Protein 2HQM (pdb70)

Organism: Saccharomyces cerevisiae (strain ATCC 204508 / S288c) (NCBI:txid559292)

B-factor: mean 26.89, std 12.1, range [5.78, 86.68]

Foldseek 3Di:
DEWAEEEEAQALQRLLLQLLLLLLPTAYEYEHADFHHPCCLQQRVQLLVLLLVVLVVLVVQQCQVLVVHPVVDDSHLVPFDDPQQVSLVVSVVVSVVVSVVSVVVCVVSNHHYFHFAWAAALVRWIWGCHPVSDIDIYHHLAYEYEHAWFADFPPQAACSVVAEASSVVSVDNDQWQAEEEEALDLVRLSVQQSSVSRHHQAEYEYQADWGPVVAAVVVGVQSRVVCVVSRHHYHHNWDWRYWDADPLRWIKTAIPVGDIDTNHRHYYYRHDIAADDDHHCVSQPFDADPRRATDADQLQDTPGPNYGYDENSNPQPHDSVRSSQSSNLNSCCSSNDPVSVPGGDDSAQDKDKRSHVFIKIKTAHYLVVQCVVANPVFKDKWKDKDWAPVCVSHPDTGIKIWMFIAGHPQRFGRMIIITDHCNVVLVPVVSVCSVVRDHLVNLLPDQADPPDPSSDSNVTD/DEWAEEEEAQALQRLLLLLLLLLLPTAAEYEHAPFHHPCCLQLRVQLLVLLLVVLVVLVVQQCQVLVVPPVVDDSHLVPFDDQQQVSLVVSVVVSVVVRVVSVVVCVVSNHHYFHADWAAALVRWIWGCGPVGDIDIYYHLFYEYEHAWFADFPVQAACRVVAEASSVVSVDNDQWQEEEEEAQDLSSLSVQQSSVSRHHQAEYEDQAPWGHVVAAVVVTVQSRVVCVVSRHHYHHNWDFRYWDADPQRAIKTAIPVRDIDPRGRHYYYRHDIAADDDHNCVSQPFDADPRRATDADQLQHTPGPNYGYDENSNDQPHDSVRSSQSSNLNSCCSRNDPVSVPGGDDSAQDKDKRSHVFIKIKTADYLVVQCVVANPVFKDKWKDKDWAPVCVSHPDTGIKIWMFIAGHPQRFGRMIIITDHPNVVLVPVVSVCSVVRDGLVNLLPDQADPPDPSSDSNPTD

Structure (mmCIF, N/CA/C/O backbone):
data_2HQM
#
_entry.id   2HQM
#
_cell.length_a   116.966
_cell.length_b   116.966
_cell.length_c   85.242
_cell.angle_alpha   90.00
_cell.angle_beta   90.00
_cell.angle_gamma   90.00
#
_symmetry.space_group_name_H-M   'P 42'
#
loop_
_entity.id
_entity.type
_entity.pdbx_description
1 polymer 'Glutathione reductase'
2 non-polymer 2-acetamido-2-deoxy-beta-D-glucopyranose
3 non-polymer 'PHOSPHATE ION'
4 non-polymer 'FLAVIN-ADENINE DINUCLEOTIDE'
5 non-polymer GLUTATHIONE
6 non-polymer GLYCEROL
7 water water
#
loop_
_atom_site.group_PDB
_atom_site.id
_atom_site.type_symbol
_atom_site.label_atom_id
_atom_site.label_alt_id
_atom_site.label_comp_id
_atom_site.label_asym_id
_atom_site.label_entity_id
_atom_site.label_seq_id
_atom_site.pdbx_PDB_ins_code
_atom_site.Cartn_x
_atom_site.Cartn_y
_atom_site.Cartn_z
_atom_site.occupancy
_atom_site.B_iso_or_equiv
_atom_site.auth_seq_id
_atom_site.auth_comp_id
_atom_site.auth_asym_id
_atom_site.auth_atom_id
_atom_site.pdbx_PDB_model_num
ATOM 1 N N . LYS A 1 10 ? -16.494 10.326 -12.766 1.00 45.51 22 LYS A N 1
ATOM 2 C CA . LYS A 1 10 ? -16.128 10.769 -14.139 1.00 45.31 22 LYS A CA 1
ATOM 3 C C . LYS A 1 10 ? -16.284 12.280 -14.337 1.00 43.51 22 LYS A C 1
ATOM 4 O O . LYS A 1 10 ? -15.777 12.813 -15.305 1.00 43.92 22 LYS A O 1
ATOM 10 N N . HIS A 1 11 ? -16.986 12.963 -13.438 1.00 38.82 23 HIS A N 1
ATOM 11 C CA . HIS A 1 11 ? -17.128 14.414 -13.526 1.00 35.24 23 HIS A CA 1
ATOM 12 C C . HIS A 1 11 ? -16.453 15.123 -12.353 1.00 33.20 23 HIS A C 1
ATOM 13 O O . HIS A 1 11 ? -16.565 14.687 -11.219 1.00 31.70 23 HIS A O 1
ATOM 20 N N . TYR A 1 12 ? -15.771 16.226 -12.644 1.00 31.76 24 TYR A N 1
ATOM 21 C CA . TYR A 1 12 ? -15.034 16.985 -11.643 1.00 30.04 24 TYR A CA 1
ATOM 22 C C . TYR A 1 12 ? -15.372 18.465 -11.750 1.00 27.85 24 TYR A C 1
ATOM 23 O O . TYR A 1 12 ? -15.859 18.931 -12.773 1.00 26.84 24 TYR A O 1
ATOM 32 N N . ASP A 1 13 ? -15.003 19.200 -10.712 1.00 26.03 25 ASP A N 1
ATOM 33 C CA . ASP A 1 13 ? -15.117 20.630 -10.721 1.00 25.46 25 ASP A CA 1
ATOM 34 C C . ASP A 1 13 ? -13.960 21.243 -11.555 1.00 25.25 25 ASP A C 1
ATOM 35 O O . ASP A 1 13 ? -14.141 22.217 -12.281 1.00 24.40 25 ASP A O 1
ATOM 40 N N . TYR A 1 14 ? -12.780 20.664 -11.396 1.00 23.11 26 TYR A N 1
ATOM 41 C CA . TYR A 1 14 ? -11.548 21.155 -12.007 1.00 22.30 26 TYR A CA 1
ATOM 42 C C . TYR A 1 14 ? -10.692 19.983 -12.430 1.00 22.53 26 TYR A C 1
ATOM 43 O O . TYR A 1 14 ? -10.421 19.082 -11.639 1.00 22.53 26 TYR A O 1
ATOM 52 N N . LEU A 1 15 ? -10.278 20.001 -13.680 1.00 21.56 27 LEU A N 1
ATOM 53 C CA . LEU A 1 15 ? -9.377 19.011 -14.211 1.00 20.88 27 LEU A CA 1
ATOM 54 C C . LEU A 1 15 ? -8.141 19.749 -14.702 1.00 22.27 27 LEU A C 1
ATOM 55 O O . LEU A 1 15 ? -8.225 20.683 -15.503 1.00 21.20 27 LEU A O 1
ATOM 60 N N . VAL A 1 16 ? -6.992 19.307 -14.225 1.00 21.16 28 VAL A N 1
ATOM 61 C CA . VAL A 1 16 ? -5.707 19.917 -14.572 1.00 20.64 28 VAL A CA 1
ATOM 62 C C . VAL A 1 16 ? -4.847 18.950 -15.381 1.00 22.01 28 VAL A C 1
ATOM 63 O O . VAL A 1 16 ? -4.507 17.864 -14.912 1.00 23.15 28 VAL A O 1
ATOM 67 N N . ILE A 1 17 ? -4.504 19.360 -16.596 1.00 21.06 29 ILE A N 1
ATOM 68 C CA . ILE A 1 17 ? -3.604 18.606 -17.459 1.00 19.16 29 ILE A CA 1
ATOM 69 C C . ILE A 1 17 ? -2.156 19.073 -17.262 1.00 18.91 29 ILE A C 1
ATOM 70 O O . ILE A 1 17 ? -1.761 20.147 -17.724 1.00 16.49 29 ILE A O 1
ATOM 75 N N . GLY A 1 18 ? -1.378 18.241 -16.585 1.00 17.24 30 GLY A N 1
ATOM 76 C CA . GLY A 1 18 ? 0.028 18.524 -16.322 1.00 17.17 30 GLY A CA 1
ATOM 77 C C . GLY A 1 18 ? 0.298 18.573 -14.833 1.00 19.12 30 GLY A C 1
ATOM 78 O O . GLY A 1 18 ? -0.221 19.427 -14.113 1.00 16.51 30 GLY A O 1
ATOM 79 N N . GLY A 1 19 ? 1.089 17.635 -14.357 1.00 19.83 31 GLY A N 1
ATOM 80 C CA . GLY A 1 19 ? 1.482 17.606 -12.968 1.00 17.88 31 GLY A CA 1
ATOM 81 C C . GLY A 1 19 ? 2.781 18.336 -12.668 1.00 17.31 31 GLY A C 1
ATOM 82 O O . GLY A 1 19 ? 3.569 17.853 -11.853 1.00 18.06 31 GLY A O 1
ATOM 83 N N . GLY A 1 20 ? 3.000 19.494 -13.278 1.00 17.28 32 GLY A N 1
ATOM 84 C CA . GLY A 1 20 ? 4.208 20.275 -13.016 1.00 18.81 32 GLY A CA 1
ATOM 85 C C . GLY A 1 20 ? 4.043 21.458 -12.058 1.00 18.71 32 GLY A C 1
ATOM 86 O O . GLY A 1 20 ? 3.156 21.476 -11.217 1.00 18.93 32 GLY A O 1
ATOM 87 N N . SER A 1 21 ? 4.926 22.437 -12.158 1.00 19.17 33 SER A N 1
ATOM 88 C CA . SER A 1 21 ? 4.880 23.587 -11.242 1.00 21.78 33 SER A CA 1
ATOM 89 C C . SER A 1 21 ? 3.512 24.241 -11.134 1.00 20.64 33 SER A C 1
ATOM 90 O O . SER A 1 21 ? 2.939 24.328 -10.046 1.00 24.05 33 SER A O 1
ATOM 93 N N . GLY A 1 22 ? 2.982 24.691 -12.261 1.00 20.05 34 GLY A N 1
ATOM 94 C CA . GLY A 1 22 ? 1.689 25.351 -12.292 1.00 20.91 34 GLY A CA 1
ATOM 95 C C . GLY A 1 22 ? 0.529 24.418 -12.006 1.00 21.88 34 GLY A C 1
ATOM 96 O O . GLY A 1 22 ? -0.342 24.745 -11.219 1.00 21.77 34 GLY A O 1
ATOM 97 N N . GLY A 1 23 ? 0.521 23.262 -12.659 1.00 20.21 35 GLY A N 1
ATOM 98 C CA . GLY A 1 23 ? -0.540 22.296 -12.472 1.00 19.91 35 GLY A CA 1
ATOM 99 C C . GLY A 1 23 ? -0.699 21.866 -11.027 1.00 20.06 35 GLY A C 1
ATOM 100 O O . GLY A 1 23 ? -1.814 21.921 -10.489 1.00 20.36 35 GLY A O 1
ATOM 101 N N . VAL A 1 24 ? 0.402 21.462 -10.388 1.00 21.67 36 VAL A N 1
ATOM 102 C CA . VAL A 1 24 ? 0.339 21.011 -9.018 1.00 18.66 36 VAL A CA 1
ATOM 103 C C . VAL A 1 24 ? -0.159 22.129 -8.106 1.00 18.40 36 VAL A C 1
ATOM 104 O O . VAL A 1 24 ? -1.071 21.911 -7.317 1.00 20.19 36 VAL A O 1
ATOM 108 N N . ALA A 1 25 ? 0.440 23.312 -8.209 1.00 18.13 37 ALA A N 1
ATOM 109 C CA . ALA A 1 25 ? 0.038 24.459 -7.378 1.00 19.79 37 ALA A CA 1
ATOM 110 C C . ALA A 1 25 ? -1.444 24.765 -7.521 1.00 18.60 37 ALA A C 1
ATOM 111 O O . ALA A 1 25 ? -2.132 24.966 -6.547 1.00 17.90 37 ALA A O 1
ATOM 113 N N . SER A 1 26 ? -1.917 24.790 -8.754 1.00 19.16 38 SER A N 1
ATOM 114 C CA . SER A 1 26 ? -3.285 25.176 -9.060 1.00 19.84 38 SER A CA 1
ATOM 115 C C . SER A 1 26 ? -4.273 24.154 -8.515 1.00 21.54 38 SER A C 1
ATOM 116 O O . SER A 1 26 ? -5.272 24.514 -7.926 1.00 22.39 38 SER A O 1
ATOM 119 N N . ALA A 1 27 ? -3.966 22.875 -8.703 1.00 21.75 39 ALA A N 1
ATOM 120 C CA . ALA A 1 27 ? -4.824 21.787 -8.261 1.00 22.69 39 ALA A CA 1
ATOM 121 C C . ALA A 1 27 ? -5.000 21.840 -6.761 1.00 22.36 39 ALA A C 1
ATOM 122 O O . ALA A 1 27 ? -6.133 21.790 -6.241 1.00 22.97 39 ALA A O 1
ATOM 124 N N . ARG A 1 28 ? -3.880 21.971 -6.068 1.00 22.74 40 ARG A N 1
ATOM 125 C CA . ARG A 1 28 ? -3.904 22.055 -4.619 1.00 22.17 40 ARG A CA 1
ATOM 126 C C . ARG A 1 28 ? -4.687 23.243 -4.100 1.00 20.95 40 ARG A C 1
ATOM 127 O O . ARG A 1 28 ? -5.391 23.118 -3.127 1.00 21.16 40 ARG A O 1
ATOM 135 N N . ARG A 1 29 ? -4.531 24.405 -4.720 1.00 21.19 41 ARG A N 1
ATOM 136 C CA . ARG A 1 29 ? -5.254 25.586 -4.258 1.00 22.91 41 ARG A CA 1
ATOM 137 C C . ARG A 1 29 ? -6.759 25.386 -4.473 1.00 23.76 41 ARG A C 1
ATOM 138 O O . ARG A 1 29 ? -7.569 25.717 -3.608 1.00 23.34 41 ARG A O 1
ATOM 146 N N . ALA A 1 30 ? -7.121 24.813 -5.611 1.00 25.04 42 ALA A N 1
ATOM 147 C CA . ALA A 1 30 ? -8.527 24.623 -5.944 1.00 27.41 42 ALA A CA 1
ATOM 148 C C . ALA A 1 30 ? -9.140 23.648 -4.953 1.00 29.31 42 ALA A C 1
ATOM 149 O O . ALA A 1 30 ? -10.214 23.896 -4.421 1.00 30.16 42 ALA A O 1
ATOM 151 N N . ALA A 1 31 ? -8.435 22.554 -4.685 1.00 29.83 43 ALA A N 1
ATOM 152 C CA . ALA A 1 31 ? -8.913 21.565 -3.747 1.00 30.66 43 ALA A CA 1
ATOM 153 C C . ALA A 1 31 ? -8.997 22.131 -2.324 1.00 30.26 43 ALA A C 1
ATOM 154 O O . ALA A 1 31 ? -9.862 21.728 -1.557 1.00 30.71 43 ALA A O 1
ATOM 156 N N . SER A 1 32 ? -8.122 23.073 -1.983 1.00 30.21 44 SER A N 1
ATOM 157 C CA . SER A 1 32 ? -8.162 23.707 -0.670 1.00 31.13 44 SER A CA 1
ATOM 158 C C . SER A 1 32 ? -9.489 24.438 -0.430 1.00 31.47 44 SER A C 1
ATOM 159 O O . SER A 1 32 ? -9.916 24.601 0.707 1.00 31.36 44 SER A O 1
ATOM 162 N N . TYR A 1 33 ? -10.106 24.905 -1.504 1.00 32.89 45 TYR A N 1
ATOM 163 C CA . TYR A 1 33 ? -11.363 25.633 -1.447 1.00 34.24 45 TYR A CA 1
ATOM 164 C C . TYR A 1 33 ? -12.563 24.700 -1.560 1.00 36.47 45 TYR A C 1
ATOM 165 O O . TYR A 1 33 ? -13.697 25.150 -1.596 1.00 37.20 45 TYR A O 1
ATOM 174 N N . GLY A 1 34 ? -12.310 23.400 -1.618 1.00 40.50 46 GLY A N 1
ATOM 175 C CA . GLY A 1 34 ? -13.369 22.426 -1.774 1.00 42.38 46 GLY A CA 1
ATOM 176 C C . GLY A 1 34 ? -13.758 22.434 -3.227 1.00 42.99 46 GLY A C 1
ATOM 177 O O . GLY A 1 34 ? -14.584 23.227 -3.679 1.00 47.15 46 GLY A O 1
ATOM 178 N N . ALA A 1 35 ? -13.097 21.598 -3.986 1.00 40.21 47 ALA A N 1
ATOM 179 C CA . ALA A 1 35 ? -13.400 21.460 -5.389 1.00 38.54 47 ALA A CA 1
ATOM 180 C C . ALA A 1 35 ? -12.930 20.080 -5.740 1.00 36.13 47 ALA A C 1
ATOM 181 O O . ALA A 1 35 ? -11.782 19.736 -5.450 1.00 34.18 47 ALA A O 1
ATOM 183 N N . LYS A 1 36 ? -13.830 19.266 -6.285 1.00 34.96 48 LYS A N 1
ATOM 184 C CA . LYS A 1 36 ? -13.461 17.937 -6.748 1.00 33.89 48 LYS A CA 1
ATOM 185 C C . LYS A 1 36 ? -12.492 18.200 -7.889 1.00 30.94 48 LYS A C 1
ATOM 186 O O . LYS A 1 36 ? -12.864 18.745 -8.931 1.00 31.04 48 LYS A O 1
ATOM 192 N N . THR A 1 37 ? -11.237 17.810 -7.688 1.00 28.79 49 THR A N 1
ATOM 193 C CA . THR A 1 37 ? -10.173 18.097 -8.631 1.00 26.62 49 THR A CA 1
ATOM 194 C C . THR A 1 37 ? -9.451 16.856 -9.123 1.00 25.62 49 THR A C 1
ATOM 195 O O . THR A 1 37 ? -9.104 15.960 -8.338 1.00 25.10 49 THR A O 1
ATOM 199 N N . LEU A 1 38 ? -9.193 16.823 -10.430 1.00 26.41 50 LEU A N 1
ATOM 200 C CA . LEU A 1 38 ? -8.448 15.737 -11.074 1.00 25.33 50 LEU A CA 1
ATOM 201 C C . LEU A 1 38 ? -7.180 16.318 -11.677 1.00 25.75 50 LEU A C 1
ATOM 202 O O . LEU A 1 38 ? -7.213 17.329 -12.397 1.00 26.23 50 LEU A O 1
ATOM 207 N N . LEU A 1 39 ? -6.042 15.693 -11.391 1.00 25.68 51 LEU A N 1
ATOM 208 C CA . LEU A 1 39 ? -4.755 16.091 -11.938 1.00 25.86 51 LEU A CA 1
ATOM 209 C C . LEU A 1 39 ? -4.229 14.940 -12.758 1.00 26.43 51 LEU A C 1
ATOM 210 O O . LEU A 1 39 ? -4.132 13.835 -12.245 1.00 25.65 51 LEU A O 1
ATOM 215 N N . VAL A 1 40 ? -3.867 15.205 -14.009 1.00 25.86 52 VAL A N 1
ATOM 216 C CA . VAL A 1 40 ? -3.326 14.176 -14.896 1.00 24.93 52 VAL A CA 1
ATOM 217 C C . VAL A 1 40 ? -1.872 14.473 -15.278 1.00 25.59 52 VAL A C 1
ATOM 218 O O . VAL A 1 40 ? -1.594 15.517 -15.848 1.00 25.11 52 VAL A O 1
ATOM 222 N N . GLU A 1 41 ? -0.966 13.538 -14.978 1.00 25.02 53 GLU A N 1
ATOM 223 C CA . GLU A 1 41 ? 0.465 13.665 -15.274 1.00 24.87 53 GLU A CA 1
ATOM 224 C C . GLU A 1 41 ? 0.954 12.442 -16.040 1.00 27.31 53 GLU A C 1
ATOM 225 O O . GLU A 1 41 ? 0.759 11.311 -15.612 1.00 27.68 53 GLU A O 1
ATOM 231 N N . ALA A 1 42 ? 1.628 12.676 -17.146 1.00 25.52 54 ALA A N 1
ATOM 232 C CA . ALA A 1 42 ? 2.063 11.590 -18.010 1.00 26.18 54 ALA A CA 1
ATOM 233 C C . ALA A 1 42 ? 3.364 10.932 -17.553 1.00 26.05 54 ALA A C 1
ATOM 234 O O . ALA A 1 42 ? 3.642 9.793 -17.946 1.00 27.19 54 ALA A O 1
ATOM 236 N N . LYS A 1 43 ? 4.147 11.635 -16.732 1.00 27.55 55 LYS A N 1
ATOM 237 C CA . LYS A 1 43 ? 5.444 11.125 -16.274 1.00 25.75 55 LYS A CA 1
ATOM 238 C C . LYS A 1 43 ? 5.583 11.173 -14.760 1.00 24.16 55 LYS A C 1
ATOM 239 O O . LYS A 1 43 ? 5.154 10.259 -14.073 1.00 26.58 55 LYS A O 1
ATOM 245 N N . ALA A 1 44 ? 6.180 12.243 -14.238 1.00 24.32 56 ALA A N 1
ATOM 246 C CA . ALA A 1 44 ? 6.438 12.368 -12.820 1.00 22.73 56 ALA A CA 1
ATOM 247 C C . ALA A 1 44 ? 5.941 13.699 -12.289 1.00 22.26 56 ALA A C 1
ATOM 248 O O . ALA A 1 44 ? 6.096 14.736 -12.928 1.00 21.13 56 ALA A O 1
ATOM 250 N N . LEU A 1 45 ? 5.344 13.661 -11.110 1.00 22.80 57 LEU A N 1
ATOM 251 C CA . LEU A 1 45 ? 4.877 14.864 -10.461 1.00 20.93 57 LEU A CA 1
ATOM 252 C C . LEU A 1 45 ? 6.056 15.799 -10.151 1.00 20.96 57 LEU A C 1
ATOM 253 O O . LEU A 1 45 ? 7.148 15.335 -9.807 1.00 20.55 57 LEU A O 1
ATOM 258 N N . GLY A 1 46 ? 5.807 17.103 -10.249 1.00 19.89 58 GLY A N 1
ATOM 259 C CA . GLY A 1 46 ? 6.828 18.117 -10.088 1.00 19.69 58 GLY A CA 1
ATOM 260 C C . GLY A 1 46 ? 7.311 18.669 -11.415 1.00 19.99 58 GLY A C 1
ATOM 261 O O . GLY A 1 46 ? 8.012 19.677 -11.468 1.00 20.91 58 GLY A O 1
ATOM 262 N N . GLY A 1 47 ? 6.949 18.009 -12.494 1.00 17.58 59 GLY A N 1
ATOM 263 C CA . GLY A 1 47 ? 7.249 18.513 -13.818 1.00 18.33 59 GLY A CA 1
ATOM 264 C C . GLY A 1 47 ? 8.712 18.718 -14.136 1.00 16.11 59 GLY A C 1
ATOM 265 O O . GLY A 1 47 ? 9.583 18.059 -13.590 1.00 16.02 59 GLY A O 1
ATOM 266 N N . THR A 1 48 ? 8.959 19.658 -15.035 1.00 18.01 60 THR A N 1
ATOM 267 C CA . THR A 1 48 ? 10.292 20.019 -15.471 1.00 19.40 60 THR A CA 1
ATOM 268 C C . THR A 1 48 ? 11.241 20.431 -14.346 1.00 19.13 60 THR A C 1
ATOM 269 O O . THR A 1 48 ? 12.378 19.964 -14.303 1.00 19.21 60 THR A O 1
ATOM 273 N N . CYS A 1 49 ? 10.771 21.308 -13.464 1.00 18.06 61 CYS A N 1
ATOM 274 C CA . CYS A 1 49 ? 11.572 21.825 -12.358 1.00 18.79 61 CYS A CA 1
ATOM 275 C C . CYS A 1 49 ? 12.133 20.721 -11.470 1.00 18.59 61 CYS A C 1
ATOM 276 O O . CYS A 1 49 ? 13.341 20.587 -11.313 1.00 18.97 61 CYS A O 1
ATOM 279 N N . VAL A 1 50 ? 11.248 19.919 -10.913 1.00 17.74 62 VAL A N 1
ATOM 280 C CA . VAL A 1 50 ? 11.654 18.858 -10.013 1.00 18.83 62 VAL A CA 1
ATOM 281 C C . VAL A 1 50 ? 12.479 17.763 -10.678 1.00 20.10 62 VAL A C 1
ATOM 282 O O . VAL A 1 50 ? 13.469 17.301 -10.119 1.00 20.86 62 VAL A O 1
ATOM 286 N N . ASN A 1 51 ? 12.082 17.346 -11.868 1.00 18.51 63 ASN A N 1
ATOM 287 C CA . ASN A 1 51 ? 12.688 16.181 -12.507 1.00 19.33 63 ASN A CA 1
ATOM 288 C C . ASN A 1 51 ? 13.870 16.469 -13.403 1.00 19.74 63 ASN A C 1
ATOM 289 O O . ASN A 1 51 ? 14.836 15.724 -13.397 1.00 20.74 63 ASN A O 1
ATOM 294 N N . VAL A 1 52 ? 13.807 17.548 -14.168 1.00 17.89 64 VAL A N 1
ATOM 295 C CA . VAL A 1 52 ? 14.846 17.864 -15.145 1.00 17.34 64 VAL A CA 1
ATOM 296 C C . VAL A 1 52 ? 15.091 19.370 -15.256 1.00 16.43 64 VAL A C 1
ATOM 297 O O . VAL A 1 52 ? 15.370 19.893 -16.333 1.00 17.91 64 VAL A O 1
ATOM 301 N N . GLY A 1 53 ? 14.979 20.062 -14.135 1.00 18.87 65 GLY A N 1
ATOM 302 C CA . GLY A 1 53 ? 15.075 21.512 -14.121 1.00 17.03 65 GLY A CA 1
ATOM 303 C C . GLY A 1 53 ? 15.725 22.043 -12.860 1.00 17.99 65 GLY A C 1
ATOM 304 O O . GLY A 1 53 ? 16.767 21.552 -12.440 1.00 18.57 65 GLY A O 1
ATOM 305 N N . CYS A 1 54 ? 15.079 23.038 -12.255 1.00 16.84 66 CYS A N 1
ATOM 306 C CA . CYS A 1 54 ? 15.605 23.754 -11.100 1.00 18.83 66 CYS A CA 1
ATOM 307 C C . CYS A 1 54 ? 16.309 22.848 -10.075 1.00 17.43 66 CYS A C 1
ATOM 308 O O . CYS A 1 54 ? 17.413 23.143 -9.629 1.00 19.15 66 CYS A O 1
ATOM 311 N N . VAL A 1 55 ? 15.646 21.773 -9.677 1.00 16.66 67 VAL A N 1
ATOM 312 C CA . VAL A 1 55 ? 16.151 20.966 -8.583 1.00 18.07 67 VAL A CA 1
ATOM 313 C C . VAL A 1 55 ? 17.454 20.266 -8.916 1.00 18.22 67 VAL A C 1
ATOM 314 O O . VAL A 1 55 ? 18.467 20.599 -8.300 1.00 16.49 67 VAL A O 1
ATOM 318 N N . PRO A 1 56 ? 17.459 19.311 -9.848 1.00 18.58 68 PRO A N 1
ATOM 319 C CA . PRO A 1 56 ? 18.712 18.615 -10.160 1.00 16.56 68 PRO A CA 1
ATOM 320 C C . PRO A 1 56 ? 19.808 19.545 -10.712 1.00 15.71 68 PRO A C 1
ATOM 321 O O . PRO A 1 56 ? 20.985 19.295 -10.454 1.00 15.52 68 PRO A O 1
ATOM 325 N N . LYS A 1 57 ? 19.442 20.609 -11.427 1.00 17.10 69 LYS A N 1
ATOM 326 C CA . LYS A 1 57 ? 20.467 21.556 -11.869 1.00 15.88 69 LYS A CA 1
ATOM 327 C C . LYS A 1 57 ? 21.179 22.226 -10.704 1.00 15.54 69 LYS A C 1
ATOM 328 O O . LYS A 1 57 ? 22.378 22.405 -10.746 1.00 16.25 69 LYS A O 1
ATOM 334 N N . LYS A 1 58 ? 20.440 22.582 -9.668 1.00 13.57 70 LYS A N 1
ATOM 335 C CA . LYS A 1 58 ? 21.026 23.264 -8.516 1.00 14.21 70 LYS A CA 1
ATOM 336 C C . LYS A 1 58 ? 21.865 22.288 -7.681 1.00 13.87 70 LYS A C 1
ATOM 337 O O . LYS A 1 58 ? 22.887 22.663 -7.125 1.00 13.50 70 LYS A O 1
ATOM 343 N N . VAL A 1 59 ? 21.455 21.032 -7.621 1.00 12.57 71 VAL A N 1
ATOM 344 C CA . VAL A 1 59 ? 22.232 20.021 -6.920 1.00 14.35 71 VAL A CA 1
ATOM 345 C C . VAL A 1 59 ? 23.584 19.861 -7.610 1.00 14.05 71 VAL A C 1
ATOM 346 O O . VAL A 1 59 ? 24.640 19.843 -6.962 1.00 12.16 71 VAL A O 1
ATOM 350 N N . MET A 1 60 ? 23.556 19.752 -8.925 1.00 13.66 72 MET A N 1
ATOM 351 C CA . MET A 1 60 ? 24.805 19.702 -9.701 1.00 13.88 72 MET A CA 1
ATOM 352 C C . MET A 1 60 ? 25.598 20.989 -9.499 1.00 13.25 72 MET A C 1
ATOM 353 O O . MET A 1 60 ? 26.827 20.962 -9.350 1.00 13.46 72 MET A O 1
ATOM 358 N N . TRP A 1 61 ? 24.894 22.114 -9.461 1.00 13.85 73 TRP A N 1
ATOM 359 C CA . TRP A 1 61 ? 25.551 23.399 -9.204 1.00 14.57 73 TRP A CA 1
ATOM 360 C C . TRP A 1 61 ? 26.331 23.383 -7.894 1.00 15.05 73 TRP A C 1
ATOM 361 O O . TRP A 1 61 ? 27.457 23.873 -7.830 1.00 13.90 73 TRP A O 1
ATOM 372 N N . TYR A 1 62 ? 25.732 22.810 -6.856 1.00 13.85 74 TYR A N 1
ATOM 373 C CA . TYR A 1 62 ? 26.393 22.729 -5.561 1.00 16.01 74 TYR A CA 1
ATOM 374 C C . TYR A 1 62 ? 27.691 21.935 -5.662 1.00 16.24 74 TYR A C 1
ATOM 375 O O . TYR A 1 62 ? 28.672 22.275 -5.020 1.00 15.41 74 TYR A O 1
ATOM 384 N N . ALA A 1 63 ? 27.684 20.895 -6.488 1.00 16.91 75 ALA A N 1
ATOM 385 C CA . ALA A 1 63 ? 28.867 20.071 -6.701 1.00 14.83 75 ALA A CA 1
ATOM 386 C C . ALA A 1 63 ? 30.003 20.850 -7.346 1.00 14.81 75 ALA A C 1
ATOM 387 O O . ALA A 1 63 ? 31.159 20.828 -6.863 1.00 16.75 75 ALA A O 1
ATOM 389 N N . SER A 1 64 ? 29.705 21.534 -8.438 1.00 13.83 76 SER A N 1
ATOM 390 C CA . SER A 1 64 ? 30.749 22.293 -9.106 1.00 16.01 76 SER A CA 1
ATOM 391 C C . SER A 1 64 ? 31.252 23.402 -8.198 1.00 14.25 76 SER A C 1
ATOM 392 O O . SER A 1 64 ? 32.448 23.688 -8.143 1.00 14.74 76 SER A O 1
ATOM 395 N N . ASP A 1 65 ? 30.336 23.998 -7.454 1.00 13.95 77 ASP A N 1
ATOM 396 C CA . ASP A 1 65 ? 30.683 25.097 -6.570 1.00 14.34 77 ASP A CA 1
ATOM 397 C C . ASP A 1 65 ? 31.673 24.608 -5.511 1.00 14.63 77 ASP A C 1
ATOM 398 O O . ASP A 1 65 ? 32.690 25.274 -5.257 1.00 14.26 77 ASP A O 1
ATOM 403 N N . LEU A 1 66 ? 31.380 23.448 -4.921 1.00 11.23 78 LEU A N 1
ATOM 404 C CA . LEU A 1 66 ? 32.235 22.867 -3.901 1.00 15.27 78 LEU A CA 1
ATOM 405 C C . LEU A 1 66 ? 33.594 22.478 -4.472 1.00 15.86 78 LEU A C 1
ATOM 406 O O . LEU A 1 66 ? 34.619 22.635 -3.817 1.00 13.23 78 LEU A O 1
ATOM 411 N N . ALA A 1 67 ? 33.597 21.964 -5.698 1.00 14.68 79 ALA A N 1
ATOM 412 C CA . ALA A 1 67 ? 34.841 21.602 -6.374 1.00 17.66 79 ALA A CA 1
ATOM 413 C C . ALA A 1 67 ? 35.761 22.811 -6.442 1.00 16.66 79 ALA A C 1
ATOM 414 O O . ALA A 1 67 ? 36.935 22.707 -6.145 1.00 16.18 79 ALA A O 1
ATOM 416 N N . THR A 1 68 ? 35.224 23.958 -6.837 1.00 13.96 80 THR A N 1
ATOM 417 C CA . THR A 1 68 ? 36.021 25.178 -6.895 1.00 15.40 80 THR A CA 1
ATOM 418 C C . THR A 1 68 ? 36.504 25.559 -5.498 1.00 15.16 80 THR A C 1
ATOM 419 O O . THR A 1 68 ? 37.683 25.874 -5.294 1.00 17.11 80 THR A O 1
ATOM 423 N N . ARG A 1 69 ? 35.600 25.502 -4.532 1.00 14.97 81 ARG A N 1
ATOM 424 C CA . ARG A 1 69 ? 35.931 25.862 -3.162 1.00 17.03 81 ARG A CA 1
ATOM 425 C C . ARG A 1 69 ? 37.065 25.055 -2.569 1.00 15.84 81 ARG A C 1
ATOM 426 O O . ARG A 1 69 ? 37.938 25.597 -1.889 1.00 15.16 81 ARG A O 1
ATOM 434 N N . VAL A 1 70 ? 37.057 23.751 -2.804 1.00 14.36 82 VAL A N 1
ATOM 435 C CA . VAL A 1 70 ? 38.126 22.897 -2.313 1.00 14.97 82 VAL A CA 1
ATOM 436 C C . VAL A 1 70 ? 39.485 23.331 -2.839 1.00 16.64 82 VAL A C 1
ATOM 437 O O . VAL A 1 70 ? 40.480 23.211 -2.149 1.00 17.02 82 VAL A O 1
ATOM 441 N N . SER A 1 71 ? 39.524 23.849 -4.057 1.00 14.91 83 SER A N 1
ATOM 442 C CA . SER A 1 71 ? 40.769 24.345 -4.655 1.00 17.33 83 SER A CA 1
ATOM 443 C C . SER A 1 71 ? 41.290 25.632 -4.020 1.00 18.37 83 SER A C 1
ATOM 444 O O . SER A 1 71 ? 42.360 26.127 -4.411 1.00 17.48 83 SER A O 1
ATOM 447 N N . HIS A 1 72 ? 40.557 26.152 -3.039 1.00 16.88 84 HIS A N 1
ATOM 448 C CA . HIS A 1 72 ? 40.962 27.371 -2.312 1.00 18.14 84 HIS A CA 1
ATOM 449 C C . HIS A 1 72 ? 41.371 27.019 -0.906 1.00 16.47 84 HIS A C 1
ATOM 450 O O . HIS A 1 72 ? 41.908 27.873 -0.192 1.00 16.72 84 HIS A O 1
ATOM 457 N N . ALA A 1 73 ? 41.115 25.777 -0.506 1.00 15.86 85 ALA A N 1
ATOM 458 C CA . ALA A 1 73 ? 41.383 25.368 0.879 1.00 17.22 85 ALA A CA 1
ATOM 459 C C . ALA A 1 73 ? 42.826 25.468 1.328 1.00 15.98 85 ALA A C 1
ATOM 460 O O . ALA A 1 73 ? 43.100 25.999 2.407 1.00 16.73 85 ALA A O 1
ATOM 462 N N . ASN A 1 74 ? 43.743 24.974 0.523 1.00 14.57 86 ASN A N 1
ATOM 463 C CA . ASN A 1 74 ? 45.167 25.018 0.849 1.00 15.44 86 ASN A CA 1
ATOM 464 C C . ASN A 1 74 ? 45.593 26.455 1.170 1.00 14.78 86 ASN A C 1
ATOM 465 O O . ASN A 1 74 ? 46.226 26.716 2.200 1.00 14.23 86 ASN A O 1
ATOM 470 N N . GLU A 1 75 ? 45.236 27.376 0.317 1.00 14.83 87 GLU A N 1
ATOM 471 C CA . GLU A 1 75 ? 45.499 28.804 0.473 1.00 17.13 87 GLU A CA 1
ATOM 472 C C . GLU A 1 75 ? 44.923 29.354 1.752 1.00 16.86 87 GLU A C 1
ATOM 473 O O . GLU A 1 75 ? 45.481 30.232 2.398 1.00 16.02 87 GLU A O 1
ATOM 479 N N . TYR A 1 76 ? 43.766 28.810 2.075 1.00 16.36 88 TYR A N 1
ATOM 480 C CA . TYR A 1 76 ? 43.106 29.195 3.307 1.00 16.73 88 TYR A CA 1
ATOM 481 C C . TYR A 1 76 ? 43.719 28.438 4.496 1.00 16.99 88 TYR A C 1
ATOM 482 O O . TYR A 1 76 ? 43.161 28.439 5.595 1.00 15.63 88 TYR A O 1
ATOM 491 N N . GLY A 1 77 ? 44.872 27.812 4.260 1.00 18.60 89 GLY A N 1
ATOM 492 C CA . GLY A 1 77 ? 45.627 27.114 5.277 1.00 18.39 89 GLY A CA 1
ATOM 493 C C . GLY A 1 77 ? 45.143 25.735 5.658 1.00 18.13 89 GLY A C 1
ATOM 494 O O . GLY A 1 77 ? 45.619 25.191 6.648 1.00 19.81 89 GLY A O 1
ATOM 495 N N . LEU A 1 78 ? 44.241 25.152 4.873 1.00 19.02 90 LEU A N 1
ATOM 496 C CA . LEU A 1 78 ? 43.580 23.901 5.247 1.00 17.48 90 LEU A CA 1
ATOM 497 C C . LEU A 1 78 ? 44.101 22.688 4.480 1.00 17.17 90 LEU A C 1
ATOM 498 O O . LEU A 1 78 ? 44.365 22.758 3.285 1.00 17.72 90 LEU A O 1
ATOM 503 N N . TYR A 1 79 ? 44.229 21.569 5.185 1.00 15.81 91 TYR A N 1
ATOM 504 C CA . TYR A 1 79 ? 44.617 20.305 4.582 1.00 18.90 91 TYR A CA 1
ATOM 505 C C . TYR A 1 79 ? 45.869 20.421 3.719 1.00 19.93 91 TYR A C 1
ATOM 506 O O . TYR A 1 79 ? 45.900 19.893 2.598 1.00 18.62 91 TYR A O 1
ATOM 515 N N . GLN A 1 80 ? 46.902 21.086 4.232 1.00 20.85 92 GLN A N 1
ATOM 516 C CA . GLN A 1 80 ? 48.079 21.382 3.415 1.00 24.35 92 GLN A CA 1
ATOM 517 C C . GLN A 1 80 ? 48.973 20.201 3.040 1.00 25.94 92 GLN A C 1
ATOM 518 O O . GLN A 1 80 ? 49.849 20.346 2.182 1.00 26.79 92 GLN A O 1
ATOM 524 N N . ASN A 1 81 ? 48.754 19.041 3.657 1.00 28.71 93 ASN A N 1
ATOM 525 C CA . ASN A 1 81 ? 49.453 17.824 3.237 1.00 30.58 93 ASN A CA 1
ATOM 526 C C . ASN A 1 81 ? 48.795 17.136 2.045 1.00 28.04 93 ASN A C 1
ATOM 527 O O . ASN A 1 81 ? 49.357 16.192 1.511 1.00 27.15 93 ASN A O 1
ATOM 532 N N . LEU A 1 82 ? 47.614 17.617 1.638 1.00 26.65 94 LEU A N 1
ATOM 533 C CA . LEU A 1 82 ? 46.865 17.052 0.526 1.00 25.23 94 LEU A CA 1
ATOM 534 C C . LEU A 1 82 ? 46.885 17.993 -0.675 1.00 25.52 94 LEU A C 1
ATOM 535 O O . LEU A 1 82 ? 46.750 19.205 -0.536 1.00 24.37 94 LEU A O 1
ATOM 540 N N . PRO A 1 83 ? 47.048 17.439 -1.869 1.00 24.21 95 PRO A N 1
ATOM 541 C CA . PRO A 1 83 ? 47.142 18.270 -3.071 1.00 24.68 95 PRO A CA 1
ATOM 542 C C . PRO A 1 83 ? 45.740 18.637 -3.556 1.00 23.47 95 PRO A C 1
ATOM 543 O O . PRO A 1 83 ? 45.204 17.991 -4.437 1.00 24.70 95 PRO A O 1
ATOM 547 N N . LEU A 1 84 ? 45.152 19.670 -2.963 1.00 23.52 96 LEU A N 1
ATOM 548 C CA . LEU A 1 84 ? 43.782 20.032 -3.302 1.00 21.70 96 LEU A CA 1
ATOM 549 C C . LEU A 1 84 ? 43.794 21.071 -4.397 1.00 22.15 96 LEU A C 1
ATOM 550 O O . LEU A 1 84 ? 43.502 22.234 -4.171 1.00 23.96 96 LEU A O 1
ATOM 555 N N . ASP A 1 85 ? 44.151 20.634 -5.595 1.00 21.31 97 ASP A N 1
ATOM 556 C CA . ASP A 1 85 ? 44.271 21.520 -6.744 1.00 24.74 97 ASP A CA 1
ATOM 557 C C . ASP A 1 85 ? 43.490 20.970 -7.923 1.00 24.50 97 ASP A C 1
ATOM 558 O O . ASP A 1 85 ? 42.938 19.857 -7.865 1.00 23.13 97 ASP A O 1
ATOM 563 N N . LYS A 1 86 ? 43.430 21.771 -8.983 1.00 25.79 98 LYS A N 1
ATOM 564 C CA . LYS A 1 86 ? 42.737 21.400 -10.220 1.00 30.60 98 LYS A CA 1
ATOM 565 C C . LYS A 1 86 ? 43.257 20.083 -10.762 1.00 29.78 98 LYS A C 1
ATOM 566 O O . LYS A 1 86 ? 42.491 19.260 -11.248 1.00 27.75 98 LYS A O 1
ATOM 572 N N . GLU A 1 87 ? 44.571 19.892 -10.649 1.00 30.00 99 GLU A N 1
ATOM 573 C CA . GLU A 1 87 ? 45.246 18.731 -11.206 1.00 30.11 99 GLU A CA 1
ATOM 574 C C . GLU A 1 87 ? 44.758 17.440 -10.568 1.00 27.27 99 GLU A C 1
ATOM 575 O O . GLU A 1 87 ? 44.704 16.419 -11.234 1.00 27.22 99 GLU A O 1
ATOM 581 N N . HIS A 1 88 ? 44.414 17.482 -9.280 1.00 23.47 100 HIS A N 1
ATOM 582 C CA . HIS A 1 88 ? 43.973 16.290 -8.566 1.00 22.62 100 HIS A CA 1
ATOM 583 C C . HIS A 1 88 ? 42.451 16.123 -8.437 1.00 20.88 100 HIS A C 1
ATOM 584 O O . HIS A 1 88 ? 41.987 15.149 -7.851 1.00 20.36 100 HIS A O 1
ATOM 591 N N . LEU A 1 89 ? 41.688 17.056 -8.988 1.00 19.30 101 LEU A N 1
ATOM 592 C CA . LEU A 1 89 ? 40.229 16.984 -8.967 1.00 18.97 101 LEU A CA 1
ATOM 593 C C . LEU A 1 89 ? 39.669 15.718 -9.564 1.00 17.50 101 LEU A C 1
ATOM 594 O O . LEU A 1 89 ? 40.045 15.322 -10.663 1.00 18.77 101 LEU A O 1
ATOM 599 N N . THR A 1 90 ? 38.770 15.057 -8.816 1.00 19.61 102 THR A N 1
ATOM 600 C CA . THR A 1 90 ? 38.060 13.882 -9.301 1.00 20.53 102 THR A CA 1
ATOM 601 C C . THR A 1 90 ? 36.620 14.066 -8.876 1.00 19.53 102 THR A C 1
ATOM 602 O O . THR A 1 90 ? 36.341 14.614 -7.822 1.00 19.32 102 THR A O 1
ATOM 606 N N . PHE A 1 91 ? 35.705 13.599 -9.704 1.00 18.60 103 PHE A N 1
ATOM 607 C CA . PHE A 1 91 ? 34.297 13.677 -9.411 1.00 17.82 103 PHE A CA 1
ATOM 608 C C . PHE A 1 91 ? 33.661 12.328 -9.768 1.00 19.03 103 PHE A C 1
ATOM 609 O O . PHE A 1 91 ? 33.770 11.860 -10.893 1.00 20.66 103 PHE A O 1
ATOM 617 N N . ASN A 1 92 ? 33.010 11.700 -8.802 1.00 18.56 104 ASN A N 1
ATOM 618 C CA . ASN A 1 92 ? 32.363 10.430 -9.026 1.00 17.28 104 ASN A CA 1
ATOM 619 C C . ASN A 1 92 ? 30.986 10.673 -9.617 1.00 17.06 104 ASN A C 1
ATOM 620 O O . ASN A 1 92 ? 29.981 10.606 -8.929 1.00 16.53 104 ASN A O 1
ATOM 625 N N . TRP A 1 93 ? 30.959 10.955 -10.912 1.00 17.07 105 TRP A N 1
ATOM 626 C CA . TRP A 1 93 ? 29.723 11.285 -11.614 1.00 16.59 105 TRP A CA 1
ATOM 627 C C . TRP A 1 93 ? 28.634 10.192 -11.463 1.00 18.54 105 TRP A C 1
ATOM 628 O O . TRP A 1 93 ? 27.508 10.494 -11.084 1.00 16.66 105 TRP A O 1
ATOM 639 N N . PRO A 1 94 ? 28.963 8.923 -11.735 1.00 18.96 106 PRO A N 1
ATOM 640 C CA . PRO A 1 94 ? 27.982 7.844 -11.572 1.00 19.13 106 PRO A CA 1
ATOM 641 C C . PRO A 1 94 ? 27.357 7.797 -10.185 1.00 18.72 106 PRO A C 1
ATOM 642 O O . PRO A 1 94 ? 26.134 7.781 -10.081 1.00 20.20 106 PRO A O 1
ATOM 646 N N . GLU A 1 95 ? 28.165 7.789 -9.130 1.00 20.11 107 GLU A N 1
ATOM 647 C CA . GLU A 1 95 ? 27.624 7.760 -7.764 1.00 18.41 107 GLU A CA 1
ATOM 648 C C . GLU A 1 95 ? 26.787 8.991 -7.445 1.00 19.04 107 GLU A C 1
ATOM 649 O O . GLU A 1 95 ? 25.758 8.898 -6.781 1.00 19.17 107 GLU A O 1
ATOM 655 N N . PHE A 1 96 ? 27.237 10.157 -7.892 1.00 18.55 108 PHE A N 1
ATOM 656 C CA . PHE A 1 96 ? 26.524 11.379 -7.554 1.00 18.36 108 PHE A CA 1
ATOM 657 C C . PHE A 1 96 ? 25.205 11.400 -8.294 1.00 19.46 108 PHE A C 1
ATOM 658 O O . PHE A 1 96 ? 24.205 11.865 -7.783 1.00 17.81 108 PHE A O 1
ATOM 666 N N . LYS A 1 97 ? 25.212 10.857 -9.499 1.00 21.25 109 LYS A N 1
ATOM 667 C CA . LYS A 1 97 ? 24.016 10.774 -10.292 1.00 21.98 109 LYS A CA 1
ATOM 668 C C . LYS A 1 97 ? 22.972 9.969 -9.522 1.00 22.61 109 LYS A C 1
ATOM 669 O O . LYS A 1 97 ? 21.811 10.366 -9.458 1.00 20.56 109 LYS A O 1
ATOM 675 N N . GLN A 1 98 ? 23.393 8.857 -8.912 1.00 22.97 110 GLN A N 1
ATOM 676 C CA . GLN A 1 98 ? 22.465 8.006 -8.188 1.00 25.48 110 GLN A CA 1
ATOM 677 C C . GLN A 1 98 ? 21.818 8.735 -7.037 1.00 21.36 110 GLN A C 1
ATOM 678 O O . GLN A 1 98 ? 20.592 8.661 -6.866 1.00 19.94 110 GLN A O 1
ATOM 684 N N . LYS A 1 99 ? 22.626 9.451 -6.258 1.00 19.96 111 LYS A N 1
ATOM 685 C CA . LYS A 1 99 ? 22.106 10.245 -5.127 1.00 19.67 111 LYS A CA 1
ATOM 686 C C . LYS A 1 99 ? 21.162 11.343 -5.564 1.00 18.44 111 LYS A C 1
ATOM 687 O O . LYS A 1 99 ? 20.165 11.619 -4.890 1.00 16.15 111 LYS A O 1
ATOM 693 N N . ARG A 1 100 ? 21.480 11.964 -6.694 1.00 17.64 112 ARG A N 1
ATOM 694 C CA . ARG A 1 100 ? 20.673 13.051 -7.245 1.00 17.87 112 ARG A CA 1
ATOM 695 C C . 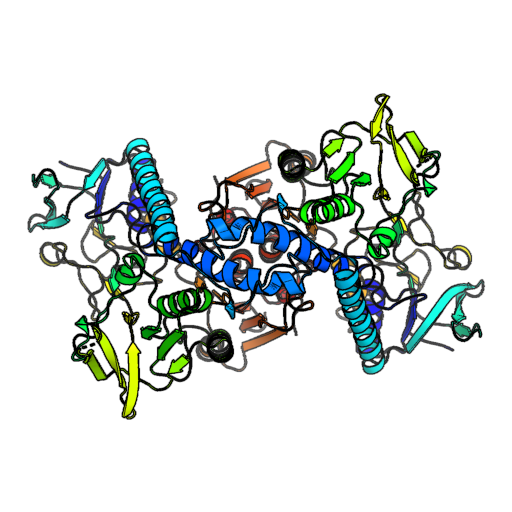ARG A 1 100 ? 19.305 12.511 -7.647 1.00 19.69 112 ARG A C 1
ATOM 696 O O . ARG A 1 100 ? 18.294 13.132 -7.357 1.00 17.62 112 ARG A O 1
ATOM 704 N N . ASP A 1 101 ? 19.278 11.338 -8.292 1.00 20.86 113 ASP A N 1
ATOM 705 C CA . ASP A 1 101 ? 18.023 10.709 -8.704 1.00 22.69 113 ASP A CA 1
ATOM 706 C C . ASP A 1 101 ? 17.231 10.280 -7.494 1.00 21.35 113 ASP A C 1
ATOM 707 O O . ASP A 1 101 ? 16.010 10.379 -7.483 1.00 20.86 113 ASP A O 1
ATOM 712 N N . ALA A 1 102 ? 17.932 9.807 -6.471 1.00 21.45 114 ALA A N 1
ATOM 713 C CA . ALA A 1 102 ? 17.273 9.366 -5.255 1.00 22.36 114 ALA A CA 1
ATOM 714 C C . ALA A 1 102 ? 16.500 10.535 -4.643 1.00 22.11 114 ALA A C 1
ATOM 715 O O . ALA A 1 102 ? 15.332 10.392 -4.271 1.00 23.01 114 ALA A O 1
ATOM 717 N N . TYR A 1 103 ? 17.157 11.690 -4.569 1.00 21.53 115 TYR A N 1
ATOM 718 C CA . TYR A 1 103 ? 16.541 12.901 -4.039 1.00 21.19 115 TYR A CA 1
ATOM 719 C C . TYR A 1 103 ? 15.325 13.285 -4.878 1.00 20.06 115 TYR A C 1
ATOM 720 O O . TYR A 1 103 ? 14.258 13.563 -4.336 1.00 19.29 115 TYR A O 1
ATOM 729 N N . VAL A 1 104 ? 15.470 13.276 -6.190 1.00 21.66 116 VAL A N 1
ATOM 730 C CA . VAL A 1 104 ? 14.343 13.623 -7.050 1.00 22.83 116 VAL A CA 1
ATOM 731 C C . VAL A 1 104 ? 13.180 12.655 -6.884 1.00 23.47 116 VAL A C 1
ATOM 732 O O . VAL A 1 104 ? 12.046 13.097 -6.744 1.00 23.36 116 VAL A O 1
ATOM 736 N N . HIS A 1 105 ? 13.471 11.351 -6.882 1.00 28.23 117 HIS A N 1
ATOM 737 C CA . HIS A 1 105 ? 12.465 10.293 -6.675 1.00 32.34 117 HIS A CA 1
ATOM 738 C C . HIS A 1 105 ? 11.741 10.500 -5.334 1.00 31.41 117 HIS A C 1
ATOM 739 O O . HIS A 1 105 ? 10.526 10.359 -5.221 1.00 31.40 117 HIS A O 1
ATOM 746 N N . ARG A 1 106 ? 12.509 10.866 -4.328 1.00 30.29 118 ARG A N 1
ATOM 747 C CA . ARG A 1 106 ? 11.983 11.186 -3.020 1.00 31.58 118 ARG A CA 1
ATOM 748 C C . ARG A 1 106 ? 11.022 12.386 -3.101 1.00 28.63 118 ARG A C 1
ATOM 749 O O . ARG A 1 106 ? 9.994 12.394 -2.446 1.00 27.40 118 ARG A O 1
ATOM 757 N N . LEU A 1 107 ? 11.348 13.400 -3.905 1.00 26.66 119 LEU A N 1
ATOM 758 C CA . LEU A 1 107 ? 10.444 14.535 -4.056 1.00 24.78 119 LEU A CA 1
ATOM 759 C C . LEU A 1 107 ? 9.146 14.149 -4.796 1.00 26.43 119 LEU A C 1
ATOM 760 O O . LEU A 1 107 ? 8.076 14.651 -4.473 1.00 24.06 119 LEU A O 1
ATOM 765 N N . ASN A 1 108 ? 9.245 13.263 -5.777 1.00 24.21 120 ASN A N 1
ATOM 766 C CA . ASN A 1 108 ? 8.071 12.745 -6.464 1.00 24.39 120 ASN A CA 1
ATOM 767 C C . ASN A 1 108 ? 7.085 12.163 -5.432 1.00 26.13 120 ASN A C 1
ATOM 768 O O . ASN A 1 108 ? 5.899 12.474 -5.450 1.00 26.55 120 ASN A O 1
ATOM 773 N N . GLY A 1 109 ? 7.605 11.325 -4.538 1.00 26.87 121 GLY A N 1
ATOM 774 C CA . GLY A 1 109 ? 6.820 10.690 -3.501 1.00 28.23 121 GLY A CA 1
ATOM 775 C C . GLY A 1 109 ? 6.115 11.675 -2.601 1.00 28.49 121 GLY A C 1
ATOM 776 O O . GLY A 1 109 ? 4.929 11.527 -2.341 1.00 30.36 121 GLY A O 1
ATOM 777 N N . ILE A 1 110 ? 6.847 12.679 -2.127 1.00 30.29 122 ILE A N 1
ATOM 778 C CA . ILE A 1 110 ? 6.289 13.743 -1.280 1.00 32.90 122 ILE A CA 1
ATOM 779 C C . ILE A 1 110 ? 5.136 14.471 -1.989 1.00 31.92 122 ILE A C 1
ATOM 780 O O . ILE A 1 110 ? 4.108 14.793 -1.383 1.00 32.86 122 ILE A O 1
ATOM 785 N N . TYR A 1 111 ? 5.302 14.725 -3.278 1.00 32.46 123 TYR A N 1
ATOM 786 C CA . TYR A 1 111 ? 4.244 15.351 -4.066 1.00 33.26 123 TYR A CA 1
ATOM 787 C C . TYR A 1 111 ? 2.998 14.477 -4.149 1.00 34.53 123 TYR A C 1
ATOM 788 O O . TYR A 1 111 ? 1.907 14.967 -3.935 1.00 32.94 123 TYR A O 1
ATOM 797 N N . GLN A 1 112 ? 3.164 13.195 -4.472 1.00 37.10 124 GLN A N 1
ATOM 798 C CA . GLN A 1 112 ? 2.036 12.257 -4.535 1.00 42.03 124 GLN A CA 1
ATOM 799 C C . GLN A 1 112 ? 1.318 12.186 -3.193 1.00 42.11 124 GLN A C 1
ATOM 800 O O . GLN A 1 112 ? 0.103 12.160 -3.139 1.00 41.56 124 GLN A O 1
ATOM 806 N N . LYS A 1 113 ? 2.097 12.195 -2.125 1.00 42.22 125 LYS A N 1
ATOM 807 C CA . LYS A 1 113 ? 1.607 12.138 -0.757 1.00 42.61 125 LYS A CA 1
ATOM 808 C C . LYS A 1 113 ? 0.753 13.373 -0.453 1.00 40.76 125 LYS A C 1
ATOM 809 O O . LYS A 1 113 ? -0.389 13.251 -0.036 1.00 39.24 125 LYS A O 1
ATOM 815 N N . ASN A 1 114 ? 1.317 14.552 -0.682 1.00 39.51 126 ASN A N 1
ATOM 816 C CA . ASN A 1 114 ? 0.625 15.817 -0.459 1.00 39.98 126 ASN A CA 1
ATOM 817 C C . ASN A 1 114 ? -0.708 15.869 -1.188 1.00 38.50 126 ASN A C 1
ATOM 818 O O . ASN A 1 114 ? -1.734 16.147 -0.589 1.00 37.86 126 ASN A O 1
ATOM 823 N N . LEU A 1 115 ? -0.672 15.611 -2.486 1.00 37.59 127 LEU A N 1
ATOM 824 C CA . LEU A 1 115 ? -1.853 15.692 -3.329 1.00 37.61 127 LEU A CA 1
ATOM 825 C C . LEU A 1 115 ? -2.984 14.793 -2.863 1.00 38.41 127 LEU A C 1
ATOM 826 O O . LEU A 1 115 ? -4.123 15.243 -2.784 1.00 39.15 127 LEU A O 1
ATOM 831 N N . GLU A 1 116 ? -2.696 13.528 -2.573 1.00 40.50 128 GLU A N 1
ATOM 832 C CA . GLU A 1 116 ? -3.753 12.630 -2.089 1.00 43.94 128 GLU A CA 1
ATOM 833 C C . GLU A 1 116 ? -4.217 12.996 -0.661 1.00 43.16 128 GLU A C 1
ATOM 834 O O . GLU A 1 116 ? -5.340 12.720 -0.288 1.00 43.34 128 GLU A O 1
ATOM 840 N N . LYS A 1 117 ? -3.374 13.685 0.091 1.00 43.91 129 LYS A N 1
ATOM 841 C CA . LYS A 1 117 ? -3.741 14.205 1.402 1.00 44.08 129 LYS A CA 1
ATOM 842 C C . LYS A 1 117 ? -4.618 15.459 1.293 1.00 42.01 129 LYS A C 1
ATOM 843 O O . LYS A 1 117 ? -5.420 15.741 2.173 1.00 42.91 129 LYS A O 1
ATOM 849 N N . GLU A 1 118 ? -4.455 16.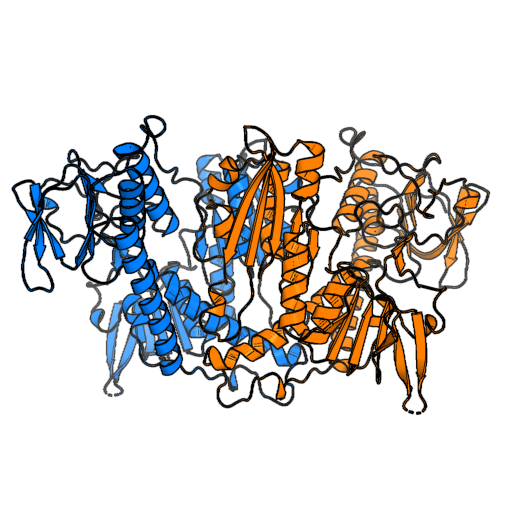224 0.226 1.00 39.75 130 GLU A N 1
ATOM 850 C CA . GLU A 1 118 ? -5.222 17.449 0.005 1.00 38.43 130 GLU A CA 1
ATOM 851 C C . GLU A 1 118 ? -6.445 17.188 -0.865 1.00 37.39 130 GLU A C 1
ATOM 852 O O . GLU A 1 118 ? -7.116 18.119 -1.321 1.00 36.22 130 GLU A O 1
ATOM 858 N N . LYS A 1 119 ? -6.719 15.903 -1.066 1.00 37.84 131 LYS A N 1
ATOM 859 C CA . LYS A 1 119 ? -7.895 15.435 -1.813 1.00 39.05 131 LYS A CA 1
ATOM 860 C C . LYS A 1 119 ? -7.940 15.762 -3.294 1.00 36.94 131 LYS A C 1
ATOM 861 O O . LYS A 1 119 ? -9.019 16.013 -3.855 1.00 37.47 131 LYS A O 1
ATOM 867 N N . VAL A 1 120 ? -6.780 15.766 -3.934 1.00 33.83 132 VAL A N 1
ATOM 868 C CA . VAL A 1 120 ? -6.723 15.909 -5.383 1.00 31.74 132 VAL A CA 1
ATOM 869 C C . VAL A 1 120 ? -6.613 14.474 -5.906 1.00 31.36 132 VAL A C 1
ATOM 870 O O . VAL A 1 120 ? -5.721 13.739 -5.486 1.00 30.81 132 VAL A O 1
ATOM 874 N N . ASP A 1 121 ? -7.504 14.061 -6.799 1.00 30.33 133 ASP A N 1
ATOM 875 C CA . ASP A 1 121 ? -7.323 12.770 -7.452 1.00 31.04 133 ASP A CA 1
ATOM 876 C C . ASP A 1 121 ? -6.180 12.907 -8.438 1.00 30.02 133 ASP A C 1
ATOM 877 O O . ASP A 1 121 ? -6.130 13.884 -9.196 1.00 29.86 133 ASP A O 1
ATOM 882 N N . VAL A 1 122 ? -5.278 11.929 -8.436 1.00 30.98 134 VAL A N 1
ATOM 883 C CA . VAL A 1 122 ? -4.148 11.920 -9.354 1.00 30.08 134 VAL A CA 1
ATOM 884 C C . VAL A 1 122 ? -4.209 10.716 -10.274 1.00 30.49 134 VAL A C 1
ATOM 885 O O . VAL A 1 122 ? -4.304 9.582 -9.820 1.00 29.94 134 VAL A O 1
ATOM 889 N N . VAL A 1 123 ? -4.112 10.962 -11.566 1.00 32.07 135 VAL A N 1
ATOM 890 C CA . VAL A 1 123 ? -4.065 9.882 -12.528 1.00 33.30 135 VAL A CA 1
ATOM 891 C C . VAL A 1 123 ? -2.894 10.077 -13.482 1.00 33.48 135 VAL A C 1
ATOM 892 O O . VAL A 1 123 ? -2.696 11.167 -14.035 1.00 34.56 135 VAL A O 1
ATOM 896 N N . PHE A 1 124 ? -2.130 8.999 -13.677 1.00 32.81 136 PHE A N 1
ATOM 897 C CA . PHE A 1 124 ? -1.004 9.016 -14.592 1.00 32.93 136 PHE A CA 1
ATOM 898 C C . PHE A 1 124 ? -1.440 8.538 -15.951 1.00 32.87 136 PHE A C 1
ATOM 899 O O . PHE A 1 124 ? -2.068 7.511 -16.061 1.00 31.63 136 PHE A O 1
ATOM 907 N N . GLY A 1 125 ? -1.107 9.303 -16.980 1.00 33.66 137 GLY A N 1
ATOM 908 C CA . GLY A 1 125 ? -1.482 8.966 -18.334 1.00 33.82 137 GLY A CA 1
ATOM 909 C C . GLY A 1 125 ? -1.404 10.165 -19.256 1.00 35.83 137 GLY A C 1
ATOM 910 O O . GLY A 1 125 ? -1.202 11.296 -18.802 1.00 36.31 137 GLY A O 1
ATOM 911 N N . TRP A 1 126 ? -1.545 9.918 -20.552 1.00 37.00 138 TRP A N 1
ATOM 912 C CA . TRP A 1 126 ? -1.557 10.988 -21.526 1.00 41.33 138 TRP A CA 1
ATOM 913 C C . TRP A 1 126 ? -2.978 11.522 -21.684 1.00 37.81 138 TRP A C 1
ATOM 914 O O . TRP A 1 126 ? -3.878 10.777 -22.035 1.00 38.53 138 TRP A O 1
ATOM 925 N N . ALA A 1 127 ? -3.177 12.812 -21.433 1.00 34.29 139 ALA A N 1
ATOM 926 C CA . ALA A 1 127 ? -4.490 13.422 -21.547 1.00 32.42 139 ALA A CA 1
ATOM 927 C C . ALA A 1 127 ? -4.628 14.144 -22.871 1.00 31.87 139 ALA A C 1
ATOM 928 O O . ALA A 1 127 ? -3.681 14.744 -23.379 1.00 30.03 139 ALA A O 1
ATOM 930 N N . ARG A 1 128 ? -5.829 14.073 -23.420 1.00 33.82 140 ARG A N 1
ATOM 931 C CA . ARG A 1 128 ? -6.135 14.684 -24.696 1.00 37.24 140 ARG A CA 1
ATOM 932 C C . ARG A 1 128 ? -7.611 15.076 -24.734 1.00 35.74 140 ARG A C 1
ATOM 933 O O . ARG A 1 128 ? -8.461 14.401 -24.167 1.00 34.72 140 ARG A O 1
ATOM 941 N N . PHE A 1 129 ? -7.909 16.186 -25.385 1.00 36.82 141 PHE A N 1
ATOM 942 C CA . PHE A 1 129 ? -9.257 16.595 -25.541 1.00 36.76 141 PHE A CA 1
ATOM 943 C C . PHE A 1 129 ? -9.970 15.798 -26.652 1.00 38.24 141 PHE A C 1
ATOM 944 O O . PHE A 1 129 ? -9.381 15.606 -27.717 1.00 37.70 141 PHE A O 1
ATOM 952 N N . ASN A 1 130 ? -11.200 15.335 -26.412 1.00 37.21 142 ASN A N 1
ATOM 953 C CA . ASN A 1 130 ? -11.948 14.701 -27.505 1.00 37.58 142 ASN A CA 1
ATOM 954 C C . ASN A 1 130 ? -12.886 15.771 -28.064 1.00 38.00 142 ASN A C 1
ATOM 955 O O . ASN A 1 130 ? -12.961 16.888 -27.529 1.00 38.04 142 ASN A O 1
ATOM 960 N N . LYS A 1 131 ? -13.587 15.442 -29.146 1.00 38.42 143 LYS A N 1
ATOM 961 C CA . LYS A 1 131 ? -14.487 16.402 -29.799 1.00 38.23 143 LYS A CA 1
ATOM 962 C C . LYS A 1 131 ? -15.650 16.867 -28.893 1.00 39.66 143 LYS A C 1
ATOM 963 O O . LYS A 1 131 ? -16.141 17.992 -29.009 1.00 38.35 143 LYS A O 1
ATOM 969 N N . ASP A 1 132 ? -16.080 16.005 -27.985 1.00 41.63 144 ASP A N 1
ATOM 970 C CA . ASP A 1 132 ? -17.148 16.353 -27.048 1.00 43.40 144 ASP A CA 1
ATOM 971 C C . ASP A 1 132 ? -16.748 17.452 -26.068 1.00 42.90 144 ASP A C 1
ATOM 972 O O . ASP A 1 132 ? -17.605 18.020 -25.396 1.00 44.45 144 ASP A O 1
ATOM 977 N N . GLY A 1 133 ? -15.446 17.735 -25.973 1.00 42.39 145 GLY A N 1
ATOM 978 C CA . GLY A 1 133 ? -14.934 18.753 -25.073 1.00 39.49 145 GLY A CA 1
ATOM 979 C C . GLY A 1 133 ? -14.537 18.155 -23.744 1.00 37.25 145 GLY A C 1
ATOM 980 O O . GLY A 1 133 ? -14.194 18.872 -22.819 1.00 38.36 145 GLY A O 1
ATOM 981 N N . ASN A 1 134 ? -14.610 16.833 -23.648 1.00 34.43 146 ASN A N 1
ATOM 982 C CA . ASN A 1 134 ? -14.135 16.111 -22.487 1.00 34.72 146 ASN A CA 1
ATOM 983 C C . ASN A 1 134 ? -12.670 15.697 -22.666 1.00 32.18 146 ASN A C 1
ATOM 984 O O . ASN A 1 134 ? -12.063 15.948 -23.706 1.00 32.19 146 ASN A O 1
ATOM 989 N N . VAL A 1 135 ? -12.109 15.118 -21.631 1.00 31.94 147 VAL A N 1
ATOM 990 C CA . VAL A 1 135 ? -10.693 14.738 -21.604 1.00 30.98 147 VAL A CA 1
ATOM 991 C C . VAL A 1 135 ? -10.520 13.206 -21.479 1.00 34.15 147 VAL A C 1
ATOM 992 O O . VAL A 1 135 ? -10.826 12.648 -20.430 1.00 34.43 147 VAL A O 1
ATOM 996 N N . GLU A 1 136 ? -10.056 12.484 -22.548 1.00 36.68 148 GLU A N 1
ATOM 997 C CA . GLU A 1 136 ? -9.759 11.034 -22.403 1.00 40.20 148 GLU A CA 1
ATOM 998 C C . GLU A 1 136 ? -8.251 10.889 -22.100 1.00 38.80 148 GLU A C 1
ATOM 999 O O . GLU A 1 136 ? -7.400 11.512 -22.720 1.00 37.96 148 GLU A O 1
ATOM 1005 N N . VAL A 1 137 ? -7.986 10.029 -21.117 1.00 36.98 149 VAL A N 1
ATOM 1006 C CA . VAL A 1 137 ? -6.669 9.749 -20.590 1.00 37.59 149 VAL A CA 1
ATOM 1007 C C . VAL A 1 137 ? -6.259 8.283 -20.817 1.00 39.51 149 VAL A C 1
ATOM 1008 O O . VAL A 1 137 ? -6.902 7.375 -20.292 1.00 37.20 149 VAL A O 1
ATOM 1012 N N . GLN A 1 138 ? -5.181 8.052 -21.583 1.00 44.73 150 GLN A N 1
ATOM 1013 C CA . GLN A 1 138 ? -4.650 6.712 -21.772 1.00 49.21 150 GLN A CA 1
ATOM 1014 C C . GLN A 1 138 ? -3.762 6.448 -20.570 1.00 49.56 150 GLN A C 1
ATOM 1015 O O . GLN A 1 138 ? -2.848 7.204 -20.280 1.00 49.67 150 GLN A O 1
ATOM 1021 N N . LYS A 1 139 ? -4.070 5.394 -19.821 1.00 51.43 151 LYS A N 1
ATOM 1022 C CA . LYS A 1 139 ? -3.334 5.156 -18.616 1.00 54.75 151 LYS A CA 1
ATOM 1023 C C . LYS A 1 139 ? -2.280 4.077 -18.646 1.00 56.98 151 LYS A C 1
ATOM 1024 O O . LYS A 1 139 ? -1.952 3.487 -19.674 1.00 57.18 151 LYS A O 1
ATOM 1030 N N . ARG A 1 140 ? -1.781 3.871 -17.432 1.00 61.30 152 ARG A N 1
ATOM 1031 C CA . ARG A 1 140 ? -0.810 2.829 -17.184 1.00 65.00 152 ARG A CA 1
ATOM 1032 C C . ARG A 1 140 ? -1.594 1.714 -16.505 1.00 69.14 152 ARG A C 1
ATOM 1033 O O . ARG A 1 140 ? -1.121 1.101 -15.558 1.00 71.13 152 ARG A O 1
ATOM 1041 N N . ASP A 1 141 ? -2.788 1.486 -16.883 1.00 70.94 153 ASP A N 1
ATOM 1042 C CA . ASP A 1 141 ? -3.574 0.427 -16.302 1.00 71.39 153 ASP A CA 1
ATOM 1043 C C . ASP A 1 141 ? -3.720 -0.343 -17.568 1.00 71.05 153 ASP A C 1
ATOM 1044 O O . ASP A 1 141 ? -3.977 -1.534 -17.653 1.00 71.77 153 ASP A O 1
ATOM 1049 N N . ASN A 1 142 ? -3.512 0.513 -18.584 1.00 69.44 154 ASN A N 1
ATOM 1050 C CA . ASN A 1 142 ? -3.680 0.248 -19.986 1.00 67.58 154 ASN A CA 1
ATOM 1051 C C . ASN A 1 142 ? -5.187 0.353 -20.214 1.00 67.05 154 ASN A C 1
ATOM 1052 O O . ASN A 1 142 ? -5.779 -0.357 -21.027 1.00 67.04 154 ASN A O 1
ATOM 1057 N N . THR A 1 143 ? -5.768 1.283 -19.431 1.00 65.91 155 THR A N 1
ATOM 1058 C CA . THR A 1 143 ? -7.216 1.457 -19.328 1.00 64.53 155 THR A CA 1
ATOM 1059 C C . THR A 1 143 ? -7.940 2.370 -20.311 1.00 63.06 155 THR A C 1
ATOM 1060 O O . THR A 1 143 ? -8.707 1.883 -21.130 1.00 64.19 155 THR A O 1
ATOM 1064 N N . THR A 1 144 ? -7.708 3.674 -20.225 1.00 61.05 156 THR A N 1
ATOM 1065 C CA . THR A 1 144 ? -8.396 4.690 -21.024 1.00 57.00 156 THR A CA 1
ATOM 1066 C C . THR A 1 144 ? -9.764 5.028 -20.447 1.00 56.92 156 THR A C 1
ATOM 1067 O O . THR A 1 144 ? -10.755 4.386 -20.796 1.00 58.40 156 THR A O 1
ATOM 1071 N N . GLU A 1 145 ? -9.810 6.035 -19.582 1.00 54.44 157 GLU A N 1
ATOM 1072 C CA . GLU A 1 145 ? -11.071 6.544 -19.047 1.00 49.83 157 GLU A CA 1
ATOM 1073 C C . GLU A 1 145 ? -11.347 7.881 -19.720 1.00 47.14 157 GLU A C 1
ATOM 1074 O O . GLU A 1 145 ? -10.440 8.499 -20.292 1.00 48.73 157 GLU A O 1
ATOM 1080 N N . VAL A 1 146 ? -12.600 8.318 -19.689 1.00 43.15 158 VAL A N 1
ATOM 1081 C CA . VAL A 1 146 ? -12.946 9.653 -20.166 1.00 37.18 158 VAL A CA 1
ATOM 1082 C C . VAL A 1 146 ? -13.512 10.433 -18.994 1.00 35.75 158 VAL A C 1
ATOM 1083 O O . VAL A 1 146 ? -14.375 9.935 -18.275 1.00 34.71 158 VAL A O 1
ATOM 1087 N N . TYR A 1 147 ? -13.021 11.650 -18.798 1.00 33.57 159 TYR A N 1
ATOM 1088 C CA . TYR A 1 147 ? -13.459 12.479 -17.689 1.00 30.26 159 TYR A CA 1
ATOM 1089 C C . TYR A 1 147 ? -14.047 13.786 -18.194 1.00 29.00 159 TYR A C 1
ATOM 1090 O O . TYR A 1 147 ? -13.661 14.289 -19.243 1.00 29.78 159 TYR A O 1
ATOM 1099 N N . SER A 1 148 ? -14.969 14.340 -17.408 1.00 27.27 160 SER A N 1
ATOM 1100 C CA . SER A 1 148 ? -15.579 15.633 -17.682 1.00 28.98 160 SER A CA 1
ATOM 1101 C C . SER A 1 148 ? -15.360 16.547 -16.497 1.00 26.09 160 SER A C 1
ATOM 1102 O O . SER A 1 148 ? -15.211 16.092 -15.361 1.00 23.68 160 SER A O 1
ATOM 1105 N N . ALA A 1 149 ? -15.362 17.846 -16.761 1.00 24.49 161 ALA A N 1
ATOM 1106 C CA . ALA A 1 149 ? -15.138 18.816 -15.708 1.00 23.58 161 ALA A CA 1
ATOM 1107 C C . ALA A 1 149 ? -15.730 20.163 -16.075 1.00 23.92 161 ALA A C 1
ATOM 1108 O O . ALA A 1 149 ? -15.886 20.487 -17.245 1.00 23.14 161 ALA A O 1
ATOM 1110 N N . ASN A 1 150 ? -16.047 20.950 -15.061 1.00 26.11 162 ASN A N 1
ATOM 1111 C CA . ASN A 1 150 ? -16.560 22.295 -15.280 1.00 25.44 162 ASN A CA 1
ATOM 1112 C C . ASN A 1 150 ? -15.474 23.282 -15.657 1.00 24.73 162 ASN A C 1
ATOM 1113 O O . ASN A 1 150 ? -15.766 24.285 -16.273 1.00 26.00 162 ASN A O 1
ATOM 1118 N N . HIS A 1 151 ? -14.237 22.984 -15.263 1.00 23.86 163 HIS A N 1
ATOM 1119 C CA . HIS A 1 151 ? -13.087 23.866 -15.467 1.00 23.59 163 HIS A CA 1
ATOM 1120 C C . HIS A 1 151 ? -11.854 23.040 -15.794 1.00 22.94 163 HIS A C 1
ATOM 1121 O O . HIS A 1 151 ? -11.565 22.057 -15.132 1.00 23.07 163 HIS A O 1
ATOM 1128 N N . ILE A 1 152 ? -11.134 23.441 -16.832 1.00 23.47 164 ILE A N 1
ATOM 1129 C CA . ILE A 1 152 ? -9.978 22.694 -17.310 1.00 23.10 164 ILE A CA 1
ATOM 1130 C C . ILE A 1 152 ? -8.757 23.603 -17.434 1.00 21.52 164 ILE A C 1
ATOM 1131 O O . ILE A 1 152 ? -8.813 24.634 -18.106 1.00 19.59 164 ILE A O 1
ATOM 1136 N N . LEU A 1 153 ? -7.663 23.216 -16.788 1.00 19.31 165 LEU A N 1
ATOM 1137 C CA . LEU A 1 153 ? -6.408 23.954 -16.891 1.00 18.28 165 LEU A CA 1
ATOM 1138 C C . LEU A 1 153 ? -5.426 23.150 -17.725 1.00 19.01 165 LEU A C 1
ATOM 1139 O O . LEU A 1 153 ? -5.154 21.974 -17.449 1.00 16.24 165 LEU A O 1
ATOM 1144 N N . VAL A 1 154 ? -4.878 23.797 -18.730 1.00 18.92 166 VAL A N 1
ATOM 1145 C CA . VAL A 1 154 ? -3.835 23.184 -19.529 1.00 19.36 166 VAL A CA 1
ATOM 1146 C C . VAL A 1 154 ? -2.514 23.800 -19.105 1.00 20.28 166 VAL A C 1
ATOM 1147 O O . VAL A 1 154 ? -2.271 24.997 -19.329 1.00 17.92 166 VAL A O 1
ATOM 1151 N N . ALA A 1 155 ? -1.690 22.965 -18.473 1.00 20.54 167 ALA A N 1
ATOM 1152 C CA . ALA A 1 155 ? -0.394 23.385 -17.932 1.00 19.77 167 ALA A CA 1
ATOM 1153 C C . ALA A 1 155 ? 0.635 22.316 -18.284 1.00 19.75 167 ALA A C 1
ATOM 1154 O O . ALA A 1 155 ? 1.207 21.685 -17.405 1.00 16.81 167 ALA A O 1
ATOM 1156 N N . THR A 1 156 ? 0.844 22.125 -19.583 1.00 20.71 168 THR A N 1
ATOM 1157 C CA . THR A 1 156 ? 1.678 21.035 -20.096 1.00 21.15 168 THR A CA 1
ATOM 1158 C C . THR A 1 156 ? 3.159 21.386 -20.274 1.00 22.81 168 THR A C 1
ATOM 1159 O O . THR A 1 156 ? 3.955 20.540 -20.687 1.00 21.82 168 THR A O 1
ATOM 1163 N N . GLY A 1 157 ? 3.519 22.617 -19.967 1.00 22.51 169 GLY A N 1
ATOM 1164 C CA . GLY A 1 157 ? 4.905 23.019 -19.986 1.00 23.41 169 GLY A CA 1
ATOM 1165 C C . GLY A 1 157 ? 5.493 23.056 -21.377 1.00 24.26 169 GLY A C 1
ATOM 1166 O O . GLY A 1 157 ? 4.764 23.208 -22.380 1.00 25.34 169 GLY A O 1
ATOM 1167 N N . GLY A 1 158 ? 6.815 22.904 -21.429 1.00 25.05 170 GLY A N 1
ATOM 1168 C CA . GLY A 1 158 ? 7.564 23.040 -22.658 1.00 24.75 170 GLY A CA 1
ATOM 1169 C C . GLY A 1 158 ? 8.441 21.848 -22.928 1.00 26.36 170 GLY A C 1
ATOM 1170 O O . GLY A 1 158 ? 8.285 20.803 -22.327 1.00 25.77 170 GLY A O 1
ATOM 1171 N N . LYS A 1 159 ? 9.377 22.044 -23.842 1.00 26.07 171 LYS A N 1
ATOM 1172 C CA . LYS A 1 159 ? 10.313 21.018 -24.269 1.00 28.05 171 LYS A CA 1
ATOM 1173 C C . LYS A 1 159 ? 11.407 21.700 -25.090 1.00 26.91 171 LYS A C 1
ATOM 1174 O O . LYS A 1 159 ? 11.177 22.739 -25.688 1.00 26.08 171 LYS A O 1
ATOM 1180 N N . ALA A 1 160 ? 12.600 21.120 -25.089 1.00 24.47 172 ALA A N 1
ATOM 1181 C CA . ALA A 1 160 ? 13.741 21.677 -25.813 1.00 23.20 172 ALA A CA 1
ATOM 1182 C C . ALA A 1 160 ? 13.541 21.732 -27.317 1.00 23.42 172 ALA A C 1
ATOM 1183 O O . ALA A 1 160 ? 12.932 20.847 -27.912 1.00 22.38 172 ALA A O 1
ATOM 1185 N N . ILE A 1 161 ? 14.079 22.783 -27.915 1.00 22.67 173 ILE A N 1
ATOM 1186 C CA . ILE A 1 161 ? 14.103 22.937 -29.359 1.00 25.50 173 ILE A CA 1
ATOM 1187 C C . ILE A 1 161 ? 15.353 22.278 -29.910 1.00 23.45 173 ILE A C 1
ATOM 1188 O O . ILE A 1 161 ? 16.453 22.513 -29.424 1.00 23.18 173 ILE A O 1
ATOM 1193 N N . PHE A 1 162 ? 15.176 21.455 -30.933 1.00 22.28 174 PHE A N 1
ATOM 1194 C CA . PHE A 1 162 ? 16.299 20.885 -31.663 1.00 23.80 174 PHE A CA 1
ATOM 1195 C C . PHE A 1 162 ? 16.473 21.586 -33.015 1.00 24.42 174 PHE A C 1
ATOM 1196 O O . PHE A 1 162 ? 15.486 21.927 -33.657 1.00 25.39 174 PHE A O 1
ATOM 1204 N N . PRO A 1 163 ? 17.715 21.812 -33.448 1.00 24.82 175 PRO A N 1
ATOM 1205 C CA . PRO A 1 163 ? 17.952 22.474 -34.730 1.00 24.24 175 PRO A CA 1
ATOM 1206 C C . PRO A 1 163 ? 17.937 21.437 -35.854 1.00 25.75 175 PRO A C 1
ATOM 1207 O O . PRO A 1 163 ? 18.982 21.023 -36.361 1.00 25.80 175 PRO A O 1
ATOM 1211 N N . GLU A 1 164 ? 16.726 21.036 -36.236 1.00 30.04 176 GLU A N 1
ATOM 1212 C CA . GLU A 1 164 ? 16.491 19.937 -37.198 1.00 35.36 176 GLU A CA 1
ATOM 1213 C C . GLU A 1 164 ? 16.989 20.242 -38.624 1.00 34.81 176 GLU A C 1
ATOM 1214 O O . GLU A 1 164 ? 17.105 19.346 -39.450 1.00 33.99 176 GLU A O 1
ATOM 1220 N N . ASN A 1 165 ? 17.282 21.513 -38.871 1.00 34.04 177 ASN A N 1
ATOM 1221 C CA . ASN A 1 165 ? 17.940 21.977 -40.089 1.00 34.77 177 ASN A CA 1
ATOM 1222 C C . ASN A 1 165 ? 19.465 21.681 -40.185 1.00 34.21 177 ASN A C 1
ATOM 1223 O O . ASN A 1 165 ? 20.082 21.902 -41.226 1.00 32.88 177 ASN A O 1
ATOM 1228 N N . ILE A 1 166 ? 20.065 21.194 -39.101 1.00 32.52 178 ILE A N 1
ATOM 1229 C CA . ILE A 1 166 ? 21.508 20.931 -39.048 1.00 29.53 178 ILE A CA 1
ATOM 1230 C C . ILE A 1 166 ? 21.811 19.442 -39.164 1.00 30.41 178 ILE A C 1
ATOM 1231 O O . ILE A 1 166 ? 21.382 18.655 -38.332 1.00 30.17 178 ILE A O 1
ATOM 1236 N N . PRO A 1 167 ? 22.554 19.050 -40.195 1.00 30.33 179 PRO A N 1
ATOM 1237 C CA . PRO A 1 167 ? 22.907 17.641 -40.388 1.00 28.83 179 PRO A CA 1
ATOM 1238 C C . PRO A 1 167 ? 23.752 17.120 -39.219 1.00 25.60 179 PRO A C 1
ATOM 1239 O O . PRO A 1 167 ? 24.712 17.777 -38.837 1.00 26.35 179 PRO A O 1
ATOM 1243 N N . GLY A 1 168 ? 23.397 15.961 -38.678 1.00 25.30 180 GLY A N 1
ATOM 1244 C CA . GLY A 1 168 ? 24.031 15.461 -37.481 1.00 24.97 180 GLY A CA 1
ATOM 1245 C C . GLY A 1 168 ? 23.430 15.999 -36.175 1.00 25.22 180 GLY A C 1
ATOM 1246 O O . GLY A 1 168 ? 23.912 15.622 -35.120 1.00 24.76 180 GLY A O 1
ATOM 1247 N N . PHE A 1 169 ? 22.382 16.837 -36.231 1.00 26.06 181 PHE A N 1
ATOM 1248 C CA . PHE A 1 169 ? 21.804 17.453 -35.021 1.00 24.67 181 PHE A CA 1
ATOM 1249 C C . PHE A 1 169 ? 21.404 16.409 -34.004 1.00 26.99 181 PHE A C 1
ATOM 1250 O O . PHE A 1 169 ? 21.549 16.615 -32.812 1.00 26.64 181 PHE A O 1
ATOM 1258 N N . GLU A 1 170 ? 20.914 15.280 -34.489 1.00 28.79 182 GLU A N 1
ATOM 1259 C CA . GLU A 1 170 ? 20.498 14.161 -33.649 1.00 29.79 182 GLU A CA 1
ATOM 1260 C C . GLU A 1 170 ? 21.639 13.573 -32.833 1.00 26.56 182 GLU A C 1
ATOM 1261 O O . GLU A 1 170 ? 21.401 12.834 -31.865 1.00 27.90 182 GLU A O 1
ATOM 1267 N N . LEU A 1 171 ? 22.879 13.875 -33.212 1.00 26.79 183 LEU A N 1
ATOM 1268 C CA . LEU A 1 171 ? 24.036 13.425 -32.444 1.00 25.91 183 LEU A CA 1
ATOM 1269 C C . LEU A 1 171 ? 24.220 14.175 -31.108 1.00 25.03 183 LEU A C 1
ATOM 1270 O O . LEU A 1 171 ? 25.007 13.749 -30.268 1.00 25.42 183 LEU A O 1
ATOM 1275 N N . GLY A 1 172 ? 23.419 15.200 -30.874 1.00 22.97 184 GLY A N 1
ATOM 1276 C CA . GLY A 1 172 ? 23.472 15.882 -29.611 1.00 25.23 184 GLY A CA 1
ATOM 1277 C C . GLY A 1 172 ? 22.118 15.715 -28.887 1.00 23.40 184 GLY A C 1
ATOM 1278 O O . GLY A 1 172 ? 21.132 15.320 -29.513 1.00 24.08 184 GLY A O 1
ATOM 1279 N N . THR A 1 173 ? 22.094 16.014 -27.583 1.00 22.57 185 THR A N 1
ATOM 1280 C CA . THR A 1 173 ? 20.862 15.964 -26.794 1.00 21.15 185 THR A CA 1
ATOM 1281 C C . THR A 1 173 ? 20.445 17.359 -26.383 1.00 19.75 185 THR A C 1
ATOM 1282 O O . THR A 1 173 ? 20.892 18.352 -26.944 1.00 20.51 185 THR A O 1
ATOM 1286 N N . ASP A 1 174 ? 19.554 17.383 -25.395 1.00 19.51 186 ASP A N 1
ATOM 1287 C CA . ASP A 1 174 ? 19.079 18.590 -24.762 1.00 18.08 186 ASP A CA 1
ATOM 1288 C C . ASP A 1 174 ? 19.300 18.470 -23.255 1.00 17.63 186 ASP A C 1
ATOM 1289 O O . ASP A 1 174 ? 19.852 17.464 -22.791 1.00 14.68 186 ASP A O 1
ATOM 1294 N N . SER A 1 175 ? 18.857 19.469 -22.496 1.00 18.12 187 SER A N 1
ATOM 1295 C CA . SER A 1 175 ? 19.071 19.485 -21.051 1.00 15.11 187 SER A CA 1
ATOM 1296 C C . SER A 1 175 ? 18.515 18.241 -20.367 1.00 18.19 187 SER A C 1
ATOM 1297 O O . SER A 1 175 ? 19.075 17.804 -19.354 1.00 17.71 187 SER A O 1
ATOM 1300 N N . ASP A 1 176 ? 17.453 17.642 -20.915 1.00 19.61 188 ASP A N 1
ATOM 1301 C CA . ASP A 1 176 ? 16.941 16.382 -20.358 1.00 20.45 188 ASP A CA 1
ATOM 1302 C C . ASP A 1 176 ? 18.028 15.346 -20.455 1.00 22.01 188 ASP A C 1
ATOM 1303 O O . ASP A 1 176 ? 18.293 14.630 -19.507 1.00 23.51 188 ASP A O 1
ATOM 1308 N N . GLY A 1 177 ? 18.638 15.253 -21.629 1.00 18.03 189 GLY A N 1
ATOM 1309 C CA . GLY A 1 177 ? 19.754 14.359 -21.843 1.00 18.16 189 GLY A CA 1
ATOM 1310 C C . GLY A 1 177 ? 20.893 14.595 -20.870 1.00 18.59 189 GLY A C 1
ATOM 1311 O O . GLY A 1 177 ? 21.556 13.641 -20.461 1.00 19.72 189 GLY A O 1
ATOM 1312 N N . PHE A 1 178 ? 21.115 15.859 -20.491 1.00 15.89 190 PHE A N 1
ATOM 1313 C CA . PHE A 1 178 ? 22.126 16.184 -19.499 1.00 18.17 190 PHE A CA 1
ATOM 1314 C C . PHE A 1 178 ? 21.905 15.380 -18.211 1.00 15.09 190 PHE A C 1
ATOM 1315 O O . PHE A 1 178 ? 22.819 14.771 -17.673 1.00 16.22 190 PHE A O 1
ATOM 1323 N N . PHE A 1 179 ? 20.665 15.360 -17.755 1.00 16.91 191 PHE A N 1
ATOM 1324 C CA . PHE A 1 179 ? 20.284 14.654 -16.556 1.00 18.99 191 PHE A CA 1
ATOM 1325 C C . PHE A 1 179 ? 20.240 13.134 -16.699 1.00 18.82 191 PHE A C 1
ATOM 1326 O O . PHE A 1 179 ? 20.195 12.428 -15.704 1.00 17.37 191 PHE A O 1
ATOM 1334 N N . ARG A 1 180 ? 20.283 12.627 -17.921 1.00 20.09 192 ARG A N 1
ATOM 1335 C CA . ARG A 1 180 ? 20.369 11.175 -18.133 1.00 22.14 192 ARG A CA 1
ATOM 1336 C C . ARG A 1 180 ? 21.811 10.656 -18.212 1.00 21.56 192 ARG A C 1
ATOM 1337 O O . ARG A 1 180 ? 22.046 9.466 -18.082 1.00 21.73 192 ARG A O 1
ATOM 1345 N N . LEU A 1 181 ? 22.769 11.551 -18.428 1.00 21.50 193 LEU A N 1
ATOM 1346 C CA . LEU A 1 181 ? 24.172 11.163 -18.504 1.00 23.43 193 LEU A CA 1
ATOM 1347 C C . LEU A 1 181 ? 24.579 10.351 -17.276 1.00 23.38 193 LEU A C 1
ATOM 1348 O O . LEU A 1 181 ? 24.441 10.811 -16.143 1.00 23.43 193 LEU A O 1
ATOM 1353 N N . GLU A 1 182 ? 25.082 9.143 -17.536 1.00 26.33 194 GLU A N 1
ATOM 1354 C CA . GLU A 1 182 ? 25.538 8.194 -16.526 1.00 29.61 194 GLU A CA 1
ATOM 1355 C C . GLU A 1 182 ? 26.994 8.448 -16.155 1.00 26.58 194 GLU A C 1
ATOM 1356 O O . GLU A 1 182 ? 27.382 8.184 -15.019 1.00 27.81 194 GLU A O 1
ATOM 1362 N N . GLU A 1 183 ? 27.792 8.911 -17.123 1.00 26.31 195 GLU A N 1
ATOM 1363 C CA . GLU A 1 183 ? 29.229 9.163 -16.943 1.00 25.96 195 GLU A CA 1
ATOM 1364 C C . GLU A 1 183 ? 29.580 10.605 -17.355 1.00 24.02 195 GLU A C 1
ATOM 1365 O O . GLU A 1 183 ? 28.890 11.206 -18.170 1.00 24.60 195 GLU A O 1
ATOM 1371 N N . GLN A 1 184 ? 30.661 11.147 -16.813 1.00 22.52 196 GLN A N 1
ATOM 1372 C CA . GLN A 1 184 ? 31.082 12.488 -17.153 1.00 21.25 196 GLN A CA 1
ATOM 1373 C C . GLN A 1 184 ? 31.818 12.519 -18.504 1.00 21.10 196 GLN A C 1
ATOM 1374 O O . GLN A 1 184 ? 32.772 11.790 -18.712 1.00 20.88 196 GLN A O 1
ATOM 1380 N N . PRO A 1 185 ? 31.397 13.394 -19.403 1.00 23.46 197 PRO A N 1
ATOM 1381 C CA . PRO A 1 185 ? 32.125 13.603 -20.648 1.00 23.77 197 PRO A CA 1
ATOM 1382 C C . PRO A 1 185 ? 33.422 14.386 -20.415 1.00 23.26 197 PRO A C 1
ATOM 1383 O O . PRO A 1 185 ? 33.444 15.358 -19.650 1.00 22.45 197 PRO A O 1
ATOM 1387 N N . LYS A 1 186 ? 34.492 13.961 -21.060 1.00 25.28 198 LYS A N 1
ATOM 1388 C CA . LYS A 1 186 ? 35.766 14.629 -20.884 1.00 23.99 198 LYS A CA 1
ATOM 1389 C C . LYS A 1 186 ? 35.759 15.958 -21.629 1.00 19.97 198 LYS A C 1
ATOM 1390 O O . LYS A 1 186 ? 36.341 16.938 -21.164 1.00 21.97 198 LYS A O 1
ATOM 1396 N N . LYS A 1 187 ? 35.088 15.975 -22.775 1.00 17.07 199 LYS A N 1
ATOM 1397 C CA . LYS A 1 187 ? 35.015 17.136 -23.630 1.00 15.98 199 LYS A CA 1
ATOM 1398 C C . LYS A 1 187 ? 33.572 17.311 -24.074 1.00 16.40 199 LYS A C 1
ATOM 1399 O O . LYS A 1 187 ? 32.995 16.429 -24.737 1.00 15.02 199 LYS A O 1
ATOM 1405 N N . VAL A 1 188 ? 32.982 18.448 -23.699 1.00 15.10 200 VAL A N 1
ATOM 1406 C CA . VAL A 1 188 ? 31.576 18.708 -23.955 1.00 12.93 200 VAL A CA 1
ATOM 1407 C C . VAL A 1 188 ? 31.364 20.050 -24.650 1.00 12.65 200 VAL A C 1
ATOM 1408 O O . VAL A 1 188 ? 32.053 21.033 -24.380 1.00 12.37 200 VAL A O 1
ATOM 1412 N N . VAL A 1 189 ? 30.389 20.076 -25.548 1.00 12.56 201 VAL A N 1
ATOM 1413 C CA . VAL A 1 189 ? 30.030 21.302 -26.240 1.00 16.22 201 VAL A CA 1
ATOM 1414 C C . VAL A 1 189 ? 28.585 21.630 -25.896 1.00 16.45 201 VAL A C 1
ATOM 1415 O O . VAL A 1 189 ? 27.722 20.756 -25.979 1.00 16.89 201 VAL A O 1
ATOM 1419 N N . VAL A 1 190 ? 28.346 22.886 -25.503 1.00 17.45 202 VAL A N 1
ATOM 1420 C CA . VAL A 1 190 ? 27.019 23.385 -25.179 1.00 16.18 202 VAL A CA 1
ATOM 1421 C C . VAL A 1 190 ? 26.715 24.502 -26.153 1.00 18.03 202 VAL A C 1
ATOM 1422 O O . VAL A 1 190 ? 27.541 25.357 -26.361 1.00 16.53 202 VAL A O 1
ATOM 1426 N N . VAL A 1 191 ? 25.512 24.511 -26.713 1.00 19.22 203 VAL A N 1
ATOM 1427 C CA . VAL A 1 191 ? 25.139 25.491 -27.724 1.00 18.66 203 VAL A CA 1
ATOM 1428 C C . VAL A 1 191 ? 23.963 26.351 -27.288 1.00 19.68 203 VAL A C 1
ATOM 1429 O O . VAL A 1 191 ? 22.888 25.836 -27.006 1.00 18.65 203 VAL A O 1
ATOM 1433 N N . GLY A 1 192 ? 24.186 27.668 -27.257 1.00 20.70 204 GLY A N 1
ATOM 1434 C CA . GLY A 1 192 ? 23.173 28.647 -26.910 1.00 19.96 204 GLY A CA 1
ATOM 1435 C C . GLY A 1 192 ? 23.638 29.531 -25.772 1.00 22.11 204 GLY A C 1
ATOM 1436 O O . GLY A 1 192 ? 24.283 29.061 -24.863 1.00 24.44 204 GLY A O 1
ATOM 1437 N N . ALA A 1 193 ? 23.297 30.808 -25.830 1.00 22.64 205 ALA A N 1
ATOM 1438 C CA . ALA A 1 193 ? 23.675 31.788 -24.825 1.00 22.95 205 ALA A CA 1
ATOM 1439 C C . ALA A 1 193 ? 22.636 31.954 -23.709 1.00 21.26 205 ALA A C 1
ATOM 1440 O O . ALA A 1 193 ? 22.816 32.774 -22.839 1.00 20.09 205 ALA A O 1
ATOM 1442 N N . GLY A 1 194 ? 21.549 31.192 -23.762 1.00 20.22 206 GLY A N 1
ATOM 1443 C CA . GLY A 1 194 ? 20.501 31.244 -22.755 1.00 17.88 206 GLY A CA 1
ATOM 1444 C C . GLY A 1 194 ? 20.993 30.860 -21.373 1.00 17.43 206 GLY A C 1
ATOM 1445 O O . GLY A 1 194 ? 22.109 30.389 -21.221 1.00 18.44 206 GLY A O 1
ATOM 1446 N N . TYR A 1 195 ? 20.166 31.067 -20.362 1.00 18.44 207 TYR A N 1
ATOM 1447 C CA . TYR A 1 195 ? 20.584 30.786 -19.002 1.00 15.56 207 TYR A CA 1
ATOM 1448 C C . TYR A 1 195 ? 20.781 29.293 -18.720 1.00 15.77 207 TYR A C 1
ATOM 1449 O O . TYR A 1 195 ? 21.631 28.917 -17.902 1.00 16.52 207 TYR A O 1
ATOM 1458 N N . ILE A 1 196 ? 20.010 28.434 -19.394 1.00 13.86 208 ILE A N 1
ATOM 1459 C CA . ILE A 1 196 ? 20.134 27.002 -19.144 1.00 15.95 208 ILE A CA 1
ATOM 1460 C C . ILE A 1 196 ? 21.526 26.516 -19.572 1.00 15.59 208 ILE A C 1
ATOM 1461 O O . ILE A 1 196 ? 22.195 25.798 -18.840 1.00 17.05 208 ILE A O 1
ATOM 1466 N N . GLY A 1 197 ? 21.952 26.906 -20.756 1.00 14.56 209 GLY A N 1
ATOM 1467 C CA . GLY A 1 197 ? 23.250 26.476 -21.225 1.00 14.96 209 GLY A CA 1
ATOM 1468 C C . GLY A 1 197 ? 24.422 27.098 -20.485 1.00 15.20 209 GLY A C 1
ATOM 1469 O O . GLY A 1 197 ? 25.464 26.452 -20.333 1.00 13.85 209 GLY A O 1
ATOM 1470 N N . ILE A 1 198 ? 24.260 28.351 -20.042 1.00 14.11 210 ILE A N 1
ATOM 1471 C CA . ILE A 1 198 ? 25.292 29.019 -19.290 1.00 13.78 210 ILE A CA 1
ATOM 1472 C C . ILE A 1 198 ? 25.514 28.266 -17.987 1.00 15.08 210 ILE A C 1
ATOM 1473 O O . ILE A 1 198 ? 26.649 28.048 -17.581 1.00 14.79 210 ILE A O 1
ATOM 1478 N N . GLU A 1 199 ? 24.417 27.862 -17.356 1.00 17.95 211 GLU A N 1
ATOM 1479 C CA . GLU A 1 199 ? 24.484 27.118 -16.110 1.00 15.65 211 GLU A CA 1
ATOM 1480 C C . GLU A 1 199 ? 25.139 25.767 -16.300 1.00 16.92 211 GLU A C 1
ATOM 1481 O O . GLU A 1 199 ? 26.023 25.401 -15.532 1.00 18.42 211 GLU A O 1
ATOM 1487 N N . LEU A 1 200 ? 24.708 25.032 -17.323 1.00 16.19 212 LEU A N 1
ATOM 1488 C CA . LEU A 1 200 ? 25.247 23.708 -17.572 1.00 14.47 212 LEU A CA 1
ATOM 1489 C C . LEU A 1 200 ? 26.723 23.763 -17.929 1.00 15.51 212 LEU A C 1
ATOM 1490 O O . LEU A 1 200 ? 27.476 22.877 -17.550 1.00 17.37 212 LEU A O 1
ATOM 1495 N N . ALA A 1 201 ? 27.133 24.792 -18.651 1.00 15.39 213 ALA A N 1
ATOM 1496 C CA . ALA A 1 201 ? 28.524 24.952 -19.025 1.00 12.88 213 ALA A CA 1
ATOM 1497 C C . ALA A 1 201 ? 29.351 25.184 -17.786 1.00 14.15 213 ALA A C 1
ATOM 1498 O O . ALA A 1 201 ? 30.439 24.636 -17.651 1.00 12.69 213 ALA A O 1
ATOM 1500 N N . GLY A 1 202 ? 28.839 26.035 -16.898 1.00 11.69 214 GLY A N 1
ATOM 1501 C CA . GLY A 1 202 ? 29.511 26.325 -15.631 1.00 11.62 214 GLY A CA 1
ATOM 1502 C C . GLY A 1 202 ? 29.667 25.078 -14.787 1.00 12.69 214 GLY A C 1
ATOM 1503 O O . GLY A 1 202 ? 30.693 24.851 -14.191 1.00 13.72 214 GLY A O 1
ATOM 1504 N N . VAL A 1 203 ? 28.643 24.242 -14.771 1.00 12.38 215 VAL A N 1
ATOM 1505 C CA . VAL A 1 203 ? 28.694 23.014 -13.991 1.00 12.37 215 VAL A CA 1
ATOM 1506 C C . VAL A 1 203 ? 29.740 22.072 -14.575 1.00 14.99 215 VAL A C 1
ATOM 1507 O O . VAL A 1 203 ? 30.567 21.529 -13.862 1.00 17.55 215 VAL A O 1
ATOM 1511 N N . PHE A 1 204 ? 29.675 21.855 -15.878 1.00 14.72 216 PHE A N 1
ATOM 1512 C CA . PHE A 1 204 ? 30.604 20.950 -16.529 1.00 15.10 216 PHE A CA 1
ATOM 1513 C C . PHE A 1 204 ? 32.031 21.367 -16.236 1.00 15.16 216 PHE A C 1
ATOM 1514 O O . PHE A 1 204 ? 32.849 20.541 -15.907 1.00 14.96 216 PHE A O 1
ATOM 1522 N N . HIS A 1 205 ? 32.312 22.660 -16.367 1.00 15.94 217 HIS A N 1
ATOM 1523 C CA . HIS A 1 205 ? 33.655 23.185 -16.186 1.00 16.30 217 HIS A CA 1
ATOM 1524 C C . HIS A 1 205 ? 34.135 23.102 -14.741 1.00 15.43 217 HIS A C 1
ATOM 1525 O O . HIS A 1 205 ? 35.281 22.751 -14.475 1.00 14.81 217 HIS A O 1
ATOM 1532 N N . GLY A 1 206 ? 33.259 23.426 -13.813 1.00 16.66 218 GLY A N 1
ATOM 1533 C CA . GLY A 1 206 ? 33.594 23.312 -12.418 1.00 15.08 218 GLY A CA 1
ATOM 1534 C C . GLY A 1 206 ? 33.877 21.888 -11.990 1.00 13.45 218 GLY A C 1
ATOM 1535 O O . GLY A 1 206 ? 34.603 21.643 -11.013 1.00 14.61 218 GLY A O 1
ATOM 1536 N N . LEU A 1 207 ? 33.307 20.938 -12.720 1.00 13.63 219 LEU A N 1
ATOM 1537 C CA . LEU A 1 207 ? 33.506 19.525 -12.400 1.00 13.13 219 LEU A CA 1
ATOM 1538 C C . LEU A 1 207 ? 34.647 18.889 -13.170 1.00 13.90 219 LEU A C 1
ATOM 1539 O O . LEU A 1 207 ? 34.832 17.675 -13.050 1.00 12.82 219 LEU A O 1
ATOM 1544 N N . GLY A 1 208 ? 35.405 19.678 -13.947 1.00 13.61 220 GLY A N 1
ATOM 1545 C CA . GLY A 1 208 ? 36.616 19.163 -14.591 1.00 14.51 220 GLY A CA 1
ATOM 1546 C C . GLY A 1 208 ? 36.571 18.839 -16.078 1.00 15.73 220 GLY A C 1
ATOM 1547 O O . GLY A 1 208 ? 37.600 18.519 -16.655 1.00 16.52 220 GLY A O 1
ATOM 1548 N N . SER A 1 209 ? 35.422 18.896 -16.745 1.00 14.58 221 SER A N 1
ATOM 1549 C CA . SER A 1 209 ? 35.357 18.610 -18.185 1.00 17.09 221 SER A CA 1
ATOM 1550 C C . SER A 1 209 ? 35.902 19.770 -18.991 1.00 15.14 221 SER A C 1
ATOM 1551 O O . SER A 1 209 ? 35.690 20.937 -18.622 1.00 15.99 221 SER A O 1
ATOM 1554 N N . GLU A 1 210 ? 36.581 19.484 -20.115 1.00 14.30 222 GLU A N 1
ATOM 1555 C CA . GLU A 1 210 ? 36.973 20.548 -21.007 1.00 17.17 222 GLU A CA 1
ATOM 1556 C C . GLU A 1 210 ? 35.655 21.013 -21.615 1.00 16.44 222 GLU A C 1
ATOM 1557 O O . GLU A 1 210 ? 35.016 20.261 -22.363 1.00 15.19 222 GLU A O 1
ATOM 1563 N N . THR A 1 211 ? 35.222 22.270 -21.330 1.00 15.54 223 THR A N 1
ATOM 1564 C CA . THR A 1 211 ? 33.933 22.837 -21.762 1.00 15.65 223 THR A CA 1
ATOM 1565 C C . THR A 1 211 ? 34.033 23.869 -22.865 1.00 14.77 223 THR A C 1
ATOM 1566 O O . THR A 1 211 ? 34.895 24.752 -22.840 1.00 16.62 223 THR A O 1
ATOM 1570 N N . HIS A 1 212 ? 33.123 23.726 -23.825 1.00 16.36 224 HIS A N 1
ATOM 1571 C CA . HIS A 1 212 ? 32.979 24.645 -24.939 1.00 20.17 224 HIS A CA 1
ATOM 1572 C C . HIS A 1 212 ? 31.536 25.127 -24.998 1.00 19.19 224 HIS A C 1
ATOM 1573 O O . HIS A 1 212 ? 30.610 24.359 -24.810 1.00 18.85 224 HIS A O 1
ATOM 1580 N N . LEU A 1 213 ? 31.365 26.410 -25.270 1.00 21.24 225 LEU A N 1
ATOM 1581 C CA . LEU A 1 213 ? 30.066 27.038 -25.330 1.00 21.67 225 LEU A CA 1
ATOM 1582 C C . LEU A 1 213 ? 29.998 27.751 -26.668 1.00 22.68 225 LEU A C 1
ATOM 1583 O O . LEU A 1 213 ? 30.890 28.535 -26.964 1.00 23.20 225 LEU A O 1
ATOM 1588 N N . VAL A 1 214 ? 28.968 27.477 -27.481 1.00 21.74 226 VAL A N 1
ATOM 1589 C CA . VAL A 1 214 ? 28.853 28.072 -28.818 1.00 21.40 226 VAL A CA 1
ATOM 1590 C C . VAL A 1 214 ? 27.702 29.063 -28.883 1.00 19.68 226 VAL A C 1
ATOM 1591 O O . VAL A 1 214 ? 26.564 28.723 -28.551 1.00 19.90 226 VAL A O 1
ATOM 1595 N N . ILE A 1 215 ? 28.014 30.297 -29.291 1.00 20.00 227 ILE A N 1
ATOM 1596 C CA . ILE A 1 215 ? 27.040 31.389 -29.315 1.00 19.31 227 ILE A CA 1
ATOM 1597 C C . ILE A 1 215 ? 27.126 32.207 -30.606 1.00 20.29 227 ILE A C 1
ATOM 1598 O O . ILE A 1 215 ? 28.196 32.365 -31.188 1.00 19.03 227 ILE A O 1
ATOM 1603 N N . ARG A 1 216 ? 25.984 32.737 -31.009 1.00 21.94 228 ARG A N 1
ATOM 1604 C CA . ARG A 1 216 ? 25.843 33.503 -32.238 1.00 25.47 228 ARG A CA 1
ATOM 1605 C C . ARG A 1 216 ? 26.491 34.871 -32.166 1.00 24.31 228 ARG A C 1
ATOM 1606 O O . ARG A 1 216 ? 27.054 35.342 -33.153 1.00 23.10 228 ARG A O 1
ATOM 1614 N N . GLY A 1 217 ? 26.400 35.510 -31.007 1.00 22.84 229 GLY A N 1
ATOM 1615 C CA . GLY A 1 217 ? 26.916 36.857 -30.837 1.00 22.88 229 GLY A CA 1
ATOM 1616 C C . GLY A 1 217 ? 28.242 36.909 -30.116 1.00 21.63 229 GLY A C 1
ATOM 1617 O O . GLY A 1 217 ? 28.961 35.915 -30.037 1.00 21.37 229 GLY A O 1
ATOM 1618 N N . GLU A 1 218 ? 28.539 38.079 -29.568 1.00 23.29 230 GLU A N 1
ATOM 1619 C CA . GLU A 1 218 ? 29.774 38.334 -28.852 1.00 24.50 230 GLU A CA 1
ATOM 1620 C C . GLU A 1 218 ? 29.657 38.048 -27.362 1.00 23.46 230 GLU A C 1
ATOM 1621 O O . GLU A 1 218 ? 30.678 37.927 -26.685 1.00 22.88 230 GLU A O 1
ATOM 1627 N N . THR A 1 219 ? 28.420 37.956 -26.849 1.00 21.28 231 THR A N 1
ATOM 1628 C CA . THR A 1 219 ? 28.175 37.753 -25.414 1.00 18.57 231 THR A CA 1
ATOM 1629 C C . THR A 1 219 ? 27.068 36.774 -25.150 1.00 18.30 231 THR A C 1
ATOM 1630 O O . THR A 1 219 ? 26.180 36.591 -25.955 1.00 17.62 231 THR A O 1
ATOM 1634 N N . VAL A 1 220 ? 27.125 36.160 -23.985 1.00 17.22 232 VAL A N 1
ATOM 1635 C CA . VAL A 1 220 ? 26.086 35.252 -23.534 1.00 17.39 232 VAL A CA 1
ATOM 1636 C C . VAL A 1 220 ? 24.945 36.038 -22.908 1.00 16.44 232 VAL A C 1
ATOM 1637 O O . VAL A 1 220 ? 25.045 37.237 -22.707 1.00 16.54 232 VAL A O 1
ATOM 1641 N N . LEU A 1 221 ? 23.858 35.345 -22.601 1.00 17.61 233 LEU A N 1
ATOM 1642 C CA . LEU A 1 221 ? 22.734 35.912 -21.865 1.00 16.77 233 LEU A CA 1
ATOM 1643 C C . LEU A 1 221 ? 22.220 37.207 -22.474 1.00 18.51 233 LEU A C 1
ATOM 1644 O O . LEU A 1 221 ? 22.084 38.215 -21.798 1.00 18.66 233 LEU A O 1
ATOM 1649 N N . ARG A 1 222 ? 21.926 37.182 -23.750 1.00 19.27 234 ARG A N 1
ATOM 1650 C CA . ARG A 1 222 ? 21.543 38.407 -24.440 1.00 23.43 234 ARG A CA 1
ATOM 1651 C C . ARG A 1 222 ? 20.137 38.958 -24.125 1.00 22.08 234 ARG A C 1
ATOM 1652 O O . ARG A 1 222 ? 19.789 40.040 -24.579 1.00 21.11 234 ARG A O 1
ATOM 1660 N N . LYS A 1 223 ? 19.367 38.266 -23.297 1.00 22.53 235 LYS A N 1
ATOM 1661 C CA . LYS A 1 223 ? 18.091 38.804 -22.847 1.00 23.20 235 LYS A CA 1
ATOM 1662 C C . LYS A 1 223 ? 18.285 39.721 -21.643 1.00 21.63 235 LYS A C 1
ATOM 1663 O O . LYS A 1 223 ? 17.384 40.461 -21.264 1.00 23.36 235 LYS A O 1
ATOM 1669 N N . PHE A 1 224 ? 19.458 39.656 -21.030 1.00 20.98 236 PHE A N 1
ATOM 1670 C CA . PHE A 1 224 ? 19.730 40.425 -19.820 1.00 19.83 236 PHE A CA 1
ATOM 1671 C C . PHE A 1 224 ? 20.537 41.667 -20.106 1.00 19.97 236 PHE A C 1
ATOM 1672 O O . PHE A 1 224 ? 21.116 41.813 -21.178 1.00 20.73 236 PHE A O 1
ATOM 1680 N N . ASP A 1 225 ? 20.578 42.548 -19.121 1.00 21.11 237 ASP A N 1
ATOM 1681 C CA . ASP A 1 225 ? 21.343 43.783 -19.184 1.00 22.99 237 ASP A CA 1
ATOM 1682 C C . ASP A 1 225 ? 22.789 43.472 -19.569 1.00 24.42 237 ASP A C 1
ATOM 1683 O O . ASP A 1 225 ? 23.344 42.405 -19.216 1.00 23.62 237 ASP A O 1
ATOM 1688 N N . GLU A 1 226 ? 23.399 44.410 -20.280 1.00 28.12 238 GLU A N 1
ATOM 1689 C CA . GLU A 1 226 ? 24.759 44.240 -20.798 1.00 31.28 238 GLU A CA 1
ATOM 1690 C C . GLU A 1 226 ? 25.794 43.961 -19.697 1.00 26.89 238 GLU A C 1
ATOM 1691 O O . GLU A 1 226 ? 26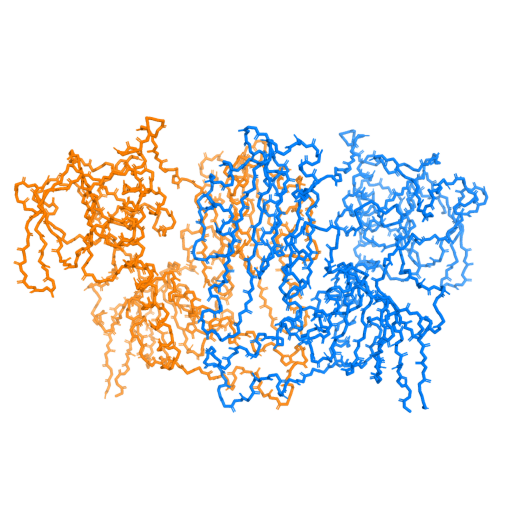.825 43.357 -19.951 1.00 25.36 238 GLU A O 1
ATOM 1697 N N . CYS A 1 227 ? 25.539 44.431 -18.487 1.00 23.27 239 CYS A N 1
ATOM 1698 C CA . CYS A 1 227 ? 26.478 44.221 -17.397 1.00 20.92 239 CYS A CA 1
ATOM 1699 C C . CYS A 1 227 ? 26.566 42.729 -17.075 1.00 18.94 239 CYS A C 1
ATOM 1700 O O . CYS A 1 227 ? 27.657 42.198 -16.857 1.00 16.56 239 CYS A O 1
ATOM 1703 N N . ILE A 1 228 ? 25.417 42.063 -17.057 1.00 18.46 240 ILE A N 1
ATOM 1704 C CA . ILE A 1 228 ? 25.399 40.620 -16.851 1.00 19.59 240 ILE A CA 1
ATOM 1705 C C . ILE A 1 228 ? 26.071 39.897 -18.030 1.00 17.88 240 ILE A C 1
ATOM 1706 O O . ILE A 1 228 ? 26.871 38.980 -17.840 1.00 20.09 240 ILE A O 1
ATOM 1711 N N . GLN A 1 229 ? 25.754 40.323 -19.241 1.00 18.47 241 GLN A N 1
ATOM 1712 C CA . GLN A 1 229 ? 26.284 39.697 -20.427 1.00 19.53 241 GLN A CA 1
ATOM 1713 C C . GLN A 1 229 ? 27.806 39.718 -20.469 1.00 18.13 241 GLN A C 1
ATOM 1714 O O . GLN A 1 229 ? 28.448 38.706 -20.720 1.00 20.34 241 GLN A O 1
ATOM 1720 N N . ASN A 1 230 ? 28.367 40.890 -20.245 1.00 20.03 242 ASN A N 1
ATOM 1721 C CA . ASN A 1 230 ? 29.806 41.080 -20.327 1.00 19.38 242 ASN A CA 1
ATOM 1722 C C . ASN A 1 230 ? 30.578 40.416 -19.224 1.00 18.30 242 ASN A C 1
ATOM 1723 O O . ASN A 1 230 ? 31.622 39.819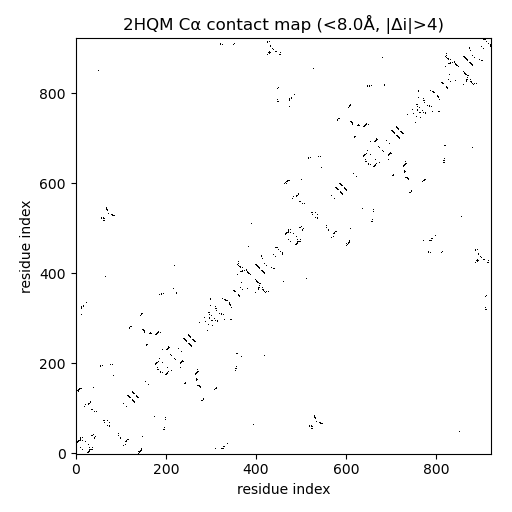 -19.470 1.00 18.91 242 ASN A O 1
ATOM 1728 N N . THR A 1 231 ? 30.070 40.506 -18.010 1.00 18.12 243 THR A N 1
ATOM 1729 C CA . THR A 1 231 ? 30.788 39.979 -16.877 1.00 15.46 243 THR A CA 1
ATOM 1730 C C . THR A 1 231 ? 30.833 38.456 -16.959 1.00 15.84 243 THR A C 1
ATOM 1731 O O . THR A 1 231 ? 31.880 37.874 -16.762 1.00 14.84 243 THR A O 1
ATOM 1735 N N . ILE A 1 232 ? 29.703 37.820 -17.260 1.00 16.52 244 ILE A N 1
ATOM 1736 C CA . ILE A 1 232 ? 29.666 36.364 -17.339 1.00 14.19 244 ILE A CA 1
ATOM 1737 C C . ILE A 1 232 ? 30.458 35.878 -18.535 1.00 14.91 244 ILE A C 1
ATOM 1738 O O . ILE A 1 232 ? 31.180 34.917 -18.441 1.00 12.49 244 ILE A O 1
ATOM 1743 N N . THR A 1 233 ? 30.303 36.554 -19.666 1.00 16.04 245 THR A N 1
ATOM 1744 C CA . THR A 1 233 ? 31.078 36.223 -20.862 1.00 16.43 245 THR A CA 1
ATOM 1745 C C . THR A 1 233 ? 32.578 36.274 -20.557 1.00 16.71 245 THR A C 1
ATOM 1746 O O . THR A 1 233 ? 33.285 35.304 -20.772 1.00 17.35 245 THR A O 1
ATOM 1750 N N . ASP A 1 234 ? 33.038 37.392 -20.025 1.00 16.15 246 ASP A N 1
ATOM 1751 C CA . ASP A 1 234 ? 34.463 37.581 -19.764 1.00 17.46 246 ASP A CA 1
ATOM 1752 C C . ASP A 1 234 ? 35.000 36.610 -18.705 1.00 16.72 246 ASP A C 1
ATOM 1753 O O . ASP A 1 234 ? 36.088 36.049 -18.875 1.00 18.05 246 ASP A O 1
ATOM 1758 N N . HIS A 1 235 ? 34.253 36.406 -17.622 1.00 17.67 247 HIS A N 1
ATOM 1759 C CA . HIS A 1 235 ? 34.708 35.472 -16.615 1.00 16.16 247 HIS A CA 1
ATOM 1760 C C . HIS A 1 235 ? 34.722 34.034 -17.127 1.00 17.45 247 HIS A C 1
ATOM 1761 O O . HIS A 1 235 ? 35.588 33.248 -16.751 1.00 16.23 247 HIS A O 1
ATOM 1768 N N . TYR A 1 236 ? 33.769 33.666 -17.963 1.00 16.10 248 TYR A N 1
ATOM 1769 C CA . TYR A 1 236 ? 33.759 32.295 -18.499 1.00 16.77 248 TYR A CA 1
ATOM 1770 C C . TYR A 1 236 ? 35.027 32.038 -19.334 1.00 15.78 248 TYR A C 1
ATOM 1771 O O . TYR A 1 236 ? 35.692 31.012 -19.197 1.00 14.54 248 TYR A O 1
ATOM 1780 N N . VAL A 1 237 ? 35.392 33.007 -20.166 1.00 17.21 249 VAL A N 1
ATOM 1781 C CA . VAL A 1 237 ? 36.605 32.884 -20.971 1.00 20.22 249 VAL A CA 1
ATOM 1782 C C . VAL A 1 237 ? 37.829 32.782 -20.069 1.00 21.35 249 VAL A C 1
ATOM 1783 O O . VAL A 1 237 ? 38.592 31.825 -20.172 1.00 21.27 249 VAL A O 1
ATOM 1787 N N . LYS A 1 238 ? 37.981 33.739 -19.160 1.00 21.88 250 LYS A N 1
ATOM 1788 C CA . LYS A 1 238 ? 39.105 33.742 -18.230 1.00 27.69 250 LYS A CA 1
ATOM 1789 C C . LYS A 1 238 ? 39.261 32.429 -17.480 1.00 26.53 250 LYS A C 1
ATOM 1790 O O . LYS A 1 238 ? 40.365 31.950 -17.309 1.00 25.98 250 LYS A O 1
ATOM 1796 N N . GLU A 1 239 ? 38.138 31.889 -17.024 1.00 26.90 251 GLU A N 1
ATOM 1797 C CA . GLU A 1 239 ? 38.042 30.611 -16.290 1.00 26.69 251 GLU A CA 1
ATOM 1798 C C . GLU A 1 239 ? 38.622 29.449 -17.053 1.00 25.04 251 GLU A C 1
ATOM 1799 O O . GLU A 1 239 ? 39.234 28.548 -16.467 1.00 24.28 251 GLU A O 1
ATOM 1805 N N . GLY A 1 240 ? 38.385 29.408 -18.360 1.00 22.32 252 GLY A N 1
ATOM 1806 C CA . GLY A 1 240 ? 38.864 28.270 -19.112 1.00 21.18 252 GLY A CA 1
ATOM 1807 C C . GLY A 1 240 ? 37.697 27.667 -19.911 1.00 20.58 252 GLY A C 1
ATOM 1808 O O . GLY A 1 240 ? 37.872 26.670 -20.606 1.00 18.99 252 GLY A O 1
ATOM 1809 N N . ILE A 1 241 ? 36.523 28.278 -19.830 1.00 22.52 253 ILE A N 1
ATOM 1810 C CA . ILE A 1 241 ? 35.420 27.833 -20.664 1.00 19.32 253 ILE A CA 1
ATOM 1811 C C . ILE A 1 241 ? 35.663 28.420 -22.036 1.00 19.61 253 ILE A C 1
ATOM 1812 O O . ILE A 1 241 ? 35.804 29.647 -22.195 1.00 21.11 253 ILE A O 1
ATOM 1817 N N . ASN A 1 242 ? 35.723 27.540 -23.024 1.00 21.63 254 ASN A N 1
ATOM 1818 C CA . ASN A 1 242 ? 35.990 27.952 -24.386 1.00 24.53 254 ASN A CA 1
ATOM 1819 C C . ASN A 1 242 ? 34.714 28.469 -25.051 1.00 22.79 254 ASN A C 1
ATOM 1820 O O . ASN A 1 242 ? 33.864 27.688 -25.473 1.00 22.57 254 ASN A O 1
ATOM 1825 N N . VAL A 1 243 ? 34.587 29.788 -25.117 1.00 19.93 255 VAL A N 1
ATOM 1826 C CA . VAL A 1 243 ? 33.416 30.437 -25.693 1.00 18.83 255 VAL A CA 1
ATOM 1827 C C . VAL A 1 243 ? 33.667 30.760 -27.179 1.00 20.38 255 VAL A C 1
ATOM 1828 O O . VAL A 1 243 ? 34.486 31.616 -27.503 1.00 20.23 255 VAL A O 1
ATOM 1832 N N . HIS A 1 244 ? 32.974 30.064 -28.066 1.00 18.55 256 HIS A N 1
ATOM 1833 C CA . HIS A 1 244 ? 33.079 30.321 -29.506 1.00 17.67 256 HIS A CA 1
ATOM 1834 C C . HIS A 1 244 ? 32.056 31.396 -29.878 1.00 21.23 256 HIS A C 1
ATOM 1835 O O . HIS A 1 244 ? 30.879 31.120 -29.985 1.00 20.13 256 HIS A O 1
ATOM 1842 N N . LYS A 1 245 ? 32.526 32.631 -30.028 1.00 20.45 257 LYS A N 1
ATOM 1843 C CA . LYS A 1 245 ? 31.672 33.767 -30.362 1.00 19.66 257 LYS A CA 1
ATOM 1844 C C . LYS A 1 245 ? 31.405 33.828 -31.859 1.00 19.75 257 LYS A C 1
ATOM 1845 O O . LYS A 1 245 ? 32.078 33.180 -32.629 1.00 18.51 257 LYS A O 1
ATOM 1851 N N . LEU A 1 246 ? 30.402 34.601 -32.257 1.00 20.11 258 LEU A N 1
ATOM 1852 C CA . LEU A 1 246 ? 30.092 34.808 -33.669 1.00 22.24 258 LEU A CA 1
ATOM 1853 C C . LEU A 1 246 ? 30.056 33.494 -34.430 1.00 22.81 258 LEU A C 1
ATOM 1854 O O . LEU A 1 246 ? 30.526 33.410 -35.561 1.00 20.11 258 LEU A O 1
ATOM 1859 N N . SER A 1 247 ? 29.541 32.464 -33.775 1.00 22.77 259 SER A N 1
ATOM 1860 C CA . SER A 1 247 ? 29.566 31.163 -34.365 1.00 24.29 259 SER A CA 1
ATOM 1861 C C . SER A 1 247 ? 28.220 30.450 -34.413 1.00 23.28 259 SER A C 1
ATOM 1862 O O . SER A 1 247 ? 27.319 30.728 -33.621 1.00 23.74 259 SER A O 1
ATOM 1865 N N . LYS A 1 248 ? 28.137 29.499 -35.327 1.00 22.62 260 LYS A N 1
ATOM 1866 C CA . LYS A 1 248 ? 26.990 28.624 -35.385 1.00 24.93 260 LYS A CA 1
ATOM 1867 C C . LYS A 1 248 ? 27.393 27.289 -36.002 1.00 23.33 260 LYS A C 1
ATOM 1868 O O . LYS A 1 248 ? 28.156 27.225 -36.969 1.00 22.87 260 LYS A O 1
ATOM 1874 N N . ILE A 1 249 ? 26.861 26.224 -35.422 1.00 23.16 261 ILE A N 1
ATOM 1875 C CA . ILE A 1 249 ? 27.125 24.886 -35.882 1.00 22.52 261 ILE A CA 1
ATOM 1876 C C . ILE A 1 249 ? 26.391 24.695 -37.196 1.00 21.45 261 ILE A C 1
ATOM 1877 O O . ILE A 1 249 ? 25.215 25.025 -37.322 1.00 19.60 261 ILE A O 1
ATOM 1882 N N . VAL A 1 250 ? 27.112 24.176 -38.179 1.00 22.88 262 VAL A N 1
ATOM 1883 C CA . VAL A 1 250 ? 26.530 23.870 -39.473 1.00 21.61 262 VAL A CA 1
ATOM 1884 C C . VAL A 1 250 ? 26.613 22.391 -39.819 1.00 21.03 262 VAL A C 1
ATOM 1885 O O . VAL A 1 250 ? 25.983 21.959 -40.766 1.00 21.30 262 VAL A O 1
ATOM 1889 N N . LYS A 1 251 ? 27.357 21.611 -39.043 1.00 21.84 263 LYS A N 1
ATOM 1890 C CA . LYS A 1 251 ? 27.427 20.167 -39.277 1.00 23.59 263 LYS A CA 1
ATOM 1891 C C . LYS A 1 251 ? 28.001 19.422 -38.080 1.00 22.44 263 LYS A C 1
ATOM 1892 O O . LYS A 1 251 ? 28.970 19.860 -37.476 1.00 18.36 263 LYS A O 1
ATOM 1898 N N . VAL A 1 252 ? 27.410 18.274 -37.777 1.00 21.04 264 VAL A N 1
ATOM 1899 C CA . VAL A 1 252 ? 27.903 17.387 -36.744 1.00 21.70 264 VAL A CA 1
ATOM 1900 C C . VAL A 1 252 ? 28.132 16.011 -37.368 1.00 24.49 264 VAL A C 1
ATOM 1901 O O . VAL A 1 252 ? 27.317 15.550 -38.137 1.00 22.86 264 VAL A O 1
ATOM 1905 N N . GLU A 1 253 ? 29.230 15.353 -37.022 1.00 27.70 265 GLU A N 1
ATOM 1906 C CA . GLU A 1 253 ? 29.516 13.992 -37.505 1.00 31.79 265 GLU A CA 1
ATOM 1907 C C . GLU A 1 253 ? 30.144 13.119 -36.430 1.00 32.48 265 GLU A C 1
ATOM 1908 O O . GLU A 1 253 ? 30.682 13.637 -35.462 1.00 32.01 265 GLU A O 1
ATOM 1914 N N . LYS A 1 254 ? 30.090 11.802 -36.607 1.00 35.53 266 LYS A N 1
ATOM 1915 C CA . LYS A 1 254 ? 30.741 10.869 -35.686 1.00 40.84 266 LYS A CA 1
ATOM 1916 C C . LYS A 1 254 ? 31.905 10.101 -36.316 1.00 43.36 266 LYS A C 1
ATOM 1917 O O . LYS A 1 254 ? 31.747 9.538 -37.389 1.00 42.77 266 LYS A O 1
ATOM 1923 N N . ASN A 1 255 ? 33.044 10.046 -35.615 1.00 48.43 267 ASN A N 1
ATOM 1924 C CA . ASN A 1 255 ? 34.255 9.331 -36.050 1.00 54.21 267 ASN A CA 1
ATOM 1925 C C . ASN A 1 255 ? 34.255 7.836 -35.677 1.00 55.94 267 ASN A C 1
ATOM 1926 O O . ASN A 1 255 ? 33.390 7.381 -34.910 1.00 56.39 267 ASN A O 1
ATOM 1931 N N . VAL A 1 256 ? 35.242 7.110 -36.235 1.00 57.89 268 VAL A N 1
ATOM 1932 C CA . VAL A 1 256 ? 35.490 5.661 -36.055 1.00 59.04 268 VAL A CA 1
ATOM 1933 C C . VAL A 1 256 ? 34.899 5.038 -34.785 1.00 59.90 268 VAL A C 1
ATOM 1934 O O . VAL A 1 256 ? 34.232 4.002 -34.836 1.00 60.24 268 VAL A O 1
ATOM 1938 N N . THR A 1 258 ? 36.442 5.338 -32.369 1.00 65.49 270 THR A N 1
ATOM 1939 C CA . THR A 1 258 ? 36.479 6.635 -31.697 1.00 64.55 270 THR A CA 1
ATOM 1940 C C . THR A 1 258 ? 35.161 6.886 -31.002 1.00 63.21 270 THR A C 1
ATOM 1941 O O . THR A 1 258 ? 35.126 7.071 -29.792 1.00 63.70 270 THR A O 1
ATOM 1945 N N . ASP A 1 259 ? 34.089 6.929 -31.790 1.00 59.81 271 ASP A N 1
ATOM 1946 C CA . ASP A 1 259 ? 32.724 7.146 -31.285 1.00 55.59 271 ASP A CA 1
ATOM 1947 C C . ASP A 1 259 ? 32.469 8.608 -30.836 1.00 49.54 271 ASP A C 1
ATOM 1948 O O . ASP A 1 259 ? 31.367 8.966 -30.406 1.00 51.36 271 ASP A O 1
ATOM 1953 N N . LYS A 1 260 ? 33.477 9.456 -31.004 1.00 41.91 272 LYS A N 1
ATOM 1954 C CA . LYS A 1 260 ? 33.419 10.884 -30.676 1.00 36.11 272 LYS A CA 1
ATOM 1955 C C . LYS A 1 260 ? 32.973 11.758 -31.849 1.00 31.40 272 LYS A C 1
ATOM 1956 O O . LYS A 1 260 ? 32.977 11.318 -33.006 1.00 28.19 272 LYS A O 1
ATOM 1962 N N . LEU A 1 261 ? 32.610 13.000 -31.542 1.00 25.12 273 LEU A N 1
ATOM 1963 C CA . LEU A 1 261 ? 32.051 13.912 -32.528 1.00 21.36 273 LEU A CA 1
ATOM 1964 C C . LEU A 1 261 ? 33.027 14.963 -33.010 1.00 19.67 273 LEU A C 1
ATOM 1965 O O . LEU A 1 261 ? 33.975 15.313 -32.326 1.00 19.86 273 LEU A O 1
ATOM 1970 N N . LYS A 1 262 ? 32.749 15.465 -34.199 1.00 17.90 274 LYS A N 1
ATOM 1971 C CA . LYS A 1 262 ? 33.448 16.584 -34.768 1.00 20.07 274 LYS A CA 1
ATOM 1972 C C . LYS A 1 262 ? 32.341 17.570 -35.091 1.00 20.17 274 LYS A C 1
ATOM 1973 O O . LYS A 1 262 ? 31.400 17.255 -35.824 1.00 19.76 274 LYS A O 1
ATOM 1979 N N . ILE A 1 263 ? 32.474 18.770 -34.555 1.00 21.09 275 ILE A N 1
ATOM 1980 C CA . ILE A 1 263 ? 31.486 19.810 -34.725 1.00 21.48 275 ILE A CA 1
ATOM 1981 C C . ILE A 1 263 ? 32.061 20.840 -35.679 1.00 21.66 275 ILE A C 1
ATOM 1982 O O . ILE A 1 263 ? 33.131 21.392 -35.444 1.00 23.99 275 ILE A O 1
ATOM 1987 N N . HIS A 1 264 ? 31.346 21.106 -36.757 1.00 23.04 276 HIS A N 1
ATOM 1988 C CA . HIS A 1 264 ? 31.823 22.032 -37.773 1.00 23.84 276 HIS A CA 1
ATOM 1989 C C . HIS A 1 264 ? 31.141 23.380 -37.686 1.00 24.48 276 HIS A C 1
ATOM 1990 O O . HIS A 1 264 ? 29.915 23.492 -37.692 1.00 21.66 276 HIS A O 1
ATOM 1997 N N . MET A 1 265 ? 31.957 24.414 -37.656 1.00 25.79 277 MET A N 1
ATOM 1998 C CA . MET A 1 265 ? 31.457 25.770 -37.520 1.00 27.35 277 MET A CA 1
ATOM 1999 C C . MET A 1 265 ? 31.303 26.480 -38.848 1.00 26.75 277 MET A C 1
ATOM 2000 O O . MET A 1 265 ? 31.873 26.077 -39.855 1.00 28.83 277 MET A O 1
ATOM 2005 N N . ASN A 1 266 ? 30.551 27.573 -38.811 1.00 28.27 278 ASN A N 1
ATOM 2006 C CA . ASN A 1 266 ? 30.252 28.372 -39.992 1.00 28.13 278 ASN A CA 1
ATOM 2007 C C . ASN A 1 266 ? 31.397 29.269 -40.477 1.00 29.11 278 ASN A C 1
ATOM 2008 O O . ASN A 1 266 ? 31.366 29.754 -41.598 1.00 28.65 278 ASN A O 1
ATOM 2013 N N . ASP A 1 267 ? 32.386 29.500 -39.624 1.00 29.45 279 ASP A N 1
ATOM 2014 C CA . ASP A 1 267 ? 33.554 30.329 -39.927 1.00 30.23 279 ASP A CA 1
ATOM 2015 C C . ASP A 1 267 ? 34.728 29.467 -40.417 1.00 29.78 279 ASP A C 1
ATOM 2016 O O . ASP A 1 267 ? 35.823 29.980 -40.642 1.00 28.48 279 ASP A O 1
ATOM 2021 N N . SER A 1 268 ? 34.479 28.158 -40.541 1.00 29.58 280 SER A N 1
ATOM 2022 C CA . SER A 1 268 ? 35.448 27.158 -40.990 1.00 27.95 280 SER A CA 1
ATOM 2023 C C . SER A 1 268 ? 36.336 26.611 -39.858 1.00 28.46 280 SER A C 1
ATOM 2024 O O . SER A 1 268 ? 37.171 25.741 -40.087 1.00 29.39 280 SER A O 1
ATOM 2027 N N . LYS A 1 269 ? 36.001 26.934 -38.631 1.00 30.05 281 LYS A N 1
ATOM 2028 C CA . LYS A 1 269 ? 36.653 26.299 -37.477 1.00 30.02 281 LYS A CA 1
ATOM 2029 C C . LYS A 1 269 ? 35.942 25.021 -37.074 1.00 28.84 281 LYS A C 1
ATOM 2030 O O . LYS A 1 269 ? 34.831 24.733 -37.521 1.00 27.86 281 LYS A O 1
ATOM 2036 N N . SER A 1 270 ? 36.596 24.272 -36.204 1.00 27.07 282 SER A N 1
ATOM 2037 C CA . SER A 1 270 ? 36.125 22.964 -35.784 1.00 27.13 282 SER A CA 1
ATOM 2038 C C . SER A 1 270 ? 36.440 22.669 -34.303 1.00 26.06 282 SER A C 1
ATOM 2039 O O . SER A 1 270 ? 37.374 23.229 -33.726 1.00 26.91 282 SER A O 1
ATOM 2042 N N . ILE A 1 271 ? 35.639 21.781 -33.717 1.00 24.67 283 ILE A N 1
ATOM 2043 C CA . ILE A 1 271 ? 35.871 21.221 -32.392 1.00 25.94 283 ILE A CA 1
ATOM 2044 C C . ILE A 1 271 ? 35.784 19.705 -32.562 1.00 26.12 283 ILE A C 1
ATOM 2045 O O . ILE A 1 271 ? 34.709 19.181 -32.855 1.00 25.37 283 ILE A O 1
ATOM 2050 N N . ASP A 1 272 ? 36.905 19.002 -32.435 1.00 26.73 284 ASP A N 1
ATOM 2051 C CA . ASP A 1 272 ? 36.933 17.547 -32.595 1.00 28.63 284 ASP A CA 1
ATOM 2052 C C . ASP A 1 272 ? 37.076 16.820 -31.262 1.00 27.20 284 ASP A C 1
ATOM 2053 O O . ASP A 1 272 ? 37.254 17.448 -30.220 1.00 28.36 284 ASP A O 1
ATOM 2058 N N . ASP A 1 273 ? 36.990 15.499 -31.307 1.00 26.00 285 ASP A N 1
ATOM 2059 C CA . ASP A 1 273 ? 37.129 14.648 -30.152 1.00 28.05 285 ASP A CA 1
ATOM 2060 C C . ASP A 1 273 ? 36.145 15.035 -29.061 1.00 25.69 285 ASP A C 1
ATOM 2061 O O . ASP A 1 273 ? 36.473 14.985 -27.882 1.00 25.49 285 ASP A O 1
ATOM 2066 N N . VAL A 1 274 ? 34.936 15.407 -29.460 1.00 23.66 286 VAL A N 1
ATOM 2067 C CA . VAL A 1 274 ? 33.920 15.834 -28.520 1.00 23.27 286 VAL A CA 1
ATOM 2068 C C . VAL A 1 274 ? 33.126 14.617 -28.057 1.00 22.50 286 VAL A C 1
ATOM 2069 O O . VAL A 1 274 ? 32.645 13.860 -28.873 1.00 23.20 286 VAL A O 1
ATOM 2073 N N . ASP A 1 275 ? 33.018 14.422 -26.751 1.00 23.01 287 ASP A N 1
ATOM 2074 C CA . ASP A 1 275 ? 32.276 13.278 -26.212 1.00 22.69 287 ASP A CA 1
ATOM 2075 C C . ASP A 1 275 ? 30.790 13.542 -26.073 1.00 22.08 287 ASP A C 1
ATOM 2076 O O . ASP A 1 275 ? 29.994 12.610 -26.038 1.00 23.45 287 ASP A O 1
ATOM 2081 N N . GLU A 1 276 ? 30.411 14.806 -25.972 1.00 22.06 288 GLU A N 1
ATOM 2082 C CA . GLU A 1 276 ? 29.023 15.145 -25.689 1.00 21.97 288 GLU A CA 1
ATOM 2083 C C . GLU A 1 276 ? 28.679 16.506 -26.255 1.00 20.55 288 GLU A C 1
ATOM 2084 O O . GLU A 1 276 ? 29.442 17.465 -26.106 1.00 21.52 288 GLU A O 1
ATOM 2090 N N . LEU A 1 277 ? 27.523 16.569 -26.890 1.00 20.85 289 LEU A N 1
ATOM 2091 C CA . LEU A 1 277 ? 27.024 17.781 -27.470 1.00 20.28 289 LEU A CA 1
ATOM 2092 C C . LEU A 1 277 ? 25.623 18.012 -26.924 1.00 19.24 289 LEU A C 1
ATOM 2093 O O . LEU A 1 277 ? 24.768 17.138 -27.027 1.00 21.51 289 LEU A O 1
ATOM 2098 N N . ILE A 1 278 ? 25.376 19.197 -26.387 1.00 18.64 290 ILE A N 1
ATOM 2099 C CA . ILE A 1 278 ? 24.070 19.517 -25.856 1.00 21.58 290 ILE A CA 1
ATOM 2100 C C . ILE A 1 278 ? 23.536 20.813 -26.450 1.00 20.07 290 ILE A C 1
ATOM 2101 O O . ILE A 1 278 ? 24.161 21.878 -26.320 1.00 19.00 290 ILE A O 1
ATOM 2106 N N . TRP A 1 279 ? 22.362 20.720 -27.078 1.00 16.21 291 TRP A N 1
ATOM 2107 C CA . TRP A 1 279 ? 21.663 21.890 -27.581 1.00 17.34 291 TRP A CA 1
ATOM 2108 C C . TRP A 1 279 ? 20.822 22.507 -26.472 1.00 18.04 291 TRP A C 1
ATOM 2109 O O . TRP A 1 279 ? 19.978 21.835 -25.891 1.00 16.88 291 TRP A O 1
ATOM 2120 N N . THR A 1 280 ? 21.046 23.789 -26.204 1.00 16.79 292 THR A N 1
ATOM 2121 C CA . THR A 1 280 ? 20.239 24.551 -25.272 1.00 16.31 292 THR A CA 1
ATOM 2122 C C . THR A 1 280 ? 19.906 25.855 -25.991 1.00 17.35 292 THR A C 1
ATOM 2123 O O . THR A 1 280 ? 20.339 26.935 -25.604 1.00 18.66 292 THR A O 1
ATOM 2127 N N . ILE A 1 281 ? 19.126 25.725 -27.061 1.00 19.54 293 ILE A N 1
ATOM 2128 C CA . ILE A 1 281 ? 18.821 26.842 -27.947 1.00 20.50 293 ILE A CA 1
ATOM 2129 C C . ILE A 1 281 ? 17.362 27.287 -27.842 1.00 21.57 293 ILE A C 1
ATOM 2130 O O . ILE A 1 281 ? 16.806 27.831 -28.782 1.00 22.50 293 ILE A O 1
ATOM 2135 N N . GLY A 1 282 ? 16.745 27.051 -26.692 1.00 19.37 294 GLY A N 1
ATOM 2136 C CA . GLY A 1 282 ? 15.395 27.508 -26.437 1.00 19.65 294 GLY A CA 1
ATOM 2137 C C . GLY A 1 282 ? 14.459 26.344 -26.225 1.00 20.67 294 GLY A C 1
ATOM 2138 O O . GLY A 1 282 ? 14.805 25.197 -26.504 1.00 20.32 294 GLY A O 1
ATOM 2139 N N . ARG A 1 283 ? 13.276 26.663 -25.709 1.00 20.54 295 ARG A N 1
ATOM 2140 C CA . ARG A 1 283 ? 12.212 25.707 -25.470 1.00 21.52 295 ARG A CA 1
ATOM 2141 C C . ARG A 1 283 ? 10.952 26.139 -26.196 1.00 22.73 295 ARG A C 1
ATOM 2142 O O . ARG A 1 283 ? 10.748 27.316 -26.436 1.00 24.61 295 ARG A O 1
ATOM 2150 N N . LYS A 1 284 ? 10.107 25.175 -26.546 1.00 21.63 296 LYS A N 1
ATOM 2151 C CA . LYS A 1 284 ? 8.836 25.451 -27.233 1.00 23.75 296 LYS A CA 1
ATOM 2152 C C . LYS A 1 284 ? 7.716 24.823 -26.412 1.00 23.04 296 LYS A C 1
ATOM 2153 O O . LYS A 1 284 ? 7.957 23.967 -25.568 1.00 23.25 296 LYS A O 1
ATOM 2159 N N . SER A 1 285 ? 6.486 25.239 -26.680 1.00 22.85 297 SER A N 1
ATOM 2160 C CA . SER A 1 285 ? 5.343 24.757 -25.932 1.00 23.10 297 SER A CA 1
ATOM 2161 C C . SER A 1 285 ? 5.139 23.293 -26.209 1.00 25.28 297 SER A C 1
ATOM 2162 O O . SER A 1 285 ? 5.242 22.834 -27.340 1.00 25.82 297 SER A O 1
ATOM 2165 N N . HIS A 1 286 ? 4.869 22.560 -25.153 1.00 25.30 298 HIS A N 1
ATOM 2166 C CA . HIS A 1 286 ? 4.597 21.136 -25.231 1.00 26.05 298 HIS A CA 1
ATOM 2167 C C . HIS A 1 286 ? 3.103 20.937 -25.504 1.00 26.50 298 HIS A C 1
ATOM 2168 O O . HIS A 1 286 ? 2.281 20.937 -24.593 1.00 26.98 298 HIS A O 1
ATOM 2175 N N . LEU A 1 287 ? 2.761 20.763 -26.779 1.00 28.10 299 LEU A N 1
ATOM 2176 C CA . LEU A 1 287 ? 1.384 20.534 -27.189 1.00 30.48 299 LEU A CA 1
ATOM 2177 C C . LEU A 1 287 ? 1.127 19.031 -27.243 1.00 31.63 299 LEU A C 1
ATOM 2178 O O . LEU A 1 287 ? 1.691 18.267 -26.464 1.00 30.97 299 LEU A O 1
ATOM 2183 N N . GLY A 1 288 ? 0.299 18.602 -28.144 1.00 34.56 300 GLY A N 1
ATOM 2184 C CA . GLY A 1 288 ? 0.090 17.190 -28.205 1.00 38.56 300 GLY A CA 1
ATOM 2185 C C . GLY A 1 288 ? -1.163 16.716 -27.494 1.00 41.16 300 GLY A C 1
ATOM 2186 O O . GLY A 1 288 ? -1.462 15.515 -27.515 1.00 42.44 300 GLY A O 1
ATOM 2187 N N . MET A 1 289 ? -1.884 17.627 -26.850 1.00 41.57 301 MET A N 1
ATOM 2188 C CA . MET A 1 289 ? -3.170 17.242 -26.280 1.00 43.77 301 MET A CA 1
ATOM 2189 C C . MET A 1 289 ? -4.116 17.430 -27.454 1.00 44.76 301 MET A C 1
ATOM 2190 O O . MET A 1 289 ? -3.675 17.646 -28.579 1.00 47.20 301 MET A O 1
ATOM 2195 N N . GLY A 1 290 ? -5.409 17.339 -27.227 1.00 42.67 302 GLY A N 1
ATOM 2196 C CA . GLY A 1 290 ? -6.339 17.521 -28.331 1.00 42.86 302 GLY A CA 1
ATOM 2197 C C . GLY A 1 290 ? -6.757 18.967 -28.482 1.00 42.24 302 GLY A C 1
ATOM 2198 O O . GLY A 1 290 ? -7.928 19.252 -28.723 1.00 41.68 302 GLY A O 1
ATOM 2199 N N . SER A 1 291 ? -5.817 19.904 -28.344 1.00 40.54 303 SER A N 1
ATOM 2200 C CA . SER A 1 291 ? -6.111 21.337 -28.414 1.00 41.86 303 SER A CA 1
ATOM 2201 C C . SER A 1 291 ? -7.087 21.668 -29.528 1.00 41.83 303 SER A C 1
ATOM 2202 O O . SER A 1 291 ? -8.025 22.428 -29.335 1.00 40.07 303 SER A O 1
ATOM 2205 N N . GLU A 1 292 ? -6.809 21.105 -30.697 1.00 44.04 304 GLU A N 1
ATOM 2206 C CA . GLU A 1 292 ? -7.579 21.328 -31.928 1.00 44.52 304 GLU A CA 1
ATOM 2207 C C . GLU A 1 292 ? -9.039 20.933 -31.787 1.00 43.42 304 GLU A C 1
ATOM 2208 O O . GLU A 1 292 ? -9.915 21.641 -32.265 1.00 44.47 304 GLU A O 1
ATOM 2214 N N . ASN A 1 293 ? -9.290 19.793 -31.146 1.00 40.73 305 ASN A N 1
ATOM 2215 C CA . ASN A 1 293 ? -10.653 19.276 -30.944 1.00 38.33 305 ASN A CA 1
ATOM 2216 C C . ASN A 1 293 ? -11.585 20.183 -30.138 1.00 36.77 305 ASN A C 1
ATOM 2217 O O . ASN A 1 293 ? -12.771 19.882 -29.987 1.00 36.70 305 ASN A O 1
ATOM 2222 N N . VAL A 1 294 ? -11.040 21.278 -29.613 1.00 35.59 306 VAL A N 1
ATOM 2223 C CA . VAL A 1 294 ? -11.762 22.125 -28.695 1.00 32.40 306 VAL A CA 1
ATOM 2224 C C . VAL A 1 294 ? -11.653 23.608 -29.055 1.00 31.28 306 VAL A C 1
ATOM 2225 O O . VAL A 1 294 ? -12.336 24.436 -28.459 1.00 30.10 306 VAL A O 1
ATOM 2229 N N . GLY A 1 295 ? -10.820 23.941 -30.040 1.00 29.78 307 GLY A N 1
ATOM 2230 C CA . GLY A 1 295 ? -10.731 25.303 -30.552 1.00 27.62 307 GLY A CA 1
ATOM 2231 C C . GLY A 1 295 ? -9.746 26.260 -29.894 1.00 27.51 307 GLY A C 1
ATOM 2232 O O . GLY A 1 295 ? -9.828 27.480 -30.131 1.00 27.84 307 GLY A O 1
ATOM 2233 N N . ILE A 1 296 ? -8.826 25.740 -29.081 1.00 27.31 308 ILE A N 1
ATOM 2234 C CA . ILE A 1 296 ? -7.850 26.597 -28.398 1.00 28.21 308 ILE A CA 1
ATOM 2235 C C . ILE A 1 296 ? -6.942 27.255 -29.412 1.00 29.07 308 ILE A C 1
ATOM 2236 O O . ILE A 1 296 ? -6.297 26.565 -30.168 1.00 28.74 308 ILE A O 1
ATOM 2241 N N . LYS A 1 297 ? -6.880 28.585 -29.391 1.00 28.68 309 LYS A N 1
ATOM 2242 C CA . LYS A 1 297 ? -6.065 29.349 -30.309 1.00 28.58 309 LYS A CA 1
ATOM 2243 C C . LYS A 1 297 ? -4.600 29.375 -29.886 1.00 30.00 309 LYS A C 1
ATOM 2244 O O . LYS A 1 297 ? -4.285 29.609 -28.725 1.00 29.83 309 LYS A O 1
ATOM 2250 N N . LEU A 1 298 ? -3.723 29.122 -30.855 1.00 29.85 310 LEU A N 1
ATOM 2251 C CA . LEU A 1 298 ? -2.272 29.152 -30.678 1.00 30.96 310 LEU A CA 1
ATOM 2252 C C . LEU A 1 298 ? -1.715 30.385 -31.366 1.00 29.15 310 LEU A C 1
ATOM 2253 O O . LEU A 1 298 ? -2.275 30.831 -32.355 1.00 29.52 310 LEU A O 1
ATOM 2258 N N . ASN A 1 299 ? -0.610 30.935 -30.870 1.00 27.97 311 ASN A N 1
ATOM 2259 C CA . ASN A 1 299 ? 0.035 32.059 -31.558 1.00 28.22 311 ASN A CA 1
ATOM 2260 C C . ASN A 1 299 ? 0.946 31.581 -32.698 1.00 28.27 311 ASN A C 1
ATOM 2261 O O . ASN A 1 299 ? 0.991 30.395 -33.018 1.00 27.65 311 ASN A O 1
ATOM 2266 N N . SER A 1 300 ? 1.683 32.501 -33.296 1.00 30.48 312 SER A N 1
ATOM 2267 C CA . SER A 1 300 ? 2.576 32.155 -34.403 1.00 33.81 312 SER A CA 1
ATOM 2268 C C . SER A 1 300 ? 3.840 31.388 -33.974 1.00 35.89 312 SER A C 1
ATOM 2269 O O . SER A 1 300 ? 4.623 30.964 -34.811 1.00 35.97 312 SER A O 1
ATOM 2272 N N . HIS A 1 301 ? 4.043 31.218 -32.671 1.00 37.86 313 HIS A N 1
ATOM 2273 C CA . HIS A 1 301 ? 5.160 30.431 -32.160 1.00 39.78 313 HIS A CA 1
ATOM 2274 C C . HIS A 1 301 ? 4.700 29.083 -31.628 1.00 38.73 313 HIS A C 1
ATOM 2275 O O . HIS A 1 301 ? 5.458 28.368 -30.982 1.00 38.88 313 HIS A O 1
ATOM 2282 N N . ASP A 1 302 ? 3.456 28.733 -31.916 1.00 37.83 314 ASP A N 1
ATOM 2283 C CA . ASP A 1 302 ? 2.870 27.489 -31.435 1.00 35.47 314 ASP A CA 1
ATOM 2284 C C . ASP A 1 302 ? 2.770 27.403 -29.905 1.00 32.37 314 ASP A C 1
ATOM 2285 O O . ASP A 1 302 ? 2.908 26.334 -29.318 1.00 31.21 314 ASP A O 1
ATOM 2290 N N . GLN A 1 303 ? 2.501 28.541 -29.286 1.00 29.15 315 GLN A N 1
ATOM 2291 C CA . GLN A 1 303 ? 2.245 28.599 -27.870 1.00 26.18 315 GLN A CA 1
ATOM 2292 C C . GLN A 1 303 ? 0.739 28.832 -27.674 1.00 28.36 315 GLN A C 1
ATOM 2293 O O . GLN A 1 303 ? 0.082 29.450 -28.511 1.00 26.36 315 GLN A O 1
ATOM 2299 N N . ILE A 1 304 ? 0.185 28.314 -26.586 1.00 27.05 316 ILE A N 1
ATOM 2300 C CA . ILE A 1 304 ? -1.215 28.584 -26.271 1.00 24.66 316 ILE A CA 1
ATOM 2301 C C . ILE A 1 304 ? -1.378 30.053 -25.843 1.00 25.93 316 ILE A C 1
ATOM 2302 O O . ILE A 1 304 ? -0.574 30.572 -25.065 1.00 25.99 316 ILE A O 1
ATOM 2307 N N . ILE A 1 305 ? -2.399 30.716 -26.387 1.00 25.08 317 ILE A N 1
ATOM 2308 C CA . ILE A 1 305 ? -2.691 32.100 -26.047 1.00 23.21 317 ILE A CA 1
ATOM 2309 C C . ILE A 1 305 ? -3.508 32.127 -24.768 1.00 24.16 317 ILE A C 1
ATOM 2310 O O . ILE A 1 305 ? -4.397 31.293 -24.573 1.00 23.06 317 ILE A O 1
ATOM 2315 N N . ALA A 1 306 ? -3.193 33.078 -23.899 1.00 23.12 318 ALA A N 1
ATOM 2316 C CA . ALA A 1 306 ? -3.920 33.241 -22.649 1.00 22.14 318 ALA A CA 1
ATOM 2317 C C . ALA A 1 306 ? -3.965 34.696 -22.306 1.00 22.43 318 ALA A C 1
ATOM 2318 O O . ALA A 1 306 ? -2.987 35.383 -22.499 1.00 23.35 318 ALA A O 1
ATOM 2320 N N . ASP A 1 307 ? -5.092 35.166 -21.792 1.00 22.53 319 ASP A N 1
ATOM 2321 C CA . ASP A 1 307 ? -5.234 36.561 -21.406 1.00 20.31 319 ASP A CA 1
ATOM 2322 C C . ASP A 1 307 ? -4.654 36.763 -20.012 1.00 18.44 319 ASP A C 1
ATOM 2323 O O . ASP A 1 307 ? -4.081 35.833 -19.446 1.00 19.65 319 ASP A O 1
ATOM 2328 N N . GLU A 1 308 ? -4.789 37.971 -19.465 1.00 19.26 320 GLU A N 1
ATOM 2329 C CA . GLU A 1 308 ? -4.253 38.303 -18.144 1.00 20.54 320 GLU A CA 1
ATOM 2330 C C . GLU A 1 308 ? -4.842 37.450 -16.982 1.00 19.96 320 GLU A C 1
ATOM 2331 O O . GLU A 1 308 ? -4.288 37.410 -15.877 1.00 19.19 320 GLU A O 1
ATOM 2337 N N . TYR A 1 309 ? -5.984 36.813 -17.222 1.00 19.42 321 TYR A N 1
ATOM 2338 C CA . TYR A 1 309 ? -6.594 35.904 -16.269 1.00 20.40 321 TYR A CA 1
ATOM 2339 C C . TYR A 1 309 ? -6.347 34.446 -16.628 1.00 20.55 321 TYR A C 1
ATOM 2340 O O . TYR A 1 309 ? -6.998 33.551 -16.093 1.00 18.58 321 TYR A O 1
ATOM 2349 N N . GLN A 1 310 ? -5.376 34.197 -17.503 1.00 19.96 322 GLN A N 1
ATOM 2350 C CA . GLN A 1 310 ? -5.063 32.844 -17.950 1.00 19.94 322 GLN A CA 1
ATOM 2351 C C . GLN A 1 310 ? -6.224 32.183 -18.688 1.00 19.35 322 GLN A C 1
ATOM 2352 O O . GLN A 1 310 ? -6.280 30.964 -18.767 1.00 20.46 322 GLN A O 1
ATOM 2358 N N . ASN A 1 311 ? -7.155 32.976 -19.211 1.00 20.29 323 ASN A N 1
ATOM 2359 C CA . ASN A 1 311 ? -8.238 32.441 -20.026 1.00 20.58 323 ASN A CA 1
ATOM 2360 C C . ASN A 1 311 ? -7.732 32.192 -21.431 1.00 21.27 323 ASN A C 1
ATOM 2361 O O . ASN A 1 311 ? -7.174 33.094 -22.055 1.00 21.32 323 ASN A O 1
ATOM 2366 N N . THR A 1 312 ? -7.940 30.985 -21.942 1.00 20.47 324 THR A N 1
ATOM 2367 C CA . THR A 1 312 ? -7.749 30.768 -23.368 1.00 21.31 324 THR A CA 1
ATOM 2368 C C . THR A 1 312 ? -8.988 31.357 -24.025 1.00 22.66 324 THR A C 1
ATOM 2369 O O . THR A 1 312 ? -9.834 31.922 -23.347 1.00 22.69 324 THR A O 1
ATOM 2373 N N . ASN A 1 313 ? -9.095 31.232 -25.341 1.00 24.89 325 ASN A N 1
ATOM 2374 C CA . ASN A 1 313 ? -10.284 31.692 -26.060 1.00 26.40 325 ASN A CA 1
ATOM 2375 C C . ASN A 1 313 ? -11.496 30.779 -25.834 1.00 25.84 325 ASN A C 1
ATOM 2376 O O . ASN A 1 313 ? -12.606 31.153 -26.188 1.00 26.72 325 ASN A O 1
ATOM 2381 N N . VAL A 1 314 ? -11.283 29.583 -25.279 1.00 24.55 326 VAL A N 1
ATOM 2382 C CA . VAL A 1 314 ? -12.367 28.644 -25.050 1.00 24.63 326 VAL A CA 1
ATOM 2383 C C . VAL A 1 314 ? -12.941 28.717 -23.622 1.00 23.26 326 VAL A C 1
ATOM 2384 O O . VAL A 1 314 ? -12.211 28.560 -22.652 1.00 22.69 326 VAL A O 1
ATOM 2388 N N . PRO A 1 315 ? -14.262 28.902 -23.507 1.00 22.66 327 PRO A N 1
ATOM 2389 C CA . PRO A 1 315 ? -14.933 28.994 -22.210 1.00 22.18 327 PRO A CA 1
ATOM 2390 C C . PRO A 1 315 ? -14.581 27.825 -21.305 1.00 21.43 327 PRO A C 1
ATOM 2391 O O . PRO A 1 315 ? -14.572 26.673 -21.766 1.00 21.13 327 PRO A O 1
ATOM 2395 N N . ASN A 1 316 ? -14.264 28.136 -20.049 1.00 22.91 328 ASN A N 1
ATOM 2396 C CA . ASN A 1 316 ? -13.885 27.153 -19.050 1.00 20.74 328 ASN A CA 1
ATOM 2397 C C . ASN A 1 316 ? -12.558 26.414 -19.286 1.00 21.95 328 ASN A C 1
ATOM 2398 O O . ASN A 1 316 ? -12.274 25.427 -18.630 1.00 21.22 328 ASN A O 1
ATOM 2403 N N . ILE A 1 317 ? -11.734 26.894 -20.206 1.00 23.19 329 ILE A N 1
ATOM 2404 C CA . ILE A 1 317 ? -10.406 26.292 -20.412 1.00 25.40 329 ILE A CA 1
ATOM 2405 C C . ILE A 1 317 ? -9.364 27.373 -20.191 1.00 23.41 329 ILE A C 1
ATOM 2406 O O . ILE A 1 317 ? -9.384 28.401 -20.850 1.00 22.36 329 ILE A O 1
ATOM 2411 N N . TYR A 1 318 ? -8.453 27.122 -19.272 1.00 22.91 330 TYR A N 1
ATOM 2412 C CA . TYR A 1 318 ? -7.422 28.090 -18.896 1.00 23.08 330 TYR A CA 1
ATOM 2413 C C . TYR A 1 318 ? -6.040 27.518 -19.198 1.00 22.75 330 TYR A C 1
ATOM 2414 O O . TYR A 1 318 ? -5.879 26.310 -19.400 1.00 22.72 330 TYR A O 1
ATOM 2423 N N . SER A 1 319 ? -5.044 28.390 -19.249 1.00 21.31 331 SER A N 1
ATOM 2424 C CA . SER A 1 319 ? -3.682 27.934 -19.481 1.00 19.11 331 SER A CA 1
ATOM 2425 C C . SER A 1 319 ? -2.691 28.882 -18.874 1.00 19.39 331 SER A C 1
ATOM 2426 O O . SER A 1 319 ? -2.943 30.083 -18.771 1.00 18.00 331 SER A O 1
ATOM 2429 N N . LEU A 1 320 ? -1.560 28.329 -18.473 1.00 18.37 332 LEU A N 1
ATOM 2430 C CA . LEU A 1 320 ? -0.502 29.105 -17.820 1.00 18.05 332 LEU A CA 1
ATOM 2431 C C . LEU A 1 320 ? 0.804 28.325 -17.821 1.00 18.20 332 LEU A C 1
ATOM 2432 O O . LEU A 1 320 ? 0.835 27.165 -18.221 1.00 17.32 332 LEU A O 1
ATOM 2437 N N . GLY A 1 321 ? 1.878 28.960 -17.366 1.00 19.07 333 GLY A N 1
ATOM 2438 C CA . GLY A 1 321 ? 3.180 28.314 -17.313 1.00 17.99 333 GLY A CA 1
ATOM 2439 C C . GLY A 1 321 ? 3.882 28.339 -18.652 1.00 19.04 333 GLY A C 1
ATOM 2440 O O . GLY A 1 321 ? 3.566 29.171 -19.514 1.00 18.62 333 GLY A O 1
ATOM 2441 N N . ASP A 1 322 ? 4.842 27.433 -18.826 1.00 19.19 334 ASP A N 1
ATOM 2442 C CA . ASP A 1 322 ? 5.669 27.397 -20.017 1.00 20.83 334 ASP A CA 1
ATOM 2443 C C . ASP A 1 322 ? 4.878 27.201 -21.301 1.00 21.82 334 ASP A C 1
ATOM 2444 O O . ASP A 1 322 ? 5.277 27.727 -22.334 1.00 21.92 334 ASP A O 1
ATOM 2449 N N . VAL A 1 323 ? 3.777 26.445 -21.251 1.00 21.33 335 VAL A N 1
ATOM 2450 C CA . VAL A 1 323 ? 2.959 26.243 -22.452 1.00 23.76 335 VAL A CA 1
ATOM 2451 C C . VAL A 1 323 ? 2.485 27.567 -23.061 1.00 23.29 335 VAL A C 1
ATOM 2452 O O . VAL A 1 323 ? 2.410 27.678 -24.269 1.00 23.45 335 VAL A O 1
ATOM 2456 N N . VAL A 1 324 ? 2.199 28.570 -22.239 1.00 22.46 336 VAL A N 1
ATOM 2457 C CA . VAL A 1 324 ? 1.861 29.912 -22.734 1.00 21.18 336 VAL A CA 1
ATOM 2458 C C . VAL A 1 324 ? 3.158 30.659 -23.062 1.00 21.53 336 VAL A C 1
ATOM 2459 O O . VAL A 1 324 ? 3.256 31.340 -24.098 1.00 21.38 336 VAL A O 1
ATOM 2463 N N . GLY A 1 325 ? 4.153 30.499 -22.213 1.00 22.81 337 GLY A N 1
ATOM 2464 C CA . GLY A 1 325 ? 5.500 31.003 -22.500 1.00 22.28 337 GLY A CA 1
ATOM 2465 C C . GLY A 1 325 ? 5.846 32.391 -21.998 1.00 21.53 337 GLY A C 1
ATOM 2466 O O . GLY A 1 325 ? 6.885 32.931 -22.379 1.00 21.72 337 GLY A O 1
ATOM 2467 N N . LYS A 1 326 ? 5.022 32.970 -21.138 1.00 22.74 338 LYS A N 1
ATOM 2468 C CA . LYS A 1 326 ? 5.298 34.284 -20.571 1.00 23.96 338 LYS A CA 1
ATOM 2469 C C . LYS A 1 326 ? 6.038 34.144 -19.231 1.00 23.97 338 LYS A C 1
ATOM 2470 O O . LYS A 1 326 ? 5.470 33.655 -18.264 1.00 23.01 338 LYS A O 1
ATOM 2476 N N . VAL A 1 327 ? 7.298 34.584 -19.190 1.00 20.15 339 VAL A N 1
ATOM 2477 C CA . VAL A 1 327 ? 8.160 34.480 -18.010 1.00 19.69 339 VAL A CA 1
ATOM 2478 C C . VAL A 1 327 ? 8.166 33.038 -17.535 1.00 20.23 339 VAL A C 1
ATOM 2479 O O . VAL A 1 327 ? 7.475 32.664 -16.584 1.00 18.96 339 VAL A O 1
ATOM 2483 N N . GLU A 1 328 ? 8.998 32.254 -18.198 1.00 20.19 340 GLU A N 1
ATOM 2484 C CA . GLU A 1 328 ? 9.131 30.812 -17.962 1.00 19.74 340 GLU A CA 1
ATOM 2485 C C . GLU A 1 328 ? 9.965 30.459 -16.737 1.00 20.30 340 GLU A C 1
ATOM 2486 O O . GLU A 1 328 ? 11.132 30.120 -16.847 1.00 19.89 340 GLU A O 1
ATOM 2492 N N . LEU A 1 329 ? 9.324 30.529 -15.573 1.00 19.95 341 LEU A N 1
ATOM 2493 C CA . LEU A 1 329 ? 9.951 30.231 -14.306 1.00 18.69 341 LEU A CA 1
ATOM 2494 C C . LEU A 1 329 ? 8.946 29.496 -13.437 1.00 18.72 341 LEU A C 1
ATOM 2495 O O . LEU A 1 329 ? 7.737 29.672 -13.577 1.00 18.30 341 LEU A O 1
ATOM 2500 N N . THR A 1 330 ? 9.454 28.670 -12.535 1.00 17.65 342 THR A N 1
ATOM 2501 C CA . THR A 1 330 ? 8.606 27.887 -11.648 1.00 16.01 342 THR A CA 1
ATOM 2502 C C . THR A 1 330 ? 7.708 28.712 -10.715 1.00 19.19 342 THR A C 1
ATOM 2503 O O . THR A 1 330 ? 6.516 28.426 -10.622 1.00 18.27 342 THR A O 1
ATOM 2507 N N . PRO A 1 331 ? 8.240 29.743 -10.049 1.00 17.58 343 PRO A N 1
ATOM 2508 C CA . PRO A 1 331 ? 7.422 30.555 -9.127 1.00 18.03 343 PRO A CA 1
ATOM 2509 C C . PRO A 1 331 ? 6.294 31.295 -9.823 1.00 17.93 343 PRO A C 1
ATOM 2510 O O . PRO A 1 331 ? 5.255 31.538 -9.230 1.00 18.05 343 PRO A O 1
ATOM 2514 N N . VAL A 1 332 ? 6.515 31.639 -11.078 1.00 16.77 344 VAL A N 1
ATOM 2515 C CA . VAL A 1 332 ? 5.525 32.338 -11.873 1.00 17.38 344 VAL A CA 1
ATOM 2516 C C . VAL A 1 332 ? 4.341 31.440 -12.182 1.00 16.73 344 VAL A C 1
ATOM 2517 O O . VAL A 1 332 ? 3.196 31.841 -12.012 1.00 16.71 344 VAL A O 1
ATOM 2521 N N . ALA A 1 333 ? 4.620 30.221 -12.629 1.00 15.52 345 ALA A N 1
ATOM 2522 C CA . ALA A 1 333 ? 3.562 29.267 -12.916 1.00 15.81 345 ALA A CA 1
ATOM 2523 C C . ALA A 1 333 ? 2.776 28.944 -11.652 1.00 17.19 345 ALA A C 1
ATOM 2524 O O . ALA A 1 333 ? 1.557 28.870 -11.679 1.00 15.00 345 ALA A O 1
ATOM 2526 N N . ILE A 1 334 ? 3.502 28.713 -10.562 1.00 15.68 346 ILE A N 1
ATOM 2527 C CA . ILE A 1 334 ? 2.910 28.415 -9.264 1.00 14.90 346 ILE A CA 1
ATOM 2528 C C . ILE A 1 334 ? 1.980 29.528 -8.842 1.00 16.65 346 ILE A C 1
ATOM 2529 O O . ILE A 1 334 ? 0.850 29.265 -8.460 1.00 16.49 346 ILE A O 1
ATOM 2534 N N . ALA A 1 335 ? 2.462 30.766 -8.924 1.00 17.98 347 ALA A N 1
ATOM 2535 C CA . ALA A 1 335 ? 1.684 31.915 -8.527 1.00 17.41 347 ALA A CA 1
ATOM 2536 C C . ALA A 1 335 ? 0.455 32.084 -9.428 1.00 18.41 347 ALA A C 1
ATOM 2537 O O . ALA A 1 335 ? -0.659 32.323 -8.941 1.00 19.76 347 ALA A O 1
ATOM 2539 N N . ALA A 1 336 ? 0.650 31.967 -10.738 1.00 17.36 348 ALA A N 1
ATOM 2540 C CA . ALA A 1 336 ? -0.474 32.087 -11.661 1.00 16.86 348 ALA A CA 1
ATOM 2541 C C . ALA A 1 336 ? -1.482 30.960 -11.396 1.00 18.76 348 ALA A C 1
ATOM 2542 O O . ALA A 1 336 ? -2.683 31.156 -11.473 1.00 18.74 348 ALA A O 1
ATOM 2544 N N . GLY A 1 337 ? -0.987 29.789 -11.048 1.00 19.41 349 GLY A N 1
ATOM 2545 C CA . GLY A 1 337 ? -1.857 28.658 -10.800 1.00 17.93 349 GLY A CA 1
ATOM 2546 C C . GLY A 1 337 ? -2.697 28.903 -9.568 1.00 16.59 349 GLY A C 1
ATOM 2547 O O . GLY A 1 337 ? -3.891 28.619 -9.556 1.00 18.35 349 GLY A O 1
ATOM 2548 N N . ARG A 1 338 ? -2.063 29.457 -8.536 1.00 18.89 350 ARG A N 1
ATOM 2549 C CA . ARG A 1 338 ? -2.746 29.752 -7.294 1.00 18.79 350 ARG A CA 1
ATOM 2550 C C . ARG A 1 338 ? -3.782 30.838 -7.486 1.00 17.80 350 ARG A C 1
ATOM 2551 O O . ARG A 1 338 ? -4.911 30.713 -7.021 1.00 18.57 350 ARG A O 1
ATOM 2559 N N . LYS A 1 339 ? -3.407 31.907 -8.177 1.00 18.33 351 LYS A N 1
ATOM 2560 C CA . LYS A 1 339 ? -4.323 33.012 -8.352 1.00 18.63 351 LYS A CA 1
ATOM 2561 C C . LYS A 1 339 ? -5.516 32.631 -9.215 1.00 21.67 351 LYS A C 1
ATOM 2562 O O . LYS A 1 339 ? -6.624 33.090 -8.985 1.00 22.10 351 LYS A O 1
ATOM 2568 N N . LEU A 1 340 ? -5.289 31.768 -10.192 1.00 23.73 352 LEU A N 1
ATOM 2569 C CA . LEU A 1 340 ? -6.369 31.258 -11.009 1.00 23.20 352 LEU A CA 1
ATOM 2570 C C . LEU A 1 340 ? -7.376 30.497 -10.141 1.00 23.58 352 LEU A C 1
ATOM 2571 O O . LEU A 1 340 ? -8.581 30.702 -10.256 1.00 24.96 352 LEU A O 1
ATOM 2576 N N . SER A 1 341 ? -6.872 29.626 -9.275 1.00 24.11 353 SER A N 1
ATOM 2577 C CA . SER A 1 341 ? -7.733 28.870 -8.386 1.00 22.98 353 SER A CA 1
ATOM 2578 C C . SER A 1 341 ? -8.460 29.771 -7.382 1.00 22.47 353 SER A C 1
ATOM 2579 O O . SER A 1 341 ? -9.622 29.541 -7.056 1.00 22.00 353 SER A O 1
ATOM 2582 N N . ASN A 1 342 ? -7.794 30.822 -6.925 1.00 22.86 354 ASN A N 1
ATOM 2583 C CA . ASN A 1 342 ? -8.445 31.792 -6.055 1.00 23.20 354 ASN A CA 1
ATOM 2584 C C . ASN A 1 342 ? -9.663 32.390 -6.749 1.00 23.47 354 ASN A C 1
ATOM 2585 O O . ASN A 1 342 ? -10.738 32.528 -6.165 1.00 24.02 354 ASN A O 1
ATOM 2590 N N . ARG A 1 343 ? -9.468 32.772 -7.998 1.00 23.43 355 ARG A N 1
ATOM 2591 C CA . ARG A 1 343 ? -10.496 33.428 -8.781 1.00 24.08 355 ARG A CA 1
ATOM 2592 C C . ARG A 1 343 ? -11.656 32.473 -9.104 1.00 23.64 355 ARG A C 1
ATOM 2593 O O . ARG A 1 343 ? -12.806 32.830 -8.955 1.00 24.70 355 ARG A O 1
ATOM 2601 N N . LEU A 1 344 ? -11.338 31.245 -9.488 1.00 24.28 356 LEU A N 1
ATOM 2602 C CA . LEU A 1 344 ? -12.345 30.276 -9.897 1.00 24.69 356 LEU A CA 1
ATOM 2603 C C . LEU A 1 344 ? -13.111 29.669 -8.737 1.00 24.99 356 LEU A C 1
ATOM 2604 O O . LEU A 1 344 ? -14.305 29.463 -8.840 1.00 25.71 356 LEU A O 1
ATOM 2609 N N . PHE A 1 345 ? -12.419 29.364 -7.648 1.00 23.51 357 PHE A N 1
ATOM 2610 C CA . PHE A 1 345 ? -13.006 28.618 -6.548 1.00 22.75 357 PHE A CA 1
ATOM 2611 C C . PHE A 1 345 ? -12.916 29.288 -5.196 1.00 23.82 357 PHE A C 1
ATOM 2612 O O . PHE A 1 345 ? -13.521 28.814 -4.242 1.00 24.14 357 PHE A O 1
ATOM 2620 N N . GLY A 1 346 ? -12.161 30.377 -5.103 1.00 24.79 358 GLY A N 1
ATOM 2621 C CA . GLY A 1 346 ? -11.943 31.036 -3.829 1.00 27.81 358 GLY A CA 1
ATOM 2622 C C . GLY A 1 346 ? -13.077 31.975 -3.456 1.00 30.04 358 GLY A C 1
ATOM 2623 O O . GLY A 1 346 ? -14.064 32.089 -4.184 1.00 29.57 358 GLY A O 1
ATOM 2624 N N . PRO A 1 347 ? -12.949 32.650 -2.317 1.00 31.53 359 PRO A N 1
ATOM 2625 C CA . PRO A 1 347 ? -13.941 33.649 -1.912 1.00 33.38 359 PRO A CA 1
ATOM 2626 C C . PRO A 1 347 ? -14.046 34.837 -2.875 1.00 33.97 359 PRO A C 1
ATOM 2627 O O . PRO A 1 347 ? -13.125 35.119 -3.648 1.00 32.38 359 PRO A O 1
ATOM 2631 N N . GLU A 1 348 ? -15.199 35.504 -2.811 1.00 36.48 360 GLU A N 1
ATOM 2632 C CA . GLU A 1 348 ? -15.528 36.670 -3.628 1.00 38.56 360 GLU A CA 1
ATOM 2633 C C . GLU A 1 348 ? -14.365 37.658 -3.798 1.00 36.68 360 GLU A C 1
ATOM 2634 O O . GLU A 1 348 ? -14.148 38.196 -4.867 1.00 33.93 360 GLU A O 1
ATOM 2640 N N . LYS A 1 349 ? -13.657 37.888 -2.703 1.00 36.83 361 LYS A N 1
ATOM 2641 C CA . LYS A 1 349 ? -12.411 38.660 -2.623 1.00 35.48 361 LYS A CA 1
ATOM 2642 C C . LYS A 1 349 ? -11.481 38.535 -3.841 1.00 33.53 361 LYS A C 1
ATOM 2643 O O . LYS A 1 349 ? -10.940 39.526 -4.321 1.00 32.65 361 LYS A O 1
ATOM 2649 N N . PHE A 1 350 ? -11.296 37.311 -4.320 1.00 31.62 362 PHE A N 1
ATOM 2650 C CA . PHE A 1 350 ? -10.351 37.044 -5.399 1.00 31.89 362 PHE A CA 1
ATOM 2651 C C . PHE A 1 350 ? -10.962 36.914 -6.796 1.00 30.19 362 PHE A C 1
ATOM 2652 O O . PHE A 1 350 ? -10.377 36.269 -7.658 1.00 29.58 362 PHE A O 1
ATOM 2660 N N . ARG A 1 351 ? -12.123 37.514 -7.040 1.00 32.92 363 ARG A N 1
ATOM 2661 C CA . ARG A 1 351 ? -12.763 37.321 -8.334 1.00 35.32 363 ARG A CA 1
ATOM 2662 C C . ARG A 1 351 ? -12.025 38.001 -9.490 1.00 33.59 363 ARG A C 1
ATOM 2663 O O . ARG A 1 351 ? -12.286 37.696 -10.641 1.00 33.19 363 ARG A O 1
ATOM 2671 N N . ASN A 1 352 ? -11.104 38.908 -9.173 1.00 33.89 364 ASN A N 1
ATOM 2672 C CA . ASN A 1 352 ? -10.266 39.564 -10.187 1.00 34.61 364 ASN A CA 1
ATOM 2673 C C . ASN A 1 352 ? -8.776 39.365 -9.927 1.00 35.02 364 ASN A C 1
ATOM 2674 O O . ASN A 1 352 ? -7.939 40.213 -10.273 1.00 33.35 364 ASN A O 1
ATOM 2679 N N . ASP A 1 353 ? -8.457 38.222 -9.333 1.00 31.66 365 ASP A N 1
ATOM 2680 C CA . ASP A 1 353 ? -7.087 37.912 -8.985 1.00 30.24 365 ASP A CA 1
ATOM 2681 C C . ASP A 1 353 ? -6.353 37.456 -10.227 1.00 28.48 365 ASP A C 1
ATOM 2682 O O . ASP A 1 353 ? -6.896 36.703 -11.039 1.00 28.53 365 ASP A O 1
ATOM 2687 N N . LYS A 1 354 ? -5.130 37.955 -10.364 1.00 26.00 366 LYS A N 1
ATOM 2688 C CA . LYS A 1 354 ? -4.265 37.670 -11.500 1.00 24.00 366 LYS A CA 1
ATOM 2689 C C . LYS A 1 354 ? -2.812 38.001 -11.144 1.00 22.23 366 LYS A C 1
ATOM 2690 O O . LYS A 1 354 ? -2.547 38.782 -10.245 1.00 20.85 366 LYS A O 1
ATOM 2696 N N . LEU A 1 355 ? -1.872 37.392 -11.842 1.00 19.48 367 LEU A N 1
ATOM 2697 C CA . LEU A 1 355 ? -0.473 37.631 -11.543 1.00 19.30 367 LEU A CA 1
ATOM 2698 C C . LEU A 1 355 ? 0.056 38.848 -12.254 1.00 17.54 367 LEU A C 1
ATOM 2699 O O . LEU A 1 355 ? -0.171 39.040 -13.443 1.00 17.88 367 LEU A O 1
ATOM 2704 N N . ASP A 1 356 ? 0.811 39.651 -11.524 1.00 18.19 368 ASP A N 1
ATOM 2705 C CA . ASP A 1 356 ? 1.564 40.739 -12.105 1.00 19.02 368 ASP A CA 1
ATOM 2706 C C . ASP A 1 356 ? 2.853 40.098 -12.630 1.00 20.94 368 ASP A C 1
ATOM 2707 O O . ASP A 1 356 ? 3.657 39.592 -11.855 1.00 18.60 368 ASP A O 1
ATOM 2712 N N . TYR A 1 357 ? 3.023 40.086 -13.945 1.00 19.58 369 TYR A N 1
ATOM 2713 C CA . TYR A 1 357 ? 4.211 39.511 -14.575 1.00 19.20 369 TYR A CA 1
ATOM 2714 C C . TYR A 1 357 ? 5.405 40.494 -14.690 1.00 20.14 369 TYR A C 1
ATOM 2715 O O . TYR A 1 357 ? 6.474 40.123 -15.166 1.00 18.72 369 TYR A O 1
ATOM 2724 N N . GLU A 1 358 ? 5.226 41.739 -14.260 1.00 23.29 370 GLU A N 1
ATOM 2725 C CA . GLU A 1 358 ? 6.311 42.718 -14.339 1.00 24.58 370 GLU A CA 1
ATOM 2726 C C . GLU A 1 358 ? 7.184 42.647 -13.100 1.00 21.65 370 GLU A C 1
ATOM 2727 O O . GLU A 1 358 ? 6.700 42.339 -11.997 1.00 21.46 370 GLU A O 1
ATOM 2733 N N . ASN A 1 359 ? 8.440 42.956 -13.275 1.00 22.11 371 ASN A N 1
ATOM 2734 C CA . ASN A 1 359 ? 9.386 42.974 -12.163 1.00 18.90 371 ASN A CA 1
ATOM 2735 C C . ASN A 1 359 ? 9.449 41.670 -11.393 1.00 19.96 371 ASN A C 1
ATOM 2736 O O . ASN A 1 359 ? 9.526 41.658 -10.167 1.00 19.63 371 ASN A O 1
ATOM 2741 N N . VAL A 1 360 ? 9.422 40.568 -12.124 1.00 18.40 372 VAL A N 1
ATOM 2742 C CA . VAL A 1 360 ? 9.622 39.287 -11.541 1.00 18.28 372 VAL A CA 1
ATOM 2743 C C . VAL A 1 360 ? 11.134 39.093 -11.471 1.00 17.54 372 VAL A C 1
ATOM 2744 O O . VAL A 1 360 ? 11.814 39.175 -12.499 1.00 17.61 372 VAL A O 1
ATOM 2748 N N . PRO A 1 361 ? 11.679 38.829 -10.286 1.00 17.88 373 PRO A N 1
ATOM 2749 C CA . PRO A 1 361 ? 13.119 38.605 -10.189 1.00 18.62 373 PRO A CA 1
ATOM 2750 C C . PRO A 1 361 ? 13.493 37.241 -10.732 1.00 16.41 373 PRO A C 1
ATOM 2751 O O . PRO A 1 361 ? 12.700 36.310 -10.657 1.00 15.02 373 PRO A O 1
ATOM 2755 N N . SER A 1 362 ? 14.687 37.153 -11.307 1.00 17.24 374 SER A N 1
ATOM 2756 C CA . SER A 1 362 ? 15.214 35.897 -11.818 1.00 18.75 374 SER A CA 1
ATOM 2757 C C . SER A 1 362 ? 16.700 35.832 -11.596 1.00 19.60 374 SER A C 1
ATOM 2758 O O . SER A 1 362 ? 17.378 36.857 -11.538 1.00 20.51 374 SER A O 1
ATOM 2761 N N . VAL A 1 363 ? 17.187 34.606 -11.493 1.00 18.67 375 VAL A N 1
ATOM 2762 C CA . VAL A 1 363 ? 18.581 34.310 -11.199 1.00 19.04 375 VAL A CA 1
ATOM 2763 C C . VAL A 1 363 ? 19.199 33.326 -12.198 1.00 17.48 375 VAL A C 1
ATOM 2764 O O . VAL A 1 363 ? 18.527 32.459 -12.738 1.00 18.14 375 VAL A O 1
ATOM 2768 N N . ILE A 1 364 ? 20.498 33.481 -12.413 1.00 17.92 376 ILE A N 1
ATOM 2769 C CA . ILE A 1 364 ? 21.274 32.602 -13.249 1.00 16.23 376 ILE A CA 1
ATOM 2770 C C . ILE A 1 364 ? 22.333 31.933 -12.368 1.00 15.64 376 ILE A C 1
ATOM 2771 O O . ILE A 1 364 ? 23.209 32.595 -11.807 1.00 17.86 376 ILE A O 1
ATOM 2776 N N . PHE A 1 365 ? 22.282 30.617 -12.303 1.00 15.74 377 PHE A N 1
ATOM 2777 C CA . PHE A 1 365 ? 23.248 29.886 -11.497 1.00 15.90 377 PHE A CA 1
ATOM 2778 C C . PHE A 1 365 ? 24.514 29.538 -12.264 1.00 16.52 377 PHE A C 1
ATOM 2779 O O . PHE A 1 365 ? 24.916 28.376 -12.410 1.00 16.61 377 PHE A O 1
ATOM 2787 N N . SER A 1 366 ? 25.159 30.593 -12.749 1.00 17.14 378 SER A N 1
ATOM 2788 C CA . SER A 1 366 ? 26.423 30.548 -13.438 1.00 18.87 378 SER A CA 1
ATOM 2789 C C . SER A 1 366 ? 27.498 30.603 -12.362 1.00 21.05 378 SER A C 1
ATOM 2790 O O . SER A 1 366 ? 27.210 30.531 -11.165 1.00 20.80 378 SER A O 1
ATOM 2793 N N . HIS A 1 367 ? 28.745 30.729 -12.786 1.00 24.03 379 HIS A N 1
ATOM 2794 C CA . HIS A 1 367 ? 29.853 30.886 -11.853 1.00 27.77 379 HIS A CA 1
ATOM 2795 C C . HIS A 1 367 ? 30.664 32.108 -12.263 1.00 24.03 379 HIS A C 1
ATOM 2796 O O . HIS A 1 367 ? 31.381 32.029 -13.231 1.00 25.14 379 HIS A O 1
ATOM 2803 N N . PRO A 1 368 ? 30.538 33.251 -11.583 1.00 21.14 380 PRO A N 1
ATOM 2804 C CA . PRO A 1 368 ? 29.652 33.481 -10.449 1.00 20.16 380 PRO A CA 1
ATOM 2805 C C . PRO A 1 368 ? 28.181 33.605 -10.877 1.00 18.53 380 PRO A C 1
ATOM 2806 O O . PRO A 1 368 ? 27.893 33.851 -12.038 1.00 14.83 380 PRO A O 1
ATOM 2810 N N . GLU A 1 369 ? 27.287 33.429 -9.911 1.00 19.00 381 GLU A N 1
ATOM 2811 C CA . GLU A 1 369 ? 25.857 33.569 -10.098 1.00 18.58 381 GLU A CA 1
ATOM 2812 C C . GLU A 1 369 ? 25.526 35.009 -10.475 1.00 16.97 381 GLU A C 1
ATOM 2813 O O . GLU A 1 369 ? 26.316 35.910 -10.279 1.00 17.63 381 GLU A O 1
ATOM 2819 N N . ALA A 1 370 ? 24.366 35.207 -11.060 1.00 16.30 382 ALA A N 1
ATOM 2820 C CA . ALA A 1 370 ? 23.914 36.530 -11.456 1.00 17.30 382 ALA A CA 1
ATOM 2821 C C . ALA A 1 370 ? 22.436 36.647 -11.112 1.00 16.93 382 ALA A C 1
ATOM 2822 O O . ALA A 1 370 ? 21.751 35.648 -10.985 1.00 17.21 382 ALA A O 1
ATOM 2824 N N . GLY A 1 371 ? 21.964 37.869 -10.954 1.00 16.76 383 GLY A N 1
ATOM 2825 C CA . GLY A 1 371 ? 20.568 38.125 -10.703 1.00 16.54 383 GLY A CA 1
ATOM 2826 C C . GLY A 1 371 ? 20.092 39.354 -11.445 1.00 13.70 383 GLY A C 1
ATOM 2827 O O . GLY A 1 371 ? 20.871 40.251 -11.698 1.00 16.36 383 GLY A O 1
ATOM 2828 N N . SER A 1 372 ? 18.796 39.406 -11.750 1.00 13.53 384 SER A N 1
ATOM 2829 C CA . SER A 1 372 ? 18.215 40.530 -12.449 1.00 16.13 384 SER A CA 1
ATOM 2830 C C . SER A 1 372 ? 16.720 40.689 -12.157 1.00 14.91 384 SER A C 1
ATOM 2831 O O . SER A 1 372 ? 15.982 39.707 -12.006 1.00 16.87 384 SER A O 1
ATOM 2834 N N . ILE A 1 373 ? 16.283 41.940 -12.075 1.00 15.03 385 ILE A N 1
ATOM 2835 C CA . ILE A 1 373 ? 14.871 42.265 -11.951 1.00 15.87 385 ILE A CA 1
ATOM 2836 C C . ILE A 1 373 ? 14.667 43.588 -12.639 1.00 13.80 385 ILE A C 1
ATOM 2837 O O . ILE A 1 373 ? 15.517 44.465 -12.579 1.00 15.45 385 ILE A O 1
ATOM 2842 N N . GLY A 1 374 ? 13.522 43.754 -13.286 1.00 14.29 386 GLY A N 1
ATOM 2843 C CA . GLY A 1 374 ? 13.241 45.004 -13.955 1.00 15.36 386 GLY A CA 1
ATOM 2844 C C . GLY A 1 374 ? 13.907 45.019 -15.302 1.00 15.56 386 GLY A C 1
ATOM 2845 O O . GLY A 1 374 ? 14.227 43.962 -15.864 1.00 14.95 386 GLY A O 1
ATOM 2846 N N . ILE A 1 375 ? 14.121 46.226 -15.823 1.00 17.64 387 ILE A N 1
ATOM 2847 C CA . ILE A 1 375 ? 14.604 46.398 -17.192 1.00 20.38 387 ILE A CA 1
ATOM 2848 C C . ILE A 1 375 ? 16.077 46.764 -17.263 1.00 18.52 387 ILE A C 1
ATOM 2849 O O . ILE A 1 375 ? 16.653 47.263 -16.291 1.00 20.53 387 ILE A O 1
ATOM 2854 N N . SER A 1 376 ? 16.681 46.505 -18.420 1.00 19.34 388 SER A N 1
ATOM 2855 C CA . SER A 1 376 ? 18.067 46.841 -18.652 1.00 20.72 388 SER A CA 1
ATOM 2856 C C . SER A 1 376 ? 18.241 48.326 -18.877 1.00 19.76 388 SER A C 1
ATOM 2857 O O . SER A 1 376 ? 17.285 49.058 -19.074 1.00 21.16 388 SER A O 1
ATOM 2860 N N . GLU A 1 377 ? 19.483 48.770 -18.846 1.00 23.33 389 GLU A N 1
ATOM 2861 C CA . GLU A 1 377 ? 19.807 50.163 -19.099 1.00 24.87 389 GLU A CA 1
ATOM 2862 C C . GLU A 1 377 ? 19.284 50.580 -20.471 1.00 27.07 389 GLU A C 1
ATOM 2863 O O . GLU A 1 377 ? 18.730 51.676 -20.632 1.00 26.94 389 GLU A O 1
ATOM 2869 N N . LYS A 1 378 ? 19.466 49.699 -21.454 1.00 30.49 390 LYS A N 1
ATOM 2870 C CA . LYS A 1 378 ? 19.057 49.982 -22.829 1.00 34.94 390 LYS A CA 1
ATOM 2871 C C . LYS A 1 378 ? 17.549 50.100 -22.952 1.00 32.78 390 LYS A C 1
ATOM 2872 O O . LYS A 1 378 ? 17.051 50.941 -23.681 1.00 32.52 390 LYS A O 1
ATOM 2878 N N . GLU A 1 379 ? 16.834 49.234 -22.249 1.00 31.92 391 GLU A N 1
ATOM 2879 C CA . GLU A 1 379 ? 15.383 49.271 -22.239 1.00 30.85 391 GLU A CA 1
ATOM 2880 C C . GLU A 1 379 ? 14.900 50.557 -21.567 1.00 29.48 391 GLU A C 1
ATOM 2881 O O . GLU A 1 379 ? 13.953 51.167 -22.028 1.00 30.02 391 GLU A O 1
ATOM 2887 N N . ALA A 1 380 ? 15.548 50.966 -20.482 1.00 27.14 392 ALA A N 1
ATOM 2888 C CA . ALA A 1 380 ? 15.125 52.157 -19.737 1.00 27.41 392 ALA A CA 1
ATOM 2889 C C . ALA A 1 380 ? 15.269 53.405 -20.583 1.00 27.03 392 ALA A C 1
ATOM 2890 O O . ALA A 1 380 ? 14.374 54.239 -20.623 1.00 27.64 392 ALA A O 1
ATOM 2892 N N . ILE A 1 381 ? 16.416 53.536 -21.233 1.00 29.85 393 ILE A N 1
ATOM 2893 C CA . ILE A 1 381 ? 16.695 54.678 -22.104 1.00 31.36 393 ILE A CA 1
ATOM 2894 C C . ILE A 1 381 ? 15.680 54.758 -23.228 1.00 32.57 393 ILE A C 1
ATOM 2895 O O . ILE A 1 381 ? 15.210 55.835 -23.575 1.00 34.09 393 ILE A O 1
ATOM 2900 N N . GLU A 1 382 ? 15.339 53.601 -23.767 1.00 34.90 394 GLU A N 1
ATOM 2901 C CA . GLU A 1 382 ? 14.358 53.484 -24.823 1.00 38.07 394 GLU A CA 1
ATOM 2902 C C . GLU A 1 382 ? 12.961 53.874 -24.331 1.00 37.99 394 GLU A C 1
ATOM 2903 O O . GLU A 1 382 ? 12.217 54.547 -25.033 1.00 37.59 394 GLU A O 1
ATOM 2909 N N . LYS A 1 383 ? 12.618 53.478 -23.112 1.00 36.95 395 LYS A N 1
ATOM 2910 C CA . LYS A 1 383 ? 11.281 53.711 -22.578 1.00 35.97 395 LYS A CA 1
ATOM 2911 C C . LYS A 1 383 ? 11.086 55.107 -22.004 1.00 35.54 395 LYS A C 1
ATOM 2912 O O . LYS A 1 383 ? 10.013 55.682 -22.136 1.00 35.61 395 LYS A O 1
ATOM 2918 N N . TYR A 1 384 ? 12.115 55.645 -21.359 1.00 34.08 396 TYR A N 1
ATOM 2919 C CA . TYR A 1 384 ? 11.976 56.887 -20.597 1.00 33.55 396 TYR A CA 1
ATOM 2920 C C . TYR A 1 384 ? 12.777 58.038 -21.184 1.00 34.38 396 TYR A C 1
ATOM 2921 O O . TYR A 1 384 ? 12.574 59.194 -20.817 1.00 34.71 396 TYR A O 1
ATOM 2930 N N . GLY A 1 385 ? 13.716 57.719 -22.059 1.00 35.60 397 GLY A N 1
ATOM 2931 C CA . GLY A 1 385 ? 14.603 58.723 -22.606 1.00 35.67 397 GLY A CA 1
ATOM 2932 C C . GLY A 1 385 ? 15.881 58.878 -21.807 1.00 36.82 397 GLY A C 1
ATOM 2933 O O . GLY A 1 385 ? 15.855 58.889 -20.581 1.00 37.15 397 GLY A O 1
ATOM 2934 N N . LYS A 1 386 ? 16.994 58.987 -22.529 1.00 38.82 398 LYS A N 1
ATOM 2935 C CA . LYS A 1 386 ? 18.338 59.176 -21.991 1.00 40.90 398 LYS A CA 1
ATOM 2936 C C . LYS A 1 386 ? 18.429 60.144 -20.824 1.00 40.94 398 LYS A C 1
ATOM 2937 O O . LYS A 1 386 ? 19.061 59.866 -19.810 1.00 40.83 398 LYS A O 1
ATOM 2943 N N . GLU A 1 387 ? 17.803 61.293 -21.005 1.00 40.83 399 GLU A N 1
ATOM 2944 C CA . GLU A 1 387 ? 17.862 62.406 -20.067 1.00 42.28 399 GLU A CA 1
ATOM 2945 C C . GLU A 1 387 ? 17.255 62.065 -18.714 1.00 38.95 399 GLU A C 1
ATOM 2946 O O . GLU A 1 387 ? 17.635 62.656 -17.714 1.00 37.05 399 GLU A O 1
ATOM 2952 N N . ASN A 1 388 ? 16.321 61.114 -18.694 1.00 37.01 400 ASN A N 1
ATOM 2953 C CA . ASN A 1 388 ? 15.649 60.698 -17.464 1.00 36.52 400 ASN A CA 1
ATOM 2954 C C . ASN A 1 388 ? 16.155 59.391 -16.838 1.00 35.31 400 ASN A C 1
ATOM 2955 O O . ASN A 1 388 ? 15.497 58.823 -15.970 1.00 35.78 400 ASN A O 1
ATOM 2960 N N . ILE A 1 389 ? 17.316 58.912 -17.259 1.00 33.76 401 ILE A N 1
ATOM 2961 C CA . ILE A 1 389 ? 17.862 57.679 -16.698 1.00 33.11 401 ILE A CA 1
ATOM 2962 C C . ILE A 1 389 ? 19.188 57.936 -16.025 1.00 33.19 401 ILE A C 1
ATOM 2963 O O . ILE A 1 389 ? 20.120 58.394 -16.664 1.00 33.23 401 ILE A O 1
ATOM 2968 N N . LYS A 1 390 ? 19.276 57.629 -14.742 1.00 32.49 402 LYS A N 1
ATOM 2969 C CA . LYS A 1 390 ? 20.540 57.673 -14.031 1.00 34.99 402 LYS A CA 1
ATOM 2970 C C . LYS A 1 390 ? 20.909 56.243 -13.630 1.00 30.42 402 LYS A C 1
ATOM 2971 O O . LYS A 1 390 ? 20.071 55.465 -13.160 1.00 28.06 402 LYS A O 1
ATOM 2977 N N . VAL A 1 391 ? 22.174 55.897 -13.839 1.00 29.32 403 VAL A N 1
ATOM 2978 C CA . VAL A 1 391 ? 22.675 54.565 -13.519 1.00 24.64 403 VAL A CA 1
ATOM 2979 C C . VAL A 1 391 ? 23.781 54.632 -12.479 1.00 24.53 403 VAL A C 1
ATOM 2980 O O . VAL A 1 391 ? 24.686 55.453 -12.562 1.00 24.11 403 VAL A O 1
ATOM 2984 N N . TYR A 1 392 ? 23.694 53.744 -11.504 1.00 23.74 404 TYR A N 1
ATOM 2985 C CA . TYR A 1 392 ? 24.713 53.575 -10.495 1.00 23.40 404 TYR A CA 1
ATOM 2986 C C . TYR A 1 392 ? 25.387 52.241 -10.730 1.00 23.97 404 TYR A C 1
ATOM 2987 O O . TYR A 1 392 ? 24.713 51.249 -10.966 1.00 23.56 404 TYR A O 1
ATOM 2996 N N . ASN A 1 393 ? 26.718 52.235 -10.687 1.00 27.76 405 ASN A N 1
ATOM 2997 C CA . ASN A 1 393 ? 27.524 51.026 -10.867 1.00 29.48 405 ASN A CA 1
ATOM 2998 C C . ASN A 1 393 ? 28.489 50.868 -9.720 1.00 28.84 405 ASN A C 1
ATOM 2999 O O . ASN A 1 393 ? 28.886 51.845 -9.100 1.00 29.88 405 ASN A O 1
ATOM 3004 N N . SER A 1 394 ? 28.870 49.621 -9.464 1.00 29.60 406 SER A N 1
ATOM 3005 C CA . SER A 1 394 ? 29.843 49.285 -8.429 1.00 29.77 406 SER A CA 1
ATOM 3006 C C . SER A 1 394 ? 30.590 48.008 -8.841 1.00 28.48 406 SER A C 1
ATOM 3007 O O . SER A 1 394 ? 29.963 47.021 -9.192 1.00 26.89 406 SER A O 1
ATOM 3010 N N . LYS A 1 395 ? 31.920 48.070 -8.823 1.00 30.16 407 LYS A N 1
ATOM 3011 C CA . LYS A 1 395 ? 32.788 46.966 -9.212 1.00 30.08 407 LYS A CA 1
ATOM 3012 C C . LYS A 1 395 ? 33.730 46.690 -8.068 1.00 26.67 407 LYS A C 1
ATOM 3013 O O . LYS A 1 395 ? 34.426 47.595 -7.603 1.00 26.37 407 LYS A O 1
ATOM 3019 N N . PHE A 1 396 ? 33.792 45.435 -7.649 1.00 22.67 408 PHE A N 1
ATOM 3020 C CA . PHE A 1 396 ? 34.650 45.037 -6.562 1.00 19.71 408 PHE A CA 1
ATOM 3021 C C . PHE A 1 396 ? 34.826 43.526 -6.498 1.00 20.12 408 PHE A C 1
ATOM 3022 O O . PHE A 1 396 ? 34.082 42.772 -7.114 1.00 20.65 408 PHE A O 1
ATOM 3030 N N . THR A 1 397 ? 35.837 43.107 -5.757 1.00 21.78 409 THR A N 1
ATOM 3031 C CA . THR A 1 397 ? 36.111 41.693 -5.511 1.00 22.57 409 THR A CA 1
ATOM 3032 C C . THR A 1 397 ? 35.747 41.410 -4.063 1.00 21.82 409 THR A C 1
ATOM 3033 O O . THR A 1 397 ? 36.234 42.090 -3.171 1.00 20.38 409 THR A O 1
ATOM 3037 N N . ALA A 1 398 ? 34.902 40.407 -3.834 1.00 19.16 410 ALA A N 1
ATOM 3038 C CA . ALA A 1 398 ? 34.475 40.069 -2.485 1.00 18.95 410 ALA A CA 1
ATOM 3039 C C . ALA A 1 398 ? 35.667 39.769 -1.575 1.00 18.52 410 ALA A C 1
ATOM 3040 O O . ALA A 1 398 ? 36.706 39.288 -2.014 1.00 18.78 410 ALA A O 1
ATOM 3042 N N . MET A 1 399 ? 35.485 40.058 -0.298 1.00 18.93 411 MET A N 1
ATOM 3043 C CA . MET A 1 399 ? 36.531 39.877 0.729 1.00 20.72 411 MET A CA 1
ATOM 3044 C C . MET A 1 399 ? 37.096 38.439 0.775 1.00 20.36 411 MET A C 1
ATOM 3045 O O . MET A 1 399 ? 38.286 38.243 1.055 1.00 20.70 411 MET A O 1
ATOM 3050 N N . TYR A 1 400 ? 36.243 37.460 0.498 1.00 20.24 412 TYR A N 1
ATOM 3051 C CA . TYR A 1 400 ? 36.640 36.046 0.462 1.00 18.15 412 TYR A CA 1
ATOM 3052 C C . TYR A 1 400 ? 37.883 35.806 -0.399 1.00 18.26 412 TYR A C 1
ATOM 3053 O O . TYR A 1 400 ? 38.679 34.939 -0.095 1.00 15.54 412 TYR A O 1
ATOM 3062 N N . TYR A 1 401 ? 38.048 36.588 -1.452 1.00 18.44 413 TYR A N 1
ATOM 3063 C CA . TYR A 1 401 ? 39.189 36.419 -2.357 1.00 17.84 413 TYR A CA 1
ATOM 3064 C C . TYR A 1 401 ? 40.494 37.057 -1.882 1.00 18.92 413 TYR A C 1
ATOM 3065 O O . TYR A 1 401 ? 41.545 36.866 -2.504 1.00 21.44 413 TYR A O 1
ATOM 3074 N N . ALA A 1 402 ? 40.434 37.800 -0.792 1.00 18.47 414 ALA A N 1
ATOM 3075 C CA . ALA A 1 402 ? 41.603 38.500 -0.283 1.00 18.91 414 ALA A CA 1
ATOM 3076 C C . ALA A 1 402 ? 42.739 37.549 0.066 1.00 17.84 414 ALA A C 1
ATOM 3077 O O . ALA A 1 402 ? 43.892 37.880 -0.159 1.00 18.54 414 ALA A O 1
ATOM 3079 N N . MET A 1 403 ? 42.404 36.369 0.559 1.00 17.11 415 MET A N 1
ATOM 3080 C CA . MET A 1 403 ? 43.395 35.340 0.928 1.00 17.76 415 MET A CA 1
ATOM 3081 C C . MET A 1 403 ? 43.812 34.459 -0.252 1.00 17.13 415 MET A C 1
ATOM 3082 O O . MET A 1 403 ? 44.569 33.505 -0.064 1.00 16.73 415 MET A O 1
ATOM 3087 N N . LEU A 1 404 ? 43.315 34.767 -1.453 1.00 18.90 416 LEU A N 1
ATOM 3088 C CA . LEU A 1 404 ? 43.516 33.902 -2.600 1.00 21.17 416 LEU A CA 1
ATOM 3089 C C . LEU A 1 404 ? 44.183 34.619 -3.757 1.00 21.52 416 LEU A C 1
ATOM 3090 O O . LEU A 1 404 ? 44.073 35.840 -3.889 1.00 23.35 416 LEU A O 1
ATOM 3095 N N . SER A 1 405 ? 44.849 33.831 -4.607 1.00 22.76 417 SER A N 1
ATOM 3096 C CA . SER A 1 405 ? 45.397 34.316 -5.863 1.00 26.29 417 SER A CA 1
ATOM 3097 C C . SER A 1 405 ? 44.256 34.356 -6.898 1.00 26.67 417 SER A C 1
ATOM 3098 O O . SER A 1 405 ? 44.191 35.245 -7.751 1.00 24.04 417 SER A O 1
ATOM 3101 N N . GLU A 1 406 ? 43.389 33.385 -6.870 1.00 26.41 418 GLU A N 1
ATOM 3102 C CA . GLU A 1 406 ? 42.320 33.467 -7.839 1.00 29.45 418 GLU A CA 1
ATOM 3103 C C . GLU A 1 406 ? 41.220 34.407 -7.311 1.00 29.23 418 GLU A C 1
ATOM 3104 O O . GLU A 1 406 ? 40.948 34.494 -6.110 1.00 28.80 418 GLU A O 1
ATOM 3110 N N . LYS A 1 407 ? 40.617 35.070 -8.261 1.00 27.47 419 LYS A N 1
ATOM 3111 C CA . LYS A 1 407 ? 39.644 36.124 -8.012 1.00 26.18 419 LYS A CA 1
ATOM 3112 C C . LYS A 1 407 ? 38.346 35.867 -8.783 1.00 25.39 419 LYS A C 1
ATOM 3113 O O . LYS A 1 407 ? 38.314 35.076 -9.733 1.00 24.22 419 LYS A O 1
ATOM 3119 N N . SER A 1 408 ? 37.285 36.541 -8.347 1.00 23.24 420 SER A N 1
ATOM 3120 C CA . SER A 1 408 ? 35.972 36.494 -8.976 1.00 21.48 420 SER A CA 1
ATOM 3121 C C . SER A 1 408 ? 35.381 37.903 -8.861 1.00 20.42 420 SER A C 1
ATOM 3122 O O . SER A 1 408 ? 35.562 38.559 -7.846 1.00 19.07 420 SER A O 1
ATOM 3125 N N . PRO A 1 409 ? 34.677 38.364 -9.898 1.00 18.99 421 PRO A N 1
ATOM 3126 C CA . PRO A 1 409 ? 34.093 39.703 -9.901 1.00 18.51 421 PRO A CA 1
ATOM 3127 C C . PRO A 1 409 ? 32.728 39.808 -9.273 1.00 19.26 421 PRO A C 1
ATOM 3128 O O . PRO A 1 409 ? 31.955 38.869 -9.317 1.00 18.13 421 PRO A O 1
ATOM 3132 N N . THR A 1 410 ? 32.455 40.984 -8.713 1.00 18.63 422 THR A N 1
ATOM 3133 C CA . THR A 1 410 ? 31.121 41.371 -8.279 1.00 18.01 422 THR A CA 1
ATOM 3134 C C . THR A 1 410 ? 30.779 42.685 -8.981 1.00 17.77 422 THR A C 1
ATOM 3135 O O . THR A 1 410 ? 31.555 43.646 -8.942 1.00 16.94 422 THR A O 1
ATOM 3139 N N . ARG A 1 411 ? 29.622 42.723 -9.630 1.00 18.73 423 ARG A N 1
ATOM 3140 C CA . ARG A 1 411 ? 29.207 43.883 -10.418 1.00 18.53 423 ARG A CA 1
ATOM 3141 C C . ARG A 1 411 ? 27.734 44.183 -10.196 1.00 17.83 423 ARG A C 1
ATOM 3142 O O . ARG A 1 411 ? 26.865 43.375 -10.560 1.00 18.15 423 ARG A O 1
ATOM 3150 N N . TYR A 1 412 ? 27.458 45.369 -9.645 1.00 17.81 424 TYR A N 1
ATOM 3151 C CA . TYR A 1 412 ? 26.103 45.754 -9.312 1.00 16.47 424 TYR A CA 1
ATOM 3152 C C . TYR A 1 412 ? 25.723 46.955 -10.145 1.00 16.14 424 TYR A C 1
ATOM 3153 O O . TYR A 1 412 ? 26.486 47.918 -10.244 1.00 18.46 424 TYR A O 1
ATOM 3162 N N . LYS A 1 413 ? 24.526 46.917 -10.714 1.00 17.95 425 LYS A N 1
ATOM 3163 C CA . LYS A 1 413 ? 24.019 48.027 -11.493 1.00 16.35 425 LYS A CA 1
ATOM 3164 C C . LYS A 1 413 ? 22.596 48.347 -11.053 1.00 16.32 425 LYS A C 1
ATOM 3165 O O . LYS A 1 413 ? 21.727 47.483 -11.085 1.00 18.78 425 LYS A O 1
ATOM 3171 N N . ILE A 1 414 ? 22.361 49.596 -10.648 1.00 16.96 426 ILE A N 1
ATOM 3172 C CA . ILE A 1 414 ? 21.013 50.091 -10.365 1.00 16.69 426 ILE A CA 1
ATOM 3173 C C . ILE A 1 414 ? 20.585 51.057 -11.458 1.00 19.10 426 ILE A C 1
ATOM 3174 O O . ILE A 1 414 ? 21.194 52.095 -11.654 1.00 18.52 426 ILE A O 1
ATOM 3179 N N . VAL A 1 415 ? 19.524 50.722 -12.172 1.00 18.09 427 VAL A N 1
ATOM 3180 C CA . VAL A 1 415 ? 19.016 51.618 -13.197 1.00 18.64 427 VAL A CA 1
ATOM 3181 C C . VAL A 1 415 ? 17.835 52.438 -12.662 1.00 21.77 427 VAL A C 1
ATOM 3182 O O . VAL A 1 415 ? 16.815 51.884 -12.242 1.00 20.19 427 VAL A O 1
ATOM 3186 N N . CYS A 1 416 ? 17.984 53.758 -12.694 1.00 21.54 428 CYS A N 1
ATOM 3187 C CA . CYS A 1 416 ? 16.955 54.653 -12.193 1.00 23.83 428 CYS A CA 1
ATOM 3188 C C . CYS A 1 416 ? 16.297 55.520 -13.290 1.00 24.77 428 CYS A C 1
ATOM 3189 O O . CYS A 1 416 ? 16.950 55.923 -14.264 1.00 25.82 428 CYS A O 1
ATOM 3192 N N . ALA A 1 417 ? 15.002 55.795 -13.104 1.00 25.52 429 ALA A N 1
ATOM 3193 C CA . ALA A 1 417 ? 14.203 56.601 -14.031 1.00 26.55 429 ALA A CA 1
ATOM 3194 C C . ALA A 1 417 ? 13.458 57.720 -13.309 1.00 26.94 429 ALA A C 1
ATOM 3195 O O . ALA A 1 417 ? 12.931 57.519 -12.211 1.00 25.92 429 ALA A O 1
ATOM 3197 N N . GLY A 1 418 ? 13.401 58.898 -13.945 1.00 27.80 430 GLY A N 1
ATOM 3198 C CA . GLY A 1 418 ? 12.641 60.021 -13.419 1.00 30.52 430 GLY A CA 1
ATOM 3199 C C . GLY A 1 418 ? 13.417 60.852 -12.424 1.00 32.48 430 GLY A C 1
ATOM 3200 O O . GLY A 1 418 ? 14.531 60.504 -12.038 1.00 31.97 430 GLY A O 1
ATOM 3201 N N . PRO A 1 419 ? 12.829 61.964 -11.991 1.00 34.29 431 PRO A N 1
ATOM 3202 C CA . PRO A 1 419 ? 13.511 62.891 -11.081 1.00 35.29 431 PRO A CA 1
ATOM 3203 C C . PRO A 1 419 ? 13.592 62.361 -9.658 1.00 34.90 431 PRO A C 1
ATOM 3204 O O . PRO A 1 419 ? 14.380 62.892 -8.874 1.00 34.87 431 PRO A O 1
ATOM 3208 N N . ASN A 1 420 ? 12.787 61.344 -9.347 1.00 33.95 432 ASN A N 1
ATOM 3209 C CA . ASN A 1 420 ? 12.843 60.650 -8.060 1.00 33.67 432 ASN A CA 1
ATOM 3210 C C . ASN A 1 420 ? 13.760 59.428 -8.066 1.00 31.24 432 ASN A C 1
ATOM 3211 O O . ASN A 1 420 ? 13.895 58.759 -7.050 1.00 29.64 432 ASN A O 1
ATOM 3216 N N . GLU A 1 421 ? 14.364 59.141 -9.216 1.00 30.42 433 GLU A N 1
ATOM 3217 C CA . GLU A 1 421 ? 15.307 58.037 -9.368 1.00 29.69 433 GLU A CA 1
ATOM 3218 C C . GLU A 1 421 ? 14.645 56.732 -8.918 1.00 27.48 433 GLU A C 1
ATOM 3219 O O . GLU A 1 421 ? 15.182 55.965 -8.113 1.00 26.41 433 GLU A O 1
ATOM 3225 N N . LYS A 1 422 ? 13.443 56.516 -9.416 1.00 27.47 434 LYS A N 1
ATOM 3226 C CA . LYS A 1 422 ? 12.745 55.270 -9.189 1.00 27.95 434 LYS A CA 1
ATOM 3227 C C . LYS A 1 422 ? 13.608 54.138 -9.754 1.00 26.30 434 LYS A C 1
ATOM 3228 O O . LYS A 1 422 ? 14.098 54.232 -10.873 1.00 25.47 434 LYS A O 1
ATOM 3234 N N . VAL A 1 423 ? 13.825 53.098 -8.954 1.00 23.44 435 VAL A N 1
ATOM 3235 C CA . VAL A 1 423 ? 14.598 51.936 -9.396 1.00 23.82 435 VAL A CA 1
ATOM 3236 C C . VAL A 1 423 ? 13.728 51.140 -10.359 1.00 21.17 435 VAL A C 1
ATOM 3237 O O . VAL A 1 423 ? 12.718 50.581 -9.970 1.00 20.51 435 VAL A O 1
ATOM 3241 N N . VAL A 1 424 ? 14.105 51.122 -11.623 1.00 18.23 436 VAL A N 1
ATOM 3242 C CA . VAL A 1 424 ? 13.372 50.379 -12.645 1.00 18.28 436 VAL A CA 1
ATOM 3243 C C . VAL A 1 424 ? 14.144 49.137 -13.096 1.00 18.04 436 VAL A C 1
ATOM 3244 O O . VAL A 1 424 ? 13.594 48.298 -13.811 1.00 19.05 436 VAL A O 1
ATOM 3248 N N . GLY A 1 425 ? 15.415 49.035 -12.692 1.00 19.14 437 GLY A N 1
ATOM 3249 C CA . GLY A 1 425 ? 16.235 47.862 -12.957 1.00 15.61 437 GLY A CA 1
ATOM 3250 C C . GLY A 1 425 ? 17.336 47.665 -11.922 1.00 17.21 437 GLY A C 1
ATOM 3251 O O . GLY A 1 425 ? 17.948 48.628 -11.478 1.00 17.54 437 GLY A O 1
ATOM 3252 N N . LEU A 1 426 ? 17.561 46.409 -11.530 1.00 18.34 438 LEU A N 1
ATOM 3253 C CA . LEU A 1 426 ? 18.618 46.031 -10.617 1.00 17.89 438 LEU A CA 1
ATOM 3254 C C . LEU A 1 426 ? 19.248 44.780 -11.188 1.00 17.41 438 LEU A C 1
ATOM 3255 O O . LEU A 1 426 ? 18.553 43.778 -11.383 1.00 17.95 438 LEU A O 1
ATOM 3260 N N . HIS A 1 427 ? 20.554 44.839 -11.460 1.00 15.88 439 HIS A N 1
ATOM 3261 C CA . HIS A 1 427 ? 21.259 43.765 -12.145 1.00 14.62 439 HIS A CA 1
ATOM 3262 C C . HIS A 1 427 ? 22.564 43.499 -11.441 1.00 14.56 439 HIS A C 1
ATOM 3263 O O . HIS A 1 427 ? 23.394 44.383 -11.282 1.00 13.66 439 HIS A O 1
ATOM 3270 N N . ILE A 1 428 ? 22.743 42.264 -11.000 1.00 14.01 440 ILE A N 1
ATOM 3271 C CA . ILE A 1 428 ? 23.899 41.923 -10.194 1.00 14.63 440 ILE A CA 1
ATOM 3272 C C . ILE A 1 428 ? 24.556 40.634 -10.642 1.00 13.97 440 ILE A C 1
ATOM 3273 O O . ILE A 1 428 ? 23.899 39.718 -11.146 1.00 13.26 440 ILE A O 1
ATOM 3278 N N . VAL A 1 429 ? 25.867 40.610 -10.442 1.00 14.05 441 VAL A N 1
ATOM 3279 C CA . VAL A 1 429 ? 26.742 39.510 -10.780 1.00 15.53 441 VAL A CA 1
ATOM 3280 C C . VAL A 1 429 ? 27.694 39.364 -9.610 1.00 14.31 441 VAL A C 1
ATOM 3281 O O . VAL A 1 429 ? 28.275 40.337 -9.154 1.00 15.37 441 VAL A O 1
ATOM 3285 N N . GLY A 1 430 ? 27.865 38.148 -9.130 1.00 15.64 442 GLY A N 1
ATOM 3286 C CA . GLY A 1 430 ? 28.804 37.915 -8.051 1.00 16.33 442 GLY A CA 1
ATOM 3287 C C . GLY A 1 430 ? 28.312 36.891 -7.064 1.00 16.02 442 GLY A C 1
ATOM 3288 O O . GLY A 1 430 ? 27.122 36.579 -7.022 1.00 14.16 442 GLY A O 1
ATOM 3289 N N . ASP A 1 431 ? 29.230 36.377 -6.244 1.00 15.34 443 ASP A N 1
ATOM 3290 C CA . ASP A 1 431 ? 28.853 35.387 -5.222 1.00 18.55 443 ASP A CA 1
ATOM 3291 C C . ASP A 1 431 ? 27.698 35.912 -4.368 1.00 17.26 443 ASP A C 1
ATOM 3292 O O . ASP A 1 431 ? 27.618 37.109 -4.074 1.00 16.59 443 ASP A O 1
ATOM 3297 N N . SER A 1 432 ? 26.785 35.011 -4.026 1.00 16.43 444 SER A N 1
ATOM 3298 C CA . SER A 1 432 ? 25.616 35.309 -3.191 1.00 15.44 444 SER A CA 1
ATOM 3299 C C . SER A 1 432 ? 24.486 36.085 -3.879 1.00 15.22 444 SER A C 1
ATOM 3300 O O . SER A 1 432 ? 23.475 36.371 -3.241 1.00 17.71 444 SER A O 1
ATOM 3303 N N . SER A 1 433 ? 24.641 36.416 -5.158 1.00 14.06 445 SER A N 1
ATOM 3304 C CA . SER A 1 433 ? 23.655 37.222 -5.863 1.00 14.82 445 SER A CA 1
ATOM 3305 C C . SER A 1 433 ? 22.261 36.585 -5.812 1.00 15.16 445 SER A C 1
ATOM 3306 O O . SER A 1 433 ? 21.264 37.269 -5.675 1.00 14.71 445 SER A O 1
ATOM 3309 N N . ALA A 1 434 ? 22.218 35.264 -5.928 1.00 15.47 446 ALA A N 1
ATOM 3310 C CA . ALA A 1 434 ? 20.977 34.522 -5.938 1.00 13.18 446 ALA A CA 1
ATOM 3311 C C . ALA A 1 434 ? 20.172 34.762 -4.672 1.00 14.38 446 ALA A C 1
ATOM 3312 O O . ALA A 1 434 ? 18.952 34.838 -4.713 1.00 13.37 446 ALA A O 1
ATOM 3314 N N . GLU A 1 435 ? 20.860 34.827 -3.551 1.00 17.42 447 GLU A N 1
ATOM 3315 C CA . GLU A 1 435 ? 20.221 34.992 -2.248 1.00 15.02 447 GLU A CA 1
ATOM 3316 C C . GLU A 1 435 ? 20.007 36.472 -1.895 1.00 13.08 447 GLU A C 1
ATOM 3317 O O . GLU A 1 435 ? 19.023 36.820 -1.239 1.00 13.19 447 GLU A O 1
ATOM 3323 N N . ILE A 1 436 ? 20.875 37.337 -2.391 1.00 15.04 448 ILE A N 1
ATOM 3324 C CA . ILE A 1 436 ? 20.759 38.783 -2.173 1.00 16.38 448 ILE A CA 1
ATOM 3325 C C . ILE A 1 436 ? 19.526 39.449 -2.792 1.00 15.74 448 ILE A C 1
ATOM 3326 O O . ILE A 1 436 ? 18.916 40.321 -2.177 1.00 18.09 448 ILE A O 1
ATOM 3331 N N . LEU A 1 437 ? 19.184 39.037 -3.999 1.00 14.76 449 LEU A N 1
ATOM 3332 C CA . LEU A 1 437 ? 18.195 39.719 -4.817 1.00 15.30 449 LEU A CA 1
ATOM 3333 C C . LEU A 1 437 ? 16.781 39.766 -4.204 1.00 15.89 449 LEU A C 1
ATOM 3334 O O . LEU A 1 437 ? 16.134 40.787 -4.264 1.00 18.06 449 LEU A O 1
ATOM 3339 N N . GLN A 1 438 ? 16.313 38.667 -3.646 1.00 15.22 450 GLN A N 1
ATOM 3340 C CA . GLN A 1 438 ? 14.922 38.564 -3.183 1.00 12.01 450 GLN A CA 1
ATOM 3341 C C . GLN A 1 438 ? 14.437 39.777 -2.421 1.00 14.98 450 GLN A C 1
ATOM 3342 O O . GLN A 1 438 ? 13.421 40.347 -2.763 1.00 16.46 450 GLN A O 1
ATOM 3348 N N . GLY A 1 439 ? 15.150 40.160 -1.369 1.00 14.26 451 GLY A N 1
ATOM 3349 C CA . GLY A 1 439 ? 14.731 41.284 -0.540 1.00 15.34 451 GLY A CA 1
ATOM 3350 C C . GLY A 1 439 ? 14.625 42.571 -1.335 1.00 14.01 451 GLY A C 1
ATOM 3351 O O . GLY A 1 439 ? 13.703 43.349 -1.167 1.00 14.96 451 GLY A O 1
ATOM 3352 N N . PHE A 1 440 ? 15.586 42.795 -2.206 1.00 15.60 452 PHE A N 1
ATOM 3353 C CA . PHE A 1 440 ? 15.552 43.959 -3.075 1.00 14.16 452 PHE A CA 1
ATOM 3354 C C . PHE A 1 440 ? 14.370 43.892 -4.023 1.00 14.73 452 PHE A C 1
ATOM 3355 O O . PHE A 1 440 ? 13.827 44.927 -4.399 1.00 13.55 452 PHE A O 1
ATOM 3363 N N . GLY A 1 441 ? 13.964 42.677 -4.388 1.00 13.60 453 GLY A N 1
ATOM 3364 C CA . GLY A 1 441 ? 12.787 42.484 -5.212 1.00 15.25 453 GLY A CA 1
ATOM 3365 C C . GLY A 1 441 ? 11.542 42.990 -4.503 1.00 15.10 453 GLY A C 1
ATOM 3366 O O . GLY A 1 441 ? 10.699 43.654 -5.118 1.00 16.70 453 GLY A O 1
ATOM 3367 N N . VAL A 1 442 ? 11.436 42.686 -3.206 1.00 15.84 454 VAL A N 1
ATOM 3368 C CA . VAL A 1 442 ? 10.303 43.133 -2.395 1.00 16.50 454 VAL A CA 1
ATOM 3369 C C . VAL A 1 442 ? 10.225 44.663 -2.356 1.00 14.99 454 VAL A C 1
ATOM 3370 O O . VAL A 1 442 ? 9.124 45.245 -2.446 1.00 18.62 454 VAL A O 1
ATOM 3374 N N . ALA A 1 443 ? 11.378 45.306 -2.224 1.00 14.33 455 ALA A N 1
ATOM 3375 C CA . ALA A 1 443 ? 11.445 46.758 -2.147 1.00 15.38 455 ALA A CA 1
ATOM 3376 C C . ALA A 1 443 ? 11.077 47.405 -3.495 1.00 17.52 455 ALA A C 1
ATOM 3377 O O . ALA A 1 443 ? 10.443 48.446 -3.538 1.00 17.37 455 ALA A O 1
ATOM 3379 N N . ILE A 1 444 ? 11.484 46.777 -4.589 1.00 18.55 456 ILE A N 1
ATOM 3380 C CA . ILE A 1 444 ? 11.178 47.294 -5.918 1.00 19.77 456 ILE A CA 1
ATOM 3381 C C . ILE A 1 444 ? 9.673 47.179 -6.206 1.00 20.23 456 ILE A C 1
ATOM 3382 O O . ILE A 1 444 ? 9.091 48.076 -6.812 1.00 22.12 456 ILE A O 1
ATOM 3387 N N . LYS A 1 445 ? 9.047 46.095 -5.757 1.00 19.99 457 LYS A N 1
ATOM 3388 C CA . LYS A 1 445 ? 7.602 45.932 -5.916 1.00 19.66 457 LYS A CA 1
ATOM 3389 C C . LYS A 1 445 ? 6.827 46.887 -5.033 1.00 20.58 457 LYS A C 1
ATOM 3390 O O . LYS A 1 445 ? 5.632 47.099 -5.215 1.00 18.80 457 LYS A O 1
ATOM 3396 N N . MET A 1 446 ? 7.530 47.494 -4.087 1.00 20.23 458 MET A N 1
ATOM 3397 C CA . MET A 1 446 ? 6.971 48.533 -3.237 1.00 19.85 458 MET A CA 1
ATOM 3398 C C . MET A 1 446 ? 7.157 49.913 -3.852 1.00 19.18 458 MET A C 1
ATOM 3399 O O . MET A 1 446 ? 6.673 50.898 -3.319 1.00 21.30 458 MET A O 1
ATOM 3404 N N . GLY A 1 447 ? 7.884 49.987 -4.953 1.00 19.22 459 GLY A N 1
ATOM 3405 C CA . GLY A 1 447 ? 8.137 51.251 -5.619 1.00 19.48 459 GLY A CA 1
ATOM 3406 C C . GLY A 1 447 ? 9.414 51.936 -5.161 1.00 18.34 459 GLY A C 1
ATOM 3407 O O . GLY A 1 447 ? 9.518 53.163 -5.259 1.00 19.35 459 GLY A O 1
ATOM 3408 N N . ALA A 1 448 ? 10.392 51.163 -4.689 1.00 17.14 460 ALA A N 1
ATOM 3409 C CA . ALA A 1 448 ? 11.642 51.740 -4.186 1.00 17.29 460 ALA A CA 1
ATOM 3410 C C . ALA A 1 448 ? 12.330 52.718 -5.150 1.00 17.51 460 ALA A C 1
ATOM 3411 O O . ALA A 1 448 ? 12.430 52.470 -6.341 1.00 17.73 460 ALA A O 1
ATOM 3413 N N . THR A 1 449 ? 12.812 53.829 -4.601 1.00 20.12 461 THR A N 1
ATOM 3414 C CA . THR A 1 449 ? 13.679 54.760 -5.297 1.00 19.95 461 THR A CA 1
ATOM 3415 C C . THR A 1 449 ? 15.104 54.527 -4.791 1.00 20.41 461 THR A C 1
ATOM 3416 O O . THR A 1 449 ? 15.312 53.807 -3.818 1.00 19.05 461 THR A O 1
ATOM 3420 N N . LYS A 1 450 ? 16.071 55.189 -5.413 1.00 19.90 462 LYS A N 1
ATOM 3421 C CA . LYS A 1 450 ? 17.456 55.145 -4.957 1.00 19.18 462 LYS A CA 1
ATOM 3422 C C . LYS A 1 450 ? 17.538 55.606 -3.503 1.00 20.40 462 LYS A C 1
ATOM 3423 O O . LYS A 1 450 ? 18.253 55.011 -2.707 1.00 21.59 462 LYS A O 1
ATOM 3429 N N . ALA A 1 451 ? 16.785 56.652 -3.159 1.00 20.29 463 ALA A N 1
ATOM 3430 C CA . ALA A 1 451 ? 16.788 57.178 -1.801 1.00 20.58 463 ALA A CA 1
ATOM 3431 C C . ALA A 1 451 ? 16.317 56.111 -0.812 1.00 21.82 463 ALA A C 1
ATOM 3432 O O . ALA A 1 451 ? 16.741 56.079 0.337 1.00 21.00 463 ALA A O 1
ATOM 3434 N N . ASP A 1 452 ? 15.419 55.259 -1.255 1.00 19.41 464 ASP A N 1
ATOM 3435 C CA . ASP A 1 452 ? 14.963 54.146 -0.436 1.00 19.82 464 ASP A CA 1
ATOM 3436 C C . ASP A 1 452 ? 16.082 53.116 -0.208 1.00 19.75 464 ASP A C 1
ATOM 3437 O O . ASP A 1 452 ? 16.248 52.624 0.895 1.00 18.97 464 ASP A O 1
ATOM 3442 N N . PHE A 1 453 ? 16.840 52.790 -1.249 1.00 19.09 465 PHE A N 1
ATOM 3443 C CA . PHE A 1 453 ? 17.990 51.875 -1.104 1.00 17.42 465 PHE A CA 1
ATOM 3444 C C . PHE A 1 453 ? 18.956 52.453 -0.081 1.00 20.72 465 PHE A C 1
ATOM 3445 O O . PHE A 1 453 ? 19.430 51.746 0.819 1.00 20.10 465 PHE A O 1
ATOM 3453 N N . ASP A 1 454 ? 19.212 53.765 -0.215 1.00 19.60 466 ASP A N 1
ATOM 3454 C CA . ASP A 1 454 ? 20.075 54.473 0.718 1.00 19.36 466 ASP A CA 1
ATOM 3455 C C . ASP A 1 454 ? 19.506 54.611 2.125 1.00 19.65 466 ASP A C 1
ATOM 3456 O O . ASP A 1 454 ? 20.236 54.941 3.056 1.00 20.28 466 ASP A O 1
ATOM 3461 N N . ASN A 1 455 ? 18.214 54.354 2.318 1.00 18.08 467 ASN A N 1
ATOM 3462 C CA . ASN A 1 455 ? 17.588 54.570 3.630 1.00 17.78 467 ASN A CA 1
ATOM 3463 C C . ASN A 1 455 ? 17.615 53.382 4.594 1.00 17.67 467 ASN A C 1
ATOM 3464 O O . ASN A 1 455 ? 16.945 53.417 5.628 1.00 17.67 467 ASN A O 1
ATOM 3469 N N . CYS A 1 456 ? 18.415 52.387 4.294 1.00 18.38 468 CYS A N 1
ATOM 3470 C CA . CYS A 1 456 ? 18.667 51.280 5.205 1.00 16.64 468 CYS A CA 1
ATOM 3471 C C . CYS A 1 456 ? 20.153 51.274 5.457 1.00 13.54 468 CYS A C 1
ATOM 3472 O O . CYS A 1 456 ? 20.947 51.341 4.512 1.00 11.89 468 CYS A O 1
ATOM 3475 N N . VAL A 1 457 ? 20.521 51.207 6.726 1.00 15.14 469 VAL A N 1
ATOM 3476 C CA . VAL A 1 457 ? 21.916 51.104 7.110 1.00 13.65 469 VAL A CA 1
ATOM 3477 C C . VAL A 1 457 ? 22.514 49.786 6.580 1.00 13.27 469 VAL A C 1
ATOM 3478 O O . VAL A 1 457 ? 21.860 48.756 6.542 1.00 11.56 469 VAL A O 1
ATOM 3482 N N . ALA A 1 458 ? 23.768 49.850 6.178 1.00 14.15 470 ALA A N 1
ATOM 3483 C CA . ALA A 1 458 ? 24.491 48.725 5.630 1.00 14.36 470 ALA A CA 1
ATOM 3484 C C . ALA A 1 458 ? 24.793 47.656 6.672 1.00 14.88 470 ALA A C 1
ATOM 3485 O O . ALA A 1 458 ? 24.811 47.930 7.870 1.00 12.90 470 ALA A O 1
ATOM 3487 N N . ILE A 1 459 ? 25.042 46.443 6.177 1.00 15.01 471 ILE A N 1
ATOM 3488 C CA . ILE A 1 459 ? 25.504 45.311 6.990 1.00 14.39 471 ILE A CA 1
ATOM 3489 C C . ILE A 1 459 ? 26.942 45.031 6.602 1.00 15.14 471 ILE A C 1
ATOM 3490 O O . ILE A 1 459 ? 27.239 44.729 5.422 1.00 15.58 471 ILE A O 1
ATOM 3495 N N . HIS A 1 460 ? 27.843 45.137 7.570 1.00 15.99 472 HIS A N 1
ATOM 3496 C CA . HIS A 1 460 ? 29.266 44.959 7.294 1.00 15.05 472 HIS A CA 1
ATOM 3497 C C . HIS A 1 460 ? 29.812 43.759 8.067 1.00 16.39 472 HIS A C 1
ATOM 3498 O O . HIS A 1 460 ? 29.519 43.595 9.246 1.00 14.12 472 HIS A O 1
ATOM 3505 N N . PRO A 1 461 ? 30.676 42.971 7.440 1.00 15.47 473 PRO A N 1
ATOM 3506 C CA . PRO A 1 461 ? 30.976 43.007 6.008 1.00 14.81 473 PRO A CA 1
ATOM 3507 C C . PR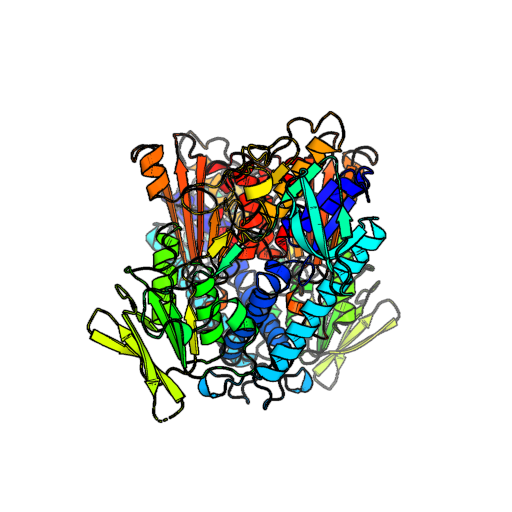O A 1 461 ? 30.178 41.992 5.198 1.00 17.39 473 PRO A C 1
ATOM 3508 O O . PRO A 1 461 ? 30.047 40.824 5.573 1.00 18.76 473 PRO A O 1
ATOM 3512 N N . THR A 1 462 ? 29.635 42.464 4.083 1.00 16.18 474 THR A N 1
ATOM 3513 C CA . THR A 1 462 ? 28.886 41.629 3.154 1.00 15.60 474 THR A CA 1
ATOM 3514 C C . THR A 1 462 ? 29.067 42.203 1.763 1.00 16.12 474 THR A C 1
ATOM 3515 O O . THR A 1 462 ? 29.605 43.279 1.604 1.00 14.68 474 THR A O 1
ATOM 3519 N N . SER A 1 463 ? 28.588 41.502 0.751 1.00 14.01 475 SER A N 1
ATOM 3520 C CA . SER A 1 463 ? 28.565 42.074 -0.582 1.00 12.56 475 SER A CA 1
ATOM 3521 C C . SER A 1 463 ? 27.320 42.961 -0.754 1.00 13.94 475 SER A C 1
ATOM 3522 O O . SER A 1 463 ? 27.427 44.047 -1.320 1.00 15.79 475 SER A O 1
ATOM 3525 N N . ALA A 1 464 ? 26.167 42.501 -0.246 1.00 15.48 476 ALA A N 1
ATOM 3526 C CA . ALA A 1 464 ? 24.874 43.192 -0.387 1.00 14.77 476 ALA A CA 1
ATOM 3527 C C . ALA A 1 464 ? 24.949 44.672 0.014 1.00 13.74 476 ALA A C 1
ATOM 3528 O O . ALA A 1 464 ? 24.329 45.545 -0.571 1.00 16.46 476 ALA A O 1
ATOM 3530 N N . GLU A 1 465 ? 25.713 44.907 1.049 1.00 16.03 477 GLU A N 1
ATOM 3531 C CA . GLU A 1 465 ? 26.015 46.213 1.598 1.00 19.85 477 GLU A CA 1
ATOM 3532 C C . GLU A 1 465 ? 26.247 47.272 0.513 1.00 18.86 477 GLU A C 1
ATOM 3533 O O . GLU A 1 465 ? 25.829 48.426 0.635 1.00 19.70 477 GLU A O 1
ATOM 3539 N N . GLU A 1 466 ? 26.934 46.879 -0.553 1.00 16.94 478 GLU A N 1
ATOM 3540 C CA . GLU A 1 466 ? 27.259 47.811 -1.626 1.00 22.78 478 GLU A CA 1
ATOM 3541 C C . GLU A 1 466 ? 26.042 48.421 -2.291 1.00 19.14 478 GLU A C 1
ATOM 3542 O O . GLU A 1 466 ? 26.110 49.553 -2.780 1.00 19.47 478 GLU A O 1
ATOM 3548 N N . LEU A 1 467 ? 24.928 47.695 -2.282 1.00 17.04 479 LEU A N 1
ATOM 3549 C CA . LEU A 1 467 ? 23.684 48.164 -2.910 1.00 18.28 479 LEU A CA 1
ATOM 3550 C C . LEU A 1 467 ? 22.979 49.319 -2.187 1.00 16.69 479 LEU A C 1
ATOM 3551 O O . LEU A 1 467 ? 22.144 49.990 -2.772 1.00 16.51 479 LEU A O 1
ATOM 3556 N N . VAL A 1 468 ? 23.333 49.537 -0.924 1.00 17.84 480 VAL A N 1
ATOM 3557 C CA . VAL A 1 468 ? 22.693 50.604 -0.154 1.00 18.43 480 VAL A CA 1
ATOM 3558 C C . VAL A 1 468 ? 23.659 51.751 0.133 1.00 19.93 480 VAL A C 1
ATOM 3559 O O . VAL A 1 468 ? 23.326 52.709 0.832 1.00 19.02 480 VAL A O 1
ATOM 3563 N N . THR A 1 469 ? 24.881 51.676 -0.419 1.00 21.53 481 THR A N 1
ATOM 3564 C CA . THR A 1 469 ? 25.868 52.731 -0.249 1.00 24.68 481 THR A CA 1
ATOM 3565 C C . THR A 1 469 ? 26.559 53.101 -1.605 1.00 27.97 481 THR A C 1
ATOM 3566 O O . THR A 1 469 ? 27.787 53.180 -1.609 1.00 30.16 481 THR A O 1
ATOM 3570 N N . MET A 1 470 ? 25.849 53.354 -2.747 1.00 32.68 482 MET A N 1
ATOM 3571 C CA . MET A 1 470 ? 26.447 53.549 -4.110 1.00 30.12 482 MET A CA 1
ATOM 3572 C C . MET A 1 470 ? 26.726 54.985 -4.659 1.00 26.24 482 MET A C 1
ATOM 3573 O O . MET A 1 470 ? 26.152 55.971 -4.186 1.00 33.72 482 MET A O 1
ATOM 3578 N N . ARG A 1 471 ? 27.676 55.083 -5.690 1.00 38.90 483 ARG A N 1
ATOM 3579 C CA . ARG A 1 471 ? 28.164 56.303 -6.472 1.00 25.29 483 ARG A CA 1
ATOM 3580 C C . ARG A 1 471 ? 27.715 57.623 -5.838 1.00 26.56 483 ARG A C 1
ATOM 3581 O O . ARG A 1 471 ? 28.405 58.638 -5.940 1.00 26.89 483 ARG A O 1
ATOM 3589 N N . LYS B 1 10 ? 48.429 74.240 13.188 1.00 45.15 22 LYS B N 1
ATOM 3590 C CA . LYS B 1 10 ? 47.936 74.797 14.491 1.00 44.68 22 LYS B CA 1
ATOM 3591 C C . LYS B 1 10 ? 46.414 74.852 14.610 1.00 43.20 22 LYS B C 1
ATOM 3592 O O . LYS B 1 10 ? 45.872 74.322 15.568 1.00 44.06 22 LYS B O 1
ATOM 3598 N N . HIS B 1 11 ? 45.729 75.525 13.683 1.00 39.31 23 HIS B N 1
ATOM 3599 C CA . HIS B 1 11 ? 44.263 75.656 13.774 1.00 36.03 23 HIS B CA 1
ATOM 3600 C C . HIS B 1 11 ? 43.501 75.033 12.599 1.00 34.93 23 HIS B C 1
ATOM 3601 O O . HIS B 1 11 ? 43.854 75.247 11.445 1.00 34.10 23 HIS B O 1
ATOM 3608 N N . TYR B 1 12 ? 42.443 74.284 12.907 1.00 30.77 24 TYR B N 1
ATOM 3609 C CA . TYR B 1 12 ? 41.634 73.600 11.893 1.00 28.87 24 TYR B CA 1
ATOM 3610 C C . TYR B 1 12 ? 40.160 73.881 12.038 1.00 27.72 24 TYR B C 1
ATOM 3611 O O . TYR B 1 12 ? 39.723 74.367 13.073 1.00 25.81 24 TYR B O 1
ATOM 3620 N N . ASP B 1 13 ? 39.397 73.586 10.991 1.00 26.12 25 ASP B N 1
ATOM 3621 C CA . ASP B 1 13 ? 37.930 73.725 11.068 1.00 27.28 25 ASP B CA 1
ATOM 3622 C C . ASP B 1 13 ? 37.363 72.532 11.861 1.00 26.57 25 ASP B C 1
ATOM 3623 O O . ASP B 1 13 ? 36.430 72.675 12.656 1.00 25.61 25 ASP B O 1
ATOM 3628 N N . TYR B 1 14 ? 37.933 71.357 11.623 1.00 24.54 26 TYR B N 1
ATOM 3629 C CA . TYR B 1 14 ? 37.451 70.110 12.191 1.00 22.71 26 TYR B CA 1
ATOM 3630 C C . TYR B 1 14 ? 38.632 69.277 12.626 1.00 23.10 26 TYR B C 1
ATOM 3631 O O . TYR B 1 14 ? 39.551 69.039 11.840 1.00 22.78 26 TYR B O 1
ATOM 3640 N N . LEU B 1 15 ? 38.605 68.855 13.880 1.00 22.83 27 LEU B N 1
ATOM 3641 C CA . LEU B 1 15 ? 39.612 67.983 14.431 1.00 22.26 27 LEU B CA 1
ATOM 3642 C C . LEU B 1 15 ? 38.882 66.739 14.942 1.00 23.14 27 LEU B C 1
ATOM 3643 O O . LEU B 1 15 ? 37.965 66.821 15.751 1.00 23.08 27 LEU B O 1
ATOM 3648 N N . VAL B 1 16 ? 39.304 65.583 14.455 1.00 22.69 28 VAL B N 1
ATOM 3649 C CA . VAL B 1 16 ? 38.685 64.305 14.807 1.00 22.43 28 VAL B CA 1
ATOM 3650 C C . VAL B 1 16 ? 39.638 63.459 15.644 1.00 22.93 28 VAL B C 1
ATOM 3651 O O . VAL B 1 16 ? 40.743 63.151 15.207 1.00 23.76 28 VAL B O 1
ATOM 3655 N N . ILE B 1 17 ? 39.204 63.099 16.847 1.00 21.43 29 ILE B N 1
ATOM 3656 C CA . ILE B 1 17 ? 39.979 62.230 17.714 1.00 20.53 29 ILE B CA 1
ATOM 3657 C C . ILE B 1 17 ? 39.488 60.796 17.526 1.00 21.61 29 ILE B C 1
ATOM 3658 O O . ILE B 1 17 ? 38.398 60.433 17.976 1.00 21.13 29 ILE B O 1
ATOM 3663 N N . GLY B 1 18 ? 40.304 60.003 16.847 1.00 18.85 30 GLY B N 1
ATOM 3664 C CA . GLY B 1 18 ? 40.006 58.602 16.607 1.00 19.17 30 GLY B CA 1
ATOM 3665 C C . GLY B 1 18 ? 39.992 58.311 15.126 1.00 18.48 30 GLY B C 1
ATOM 3666 O O . GLY B 1 18 ? 39.137 58.807 14.398 1.00 18.28 30 GLY B O 1
ATOM 3667 N N . GLY B 1 19 ? 40.948 57.516 14.673 1.00 16.79 31 GLY B N 1
ATOM 3668 C CA . GLY B 1 19 ? 40.989 57.084 13.293 1.00 19.00 31 GLY B CA 1
ATOM 3669 C C . GLY B 1 19 ? 40.223 55.809 12.981 1.00 20.56 31 GLY B C 1
ATOM 3670 O O . GLY B 1 19 ? 40.656 55.042 12.138 1.00 19.66 31 GLY B O 1
ATOM 3671 N N . GLY B 1 20 ? 39.088 55.578 13.631 1.00 19.77 32 GLY B N 1
ATOM 3672 C CA . GLY B 1 20 ? 38.306 54.383 13.348 1.00 19.64 32 GLY B CA 1
ATOM 3673 C C . GLY B 1 20 ? 37.181 54.551 12.331 1.00 19.47 32 GLY B C 1
ATOM 3674 O O . GLY B 1 20 ? 37.229 55.428 11.470 1.00 20.39 32 GLY B O 1
ATOM 3675 N N . SER B 1 21 ? 36.152 53.711 12.436 1.00 20.66 33 SER B N 1
ATOM 3676 C CA . SER B 1 21 ? 35.059 53.716 11.464 1.00 21.09 33 SER B CA 1
ATOM 3677 C C . SER B 1 21 ? 34.380 55.077 11.355 1.00 20.85 33 SER B C 1
ATOM 3678 O O . SER B 1 21 ? 34.235 55.614 10.268 1.00 23.17 33 SER B O 1
ATOM 3681 N N . GLY B 1 22 ? 33.936 55.607 12.479 1.00 19.57 34 GLY B N 1
ATOM 3682 C CA . GLY B 1 22 ? 33.262 56.895 12.510 1.00 19.16 34 GLY B CA 1
ATOM 3683 C C . GLY B 1 22 ? 34.196 58.064 12.251 1.00 18.11 34 GLY B C 1
ATOM 3684 O O . GLY B 1 22 ? 33.882 58.949 11.485 1.00 21.89 34 GLY B O 1
ATOM 3685 N N . GLY B 1 23 ? 35.346 58.064 12.908 1.00 17.87 35 GLY B N 1
ATOM 3686 C CA . GLY B 1 23 ? 36.300 59.132 12.740 1.00 15.69 35 GLY B CA 1
ATOM 3687 C C . GLY B 1 23 ? 36.750 59.314 11.304 1.00 16.42 35 GLY B C 1
ATOM 3688 O O . GLY B 1 23 ? 36.749 60.446 10.791 1.00 16.71 35 GLY B O 1
ATOM 3689 N N . VAL B 1 24 ? 37.125 58.221 10.648 1.00 16.18 36 VAL B N 1
ATOM 3690 C CA . VAL B 1 24 ? 37.596 58.291 9.282 1.00 14.77 36 VAL B CA 1
ATOM 3691 C C . VAL B 1 24 ? 36.481 58.786 8.359 1.00 16.07 36 VAL B C 1
ATOM 3692 O O . VAL B 1 24 ? 36.694 59.708 7.578 1.00 18.00 36 VAL B O 1
ATOM 3696 N N . ALA B 1 25 ? 35.306 58.179 8.444 1.00 17.45 37 ALA B N 1
ATOM 3697 C CA . ALA B 1 25 ? 34.178 58.569 7.594 1.00 19.68 37 ALA B CA 1
ATOM 3698 C C . ALA B 1 25 ? 33.839 60.055 7.748 1.00 18.91 37 ALA B C 1
ATOM 3699 O O . ALA B 1 25 ? 33.606 60.752 6.772 1.00 17.65 37 ALA B O 1
ATOM 3701 N N . SER B 1 26 ? 33.832 60.519 8.988 1.00 19.05 38 SER B N 1
ATOM 3702 C CA . SER B 1 26 ? 33.423 61.873 9.301 1.00 20.12 38 SER B CA 1
ATOM 3703 C C . SER B 1 26 ? 34.450 62.881 8.787 1.00 20.30 38 SER B C 1
ATOM 3704 O O . SER B 1 26 ? 34.088 63.867 8.160 1.00 21.83 38 SER B O 1
ATOM 3707 N N . ALA B 1 27 ? 35.728 62.602 9.038 1.00 21.35 39 ALA B N 1
ATOM 3708 C CA . ALA B 1 27 ? 36.825 63.440 8.580 1.00 21.07 39 ALA B CA 1
ATOM 3709 C C . ALA B 1 27 ? 36.769 63.605 7.089 1.00 22.61 39 ALA B C 1
ATOM 3710 O O . ALA B 1 27 ? 36.832 64.734 6.567 1.00 23.09 39 ALA B O 1
ATOM 3712 N N . ARG B 1 28 ? 36.644 62.474 6.405 1.00 22.51 40 ARG B N 1
ATOM 3713 C CA . ARG B 1 28 ? 36.547 62.472 4.969 1.00 21.97 40 ARG B CA 1
ATOM 3714 C C . ARG B 1 28 ? 35.359 63.266 4.441 1.00 21.56 40 ARG B C 1
ATOM 3715 O O . ARG B 1 28 ? 35.506 63.971 3.472 1.00 21.14 40 ARG B O 1
ATOM 3723 N N . ARG B 1 29 ? 34.187 63.121 5.048 1.00 21.66 41 ARG B N 1
ATOM 3724 C CA . ARG B 1 29 ? 33.015 63.859 4.579 1.00 21.16 41 ARG B CA 1
ATOM 3725 C C . ARG B 1 29 ? 33.223 65.375 4.773 1.00 22.90 41 ARG B C 1
ATOM 3726 O O . ARG B 1 29 ? 32.878 66.185 3.907 1.00 22.64 41 ARG B O 1
ATOM 3734 N N . ALA B 1 30 ? 33.821 65.746 5.891 1.00 23.92 42 ALA B N 1
ATOM 3735 C CA . ALA B 1 30 ? 34.048 67.146 6.187 1.00 26.22 42 ALA B CA 1
ATOM 3736 C C . ALA B 1 30 ? 34.996 67.731 5.161 1.00 27.42 42 ALA B C 1
ATOM 3737 O O . ALA B 1 30 ? 34.742 68.809 4.626 1.00 29.18 42 ALA B O 1
ATOM 3739 N N . ALA B 1 31 ? 36.082 67.018 4.883 1.00 26.38 43 ALA B N 1
ATOM 3740 C CA . ALA B 1 31 ? 37.065 67.499 3.935 1.00 29.14 43 ALA B CA 1
ATOM 3741 C C . ALA B 1 31 ? 36.456 67.605 2.541 1.00 28.90 43 ALA B C 1
ATOM 3742 O O . ALA B 1 31 ? 36.781 68.520 1.804 1.00 29.59 43 ALA B O 1
ATOM 3744 N N . SER B 1 32 ? 35.560 66.692 2.189 1.00 28.03 44 SER B N 1
ATOM 3745 C CA . SER B 1 32 ? 34.880 66.736 0.897 1.00 28.60 44 SER B CA 1
ATOM 3746 C C . SER B 1 32 ? 34.156 68.065 0.673 1.00 27.79 44 SER B C 1
ATOM 3747 O O . SER B 1 32 ? 33.955 68.480 -0.459 1.00 28.00 44 SER B O 1
ATOM 3750 N N . TYR B 1 33 ? 33.716 68.684 1.763 1.00 30.19 45 TYR B N 1
ATOM 3751 C CA . TYR B 1 33 ? 33.003 69.947 1.734 1.00 30.75 45 TYR B CA 1
ATOM 3752 C C . TYR B 1 33 ? 33.941 71.135 1.871 1.00 32.57 45 TYR B C 1
ATOM 3753 O O . TYR B 1 33 ? 33.502 72.267 1.887 1.00 33.13 45 TYR B O 1
ATOM 3762 N N . GLY B 1 34 ? 35.237 70.875 1.968 1.00 37.70 46 GLY B N 1
ATOM 3763 C CA . GLY B 1 34 ? 36.200 71.913 2.148 1.00 41.25 46 GLY B CA 1
ATOM 3764 C C . GLY B 1 34 ? 36.152 72.329 3.604 1.00 42.67 46 GLY B C 1
ATOM 3765 O O . GLY B 1 34 ? 35.270 73.067 4.036 1.00 46.72 46 GLY B O 1
ATOM 3766 N N . ALA B 1 35 ? 37.100 71.828 4.347 1.00 41.18 47 ALA B N 1
ATOM 3767 C CA . ALA B 1 35 ? 37.188 72.113 5.729 1.00 38.90 47 ALA B CA 1
ATOM 3768 C C . ALA B 1 35 ? 38.545 71.584 6.111 1.00 36.74 47 ALA B C 1
ATOM 3769 O O . ALA B 1 35 ? 38.799 70.385 5.988 1.00 35.49 47 ALA B O 1
ATOM 3771 N N . LYS B 1 36 ? 39.409 72.466 6.557 1.00 34.77 48 LYS B N 1
ATOM 3772 C CA . LYS B 1 36 ? 40.731 72.068 7.032 1.00 33.64 48 LYS B CA 1
ATOM 3773 C C . LYS B 1 36 ? 40.459 71.102 8.178 1.00 31.56 48 LYS B C 1
ATOM 3774 O O . LYS B 1 36 ? 39.943 71.477 9.222 1.00 30.65 48 LYS B O 1
ATOM 3780 N N . THR B 1 37 ? 40.831 69.842 7.966 1.00 29.18 49 THR B N 1
ATOM 3781 C CA . THR B 1 37 ? 40.516 68.764 8.884 1.00 28.03 49 THR B CA 1
ATOM 3782 C C . THR B 1 37 ? 41.768 68.051 9.360 1.00 25.68 49 THR B C 1
ATOM 3783 O O . THR B 1 37 ? 42.628 67.709 8.574 1.00 24.69 49 THR B O 1
ATOM 3787 N N . LEU B 1 38 ? 41.824 67.798 10.655 1.00 25.36 50 LEU B N 1
ATOM 3788 C CA . LEU B 1 38 ? 42.888 67.031 11.274 1.00 25.17 50 LEU B CA 1
ATOM 3789 C C . LEU B 1 38 ? 42.292 65.769 11.874 1.00 26.79 50 LEU B C 1
ATOM 3790 O O . LEU B 1 38 ? 41.300 65.845 12.589 1.00 25.35 50 LEU B O 1
ATOM 3795 N N . LEU B 1 39 ? 42.902 64.625 11.584 1.00 28.01 51 LEU B N 1
ATOM 3796 C CA . LEU B 1 39 ? 42.517 63.348 12.175 1.00 25.87 51 LEU B CA 1
ATOM 3797 C C . LEU B 1 39 ? 43.677 62.822 13.001 1.00 26.69 51 LEU B C 1
ATOM 3798 O O . LEU B 1 39 ? 44.790 62.732 12.495 1.00 26.79 51 LEU B O 1
ATOM 3803 N N . VAL B 1 40 ? 43.414 62.461 14.255 1.00 25.96 52 VAL B N 1
ATOM 3804 C CA . VAL B 1 40 ? 44.440 61.926 15.145 1.00 25.15 52 VAL B CA 1
ATOM 3805 C C . VAL B 1 40 ? 44.142 60.472 15.551 1.00 25.55 52 VAL B C 1
ATOM 3806 O O . VAL B 1 40 ? 43.099 60.178 16.138 1.00 24.46 52 VAL B O 1
ATOM 3810 N N . GLU B 1 41 ? 45.079 59.575 15.246 1.00 25.95 53 GLU B N 1
ATOM 3811 C CA . GLU B 1 41 ? 44.955 58.151 15.558 1.00 25.95 53 GLU B CA 1
ATOM 3812 C C . GLU B 1 41 ? 46.196 57.668 16.309 1.00 26.56 53 GLU B C 1
ATOM 3813 O O . GLU B 1 41 ? 47.330 57.868 15.875 1.00 28.02 53 GLU B O 1
ATOM 3819 N N . ALA B 1 42 ? 45.972 56.997 17.419 1.00 25.88 54 ALA B N 1
ATOM 3820 C CA . ALA B 1 42 ? 47.064 56.525 18.253 1.00 27.01 54 ALA B CA 1
ATOM 3821 C C . ALA B 1 42 ? 47.709 55.236 17.757 1.00 25.32 54 ALA B C 1
ATOM 3822 O O . ALA B 1 42 ? 48.880 54.988 18.059 1.00 26.21 54 ALA B O 1
ATOM 3824 N N . LYS B 1 43 ? 46.959 54.425 17.006 1.00 26.59 55 LYS B N 1
ATOM 3825 C CA . LYS B 1 43 ? 47.455 53.124 16.556 1.00 25.55 55 LYS B CA 1
ATOM 3826 C C . LYS B 1 43 ? 47.438 52.986 15.042 1.00 24.11 55 LYS B C 1
ATOM 3827 O O . LYS B 1 43 ? 48.387 53.370 14.361 1.00 25.10 55 LYS B O 1
ATOM 3833 N N . ALA B 1 44 ? 46.348 52.445 14.510 1.00 23.98 56 ALA B N 1
ATOM 3834 C CA . ALA B 1 44 ? 46.241 52.183 13.097 1.00 22.03 56 ALA B CA 1
ATOM 3835 C C . ALA B 1 44 ? 44.914 52.665 12.576 1.00 21.14 56 ALA B C 1
ATOM 3836 O O . ALA B 1 44 ? 43.894 52.552 13.243 1.00 21.67 56 ALA B O 1
ATOM 3838 N N . LEU B 1 45 ? 44.936 53.196 11.369 1.00 22.49 57 LEU B N 1
ATOM 3839 C CA . LEU B 1 45 ? 43.728 53.678 10.719 1.00 23.56 57 LEU B CA 1
ATOM 3840 C C . LEU B 1 45 ? 42.783 52.523 10.429 1.00 22.58 57 LEU B C 1
ATOM 3841 O O . LEU B 1 45 ? 43.227 51.416 10.082 1.00 22.29 57 LEU B O 1
ATOM 3846 N N . GLY B 1 46 ? 41.491 52.787 10.564 1.00 20.53 58 GLY B N 1
ATOM 3847 C CA . GLY B 1 46 ? 40.468 51.777 10.381 1.00 19.91 58 GLY B CA 1
ATOM 3848 C C . GLY B 1 46 ? 39.925 51.306 11.714 1.00 20.62 58 GLY B C 1
ATOM 3849 O O . GLY B 1 46 ? 38.928 50.615 11.768 1.00 19.98 58 GLY B O 1
ATOM 3850 N N . GLY B 1 47 ? 40.591 51.668 12.794 1.00 20.09 59 GLY B N 1
ATOM 3851 C CA . GLY B 1 47 ? 40.104 51.366 14.111 1.00 18.03 59 GLY B CA 1
ATOM 3852 C C . GLY B 1 47 ? 39.881 49.906 14.413 1.00 17.02 59 GLY B C 1
ATOM 3853 O O . GLY B 1 47 ? 40.559 49.052 13.857 1.00 17.30 59 GLY B O 1
ATOM 3854 N N . THR B 1 48 ? 38.924 49.646 15.299 1.00 18.03 60 THR B N 1
ATOM 3855 C CA . THR B 1 48 ? 38.551 48.303 15.727 1.00 19.08 60 THR B CA 1
ATOM 3856 C C . THR B 1 48 ? 38.135 47.358 14.591 1.00 19.25 60 THR B C 1
ATOM 3857 O O . THR B 1 48 ? 38.578 46.218 14.544 1.00 18.64 60 THR B O 1
ATOM 3861 N N . CYS B 1 49 ? 37.306 47.844 13.677 1.00 19.84 61 CYS B N 1
ATOM 3862 C CA . CYS B 1 49 ? 36.778 47.033 12.597 1.00 18.71 61 CYS B CA 1
ATOM 3863 C C . CYS B 1 49 ? 37.870 46.462 11.725 1.00 17.87 61 CYS B C 1
ATOM 3864 O O . CYS B 1 49 ? 37.958 45.251 11.532 1.00 17.26 61 CYS B O 1
ATOM 3867 N N . VAL B 1 50 ? 38.711 47.333 11.201 1.00 16.66 62 VAL B N 1
ATOM 3868 C CA . VAL B 1 50 ? 39.743 46.912 10.280 1.00 16.25 62 VAL B CA 1
ATOM 3869 C C . VAL B 1 50 ? 40.834 46.086 10.923 1.00 17.51 62 VAL B C 1
ATOM 3870 O O . VAL B 1 50 ? 41.309 45.107 10.339 1.00 18.74 62 VAL B O 1
ATOM 3874 N N . ASN B 1 51 ? 41.239 46.501 12.121 1.00 16.49 63 ASN B N 1
ATOM 3875 C CA . ASN B 1 51 ? 42.398 45.870 12.757 1.00 16.97 63 ASN B CA 1
ATOM 3876 C C . ASN B 1 51 ? 42.124 44.655 13.641 1.00 16.32 63 ASN B C 1
ATOM 3877 O O . ASN B 1 51 ? 42.858 43.681 13.605 1.00 17.06 63 ASN B O 1
ATOM 3882 N N . VAL B 1 52 ? 41.075 44.717 14.438 1.00 16.46 64 VAL B N 1
ATOM 3883 C CA . VAL B 1 52 ? 40.766 43.682 15.415 1.00 16.59 64 VAL B CA 1
ATOM 3884 C C . VAL B 1 52 ? 39.261 43.483 15.518 1.00 16.60 64 VAL B C 1
ATOM 3885 O O . VAL B 1 52 ? 38.728 43.244 16.590 1.00 14.07 64 VAL B O 1
ATOM 3889 N N . GLY B 1 53 ? 38.575 43.583 14.391 1.00 17.10 65 GLY B N 1
ATOM 3890 C CA . GLY B 1 53 ? 37.126 43.509 14.383 1.00 16.42 65 GLY B CA 1
ATOM 3891 C C . GLY B 1 53 ? 36.578 42.856 13.133 1.00 16.53 65 GLY B C 1
ATOM 3892 O O . GLY B 1 53 ? 36.999 41.776 12.764 1.00 17.30 65 GLY B O 1
ATOM 3893 N N . CYS B 1 54 ? 35.645 43.540 12.487 1.00 16.44 66 CYS B N 1
ATOM 3894 C CA . CYS B 1 54 ? 34.901 42.994 11.356 1.00 16.17 66 CYS B CA 1
ATOM 3895 C C . CYS B 1 54 ? 35.781 42.287 10.323 1.00 16.88 66 CYS B C 1
ATOM 3896 O O . CYS B 1 54 ? 35.484 41.186 9.887 1.00 18.23 66 CYS B O 1
ATOM 3899 N N . VAL B 1 55 ? 36.845 42.954 9.905 1.00 17.26 67 VAL B N 1
ATOM 3900 C CA . VAL B 1 55 ? 37.677 42.432 8.836 1.00 18.75 67 VAL B CA 1
ATOM 3901 C C . VAL B 1 55 ? 38.363 41.129 9.205 1.00 18.80 67 VAL B C 1
ATOM 3902 O O . VAL B 1 55 ? 38.009 40.094 8.624 1.00 17.91 67 VAL B O 1
ATOM 3906 N N . PRO B 1 56 ? 39.327 41.139 10.125 1.00 17.30 68 PRO B N 1
ATOM 3907 C CA . PRO B 1 56 ? 40.006 39.890 10.475 1.00 16.18 68 PRO B CA 1
ATOM 3908 C C . PRO B 1 56 ? 39.058 38.804 11.023 1.00 16.36 68 PRO B C 1
ATOM 3909 O O . PRO B 1 56 ? 39.307 37.621 10.788 1.00 15.37 68 PRO B O 1
ATOM 3913 N N . LYS B 1 57 ? 37.973 39.182 11.697 1.00 18.11 69 LYS B N 1
ATOM 3914 C CA . LYS B 1 57 ? 37.020 38.156 12.129 1.00 15.16 69 LYS B CA 1
ATOM 3915 C C . LYS B 1 57 ? 36.351 37.431 10.968 1.00 15.56 69 LYS B C 1
ATOM 3916 O O . LYS B 1 57 ? 36.166 36.231 11.036 1.00 14.12 69 LYS B O 1
ATOM 3922 N N . LYS B 1 58 ? 36.012 38.155 9.915 1.00 14.82 70 LYS B N 1
ATOM 3923 C CA . LYS B 1 58 ? 35.341 37.567 8.747 1.00 15.77 70 LYS B CA 1
ATOM 3924 C C . LYS B 1 58 ? 36.303 36.685 7.938 1.00 13.66 70 LYS B C 1
ATOM 3925 O O . LYS B 1 58 ? 35.913 35.677 7.397 1.00 13.31 70 LYS B O 1
ATOM 3931 N N . VAL B 1 59 ? 37.559 37.097 7.828 1.00 14.75 71 VAL B N 1
ATOM 3932 C CA . VAL B 1 59 ? 38.582 36.306 7.167 1.00 13.09 71 VAL B CA 1
ATOM 3933 C C . VAL B 1 59 ? 38.747 34.966 7.883 1.00 13.61 71 VAL B C 1
ATOM 3934 O O . VAL B 1 59 ? 38.825 33.905 7.252 1.00 12.19 71 VAL B O 1
ATOM 3938 N N . MET B 1 60 ? 38.786 35.012 9.202 1.00 12.82 72 ME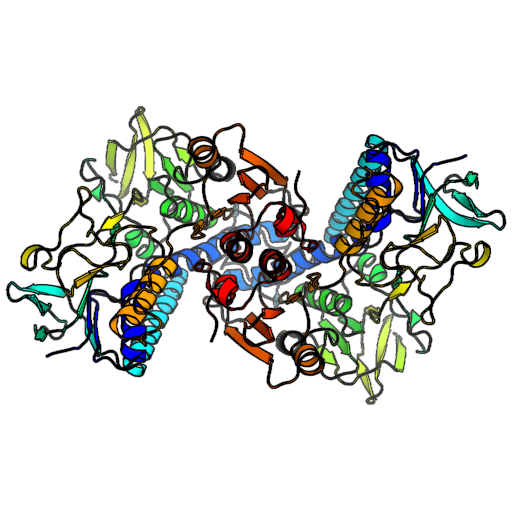T B N 1
ATOM 3939 C CA . MET B 1 60 ? 38.868 33.779 9.970 1.00 13.03 72 MET B CA 1
ATOM 3940 C C . MET B 1 60 ? 37.579 32.990 9.779 1.00 13.50 72 MET B C 1
ATOM 3941 O O . MET B 1 60 ? 37.588 31.757 9.660 1.00 13.85 72 MET B O 1
ATOM 3946 N N . TRP B 1 61 ? 36.468 33.704 9.705 1.00 13.43 73 TRP B N 1
ATOM 3947 C CA . TRP B 1 61 ? 35.184 33.043 9.482 1.00 12.19 73 TRP B CA 1
ATOM 3948 C C . TRP B 1 61 ? 35.212 32.278 8.174 1.00 14.37 73 TRP B C 1
ATOM 3949 O O . TRP B 1 61 ? 34.749 31.144 8.097 1.00 12.26 73 TRP B O 1
ATOM 3960 N N . TYR B 1 62 ? 35.781 32.892 7.145 1.00 14.91 74 TYR B N 1
ATOM 3961 C CA . TYR B 1 62 ? 35.852 32.229 5.849 1.00 13.78 74 TYR B CA 1
ATOM 3962 C C . TYR B 1 62 ? 36.644 30.926 5.932 1.00 15.03 74 TYR B C 1
ATOM 3963 O O . TYR B 1 62 ? 36.265 29.948 5.303 1.00 14.05 74 TYR B O 1
ATOM 3972 N N . ALA B 1 63 ? 37.728 30.932 6.714 1.00 16.13 75 ALA B N 1
ATOM 3973 C CA . ALA B 1 63 ? 38.570 29.745 6.903 1.00 15.77 75 ALA B CA 1
ATOM 3974 C C . ALA B 1 63 ? 37.805 28.612 7.581 1.00 16.74 75 ALA B C 1
ATOM 3975 O O . ALA B 1 63 ? 37.860 27.421 7.149 1.00 15.34 75 ALA B O 1
ATOM 3977 N N . SER B 1 64 ? 37.118 28.979 8.659 1.00 16.69 76 SER B N 1
ATOM 3978 C CA . SER B 1 64 ? 36.303 28.045 9.418 1.00 15.49 76 SER B CA 1
ATOM 3979 C C . SER B 1 64 ? 35.242 27.445 8.509 1.00 14.58 76 SER B C 1
ATOM 3980 O O . SER B 1 64 ? 35.023 26.229 8.488 1.00 15.27 76 SER B O 1
ATOM 3983 N N . ASP B 1 65 ? 34.589 28.320 7.757 1.00 16.55 77 ASP B N 1
ATOM 3984 C CA . ASP B 1 65 ? 33.516 27.938 6.865 1.00 12.62 77 ASP B CA 1
ATOM 3985 C C . ASP B 1 65 ? 34.021 26.943 5.821 1.00 13.71 77 ASP B C 1
ATOM 3986 O O . ASP B 1 65 ? 33.361 25.923 5.552 1.00 13.90 77 ASP B O 1
ATOM 3991 N N . LEU B 1 66 ? 35.178 27.237 5.234 1.00 13.91 78 LEU B N 1
ATOM 3992 C CA . LEU B 1 66 ? 35.729 26.368 4.204 1.00 14.68 78 LEU B CA 1
ATOM 3993 C C . LEU B 1 66 ? 36.100 25.002 4.791 1.00 15.49 78 LEU B C 1
ATOM 3994 O O . LEU B 1 66 ? 35.904 23.976 4.158 1.00 14.58 78 LEU B O 1
ATOM 3999 N N . ALA B 1 67 ? 36.644 25.006 6.006 1.00 15.01 79 ALA B N 1
ATOM 4000 C CA . ALA B 1 67 ? 37.030 23.763 6.668 1.00 15.56 79 ALA B CA 1
ATOM 4001 C C . ALA B 1 67 ? 35.832 22.853 6.711 1.00 17.44 79 ALA B C 1
ATOM 4002 O O . ALA B 1 67 ? 35.936 21.669 6.425 1.00 16.27 79 ALA B O 1
ATOM 4004 N N . THR B 1 68 ? 34.683 23.408 7.080 1.00 15.38 80 THR B N 1
ATOM 4005 C CA . THR B 1 68 ? 33.466 22.608 7.141 1.00 13.83 80 THR B CA 1
ATOM 4006 C C . THR B 1 68 ? 33.060 22.112 5.770 1.00 15.17 80 THR B C 1
ATOM 4007 O O . THR B 1 68 ? 32.693 20.949 5.619 1.00 15.40 80 THR B O 1
ATOM 4011 N N . ARG B 1 69 ? 33.127 22.984 4.771 1.00 17.33 81 ARG B N 1
ATOM 4012 C CA . ARG B 1 69 ? 32.689 22.621 3.433 1.00 18.08 81 ARG B CA 1
ATOM 4013 C C . ARG B 1 69 ? 33.506 21.481 2.839 1.00 17.14 81 ARG B C 1
ATOM 4014 O O . ARG B 1 69 ? 32.956 20.607 2.167 1.00 17.83 81 ARG B O 1
ATOM 4022 N N . VAL B 1 70 ? 34.814 21.495 3.094 1.00 14.41 82 VAL B N 1
ATOM 4023 C CA . VAL B 1 70 ? 35.706 20.454 2.612 1.00 13.59 82 VAL B CA 1
ATOM 4024 C C . VAL B 1 70 ? 35.253 19.097 3.119 1.00 16.50 82 VAL B C 1
ATOM 4025 O O . VAL B 1 70 ? 35.319 18.113 2.407 1.00 13.79 82 VAL B O 1
ATOM 4029 N N . SER B 1 71 ? 34.751 19.059 4.345 1.00 15.10 83 SER B N 1
ATOM 4030 C CA . SER B 1 71 ? 34.245 17.815 4.931 1.00 16.28 83 SER B CA 1
ATOM 4031 C C . SER B 1 71 ? 32.978 17.296 4.267 1.00 16.41 83 SER B C 1
ATOM 4032 O O . SER B 1 71 ? 32.480 16.232 4.659 1.00 15.35 83 SER B O 1
ATOM 4035 N N . HIS B 1 72 ? 32.437 18.060 3.308 1.00 16.41 84 HIS B N 1
ATOM 4036 C CA . HIS B 1 72 ? 31.231 17.661 2.569 1.00 15.37 84 HIS B CA 1
ATOM 4037 C C . HIS B 1 72 ? 31.574 17.176 1.178 1.00 15.79 84 HIS B C 1
ATOM 4038 O O . HIS B 1 72 ? 30.730 16.599 0.500 1.00 12.78 84 HIS B O 1
ATOM 4045 N N . ALA B 1 73 ? 32.801 17.444 0.746 1.00 15.65 85 ALA B N 1
ATOM 4046 C CA . ALA B 1 73 ? 33.202 17.228 -0.627 1.00 14.11 85 ALA B CA 1
ATOM 4047 C C . ALA B 1 73 ? 33.113 15.775 -1.065 1.00 14.79 85 ALA B C 1
ATOM 4048 O O . ALA B 1 73 ? 32.619 15.475 -2.165 1.00 14.19 85 ALA B O 1
ATOM 4050 N N . ASN B 1 74 ? 33.610 14.877 -0.241 1.00 12.51 86 ASN B N 1
ATOM 4051 C CA . ASN B 1 74 ? 33.599 13.457 -0.592 1.00 14.81 86 ASN B CA 1
ATOM 4052 C C . ASN B 1 74 ? 32.171 13.018 -0.896 1.00 16.35 86 ASN B C 1
ATOM 4053 O O . ASN B 1 74 ? 31.924 12.388 -1.923 1.00 17.30 86 ASN B O 1
ATOM 4058 N N . GLU B 1 75 ? 31.212 13.424 -0.079 1.00 14.77 87 GLU B N 1
ATOM 4059 C CA . GLU B 1 75 ? 29.831 13.073 -0.329 1.00 16.80 87 GLU B CA 1
ATOM 4060 C C . GLU B 1 75 ? 29.275 13.698 -1.528 1.00 17.37 87 GLU B C 1
ATOM 4061 O O . GLU B 1 75 ? 28.406 13.158 -2.212 1.00 17.37 87 GLU B O 1
ATOM 4067 N N . TYR B 1 76 ? 29.789 14.871 -1.804 1.00 17.78 88 TYR B N 1
ATOM 4068 C CA . TYR B 1 76 ? 29.413 15.520 -3.045 1.00 16.77 88 TYR B CA 1
ATOM 4069 C C . TYR B 1 76 ? 30.161 14.879 -4.241 1.00 16.93 88 TYR B C 1
ATOM 4070 O O . TYR B 1 76 ? 30.163 15.421 -5.336 1.00 16.11 88 TYR B O 1
ATOM 4079 N N . GLY B 1 77 ? 30.769 13.722 -4.015 1.00 16.87 89 GLY B N 1
ATOM 4080 C CA . GLY B 1 77 ? 31.478 12.987 -5.044 1.00 17.46 89 GLY B CA 1
ATOM 4081 C C . GLY B 1 77 ? 32.880 13.465 -5.383 1.00 16.57 89 GLY B C 1
ATOM 4082 O O . GLY B 1 77 ? 33.465 12.957 -6.326 1.00 17.11 89 GLY B O 1
ATOM 4083 N N . LEU B 1 78 ? 33.442 14.389 -4.604 1.00 16.60 90 LEU B N 1
ATOM 4084 C CA . LEU B 1 78 ? 34.688 15.044 -4.985 1.00 14.74 90 LEU B CA 1
ATOM 4085 C C . LEU B 1 78 ? 35.900 14.500 -4.243 1.00 14.98 90 LEU B C 1
ATOM 4086 O O . LEU B 1 78 ? 35.835 14.193 -3.052 1.00 15.56 90 LEU B O 1
ATOM 4091 N N . TYR B 1 79 ? 37.017 14.434 -4.960 1.00 15.49 91 TYR B N 1
ATOM 4092 C CA . TYR B 1 79 ? 38.290 14.020 -4.363 1.00 19.04 91 TYR B CA 1
ATOM 4093 C C . TYR B 1 79 ? 38.184 12.762 -3.510 1.00 19.68 91 TYR B C 1
ATOM 4094 O O . TYR B 1 79 ? 38.734 12.720 -2.417 1.00 16.30 91 TYR B O 1
ATOM 4103 N N . GLN B 1 80 ? 37.498 11.734 -4.008 1.00 20.58 92 GLN B N 1
ATOM 4104 C CA . GLN B 1 80 ? 37.220 10.547 -3.202 1.00 24.53 92 GLN B CA 1
ATOM 4105 C C . GLN B 1 80 ? 38.415 9.693 -2.798 1.00 27.47 92 GLN B C 1
ATOM 4106 O O . GLN B 1 80 ? 38.286 8.811 -1.955 1.00 27.60 92 GLN B O 1
ATOM 4112 N N . ASN B 1 81 ? 39.599 9.927 -3.398 1.00 28.87 93 ASN B N 1
ATOM 4113 C CA . ASN B 1 81 ? 40.796 9.179 -3.021 1.00 30.83 93 ASN B CA 1
ATOM 4114 C C . ASN B 1 81 ? 41.427 9.802 -1.782 1.00 28.65 93 ASN B C 1
ATOM 4115 O O . ASN B 1 81 ? 42.328 9.230 -1.191 1.00 28.17 93 ASN B O 1
ATOM 4120 N N . LEU B 1 82 ? 40.938 10.977 -1.385 1.00 26.85 94 LEU B N 1
ATOM 4121 C CA . LEU B 1 82 ? 41.482 11.732 -0.268 1.00 24.64 94 LEU B CA 1
ATOM 4122 C C . LEU B 1 82 ? 40.531 11.681 0.919 1.00 26.65 94 LEU B C 1
ATOM 4123 O O . LEU B 1 82 ? 39.314 11.746 0.755 1.00 24.35 94 LEU B O 1
ATOM 4128 N N . PRO B 1 83 ? 41.078 11.577 2.123 1.00 24.85 95 PRO B N 1
ATOM 4129 C CA . PRO B 1 83 ? 40.243 11.465 3.317 1.00 24.87 95 PRO B CA 1
ATOM 4130 C C . PRO B 1 83 ? 39.880 12.865 3.808 1.00 24.36 95 PRO B C 1
ATOM 4131 O O . PRO B 1 83 ? 40.491 13.388 4.713 1.00 25.41 95 PRO B O 1
ATOM 4135 N N . LEU B 1 84 ? 38.883 13.472 3.184 1.00 23.71 96 LEU B N 1
ATOM 4136 C CA . LEU B 1 84 ? 38.529 14.840 3.523 1.00 23.75 96 LEU B CA 1
ATOM 4137 C C . LEU B 1 84 ? 37.496 14.839 4.624 1.00 23.59 96 LEU B C 1
ATOM 4138 O O . LEU B 1 84 ? 36.332 15.122 4.393 1.00 24.16 96 LEU B O 1
ATOM 4143 N N . ASP B 1 85 ? 37.946 14.513 5.830 1.00 21.58 97 ASP B N 1
ATOM 4144 C CA . ASP B 1 85 ? 37.065 14.377 6.983 1.00 26.31 97 ASP B CA 1
ATOM 4145 C C . ASP B 1 85 ? 37.640 15.126 8.174 1.00 24.72 97 ASP B C 1
ATOM 4146 O O . ASP B 1 85 ? 38.776 15.628 8.142 1.00 25.37 97 ASP B O 1
ATOM 4151 N N . LYS B 1 86 ? 36.849 15.191 9.231 1.00 26.76 98 LYS B N 1
ATOM 4152 C CA . LYS B 1 86 ? 37.238 15.890 10.448 1.00 32.98 98 LYS B CA 1
ATOM 4153 C C . LYS B 1 86 ? 38.565 15.370 10.999 1.00 30.32 98 LYS B C 1
ATOM 4154 O O . LYS B 1 86 ? 39.376 16.141 11.511 1.00 30.46 98 LYS B O 1
ATOM 4160 N N . GLU B 1 87 ? 38.780 14.058 10.873 1.00 30.41 99 GLU B N 1
ATOM 4161 C CA . GLU B 1 87 ? 39.940 13.399 11.468 1.00 32.75 99 GLU B CA 1
ATOM 4162 C C . GLU B 1 87 ? 41.232 13.869 10.822 1.00 28.98 99 GLU B C 1
ATOM 4163 O O . GLU B 1 87 ? 42.243 13.958 11.491 1.00 29.86 99 GLU B O 1
ATOM 4169 N N . HIS B 1 88 ? 41.191 14.179 9.534 1.00 25.48 100 HIS B N 1
ATOM 4170 C CA . HIS B 1 88 ? 42.377 14.619 8.805 1.00 24.15 100 HIS B CA 1
ATOM 4171 C C . HIS B 1 88 ? 42.518 16.138 8.658 1.00 20.95 100 HIS B C 1
ATOM 4172 O O . HIS B 1 88 ? 43.468 16.618 8.047 1.00 20.77 100 HIS B O 1
ATOM 4179 N N . LEU B 1 89 ? 41.596 16.875 9.260 1.00 20.43 101 LEU B N 1
ATOM 4180 C CA . LEU B 1 89 ? 41.615 18.333 9.249 1.00 18.63 101 LEU B CA 1
ATOM 4181 C C . LEU B 1 89 ? 42.879 18.925 9.820 1.00 18.51 101 LEU B C 1
ATOM 4182 O O . LEU B 1 89 ? 43.264 18.609 10.939 1.00 19.99 101 LEU B O 1
ATOM 4187 N N . THR B 1 90 ? 43.545 19.798 9.043 1.00 21.38 102 THR B N 1
ATOM 4188 C CA . THR B 1 90 ? 44.708 20.530 9.522 1.00 18.45 102 THR B CA 1
ATOM 4189 C C . THR B 1 90 ? 44.541 21.973 9.120 1.00 17.80 102 THR B C 1
ATOM 4190 O O . THR B 1 90 ? 44.011 22.275 8.050 1.00 16.76 102 THR B O 1
ATOM 4194 N N . PHE B 1 91 ? 44.979 22.887 9.964 1.00 16.80 103 PHE B N 1
ATOM 4195 C CA . PHE B 1 91 ? 44.916 24.304 9.693 1.00 15.40 103 PHE B CA 1
ATOM 4196 C C . PHE B 1 91 ? 46.258 24.939 10.062 1.00 17.45 103 PHE B C 1
ATOM 4197 O O . PHE B 1 91 ? 46.707 24.829 11.184 1.00 18.67 103 PHE B O 1
ATOM 4205 N N . ASN B 1 92 ? 46.896 25.595 9.112 1.00 17.27 104 ASN B N 1
ATOM 4206 C CA . ASN B 1 92 ? 48.176 26.215 9.343 1.00 16.75 104 ASN B CA 1
ATOM 4207 C C . ASN B 1 92 ? 47.959 27.609 9.900 1.00 16.46 104 ASN B C 1
ATOM 4208 O O . ASN B 1 92 ? 48.016 28.587 9.167 1.00 17.26 104 ASN B O 1
ATOM 4213 N N . TRP B 1 93 ? 47.709 27.670 11.210 1.00 16.79 105 TRP B N 1
ATOM 4214 C CA . TRP B 1 93 ? 47.372 28.904 11.904 1.00 17.38 105 TRP B CA 1
ATOM 4215 C C . TRP B 1 93 ? 48.439 30.002 11.749 1.00 16.74 105 TRP B C 1
ATOM 4216 O O . TRP B 1 93 ? 48.105 31.134 11.435 1.00 17.86 105 TRP B O 1
ATOM 4227 N N . PRO B 1 94 ? 49.715 29.675 11.964 1.00 16.48 106 PRO B N 1
ATOM 4228 C CA . PRO B 1 94 ? 50.778 30.669 11.817 1.00 17.71 106 PRO B CA 1
ATOM 4229 C C . PRO B 1 94 ? 50.821 31.300 10.431 1.00 19.26 106 PRO B C 1
ATOM 4230 O O . PRO B 1 94 ? 50.817 32.519 10.316 1.00 19.58 106 PRO B O 1
ATOM 4234 N N . GLU B 1 95 ? 50.830 30.490 9.386 1.00 19.73 107 GLU B N 1
ATOM 4235 C CA . GLU B 1 95 ? 50.838 31.017 8.028 1.00 19.48 107 GLU B CA 1
ATOM 4236 C C . GLU B 1 95 ? 49.578 31.831 7.712 1.00 19.41 107 GLU B C 1
ATOM 4237 O O . GLU B 1 95 ? 49.654 32.872 7.050 1.00 19.56 107 GLU B O 1
ATOM 4243 N N . PHE B 1 96 ? 48.416 31.353 8.157 1.00 18.95 108 PHE B N 1
ATOM 4244 C CA . PHE B 1 96 ? 47.191 32.045 7.821 1.00 18.31 108 PHE B CA 1
ATOM 4245 C C . PHE B 1 96 ? 47.173 33.369 8.537 1.00 19.70 108 PHE B C 1
ATOM 4246 O O . PHE B 1 96 ? 46.698 34.358 8.018 1.00 21.45 108 PHE B O 1
ATOM 4254 N N . LYS B 1 97 ? 47.728 33.373 9.739 1.00 21.63 109 LYS B N 1
ATOM 4255 C CA . LYS B 1 97 ? 47.803 34.558 10.538 1.00 23.75 109 LYS B CA 1
ATOM 4256 C C . LYS B 1 97 ? 48.602 35.611 9.759 1.00 23.03 109 LYS B C 1
ATOM 4257 O O . LYS B 1 97 ? 48.173 36.763 9.659 1.00 23.24 109 LYS B O 1
ATOM 4263 N N . GLN B 1 98 ? 49.726 35.210 9.159 1.00 25.26 110 GLN B N 1
ATOM 4264 C CA . GLN B 1 98 ? 50.541 36.174 8.434 1.00 27.53 110 GLN B CA 1
ATOM 4265 C C . GLN B 1 98 ? 49.791 36.817 7.299 1.00 23.37 110 GLN B C 1
ATOM 4266 O O . GLN B 1 98 ? 49.876 38.030 7.139 1.00 23.73 110 GLN B O 1
ATOM 4272 N N . LYS B 1 99 ? 49.064 36.011 6.532 1.00 21.78 111 LYS B N 1
ATOM 4273 C CA . LYS B 1 99 ? 48.311 36.514 5.370 1.00 20.58 111 LYS B CA 1
ATOM 4274 C C . LYS B 1 99 ? 47.237 37.486 5.801 1.00 19.04 111 LYS B C 1
ATOM 4275 O O . LYS B 1 99 ? 47.004 38.509 5.143 1.00 18.84 111 LYS B O 1
ATOM 4281 N N . ARG B 1 100 ? 46.584 37.151 6.904 1.00 18.49 112 ARG B N 1
ATOM 4282 C CA . ARG B 1 100 ? 45.538 37.967 7.489 1.00 17.28 112 ARG B CA 1
ATOM 4283 C C . ARG B 1 100 ? 46.125 39.328 7.890 1.00 16.93 112 ARG B C 1
ATOM 4284 O O . ARG B 1 100 ? 45.540 40.372 7.599 1.00 17.24 112 ARG B O 1
ATOM 4292 N N . ASP B 1 101 ? 47.296 39.306 8.522 1.00 19.68 113 ASP B N 1
ATOM 4293 C CA . ASP B 1 101 ? 47.947 40.519 8.974 1.00 22.17 113 ASP B CA 1
ATOM 4294 C C . ASP B 1 101 ? 48.376 41.336 7.765 1.00 22.10 113 ASP B C 1
ATOM 4295 O O . ASP B 1 101 ? 48.282 42.557 7.762 1.00 22.40 113 ASP B O 1
ATOM 4300 N N . ALA B 1 102 ? 48.832 40.648 6.727 1.00 21.31 114 ALA B N 1
ATOM 4301 C CA . ALA B 1 102 ? 49.267 41.327 5.525 1.00 22.02 114 ALA B CA 1
ATOM 4302 C C . ALA B 1 102 ? 48.084 42.095 4.923 1.00 23.03 114 ALA B C 1
ATOM 4303 O O . ALA B 1 102 ? 48.220 43.252 4.549 1.00 23.52 114 ALA B O 1
ATOM 4305 N N . TYR B 1 103 ? 46.918 41.446 4.871 1.00 21.56 115 TYR B N 1
ATOM 4306 C CA . TYR B 1 103 ? 45.708 42.059 4.320 1.00 21.87 115 TYR B CA 1
ATOM 4307 C C . TYR B 1 103 ? 45.304 43.268 5.138 1.00 19.32 115 TYR B C 1
ATOM 4308 O O . TYR B 1 103 ? 45.016 44.325 4.581 1.00 19.14 115 TYR B O 1
ATOM 4317 N N . VAL B 1 104 ? 45.315 43.129 6.458 1.00 21.60 116 VAL B N 1
ATOM 4318 C CA . VAL B 1 104 ? 44.978 44.253 7.315 1.00 21.10 116 VAL B CA 1
ATOM 4319 C C . VAL B 1 104 ? 45.952 45.408 7.126 1.00 23.03 116 VAL B C 1
ATOM 4320 O O . VAL B 1 104 ? 45.529 46.553 7.035 1.00 22.95 116 VAL B O 1
ATOM 4324 N N . HIS B 1 105 ? 47.243 45.100 7.037 1.00 27.02 117 HIS B N 1
ATOM 4325 C CA . HIS B 1 105 ? 48.292 46.104 6.786 1.00 31.66 117 HIS B CA 1
ATOM 4326 C C . HIS B 1 105 ? 48.064 46.843 5.451 1.00 29.89 117 HIS B C 1
ATOM 4327 O O . HIS B 1 105 ? 48.225 48.058 5.377 1.00 29.55 117 HIS B O 1
ATOM 4334 N N . ARG B 1 106 ? 47.672 46.121 4.409 1.00 27.51 118 ARG B N 1
ATOM 4335 C CA . ARG B 1 106 ? 47.352 46.751 3.128 1.00 28.76 118 ARG B CA 1
ATOM 4336 C C . ARG B 1 106 ? 46.172 47.718 3.304 1.00 26.47 118 ARG B C 1
ATOM 4337 O O . ARG B 1 106 ? 46.183 48.812 2.750 1.00 26.14 118 ARG B O 1
ATOM 4345 N N . LEU B 1 107 ? 45.155 47.315 4.063 1.00 24.76 119 LEU B N 1
ATOM 4346 C CA . LEU B 1 107 ? 44.015 48.202 4.297 1.00 24.89 119 LEU B CA 1
ATOM 4347 C C . LEU B 1 107 ? 44.434 49.497 5.047 1.00 25.78 119 LEU B C 1
ATOM 4348 O O . LEU B 1 107 ? 43.949 50.584 4.742 1.00 24.12 119 LEU B O 1
ATOM 4353 N N . ASN B 1 108 ? 45.341 49.385 6.008 1.00 24.90 120 ASN B N 1
ATOM 4354 C CA . ASN B 1 108 ? 45.831 50.572 6.693 1.00 26.56 120 ASN B CA 1
ATOM 4355 C C . ASN B 1 108 ? 46.414 51.543 5.648 1.00 26.95 120 ASN B C 1
ATOM 4356 O O . ASN B 1 108 ? 46.071 52.722 5.621 1.00 27.11 120 ASN B O 1
ATOM 4361 N N . GLY B 1 109 ? 47.276 51.008 4.780 1.00 26.88 121 GLY B N 1
ATOM 4362 C CA . GLY B 1 109 ? 47.913 51.770 3.731 1.00 29.99 121 GLY B CA 1
ATOM 4363 C C . GLY B 1 109 ? 46.920 52.481 2.844 1.00 29.85 121 GLY B C 1
ATOM 4364 O O . GLY B 1 109 ? 47.070 53.670 2.596 1.00 30.91 121 GLY B O 1
ATOM 4365 N N . ILE B 1 110 ? 45.904 51.755 2.389 1.00 30.94 122 ILE B N 1
ATOM 4366 C CA . ILE B 1 110 ? 44.839 52.315 1.566 1.00 30.95 122 ILE B CA 1
ATOM 4367 C C . ILE B 1 110 ? 44.140 53.468 2.300 1.00 30.75 122 ILE B C 1
ATOM 4368 O O . ILE B 1 110 ? 43.890 54.510 1.710 1.00 31.03 122 ILE B O 1
ATOM 4373 N N . TYR B 1 111 ? 43.820 53.278 3.575 1.00 32.10 123 TYR B N 1
ATOM 4374 C CA . TYR B 1 111 ? 43.168 54.323 4.356 1.00 33.50 123 TYR B CA 1
ATOM 4375 C C . TYR B 1 111 ? 44.029 55.578 4.396 1.00 34.41 123 TYR B C 1
ATOM 4376 O O . TYR B 1 111 ? 43.560 56.650 4.093 1.00 33.55 123 TYR B O 1
ATOM 4385 N N . GLN B 1 112 ? 45.289 55.420 4.774 1.00 38.40 124 GLN B N 1
ATOM 4386 C CA . GLN B 1 112 ? 46.249 56.521 4.814 1.00 42.80 124 GLN B CA 1
ATOM 4387 C C . GLN B 1 112 ? 46.401 57.208 3.459 1.00 41.44 124 GLN B C 1
ATOM 4388 O O . GLN B 1 112 ? 46.564 58.420 3.386 1.00 41.62 124 GLN B O 1
ATOM 4394 N N . LYS B 1 113 ? 46.331 56.425 2.397 1.00 41.46 125 LYS B N 1
ATOM 4395 C CA . LYS B 1 113 ? 46.444 56.928 1.041 1.00 43.58 125 LYS B CA 1
ATOM 4396 C C . LYS B 1 113 ? 45.223 57.786 0.722 1.00 40.43 125 LYS B C 1
ATOM 4397 O O . LYS B 1 113 ? 45.358 58.898 0.235 1.00 39.11 125 LYS B O 1
ATOM 4403 N N . ASN B 1 114 ? 44.036 57.273 1.023 1.00 38.75 126 ASN B N 1
ATOM 4404 C CA . ASN B 1 114 ? 42.799 57.988 0.744 1.00 39.68 126 ASN B CA 1
ATOM 4405 C C . ASN B 1 114 ? 42.715 59.302 1.510 1.00 37.24 126 ASN B C 1
ATOM 4406 O O . ASN B 1 114 ? 42.351 60.318 0.945 1.00 37.50 126 ASN B O 1
ATOM 4411 N N . LEU B 1 115 ? 43.044 59.277 2.790 1.00 36.35 127 LEU B N 1
ATOM 4412 C CA . LEU B 1 115 ? 42.931 60.468 3.611 1.00 35.90 127 LEU B CA 1
ATOM 4413 C C . LEU B 1 115 ? 43.832 61.568 3.075 1.00 36.97 127 LEU B C 1
ATOM 4414 O O . LEU B 1 115 ? 43.419 62.717 2.996 1.00 35.78 127 LEU B O 1
ATOM 4419 N N . GLU B 1 116 ? 45.054 61.212 2.692 1.00 38.37 128 GLU B N 1
ATOM 4420 C CA . GLU B 1 116 ? 45.991 62.169 2.096 1.00 42.62 128 GLU B CA 1
ATOM 4421 C C . GLU B 1 116 ? 45.454 62.759 0.790 1.00 41.69 128 GLU B C 1
ATOM 4422 O O . GLU B 1 116 ? 45.566 63.953 0.562 1.00 41.17 128 GLU B O 1
ATOM 4428 N N . LYS B 1 117 ? 44.852 61.919 -0.043 1.00 43.69 129 LYS B N 1
ATOM 4429 C CA . LYS B 1 117 ? 44.312 62.331 -1.335 1.00 45.40 129 LYS B CA 1
ATOM 4430 C C . LYS B 1 117 ? 43.047 63.183 -1.205 1.00 43.94 129 LYS B C 1
ATOM 4431 O O . LYS B 1 117 ? 42.719 63.960 -2.097 1.00 44.36 129 LYS B O 1
ATOM 4437 N N . GLU B 1 118 ? 42.331 63.032 -0.101 1.00 41.41 130 GLU B N 1
ATOM 4438 C CA . GLU B 1 118 ? 41.105 63.783 0.170 1.00 39.72 130 GLU B CA 1
ATOM 4439 C C . GLU B 1 118 ? 41.399 64.978 1.047 1.00 38.28 130 GLU B C 1
ATOM 4440 O O . GLU B 1 118 ? 40.499 65.668 1.514 1.00 38.25 130 GLU B O 1
ATOM 4446 N N . LYS B 1 119 ? 42.693 65.204 1.264 1.00 38.10 131 LYS B N 1
ATOM 4447 C CA . LYS B 1 119 ? 43.242 66.313 2.005 1.00 39.17 131 LYS B CA 1
ATOM 4448 C C . LYS B 1 119 ? 42.807 66.442 3.459 1.00 36.74 131 LYS B C 1
ATOM 4449 O O . LYS B 1 119 ? 42.419 67.519 3.923 1.00 36.39 131 LYS B O 1
ATOM 4455 N N . VAL B 1 120 ? 42.918 65.346 4.168 1.00 33.45 132 VAL B N 1
ATOM 4456 C CA . VAL B 1 120 ? 42.696 65.325 5.587 1.00 30.28 132 VAL B CA 1
ATOM 4457 C C . VAL B 1 120 ? 44.107 65.211 6.155 1.00 30.02 132 VAL B C 1
ATOM 4458 O O . VAL B 1 120 ? 44.856 64.342 5.735 1.00 28.04 132 VAL B O 1
ATOM 4462 N N . ASP B 1 121 ? 44.471 66.049 7.102 1.00 30.21 133 ASP B N 1
ATOM 4463 C CA . ASP B 1 121 ? 45.764 65.887 7.723 1.00 31.92 133 ASP B CA 1
ATOM 4464 C C . ASP B 1 121 ? 45.686 64.751 8.734 1.00 29.58 133 ASP B C 1
ATOM 4465 O O . ASP B 1 121 ? 44.726 64.660 9.500 1.00 29.42 133 ASP B O 1
ATOM 4470 N N . VAL B 1 122 ? 46.677 63.870 8.754 1.00 30.38 134 VAL B N 1
ATOM 4471 C CA . VAL B 1 122 ? 46.681 62.747 9.674 1.00 29.87 134 VAL B CA 1
ATOM 4472 C C . VAL B 1 122 ? 47.887 62.775 10.596 1.00 30.32 134 VAL B C 1
ATOM 4473 O O . VAL B 1 122 ? 49.024 62.830 10.143 1.00 30.55 134 VAL B O 1
ATOM 4477 N N . VAL B 1 123 ? 47.628 62.670 11.885 1.00 32.03 135 VAL B N 1
ATOM 4478 C CA . VAL B 1 123 ? 48.684 62.640 12.873 1.00 33.07 135 VAL B CA 1
ATOM 4479 C C . VAL B 1 123 ? 48.516 61.441 13.791 1.00 34.68 135 VAL B C 1
ATOM 4480 O O . VAL B 1 123 ? 47.404 61.129 14.235 1.00 35.25 135 VAL B O 1
ATOM 4484 N N . PHE B 1 124 ? 49.641 60.785 14.079 1.00 34.41 136 PHE B N 1
ATOM 4485 C CA . PHE B 1 124 ? 49.646 59.634 14.957 1.00 33.70 136 PHE B CA 1
ATOM 4486 C C . PHE B 1 124 ? 50.159 60.006 16.316 1.00 33.76 136 PHE B C 1
ATOM 4487 O O . PHE B 1 124 ? 51.284 60.473 16.456 1.00 34.32 136 PHE B O 1
ATOM 4495 N N . GLY B 1 125 ? 49.319 59.791 17.317 1.00 34.34 137 GLY B N 1
ATOM 4496 C CA . GLY B 1 125 ? 49.674 60.073 18.678 1.00 35.79 137 GLY B CA 1
ATOM 4497 C C . GLY B 1 125 ? 48.476 59.978 19.586 1.00 36.82 137 GLY B C 1
ATOM 4498 O O . GLY B 1 125 ? 47.351 59.767 19.121 1.00 37.34 137 GLY B O 1
ATOM 4499 N N . TRP B 1 126 ? 48.719 60.118 20.878 1.00 39.98 138 TRP B N 1
ATOM 4500 C CA . TRP B 1 126 ? 47.645 60.160 21.844 1.00 43.21 138 TRP B CA 1
ATOM 4501 C C . TRP B 1 126 ? 47.120 61.586 21.969 1.00 39.25 138 TRP B C 1
ATOM 4502 O O . TRP B 1 126 ? 47.858 62.484 22.366 1.00 39.96 138 TRP B O 1
ATOM 4513 N N . ALA B 1 127 ? 45.850 61.789 21.632 1.00 35.53 139 ALA B N 1
ATOM 4514 C CA . ALA B 1 127 ? 45.208 63.092 21.757 1.00 32.68 139 ALA B CA 1
ATOM 4515 C C . ALA B 1 127 ? 44.502 63.216 23.088 1.00 32.56 139 ALA B C 1
ATOM 4516 O O . ALA B 1 127 ? 43.905 62.256 23.590 1.00 30.67 139 ALA B O 1
ATOM 4518 N N . ARG B 1 128 ? 44.569 64.412 23.659 1.00 35.48 140 ARG B N 1
ATOM 4519 C CA . ARG B 1 128 ? 43.898 64.702 24.917 1.00 38.33 140 ARG B CA 1
ATOM 4520 C C . ARG B 1 128 ? 43.516 66.174 24.981 1.00 36.49 140 ARG B C 1
ATOM 4521 O O . ARG B 1 128 ? 44.189 67.032 24.417 1.00 36.96 140 ARG B O 1
ATOM 4529 N N . PHE B 1 129 ? 42.416 66.462 25.660 1.00 36.71 141 PHE B N 1
ATOM 4530 C CA . PHE B 1 129 ? 42.013 67.837 25.849 1.00 35.34 141 PHE B CA 1
ATOM 4531 C C . PHE B 1 129 ? 42.814 68.519 26.953 1.00 36.91 141 PHE B C 1
ATOM 4532 O O . PHE B 1 129 ? 43.033 67.913 28.001 1.00 36.06 141 PHE B O 1
ATOM 4540 N N . ASN B 1 130 ? 43.247 69.768 26.713 1.00 36.56 142 ASN B N 1
ATOM 4541 C CA . ASN B 1 130 ? 43.887 70.536 27.788 1.00 36.85 142 ASN B CA 1
ATOM 4542 C C . ASN B 1 130 ? 42.829 71.488 28.354 1.00 38.84 142 ASN B C 1
ATOM 4543 O O . ASN B 1 130 ? 41.713 71.569 27.840 1.00 37.22 142 ASN B O 1
ATOM 4548 N N . LYS B 1 131 ? 43.182 72.196 29.422 1.00 39.73 143 LYS B N 1
ATOM 4549 C CA . LYS B 1 131 ? 42.252 73.103 30.103 1.00 40.27 143 LYS B CA 1
ATOM 4550 C C . LYS B 1 131 ? 41.700 74.245 29.216 1.00 41.76 143 LYS B C 1
ATOM 4551 O O . LYS B 1 131 ? 40.550 74.665 29.367 1.00 41.53 143 LYS B O 1
ATOM 4557 N N . ASP B 1 132 ? 42.526 74.728 28.296 1.00 44.76 144 ASP B N 1
ATOM 4558 C CA . ASP B 1 132 ? 42.137 75.805 27.388 1.00 46.84 144 ASP B CA 1
ATOM 4559 C C . ASP B 1 132 ? 41.070 75.392 26.382 1.00 47.21 144 ASP B C 1
ATOM 4560 O O . ASP B 1 132 ? 40.475 76.249 25.735 1.00 49.81 144 ASP B O 1
ATOM 4565 N N . GLY B 1 133 ? 40.857 74.083 26.225 1.00 46.21 145 GLY B N 1
ATOM 4566 C CA . GLY B 1 133 ? 39.871 73.560 25.289 1.00 43.12 145 GLY B CA 1
ATOM 4567 C C . GLY B 1 133 ? 40.494 73.111 23.989 1.00 40.88 145 GLY B C 1
ATOM 4568 O O . GLY B 1 133 ? 39.787 72.764 23.055 1.00 39.79 145 GLY B O 1
ATOM 4569 N N . ASN B 1 134 ? 41.819 73.136 23.926 1.00 38.37 146 ASN B N 1
ATOM 4570 C CA . ASN B 1 134 ? 42.562 72.656 22.772 1.00 36.69 146 ASN B CA 1
ATOM 4571 C C . ASN B 1 134 ? 42.969 71.179 22.924 1.00 34.34 146 ASN B C 1
ATOM 4572 O O . ASN B 1 134 ? 42.709 70.570 23.949 1.00 32.87 146 ASN B O 1
ATOM 4577 N N . VAL B 1 135 ? 43.592 70.622 21.889 1.00 32.72 147 VAL B N 1
ATOM 4578 C CA . VAL B 1 135 ? 43.970 69.205 21.855 1.00 31.63 147 VAL B CA 1
ATOM 4579 C C . VAL B 1 135 ? 45.489 69.033 21.774 1.00 33.40 147 VAL B C 1
ATOM 4580 O O . VAL B 1 135 ? 46.111 69.391 20.774 1.00 31.84 147 VAL B O 1
ATOM 4584 N N . GLU B 1 136 ? 46.078 68.476 22.828 1.00 35.12 148 GLU B N 1
ATOM 4585 C CA . GLU B 1 136 ? 47.495 68.098 22.831 1.00 38.55 148 GLU B CA 1
ATOM 4586 C C . GLU B 1 136 ? 47.636 66.687 22.282 1.00 36.08 148 GLU B C 1
ATOM 4587 O O . GLU B 1 136 ? 46.997 65.766 22.773 1.00 34.82 148 GLU B O 1
ATOM 4593 N N . VAL B 1 137 ? 48.528 66.528 21.323 1.00 35.90 149 VAL B N 1
ATOM 4594 C CA . VAL B 1 137 ? 48.803 65.234 20.738 1.00 35.30 149 VAL B CA 1
ATOM 4595 C C . VAL B 1 137 ? 50.254 64.826 21.037 1.00 34.91 149 VAL B C 1
ATOM 4596 O O . VAL B 1 137 ? 51.189 65.465 20.558 1.00 33.91 149 VAL B O 1
ATOM 4600 N N . GLN B 1 138 ? 50.449 63.764 21.827 1.00 37.64 150 GLN B N 1
ATOM 4601 C CA . GLN B 1 138 ? 51.786 63.259 22.067 1.00 41.42 150 GLN B CA 1
ATOM 4602 C C . GLN B 1 138 ? 52.121 62.389 20.866 1.00 41.58 150 GLN B C 1
ATOM 4603 O O . GLN B 1 138 ? 51.537 61.313 20.682 1.00 39.27 150 GLN B O 1
ATOM 4609 N N . LYS B 1 139 ? 53.049 62.856 20.038 1.00 45.10 151 LYS B N 1
ATOM 4610 C CA . LYS B 1 139 ? 53.374 62.191 18.795 1.00 49.09 151 LYS B CA 1
ATOM 4611 C C . LYS B 1 139 ? 54.282 60.971 18.903 1.00 51.55 151 LYS B C 1
ATOM 4612 O O . LYS B 1 139 ? 54.902 60.707 19.929 1.00 51.01 151 LYS B O 1
ATOM 4618 N N . ARG B 1 140 ? 54.335 60.243 17.791 1.00 57.01 152 ARG B N 1
ATOM 4619 C CA . ARG B 1 140 ? 55.174 59.062 17.590 1.00 61.49 152 ARG B CA 1
ATOM 4620 C C . ARG B 1 140 ? 56.486 59.452 16.954 1.00 65.19 152 ARG B C 1
ATOM 4621 O O . ARG B 1 140 ? 57.259 58.596 16.503 1.00 67.30 152 ARG B O 1
ATOM 4629 N N . ASP B 1 141 ? 56.759 60.757 16.933 1.00 66.71 153 ASP B N 1
ATOM 4630 C CA . ASP B 1 141 ? 58.042 61.261 16.504 1.00 67.62 153 ASP B CA 1
ATOM 4631 C C . ASP B 1 141 ? 58.665 61.939 17.753 1.00 67.51 153 ASP B C 1
ATOM 4632 O O . ASP B 1 141 ? 59.783 62.453 17.701 1.00 67.80 153 ASP B O 1
ATOM 4637 N N . ASN B 1 142 ? 57.878 61.890 18.866 1.00 66.35 154 ASN B N 1
ATOM 4638 C CA . ASN B 1 142 ? 58.240 62.344 20.255 1.00 65.08 154 ASN B CA 1
ATOM 4639 C C . ASN B 1 142 ? 58.097 63.837 20.497 1.00 65.89 154 ASN B C 1
ATOM 4640 O O . ASN B 1 142 ? 58.828 64.362 21.322 1.00 66.42 154 ASN B O 1
ATOM 4645 N N . THR B 1 143 ? 57.197 64.559 19.805 1.00 66.13 155 THR B N 1
ATOM 4646 C CA . THR B 1 143 ? 57.195 66.030 19.937 1.00 65.91 155 THR B CA 1
ATOM 4647 C C . THR B 1 143 ? 56.105 66.700 20.815 1.00 64.43 155 THR B C 1
ATOM 4648 O O . THR B 1 143 ? 56.433 67.644 21.526 1.00 66.01 155 THR B O 1
ATOM 4652 N N . THR B 1 144 ? 54.864 66.255 20.788 1.00 60.23 156 THR B N 1
ATOM 4653 C CA . THR B 1 144 ? 53.770 66.916 21.525 1.00 55.86 156 THR B CA 1
ATOM 4654 C C . THR B 1 144 ? 53.480 68.265 20.862 1.00 55.02 156 THR B C 1
ATOM 4655 O O . THR B 1 144 ? 54.222 69.221 21.057 1.00 55.99 156 THR B O 1
ATOM 4659 N N . GLU B 1 145 ? 52.417 68.337 20.098 1.00 52.90 157 GLU B N 1
ATOM 4660 C CA . GLU B 1 145 ? 51.978 69.571 19.479 1.00 49.17 157 GLU B CA 1
ATOM 4661 C C . GLU B 1 145 ? 50.622 69.903 20.086 1.00 46.47 157 GLU B C 1
ATOM 4662 O O . GLU B 1 145 ? 49.933 68.991 20.529 1.00 48.12 157 GLU B O 1
ATOM 4668 N N . VAL B 1 146 ? 50.238 71.171 20.106 1.00 43.89 158 VAL B N 1
ATOM 4669 C CA . VAL B 1 146 ? 48.906 71.526 20.571 1.00 38.77 158 VAL B CA 1
ATOM 4670 C C . VAL B 1 146 ? 48.142 72.067 19.384 1.00 37.40 158 VAL B C 1
ATOM 4671 O O . VAL B 1 146 ? 48.690 72.836 18.602 1.00 38.41 158 VAL B O 1
ATOM 4675 N N . TYR B 1 147 ? 46.884 71.662 19.244 1.00 34.20 159 TYR B N 1
ATOM 4676 C CA . TYR B 1 147 ? 46.062 72.090 18.114 1.00 31.28 159 TYR B CA 1
ATOM 4677 C C . TYR B 1 147 ? 44.750 72.692 18.582 1.00 29.48 159 TYR B C 1
ATOM 4678 O O . TYR B 1 147 ? 44.221 72.319 19.626 1.00 30.07 159 TYR B O 1
ATOM 4687 N N . SER B 1 148 ? 44.214 73.596 17.766 1.00 27.67 160 SER B N 1
ATOM 4688 C CA . SER B 1 148 ? 42.921 74.217 18.002 1.00 28.39 160 SER B CA 1
ATOM 4689 C C . SER B 1 148 ? 42.022 73.974 16.803 1.00 26.96 160 SER B C 1
ATOM 4690 O O . SER B 1 148 ? 42.493 73.754 15.686 1.00 24.38 160 SER B O 1
ATOM 4693 N N . ALA B 1 149 ? 40.721 74.027 17.034 1.00 24.77 161 ALA B N 1
ATOM 4694 C CA . ALA B 1 149 ? 39.773 73.786 15.964 1.00 25.70 161 ALA B CA 1
ATOM 4695 C C . ALA B 1 149 ? 38.419 74.346 16.320 1.00 25.73 161 ALA B C 1
ATOM 4696 O O . ALA B 1 149 ? 38.099 74.487 17.489 1.00 25.50 161 ALA B O 1
ATOM 4698 N N . ASN B 1 150 ? 37.626 74.664 15.304 1.00 26.38 162 ASN B N 1
ATOM 4699 C CA . ASN B 1 150 ? 36.273 75.181 15.529 1.00 27.71 162 ASN B CA 1
ATOM 4700 C C . ASN B 1 150 ? 35.312 74.081 15.949 1.00 27.96 162 ASN B C 1
ATOM 4701 O O . ASN B 1 150 ? 34.342 74.353 16.633 1.00 29.05 162 ASN B O 1
ATOM 4706 N N . HIS B 1 151 ? 35.590 72.848 15.525 1.00 25.97 163 HIS B N 1
ATOM 4707 C CA . HIS B 1 151 ? 34.718 71.697 15.771 1.00 24.39 163 HIS B CA 1
ATOM 4708 C C . HIS B 1 151 ? 35.554 70.464 16.064 1.00 24.92 163 HIS B C 1
ATOM 4709 O O . HIS B 1 151 ? 36.512 70.186 15.362 1.00 24.59 163 HIS B O 1
ATOM 4716 N N . ILE B 1 152 ? 35.166 69.724 17.097 1.00 23.60 164 ILE B N 1
ATOM 4717 C CA . ILE B 1 152 ? 35.915 68.565 17.566 1.00 23.67 164 ILE B CA 1
ATOM 4718 C C . ILE B 1 152 ? 35.004 67.349 17.756 1.00 21.99 164 ILE B C 1
ATOM 4719 O O . ILE B 1 152 ? 33.990 67.416 18.468 1.00 20.52 164 ILE B O 1
ATOM 4724 N N . LEU B 1 153 ? 35.376 66.249 17.112 1.00 19.65 165 LEU B N 1
ATOM 4725 C CA . LEU B 1 153 ? 34.627 64.999 17.197 1.00 18.83 165 LEU B CA 1
ATOM 4726 C C . LEU B 1 153 ? 35.439 64.006 18.009 1.00 18.41 165 LEU B C 1
ATOM 4727 O O . LEU B 1 153 ? 36.615 63.762 17.742 1.00 17.55 165 LEU B O 1
ATOM 4732 N N . VAL B 1 154 ? 34.794 63.446 19.003 1.00 18.39 166 VAL B N 1
ATOM 4733 C CA . VAL B 1 154 ? 35.394 62.426 19.816 1.00 20.60 166 VAL B CA 1
ATOM 4734 C C . VAL B 1 154 ? 34.777 61.100 19.411 1.00 21.26 166 VAL B C 1
ATOM 4735 O O . VAL B 1 154 ? 33.611 60.828 19.726 1.00 17.90 166 VAL B O 1
ATOM 4739 N N . ALA B 1 155 ? 35.574 60.312 18.688 1.00 21.18 167 ALA B N 1
ATOM 4740 C CA . ALA B 1 155 ? 35.168 58.997 18.199 1.00 18.75 167 ALA B CA 1
ATOM 4741 C C . ALA B 1 155 ? 36.275 57.979 18.530 1.00 19.69 167 ALA B C 1
ATOM 4742 O O . ALA B 1 155 ? 36.931 57.428 17.645 1.00 18.78 167 ALA B O 1
ATOM 4744 N N . THR B 1 156 ? 36.487 57.783 19.826 1.00 21.50 168 THR B N 1
ATOM 4745 C CA . THR B 1 156 ? 37.573 56.939 20.336 1.00 21.57 168 THR B CA 1
ATOM 4746 C C . THR B 1 156 ? 37.208 55.468 20.520 1.00 22.56 168 THR B C 1
ATOM 4747 O O . THR B 1 156 ? 38.061 54.658 20.900 1.00 21.10 168 THR B O 1
ATOM 4751 N N . GLY B 1 157 ? 35.958 55.120 20.264 1.00 21.40 169 GLY B N 1
ATOM 4752 C CA . GLY B 1 157 ? 35.535 53.734 20.296 1.00 22.46 169 GLY B CA 1
ATOM 4753 C C . GLY B 1 157 ? 35.490 53.144 21.685 1.00 22.71 169 GLY B C 1
ATOM 4754 O O . GLY B 1 157 ? 35.362 53.872 22.691 1.00 23.50 169 GLY B O 1
ATOM 4755 N N . GLY B 1 158 ? 35.621 51.815 21.734 1.00 22.90 170 GLY B N 1
ATOM 4756 C CA . GLY B 1 158 ? 35.517 51.059 22.965 1.00 23.41 170 GLY B CA 1
ATOM 4757 C C . GLY B 1 158 ? 36.715 50.169 23.186 1.00 25.03 170 GLY B C 1
ATOM 4758 O O . GLY B 1 158 ? 37.742 50.315 22.542 1.00 24.94 170 GLY B O 1
ATOM 4759 N N . LYS B 1 159 ? 36.552 49.242 24.117 1.00 26.85 171 LYS B N 1
ATOM 4760 C CA . LYS B 1 159 ? 37.583 48.293 24.510 1.00 29.05 171 LYS B CA 1
ATOM 4761 C C . LYS B 1 159 ? 36.916 47.202 25.344 1.00 26.65 171 LYS B C 1
ATOM 4762 O O . LYS B 1 159 ? 35.904 47.454 25.985 1.00 26.43 171 LYS B O 1
ATOM 4768 N N . ALA B 1 160 ? 37.484 45.997 25.318 1.00 25.24 172 ALA B N 1
ATOM 4769 C CA . ALA B 1 160 ? 36.930 44.857 26.056 1.00 24.55 172 ALA B CA 1
ATOM 4770 C C . ALA B 1 160 ? 36.899 45.063 27.556 1.00 23.34 172 ALA B C 1
ATOM 4771 O O . ALA B 1 160 ? 37.772 45.689 28.124 1.00 24.14 172 ALA B O 1
ATOM 4773 N N . ILE B 1 161 ? 35.875 44.516 28.182 1.00 23.30 173 ILE B N 1
ATOM 4774 C CA . ILE B 1 161 ? 35.744 44.506 29.623 1.00 26.22 173 ILE B CA 1
ATOM 4775 C C . ILE B 1 161 ? 36.405 43.242 30.178 1.00 23.72 173 ILE B C 1
ATOM 4776 O O . ILE B 1 161 ? 36.209 42.143 29.647 1.00 23.88 173 ILE B O 1
ATOM 4781 N N . PHE B 1 162 ? 37.181 43.408 31.247 1.00 22.05 174 PHE B N 1
ATOM 4782 C CA . PHE B 1 162 ? 37.751 42.275 31.980 1.00 24.15 174 PHE B CA 1
ATOM 4783 C C . PHE B 1 162 ? 37.047 42.099 33.333 1.00 25.21 174 PHE B C 1
ATOM 4784 O O . PHE B 1 162 ? 36.729 43.088 33.984 1.00 25.32 174 PHE B O 1
ATOM 4792 N N . PRO B 1 163 ? 36.783 40.856 33.750 1.00 25.93 175 PRO B N 1
ATOM 4793 C CA . PRO B 1 163 ? 36.108 40.588 35.017 1.00 24.55 175 PRO B CA 1
ATOM 4794 C C . PRO B 1 163 ? 37.131 40.584 36.156 1.00 26.74 175 PRO B C 1
ATOM 4795 O O . PRO B 1 163 ? 37.494 39.541 36.686 1.00 26.69 175 PRO B O 1
ATOM 4799 N N . GLU B 1 164 ? 37.587 41.779 36.510 1.00 31.21 176 GLU B N 1
ATOM 4800 C CA . GLU B 1 164 ? 38.675 41.980 37.489 1.00 35.05 176 GLU B CA 1
ATOM 4801 C C . GLU B 1 164 ? 38.346 41.514 38.910 1.00 35.17 176 GLU B C 1
ATOM 4802 O O . GLU B 1 164 ? 39.226 41.407 39.742 1.00 34.90 176 GLU B O 1
ATOM 4808 N N . ASN B 1 165 ? 37.077 41.229 39.162 1.00 34.76 177 ASN B N 1
ATOM 4809 C CA . ASN B 1 165 ? 36.631 40.604 40.410 1.00 35.93 177 ASN B CA 1
ATOM 4810 C C . ASN B 1 165 ? 36.910 39.078 40.503 1.00 35.62 177 ASN B C 1
ATOM 4811 O O . ASN B 1 165 ? 36.662 38.460 41.539 1.00 33.70 177 ASN B O 1
ATOM 4816 N N . ILE B 1 166 ? 37.420 38.491 39.417 1.00 34.05 178 ILE B N 1
ATOM 4817 C CA . ILE B 1 166 ? 37.671 37.050 39.311 1.00 32.71 178 ILE B CA 1
ATOM 4818 C C . ILE B 1 166 ? 39.170 36.745 39.419 1.00 30.51 178 ILE B C 1
ATOM 4819 O O . ILE B 1 166 ? 39.949 37.128 38.543 1.00 30.08 178 ILE B O 1
ATOM 4824 N N . PRO B 1 167 ? 39.575 36.036 40.473 1.00 30.26 179 PRO B N 1
ATOM 4825 C CA . PRO B 1 167 ? 40.982 35.664 40.665 1.00 29.20 179 PRO B CA 1
ATOM 4826 C C . PRO B 1 167 ? 41.472 34.828 39.492 1.00 27.03 179 PRO B C 1
ATOM 4827 O O . PRO B 1 167 ? 40.809 33.868 39.131 1.00 25.02 179 PRO B O 1
ATOM 4831 N N . GLY B 1 168 ? 42.601 35.201 38.912 1.00 26.85 180 GLY B N 1
ATOM 4832 C CA . GLY B 1 168 ? 43.106 34.552 37.724 1.00 25.35 180 GLY B CA 1
ATOM 4833 C C . GLY B 1 168 ? 42.597 35.154 36.421 1.00 25.84 180 GLY B C 1
ATOM 4834 O O . GLY B 1 168 ? 42.996 34.669 35.369 1.00 26.95 180 GLY B O 1
ATOM 4835 N N . PHE B 1 169 ? 41.754 36.199 36.474 1.00 25.50 181 PHE B N 1
ATOM 4836 C CA . PHE B 1 169 ? 41.128 36.780 35.268 1.00 26.19 181 PHE B CA 1
ATOM 4837 C C . PHE B 1 169 ? 42.152 37.202 34.233 1.00 25.70 181 PHE B C 1
ATOM 4838 O O . PHE B 1 169 ? 41.924 37.071 33.041 1.00 25.85 181 PHE B O 1
ATOM 4846 N N . GLU B 1 170 ? 43.296 37.687 34.704 1.00 26.33 182 GLU B N 1
ATOM 4847 C CA . GLU B 1 170 ? 44.379 38.146 33.840 1.00 27.17 182 GLU B CA 1
ATOM 4848 C C . GLU B 1 170 ? 44.993 37.019 33.026 1.00 24.70 182 GLU B C 1
ATOM 4849 O O . GLU B 1 170 ? 45.671 37.274 32.028 1.00 26.20 182 GLU B O 1
ATOM 4855 N N . LEU B 1 171 ? 44.696 35.775 33.408 1.00 23.97 183 LEU B N 1
ATOM 4856 C CA . LEU B 1 171 ? 45.194 34.608 32.674 1.00 25.28 183 LEU B CA 1
ATOM 4857 C C . LEU B 1 171 ? 44.442 34.416 31.359 1.00 23.95 183 LEU B C 1
ATOM 4858 O O . LEU B 1 171 ? 44.844 33.580 30.546 1.00 23.70 183 LEU B O 1
ATOM 4863 N N . GLY B 1 172 ? 43.405 35.198 31.125 1.00 22.01 184 GLY B N 1
ATOM 4864 C CA . GLY B 1 172 ? 42.740 35.118 29.834 1.00 22.73 184 GLY B CA 1
ATOM 4865 C C . GLY B 1 172 ? 42.877 36.473 29.149 1.00 22.80 184 GLY B C 1
ATOM 4866 O O . GLY B 1 172 ? 43.197 37.471 29.788 1.00 23.94 184 GLY B O 1
ATOM 4867 N N . THR B 1 173 ? 42.595 36.515 27.836 1.00 22.17 185 THR B N 1
ATOM 4868 C CA . THR B 1 173 ? 42.650 37.756 27.051 1.00 20.25 185 THR B CA 1
ATOM 4869 C C . THR B 1 173 ? 41.251 38.168 26.645 1.00 20.93 185 THR B C 1
ATOM 4870 O O . THR B 1 173 ? 40.242 37.704 27.191 1.00 19.23 185 THR B O 1
ATOM 4874 N N . ASP B 1 174 ? 41.213 39.076 25.676 1.00 19.78 186 ASP B N 1
ATOM 4875 C CA . ASP B 1 174 ? 40.004 39.555 25.049 1.00 19.99 186 ASP B CA 1
ATOM 4876 C C . ASP B 1 174 ? 40.101 39.343 23.535 1.00 18.85 186 ASP B C 1
ATOM 4877 O O . ASP B 1 174 ? 41.060 38.748 23.056 1.00 15.47 186 ASP B O 1
ATOM 4882 N N . SER B 1 175 ? 39.110 39.822 22.790 1.00 18.84 187 SER B N 1
ATOM 4883 C CA . SER B 1 175 ? 39.040 39.581 21.356 1.00 18.38 187 SER B CA 1
ATOM 4884 C C . SER B 1 175 ? 40.302 40.082 20.667 1.00 18.01 187 SER B C 1
ATOM 4885 O O . SER B 1 175 ? 40.739 39.478 19.680 1.00 18.47 187 SER B O 1
ATOM 4888 N N . ASP B 1 176 ? 40.892 41.166 21.185 1.00 19.20 188 ASP B N 1
ATOM 4889 C CA . ASP B 1 176 ? 42.163 41.669 20.644 1.00 20.40 188 ASP B CA 1
ATOM 4890 C C . ASP B 1 176 ? 43.209 40.583 20.745 1.00 19.49 188 ASP B C 1
ATOM 4891 O O . ASP B 1 176 ? 43.987 40.373 19.827 1.00 21.46 188 ASP B O 1
ATOM 4896 N N . GLY B 1 177 ? 43.240 39.915 21.885 1.00 18.24 189 GLY B N 1
ATOM 4897 C CA . GLY B 1 177 ? 44.159 38.823 22.112 1.00 19.50 189 GLY B CA 1
ATOM 4898 C C . GLY B 1 177 ? 43.963 37.700 21.132 1.00 18.24 189 GLY B C 1
ATOM 4899 O O . GLY B 1 177 ? 44.935 37.082 20.705 1.00 18.20 189 GLY B O 1
ATOM 4900 N N . PHE B 1 178 ? 42.707 37.448 20.761 1.00 16.38 190 PHE B N 1
ATOM 4901 C CA . PHE B 1 178 ? 42.397 36.433 19.769 1.00 17.61 190 PHE B CA 1
ATOM 4902 C C . PHE B 1 178 ? 43.213 36.672 18.513 1.00 17.07 190 PHE B C 1
ATOM 4903 O O . PHE B 1 178 ? 43.831 35.767 17.983 1.00 16.68 190 PHE B O 1
ATOM 4911 N N . PHE B 1 179 ? 43.224 37.915 18.063 1.00 17.18 191 PHE B N 1
ATOM 4912 C CA . PHE B 1 179 ? 43.902 38.295 16.844 1.00 19.23 191 PHE B CA 1
ATOM 4913 C C . PHE B 1 179 ? 45.422 38.333 16.964 1.00 18.75 191 PHE B C 1
ATOM 4914 O O . PHE B 1 179 ? 46.115 38.319 15.950 1.00 17.96 191 PHE B O 1
ATOM 4922 N N . ARG B 1 180 ? 45.936 38.369 18.186 1.00 20.94 192 ARG B N 1
ATOM 4923 C CA . ARG B 1 180 ? 47.392 38.277 18.406 1.00 22.59 192 ARG B CA 1
ATOM 4924 C C . ARG B 1 180 ? 47.913 36.836 18.455 1.00 21.96 192 ARG B C 1
ATOM 4925 O O . ARG B 1 180 ? 49.106 36.610 18.289 1.00 23.68 192 ARG B O 1
ATOM 4933 N N . LEU B 1 181 ? 47.028 35.873 18.694 1.00 22.11 193 LEU B N 1
ATOM 4934 C CA . LEU B 1 181 ? 47.424 34.462 18.762 1.00 24.85 193 LEU B CA 1
ATOM 4935 C C . LEU B 1 181 ? 48.191 34.056 17.512 1.00 25.89 193 LEU B C 1
ATOM 4936 O O . LEU B 1 181 ? 47.723 34.249 16.392 1.00 25.39 193 LEU B O 1
ATOM 4941 N N . GLU B 1 182 ? 49.377 33.505 17.725 1.00 29.27 194 GLU B N 1
ATOM 4942 C CA . GLU B 1 182 ? 50.249 33.070 16.649 1.00 33.81 194 GLU B CA 1
ATOM 4943 C C . GLU B 1 182 ? 50.208 31.562 16.432 1.00 30.21 194 GLU B C 1
ATOM 4944 O O . GLU B 1 182 ? 50.663 31.063 15.398 1.00 31.51 194 GLU B O 1
ATOM 4950 N N . GLU B 1 183 ? 49.669 30.818 17.405 1.00 27.14 195 GLU B N 1
ATOM 4951 C CA . GLU B 1 183 ? 49.479 29.368 17.307 1.00 26.34 195 GLU B CA 1
ATOM 4952 C C . GLU B 1 183 ? 48.024 29.028 17.688 1.00 25.03 195 GLU B C 1
ATOM 4953 O O . GLU B 1 183 ? 47.393 29.757 18.441 1.00 24.33 195 GLU B O 1
ATOM 4959 N N . GLN B 1 184 ? 47.497 27.927 17.182 1.00 20.81 196 GLN B N 1
ATOM 4960 C CA . GLN B 1 184 ? 46.135 27.529 17.480 1.00 21.33 196 GLN B CA 1
ATOM 4961 C C . GLN B 1 184 ? 46.072 26.791 18.820 1.00 22.54 196 GLN B C 1
ATOM 4962 O O . GLN B 1 184 ? 46.778 25.827 19.036 1.00 20.63 196 GLN B O 1
ATOM 4968 N N . PRO B 1 185 ? 45.207 27.232 19.716 1.00 23.92 197 PRO B N 1
ATOM 4969 C CA . PRO B 1 185 ? 44.973 26.496 20.955 1.00 24.13 197 PRO B CA 1
ATOM 4970 C C . PRO B 1 185 ? 44.234 25.197 20.704 1.00 24.55 197 PRO B C 1
ATOM 4971 O O . PRO B 1 185 ? 43.303 25.158 19.903 1.00 23.97 197 PRO B O 1
ATOM 4975 N N . LYS B 1 186 ? 44.647 24.132 21.366 1.00 23.49 198 LYS B N 1
ATOM 4976 C CA . LYS B 1 186 ? 43.984 22.861 21.169 1.00 23.49 198 LYS B CA 1
ATOM 4977 C C . LYS B 1 186 ? 42.650 22.863 21.908 1.00 21.54 198 LYS B C 1
ATOM 4978 O O . LYS B 1 186 ? 41.673 22.282 21.436 1.00 20.48 198 LYS B O 1
ATOM 4984 N N . LYS B 1 187 ? 42.618 23.541 23.053 1.00 19.34 199 LYS B N 1
ATOM 4985 C CA . LYS B 1 187 ? 41.439 23.608 23.898 1.00 18.10 199 LYS B CA 1
ATOM 4986 C C . LYS B 1 187 ? 41.224 25.054 24.327 1.00 17.73 199 LYS B C 1
ATOM 4987 O O . LYS B 1 187 ? 42.082 25.653 24.987 1.00 17.98 199 LYS B O 1
ATOM 4993 N N . VAL B 1 188 ? 40.067 25.605 23.962 1.00 15.49 200 VAL B N 1
ATOM 4994 C CA . VAL B 1 188 ? 39.751 27.004 24.179 1.00 17.75 200 VAL B CA 1
ATOM 4995 C C . VAL B 1 188 ? 38.461 27.166 24.949 1.00 17.72 200 VAL B C 1
ATOM 4996 O O . VAL B 1 188 ? 37.479 26.483 24.698 1.00 14.53 200 VAL B O 1
ATOM 5000 N N . VAL B 1 189 ? 38.452 28.146 25.830 1.00 14.65 201 VAL B N 1
ATOM 5001 C CA . VAL B 1 189 ? 37.243 28.506 26.542 1.00 17.48 201 VAL B CA 1
ATOM 5002 C C . VAL B 1 189 ? 36.951 29.955 26.205 1.00 17.23 201 VAL B C 1
ATOM 5003 O O . VAL B 1 189 ? 37.845 30.804 26.343 1.00 17.41 201 VAL B O 1
ATOM 5007 N N . VAL B 1 190 ? 35.714 30.211 25.750 1.00 17.50 202 VAL B N 1
ATOM 5008 C CA . VAL B 1 190 ? 35.219 31.538 25.414 1.00 17.53 202 VAL B CA 1
ATOM 5009 C C . VAL B 1 190 ? 34.083 31.871 26.366 1.00 16.95 202 VAL B C 1
ATOM 5010 O O . VAL B 1 190 ? 33.162 31.079 26.511 1.00 16.37 202 VAL B O 1
ATOM 5014 N N . VAL B 1 191 ? 34.122 33.056 26.973 1.00 17.94 203 VAL B N 1
ATOM 5015 C CA . VAL B 1 191 ? 33.140 33.441 27.982 1.00 15.54 203 VAL B CA 1
ATOM 5016 C C . VAL B 1 191 ? 32.276 34.625 27.555 1.00 15.86 203 VAL B C 1
ATOM 5017 O O . VAL B 1 191 ? 32.793 35.702 27.248 1.00 15.09 203 VAL B O 1
ATOM 5021 N N . GLY B 1 192 ? 30.961 34.419 27.561 1.00 18.16 204 GLY B N 1
ATOM 5022 C CA . GLY B 1 192 ? 30.005 35.441 27.185 1.00 20.66 204 GLY B CA 1
ATOM 5023 C C . GLY B 1 192 ? 29.098 34.980 26.071 1.00 21.46 204 GLY B C 1
ATOM 5024 O O . GLY B 1 192 ? 29.548 34.299 25.172 1.00 22.92 204 GLY B O 1
ATOM 5025 N N . ALA B 1 193 ? 27.832 35.368 26.117 1.00 22.65 205 ALA B N 1
ATOM 5026 C CA . ALA B 1 193 ? 26.850 34.937 25.125 1.00 22.48 205 ALA B CA 1
ATOM 5027 C C . ALA B 1 193 ? 26.635 35.957 23.996 1.00 21.21 205 ALA B C 1
ATOM 5028 O O . ALA B 1 193 ? 25.806 35.741 23.127 1.00 20.49 205 ALA B O 1
ATOM 5030 N N . GLY B 1 194 ? 27.385 37.058 24.018 1.00 20.19 206 GLY B N 1
ATOM 5031 C CA . GLY B 1 194 ? 27.269 38.107 23.012 1.00 20.23 206 GLY B CA 1
ATOM 5032 C C . GLY B 1 194 ? 27.704 37.621 21.642 1.00 18.48 206 GLY B C 1
ATOM 5033 O O . GLY B 1 194 ? 28.218 36.517 21.518 1.00 18.24 206 GLY B O 1
ATOM 5034 N N . TYR B 1 195 ? 27.501 38.435 20.616 1.00 17.33 207 TYR B N 1
ATOM 5035 C CA . TYR B 1 195 ? 27.786 37.986 19.273 1.00 17.73 207 TYR B CA 1
ATOM 5036 C C . TYR B 1 195 ? 29.289 37.771 19.034 1.00 17.48 207 TYR B C 1
ATOM 5037 O O . TYR B 1 195 ? 29.674 36.884 18.282 1.00 16.56 207 TYR B O 1
ATOM 5046 N N . ILE B 1 196 ? 30.137 38.575 19.677 1.00 16.50 208 ILE B N 1
ATOM 5047 C CA . ILE B 1 196 ? 31.576 38.439 19.453 1.00 17.32 208 ILE B CA 1
ATOM 5048 C C . ILE B 1 196 ? 32.071 37.051 19.884 1.00 16.63 208 ILE B C 1
ATOM 5049 O O . ILE B 1 196 ? 32.793 36.362 19.158 1.00 16.42 208 ILE B O 1
ATOM 5054 N N . GLY B 1 197 ? 31.663 36.649 21.073 1.00 15.64 209 GLY B N 1
ATOM 5055 C CA . GLY B 1 197 ? 32.030 35.348 21.562 1.00 16.77 209 GLY B CA 1
ATOM 5056 C C . GLY B 1 197 ? 31.462 34.211 20.748 1.00 16.05 209 GLY B C 1
ATOM 5057 O O . GLY B 1 197 ? 32.163 33.220 20.539 1.00 14.96 209 GLY B O 1
ATOM 5058 N N . ILE B 1 198 ? 30.206 34.351 20.305 1.00 15.09 210 ILE B N 1
ATOM 5059 C CA . ILE B 1 198 ? 29.552 33.315 19.538 1.00 14.69 210 ILE B CA 1
ATOM 5060 C C . ILE B 1 198 ? 30.304 33.116 18.246 1.00 15.36 210 ILE B C 1
ATOM 5061 O O . ILE B 1 198 ? 30.481 31.983 17.806 1.00 14.08 210 ILE B O 1
ATOM 5066 N N . GLU B 1 199 ? 30.762 34.218 17.650 1.00 15.37 211 GLU B N 1
ATOM 5067 C CA . GLU B 1 199 ? 31.507 34.154 16.408 1.00 16.57 211 GLU B CA 1
ATOM 5068 C C . GLU B 1 199 ? 32.874 33.498 16.596 1.00 16.69 211 GLU B C 1
ATOM 5069 O O . GLU B 1 199 ? 33.253 32.607 15.819 1.00 17.80 211 GLU B O 1
ATOM 5075 N N . LEU B 1 200 ? 33.610 33.929 17.619 1.00 17.24 212 LEU B N 1
ATOM 5076 C CA . LEU B 1 200 ? 34.927 33.359 17.871 1.00 15.26 212 LEU B CA 1
ATOM 5077 C C . LEU B 1 200 ? 34.841 31.871 18.191 1.00 16.06 212 LEU B C 1
ATOM 5078 O O . LEU B 1 200 ? 35.691 31.101 17.754 1.00 17.33 212 LEU B O 1
ATOM 5083 N N . ALA B 1 201 ? 33.830 31.477 18.954 1.00 15.00 213 ALA B N 1
ATOM 5084 C CA . ALA B 1 201 ? 33.646 30.081 19.330 1.00 13.32 213 ALA B CA 1
ATOM 5085 C C . ALA B 1 201 ? 33.422 29.235 18.089 1.00 15.02 213 ALA B C 1
ATOM 5086 O O . ALA B 1 201 ? 34.025 28.174 17.949 1.00 11.17 213 ALA B O 1
ATOM 5088 N N . GLY B 1 202 ? 32.539 29.714 17.205 1.00 14.94 214 GLY B N 1
ATOM 5089 C CA . GLY B 1 202 ? 32.288 29.070 15.919 1.00 13.02 214 GLY B CA 1
ATOM 5090 C C . GLY B 1 202 ? 33.547 28.907 15.095 1.00 14.09 214 GLY B C 1
ATOM 5091 O O . GLY B 1 202 ? 33.776 27.869 14.496 1.00 13.28 214 GLY B O 1
ATOM 5092 N N . VAL B 1 203 ? 34.378 29.940 15.058 1.00 12.82 215 VAL B N 1
ATOM 5093 C CA . VAL B 1 203 ? 35.620 29.902 14.285 1.00 12.55 215 VAL B CA 1
ATOM 5094 C C . VAL B 1 203 ? 36.582 28.865 14.871 1.00 15.64 215 VAL B C 1
ATOM 5095 O O . VAL B 1 203 ? 37.126 28.022 14.170 1.00 14.43 215 VAL B O 1
ATOM 5099 N N . PHE B 1 204 ? 36.814 28.943 16.167 1.00 17.17 216 PHE B N 1
ATOM 5100 C CA . PHE B 1 204 ? 37.683 27.973 16.818 1.00 15.43 216 PHE B CA 1
ATOM 5101 C C . PHE B 1 204 ? 37.247 26.533 16.504 1.00 15.00 216 PHE B C 1
ATOM 5102 O O . PHE B 1 204 ? 38.068 25.695 16.180 1.00 14.43 216 PHE B O 1
ATOM 5110 N N . HIS B 1 205 ? 35.954 26.263 16.631 1.00 16.62 217 HIS B N 1
ATOM 5111 C CA . HIS B 1 205 ? 35.433 24.910 16.475 1.00 15.44 217 HIS B CA 1
ATOM 5112 C C . HIS B 1 205 ? 35.505 24.433 15.024 1.00 15.62 217 HIS B C 1
ATOM 5113 O O . HIS B 1 205 ? 35.845 23.282 14.752 1.00 15.82 217 HIS B O 1
ATOM 5120 N N . GLY B 1 206 ? 35.186 25.322 14.098 1.00 15.67 218 GLY B N 1
ATOM 5121 C CA . GLY B 1 206 ? 35.289 25.011 12.694 1.00 13.73 218 GLY B CA 1
ATOM 5122 C C . GLY B 1 206 ? 36.720 24.741 12.232 1.00 14.32 218 GLY B C 1
ATOM 5123 O O . GLY B 1 206 ? 36.951 24.041 11.240 1.00 16.74 218 GLY B O 1
ATOM 5124 N N . LEU B 1 207 ? 37.681 25.251 12.989 1.00 15.90 219 LEU B N 1
ATOM 5125 C CA . LEU B 1 207 ? 39.093 25.058 12.684 1.00 15.40 219 LEU B CA 1
ATOM 5126 C C . LEU B 1 207 ? 39.698 23.905 13.447 1.00 15.00 219 LEU B C 1
ATOM 5127 O O . LEU B 1 207 ? 40.866 23.585 13.262 1.00 16.62 219 LEU B O 1
ATOM 5132 N N . GLY B 1 208 ? 38.904 23.224 14.265 1.00 16.15 220 GLY B N 1
ATOM 5133 C CA . GLY B 1 208 ? 39.411 22.006 14.886 1.00 16.78 220 GLY B CA 1
ATOM 5134 C C . GLY B 1 208 ? 39.706 22.023 16.385 1.00 15.67 220 GLY B C 1
ATOM 5135 O O . GLY B 1 208 ? 39.984 20.951 16.945 1.00 14.80 220 GLY B O 1
ATOM 5136 N N . SER B 1 209 ? 39.666 23.176 17.042 1.00 16.43 221 SER B N 1
ATOM 5137 C CA . SER B 1 209 ? 39.950 23.261 18.444 1.00 16.48 221 SER B CA 1
ATOM 5138 C C . SER B 1 209 ? 38.798 22.709 19.290 1.00 16.08 221 SER B C 1
ATOM 5139 O O . SER B 1 209 ? 37.628 22.966 18.969 1.00 16.76 221 SER B O 1
ATOM 5142 N N . GLU B 1 210 ? 39.093 21.957 20.347 1.00 14.90 222 GLU B N 1
ATOM 5143 C CA . GLU B 1 210 ? 38.045 21.616 21.302 1.00 16.78 222 GLU B CA 1
ATOM 5144 C C . GLU B 1 210 ? 37.585 22.948 21.899 1.00 15.65 222 GLU B C 1
ATOM 5145 O O . GLU B 1 210 ? 38.388 23.670 22.445 1.00 14.40 222 GLU B O 1
ATOM 5151 N N . THR B 1 211 ? 36.295 23.266 21.800 1.00 16.26 223 THR B N 1
ATOM 5152 C CA . THR B 1 211 ? 35.807 24.593 22.103 1.00 16.98 223 THR B CA 1
ATOM 5153 C C . THR B 1 211 ? 34.716 24.588 23.162 1.00 15.62 223 THR B C 1
ATOM 5154 O O . THR B 1 211 ? 33.736 23.840 23.073 1.00 16.19 223 THR B O 1
ATOM 5158 N N . HIS B 1 212 ? 34.883 25.464 24.144 1.00 16.39 224 HIS B N 1
ATOM 5159 C CA . HIS B 1 212 ? 33.935 25.628 25.240 1.00 18.97 224 HIS B CA 1
ATOM 5160 C C . HIS B 1 212 ? 33.463 27.080 25.272 1.00 19.47 224 HIS B C 1
ATOM 5161 O O . HIS B 1 212 ? 34.221 27.995 25.041 1.00 18.30 224 HIS B O 1
ATOM 5168 N N . LEU B 1 213 ? 32.185 27.267 25.555 1.00 20.38 225 LEU B N 1
ATOM 5169 C CA . LEU B 1 213 ? 31.561 28.572 25.569 1.00 20.95 225 LEU B CA 1
ATOM 5170 C C . LEU B 1 213 ? 30.819 28.662 26.885 1.00 20.84 225 LEU B C 1
ATOM 5171 O O . LEU B 1 213 ? 30.006 27.796 27.178 1.00 22.64 225 LEU B O 1
ATOM 5176 N N . VAL B 1 214 ? 31.126 29.669 27.702 1.00 21.16 226 VAL B N 1
ATOM 5177 C CA . VAL B 1 214 ? 30.541 29.784 29.034 1.00 21.18 226 VAL B CA 1
ATOM 5178 C C . VAL B 1 214 ? 29.535 30.925 29.090 1.00 19.55 226 VAL B C 1
ATOM 5179 O O . VAL B 1 214 ? 29.856 32.049 28.741 1.00 19.02 226 VAL B O 1
ATOM 5183 N N . ILE B 1 215 ? 28.304 30.604 29.504 1.00 22.85 227 ILE B N 1
ATOM 5184 C CA . ILE B 1 215 ? 27.200 31.573 29.528 1.00 22.93 227 ILE B CA 1
ATOM 5185 C C . ILE B 1 215 ? 26.385 3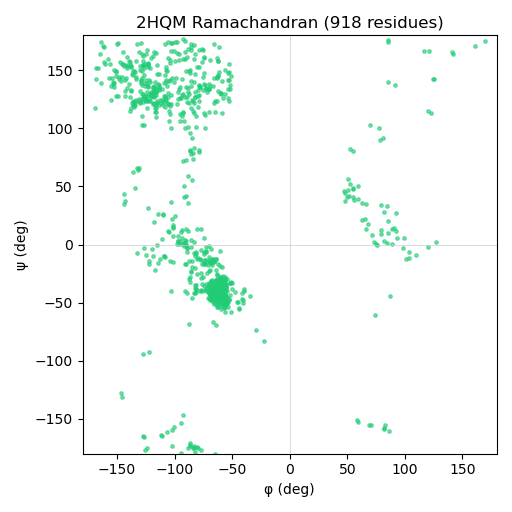1.455 30.827 1.00 21.41 227 ILE B C 1
ATOM 5186 O O . ILE B 1 215 ? 26.216 30.372 31.389 1.00 22.41 227 ILE B O 1
ATOM 5191 N N . ARG B 1 216 ? 25.891 32.598 31.267 1.00 23.37 228 ARG B N 1
ATOM 5192 C CA . ARG B 1 216 ? 25.111 32.739 32.485 1.00 25.04 228 ARG B CA 1
ATOM 5193 C C . ARG B 1 216 ? 23.738 32.085 32.421 1.00 24.49 228 ARG B C 1
ATOM 5194 O O . ARG B 1 216 ? 23.245 31.586 33.424 1.00 22.92 228 ARG B O 1
ATOM 5202 N N . GLY B 1 217 ? 23.118 32.115 31.251 1.00 23.08 229 GLY B N 1
ATOM 5203 C CA . GLY B 1 217 ? 21.770 31.612 31.131 1.00 22.54 229 GLY B CA 1
ATOM 5204 C C . GLY B 1 217 ? 21.714 30.279 30.400 1.00 21.78 229 GLY B C 1
ATOM 5205 O O . GLY B 1 217 ? 22.712 29.578 30.282 1.00 20.37 229 GLY B O 1
ATOM 5206 N N . GLU B 1 218 ? 20.531 29.962 29.923 1.00 23.82 230 GLU B N 1
ATOM 5207 C CA . GLU B 1 218 ? 20.275 28.711 29.204 1.00 25.10 230 GLU B CA 1
ATOM 5208 C C . GLU B 1 218 ? 20.547 28.832 27.712 1.00 22.45 230 GLU B C 1
ATOM 5209 O O . GLU B 1 218 ? 20.659 27.827 27.002 1.00 22.57 230 GLU B O 1
ATOM 5215 N N . THR B 1 219 ? 20.680 30.074 27.248 1.00 21.99 231 THR B N 1
ATOM 5216 C CA . THR B 1 219 ? 20.803 30.346 25.827 1.00 23.02 231 THR B CA 1
ATOM 5217 C C . THR B 1 219 ? 21.773 31.474 25.482 1.00 18.98 231 THR B C 1
ATOM 5218 O O . THR B 1 219 ? 21.993 32.370 26.294 1.00 18.74 231 THR B O 1
ATOM 5222 N N . VAL B 1 220 ? 22.320 31.420 24.257 1.00 18.00 232 VAL B N 1
ATOM 5223 C CA . VAL B 1 220 ? 23.243 32.474 23.800 1.00 16.85 232 VAL B CA 1
ATOM 5224 C C . VAL B 1 220 ? 22.466 33.646 23.193 1.00 16.36 232 VAL B C 1
ATOM 5225 O O . VAL B 1 220 ? 21.256 33.563 22.996 1.00 16.92 232 VAL B O 1
ATOM 5229 N N . LEU B 1 221 ? 23.181 34.714 22.891 1.00 17.83 233 LEU B N 1
ATOM 5230 C CA . LEU B 1 221 ? 22.637 35.869 22.176 1.00 16.94 233 LEU B CA 1
ATOM 5231 C C . LEU B 1 221 ? 21.339 36.398 22.802 1.00 17.44 233 LEU B C 1
ATOM 5232 O O . LEU B 1 221 ? 20.314 36.502 22.143 1.00 18.23 233 LEU B O 1
ATOM 5237 N N . ARG B 1 222 ? 21.405 36.734 24.073 1.00 18.96 234 ARG B N 1
ATOM 5238 C CA . ARG B 1 222 ? 20.233 37.121 24.848 1.00 21.96 234 ARG B CA 1
ATOM 5239 C C . ARG B 1 222 ? 19.610 38.445 24.400 1.00 19.44 234 ARG B C 1
ATOM 5240 O O . ARG B 1 222 ? 18.451 38.724 24.717 1.00 20.84 234 ARG B O 1
ATOM 5248 N N . LYS B 1 223 ? 20.357 39.247 23.655 1.00 19.24 235 LYS B N 1
ATOM 5249 C CA . LYS B 1 223 ? 19.801 40.488 23.120 1.00 19.33 235 LYS B CA 1
ATOM 5250 C C . LYS B 1 223 ? 18.914 40.275 21.904 1.00 19.72 235 LYS B C 1
ATOM 5251 O O . LYS B 1 223 ? 18.211 41.186 21.490 1.00 21.64 235 LYS B O 1
ATOM 5257 N N . PHE B 1 224 ? 18.952 39.090 21.322 1.00 18.50 236 PHE B N 1
ATOM 5258 C CA . PHE B 1 224 ? 18.188 38.835 20.109 1.00 21.40 236 PHE B CA 1
ATOM 5259 C C . PHE B 1 224 ? 16.936 38.034 20.377 1.00 21.43 236 PHE B C 1
ATOM 5260 O O . PHE B 1 224 ? 16.783 37.445 21.444 1.00 20.23 236 PHE B O 1
ATOM 5268 N N . ASP B 1 225 ? 16.057 38.001 19.382 1.00 21.25 237 ASP B N 1
ATOM 5269 C CA . ASP B 1 225 ? 14.831 37.224 19.440 1.00 22.64 237 ASP B CA 1
ATOM 5270 C C . ASP B 1 225 ? 15.164 35.783 19.852 1.00 23.31 237 ASP B C 1
ATOM 5271 O O . ASP B 1 225 ? 16.224 35.246 19.470 1.00 23.00 237 ASP B O 1
ATOM 5276 N N . GLU B 1 226 ? 14.266 35.169 20.625 1.00 25.36 238 GLU B N 1
ATOM 5277 C CA . GLU B 1 226 ? 14.456 33.805 21.131 1.00 30.03 238 GLU B CA 1
ATOM 5278 C C . GLU B 1 226 ? 14.692 32.765 20.040 1.00 27.07 238 GLU B C 1
ATOM 5279 O O . GLU B 1 226 ? 15.292 31.739 20.303 1.00 24.16 238 GLU B O 1
ATOM 5285 N N . CYS B 1 227 ? 14.173 33.002 18.842 1.00 20.40 239 CYS B N 1
ATOM 5286 C CA . CYS B 1 227 ? 14.353 32.069 17.739 1.00 19.47 239 CYS B CA 1
ATOM 5287 C C . CYS B 1 227 ? 15.834 32.004 17.379 1.00 19.04 239 CYS B C 1
ATOM 5288 O O . CYS B 1 227 ? 16.369 30.918 17.088 1.00 16.09 239 CYS B O 1
ATOM 5291 N N . ILE B 1 228 ? 16.494 33.162 17.410 1.00 17.05 240 ILE B N 1
ATOM 5292 C CA . ILE B 1 228 ? 17.923 33.194 17.149 1.00 16.57 240 ILE B CA 1
ATOM 5293 C C . ILE B 1 228 ? 18.679 32.522 18.296 1.00 18.03 240 ILE B C 1
ATOM 5294 O O . ILE B 1 228 ? 19.589 31.726 18.062 1.00 20.84 240 ILE B O 1
ATOM 5299 N N . GLN B 1 229 ? 18.269 32.837 19.517 1.00 17.28 241 GLN B N 1
ATOM 5300 C CA . GLN B 1 229 ? 18.877 32.309 20.713 1.00 20.54 241 GLN B CA 1
ATOM 5301 C C . GLN B 1 229 ? 18.851 30.791 20.746 1.00 18.34 241 GLN B C 1
ATOM 5302 O O . GLN B 1 229 ? 19.865 30.156 21.029 1.00 20.00 241 GLN B O 1
ATOM 5308 N N . ASN B 1 230 ? 17.685 30.220 20.484 1.00 19.15 242 ASN B N 1
ATOM 5309 C CA . ASN B 1 230 ? 17.501 28.787 20.606 1.00 19.06 242 ASN B CA 1
ATOM 5310 C C . ASN B 1 230 ? 18.184 28.020 19.510 1.00 17.84 242 ASN B C 1
ATOM 5311 O O . ASN B 1 230 ? 18.777 26.960 19.761 1.00 16.57 242 ASN B O 1
ATOM 5316 N N . THR B 1 231 ? 18.114 28.545 18.298 1.00 18.17 243 THR B N 1
ATOM 5317 C CA . THR B 1 231 ? 18.638 27.820 17.157 1.00 15.06 243 THR B CA 1
ATOM 5318 C C . THR B 1 231 ? 20.157 27.763 17.218 1.00 14.68 243 THR B C 1
ATOM 5319 O O . THR B 1 231 ? 20.746 26.731 16.944 1.00 15.70 243 THR B O 1
ATOM 5323 N N . ILE B 1 232 ? 20.790 28.871 17.583 1.00 16.48 244 ILE B N 1
ATOM 5324 C CA . ILE B 1 232 ? 22.243 28.903 17.663 1.00 15.44 244 ILE B CA 1
ATOM 5325 C C . ILE B 1 232 ? 22.745 28.135 18.885 1.00 14.81 244 ILE B C 1
ATOM 5326 O O . ILE B 1 232 ? 23.733 27.433 18.821 1.00 14.25 244 ILE B O 1
ATOM 5331 N N . THR B 1 233 ? 22.044 28.267 19.991 1.00 16.09 245 THR B N 1
ATOM 5332 C CA . THR B 1 233 ? 22.391 27.512 21.185 1.00 15.98 245 THR B CA 1
ATOM 5333 C C . THR B 1 233 ? 22.367 26.017 20.855 1.00 18.02 245 THR B C 1
ATOM 5334 O O . THR B 1 233 ? 23.345 25.327 21.058 1.00 18.33 245 THR B O 1
ATOM 5338 N N . ASP B 1 234 ? 21.257 25.545 20.328 1.00 18.11 246 ASP B N 1
ATOM 5339 C CA . ASP B 1 234 ? 21.042 24.118 20.089 1.00 16.94 246 ASP B CA 1
ATOM 5340 C C . ASP B 1 234 ? 22.013 23.578 19.035 1.00 17.45 246 ASP B C 1
ATOM 5341 O O . ASP B 1 234 ? 22.584 22.496 19.206 1.00 20.21 246 ASP B O 1
ATOM 5346 N N . HIS B 1 235 ? 22.188 24.318 17.941 1.00 18.28 247 HIS B N 1
ATOM 5347 C CA . HIS B 1 235 ? 23.118 23.883 16.925 1.00 18.45 247 HIS B CA 1
ATOM 5348 C C . HIS B 1 235 ? 24.564 23.855 17.422 1.00 17.77 247 HIS B C 1
ATOM 5349 O O . HIS B 1 235 ? 25.326 22.971 17.042 1.00 18.18 247 HIS B O 1
ATOM 5356 N N . TYR B 1 236 ? 24.954 24.806 18.256 1.00 16.94 248 TYR B N 1
ATOM 5357 C CA . TYR B 1 236 ? 26.336 24.823 18.759 1.00 17.56 248 TYR B CA 1
ATOM 5358 C C . TYR B 1 236 ? 26.599 23.566 19.599 1.00 15.41 248 TYR B C 1
ATOM 5359 O O . TYR B 1 236 ? 27.615 22.897 19.453 1.00 14.13 248 TYR B O 1
ATOM 5368 N N . VAL B 1 237 ? 25.652 23.242 20.467 1.00 17.12 249 VAL B N 1
ATOM 5369 C CA . VAL B 1 237 ? 25.741 22.034 21.278 1.00 19.12 249 VAL B CA 1
ATOM 5370 C C . VAL B 1 237 ? 25.789 20.800 20.383 1.00 20.91 249 VAL B C 1
ATOM 5371 O O . VAL B 1 237 ? 26.695 19.985 20.494 1.00 20.62 249 VAL B O 1
ATOM 5375 N N . LYS B 1 238 ? 24.837 20.690 19.470 1.00 19.55 250 LYS B N 1
ATOM 5376 C CA . LYS B 1 238 ? 24.772 19.534 18.586 1.00 23.27 250 LYS B CA 1
ATOM 5377 C C . LYS B 1 238 ? 26.056 19.313 17.792 1.00 20.92 250 LYS B C 1
ATOM 5378 O O . LYS B 1 238 ? 26.469 18.177 17.604 1.00 21.00 250 LYS B O 1
ATOM 5384 N N . GLU B 1 239 ? 26.687 20.386 17.304 1.00 22.42 251 GLU B N 1
ATOM 5385 C CA . GLU B 1 239 ? 27.871 20.275 16.465 1.00 22.61 251 GLU B CA 1
ATOM 5386 C C . GLU B 1 239 ? 29.149 20.012 17.246 1.00 21.13 251 GLU B C 1
ATOM 5387 O O . GLU B 1 239 ? 30.170 19.689 16.635 1.00 20.64 251 GLU B O 1
ATOM 5393 N N . GLY B 1 240 ? 29.130 20.135 18.557 1.00 19.85 252 GLY B N 1
ATOM 5394 C CA . GLY B 1 240 ? 30.345 19.819 19.289 1.00 19.59 252 GLY B CA 1
ATOM 5395 C C . GLY B 1 240 ? 30.905 20.976 20.109 1.00 20.01 252 GLY B C 1
ATOM 5396 O O . GLY B 1 240 ? 31.920 20.792 20.798 1.00 19.95 252 GLY B O 1
ATOM 5397 N N . ILE B 1 241 ? 30.296 22.150 20.067 1.00 21.09 253 ILE B N 1
ATOM 5398 C CA . ILE B 1 241 ? 30.744 23.247 20.930 1.00 20.29 253 ILE B CA 1
ATOM 5399 C C . ILE B 1 241 ? 30.163 22.991 22.307 1.00 22.89 253 ILE B C 1
ATOM 5400 O O . ILE B 1 241 ? 28.933 22.934 22.479 1.00 21.20 253 ILE B O 1
ATOM 5405 N N . ASN B 1 242 ? 31.049 22.822 23.280 1.00 24.00 254 ASN B N 1
ATOM 5406 C CA . ASN B 1 242 ? 30.638 22.586 24.663 1.00 25.76 254 ASN B CA 1
ATOM 5407 C C . ASN B 1 242 ? 30.105 23.877 25.312 1.00 22.22 254 ASN B C 1
ATOM 5408 O O . ASN B 1 242 ? 30.876 24.736 25.750 1.00 23.56 254 ASN B O 1
ATOM 5413 N N . VAL B 1 243 ? 28.787 23.999 25.368 1.00 19.79 255 VAL B N 1
ATOM 5414 C CA . VAL B 1 243 ? 28.143 25.166 25.973 1.00 19.30 255 VAL B CA 1
ATOM 5415 C C . VAL B 1 243 ? 27.845 24.889 27.446 1.00 19.13 255 VAL B C 1
ATOM 5416 O O . VAL B 1 243 ? 27.045 24.019 27.770 1.00 20.43 255 VAL B O 1
ATOM 5420 N N . HIS B 1 244 ? 28.515 25.612 28.330 1.00 18.15 256 HIS B N 1
ATOM 5421 C CA . HIS B 1 244 ? 28.263 25.508 29.764 1.00 20.38 256 HIS B CA 1
ATOM 5422 C C . HIS B 1 244 ? 27.195 26.533 30.143 1.00 18.65 256 HIS B C 1
ATOM 5423 O O . HIS B 1 244 ? 27.482 27.702 30.269 1.00 20.49 256 HIS B O 1
ATOM 5430 N N . LYS B 1 245 ? 25.959 26.075 30.295 1.00 18.41 257 LYS B N 1
ATOM 5431 C CA . LYS B 1 245 ? 24.823 26.938 30.619 1.00 21.62 257 LYS B CA 1
ATOM 5432 C C . LYS B 1 245 ? 24.729 27.194 32.113 1.00 21.57 257 LYS B C 1
ATOM 5433 O O . LYS B 1 245 ? 25.288 26.458 32.900 1.00 21.34 257 LYS B O 1
ATOM 5439 N N . LEU B 1 246 ? 24.029 28.256 32.497 1.00 21.94 258 LEU B N 1
ATOM 5440 C CA . LEU B 1 246 ? 23.845 28.601 33.893 1.00 24.40 258 LEU B CA 1
ATOM 5441 C C . LEU B 1 246 ? 25.175 28.608 34.641 1.00 22.58 258 LEU B C 1
ATOM 5442 O O . LEU B 1 246 ? 25.240 28.145 35.777 1.00 20.46 258 LEU B O 1
ATOM 5447 N N . SER B 1 247 ? 26.220 29.132 34.008 1.00 24.74 259 SER B N 1
ATOM 5448 C CA . SER B 1 247 ? 27.554 29.070 34.557 1.00 24.86 259 SER B CA 1
ATOM 5449 C C . SER B 1 247 ? 28.235 30.422 34.654 1.00 24.79 259 SER B C 1
ATOM 5450 O O . SER B 1 247 ? 28.018 31.318 33.844 1.00 26.69 259 SER B O 1
ATOM 5453 N N . LYS B 1 248 ? 29.048 30.576 35.683 1.00 25.15 260 LYS B N 1
ATOM 5454 C CA . LYS B 1 248 ? 29.958 31.706 35.745 1.00 26.80 260 LYS B CA 1
ATOM 5455 C C . LYS B 1 248 ? 31.295 31.249 36.289 1.00 24.91 260 LYS B C 1
ATOM 5456 O O . LYS B 1 248 ? 31.358 30.417 37.176 1.00 24.86 260 LYS B O 1
ATOM 5462 N N . ILE B 1 249 ? 32.359 31.743 35.675 1.00 24.67 261 ILE B N 1
ATOM 5463 C CA . ILE B 1 249 ? 33.700 31.462 36.112 1.00 24.37 261 ILE B CA 1
ATOM 5464 C C . ILE B 1 249 ? 33.923 32.200 37.414 1.00 22.78 261 ILE B C 1
ATOM 5465 O O . ILE B 1 249 ? 33.610 33.368 37.558 1.00 22.90 261 ILE B O 1
ATOM 5470 N N . VAL B 1 250 ? 34.493 31.481 38.357 1.00 23.15 262 VAL B N 1
ATOM 5471 C CA . VAL B 1 250 ? 34.670 31.967 39.692 1.00 23.39 262 VAL B CA 1
ATOM 5472 C C . VAL B 1 250 ? 36.140 31.954 40.095 1.00 22.59 262 VAL B C 1
ATOM 5473 O O . VAL B 1 250 ? 36.529 32.583 41.070 1.00 21.63 262 VAL B O 1
ATOM 5477 N N . LYS B 1 251 ? 36.963 31.265 39.321 1.00 23.50 263 LYS B N 1
ATOM 5478 C CA . LYS B 1 251 ? 38.401 31.264 39.549 1.00 23.84 263 LYS B CA 1
ATOM 5479 C C . LYS B 1 251 ? 39.174 30.639 38.380 1.00 22.02 263 LYS B C 1
ATOM 5480 O O . LYS B 1 251 ? 38.759 29.642 37.781 1.00 20.68 263 LYS B O 1
ATOM 5486 N N . VAL B 1 252 ? 40.321 31.219 38.080 1.00 20.75 264 VAL B N 1
ATOM 5487 C CA . VAL B 1 252 ? 41.179 30.697 37.040 1.00 21.43 264 VAL B CA 1
ATOM 5488 C C . VAL B 1 252 ? 42.551 30.487 37.649 1.00 22.67 264 VAL B C 1
ATOM 5489 O O . VAL B 1 252 ? 43.039 31.340 38.367 1.00 23.16 264 VAL B O 1
ATOM 5493 N N . GLU B 1 253 ? 43.176 29.352 37.351 1.00 25.64 265 GLU B N 1
ATOM 5494 C CA . GLU B 1 253 ? 44.526 29.050 37.834 1.00 29.96 265 GLU B CA 1
ATOM 5495 C C . GLU B 1 253 ? 45.415 28.414 36.758 1.00 30.38 265 GLU B C 1
ATOM 5496 O O . GLU B 1 253 ? 44.924 27.770 35.846 1.00 28.86 265 GLU B O 1
ATOM 5502 N N . LYS B 1 254 ? 46.723 28.595 36.886 1.00 33.38 266 LYS B N 1
ATOM 5503 C CA . LYS B 1 254 ? 47.709 28.024 35.970 1.00 39.29 266 LYS B CA 1
ATOM 5504 C C . LYS B 1 254 ? 48.346 26.776 36.585 1.00 42.42 266 LYS B C 1
ATOM 5505 O O . LYS B 1 254 ? 48.655 26.790 37.764 1.00 41.69 266 LYS B O 1
ATOM 5511 N N . ASN B 1 255 ? 48.575 25.731 35.790 1.00 48.95 267 ASN B N 1
ATOM 5512 C CA . ASN B 1 255 ? 49.031 24.410 36.280 1.00 56.34 267 ASN B CA 1
ATOM 5513 C C . ASN B 1 255 ? 50.558 24.159 36.270 1.00 58.87 267 ASN B C 1
ATOM 5514 O O . ASN B 1 255 ? 51.340 25.027 35.877 1.00 60.43 267 ASN B O 1
ATOM 5519 N N . VAL B 1 256 ? 50.928 22.948 36.709 1.00 61.56 268 VAL B N 1
ATOM 5520 C CA . VAL B 1 256 ? 52.300 22.417 36.841 1.00 63.80 268 VAL B CA 1
ATOM 5521 C C . VAL B 1 256 ? 53.282 23.008 35.826 1.00 64.40 268 VAL B C 1
ATOM 5522 O O . VAL B 1 256 ? 54.385 22.490 35.630 1.00 65.47 268 VAL B O 1
ATOM 5526 N N . THR B 1 258 ? 53.202 22.214 32.889 1.00 58.41 270 THR B N 1
ATOM 5527 C CA . THR B 1 258 ? 52.065 21.925 32.012 1.00 58.07 270 THR B CA 1
ATOM 5528 C C . THR B 1 258 ? 51.569 23.209 31.397 1.00 57.00 270 THR B C 1
ATOM 5529 O O . THR B 1 258 ? 51.269 23.245 30.209 1.00 57.79 270 THR B O 1
ATOM 5533 N N . ASP B 1 259 ? 51.467 24.249 32.217 1.00 55.42 271 ASP B N 1
ATOM 5534 C CA . ASP B 1 259 ? 51.205 25.615 31.745 1.00 53.56 271 ASP B CA 1
ATOM 5535 C C . ASP B 1 259 ? 49.798 25.881 31.221 1.00 48.15 271 ASP B C 1
ATOM 5536 O O . ASP B 1 259 ? 49.505 26.964 30.703 1.00 48.65 271 ASP B O 1
ATOM 5541 N N . LYS B 1 260 ? 48.914 24.915 31.398 1.00 41.20 272 LYS B N 1
ATOM 5542 C CA . LYS B 1 260 ? 47.554 25.053 30.946 1.00 34.27 272 LYS B CA 1
ATOM 5543 C C . LYS B 1 260 ? 46.716 25.597 32.083 1.00 29.66 272 LYS B C 1
ATOM 5544 O O . LYS B 1 260 ? 47.121 25.536 33.242 1.00 26.93 272 LYS B O 1
ATOM 5550 N N . LEU B 1 261 ? 45.573 26.170 31.742 1.00 25.75 273 LEU B N 1
ATOM 5551 C CA . LEU B 1 261 ? 44.706 26.797 32.712 1.00 22.19 273 LEU B CA 1
ATOM 5552 C C . LEU B 1 261 ? 43.705 25.784 33.218 1.00 21.51 273 LEU B C 1
ATOM 5553 O O . LEU B 1 261 ? 43.451 24.784 32.586 1.00 20.48 273 LEU B O 1
ATOM 5558 N N . LYS B 1 262 ? 43.133 26.063 34.371 1.00 19.99 274 LYS B N 1
ATOM 5559 C CA . LYS B 1 262 ? 42.039 25.282 34.888 1.00 19.52 274 LYS B CA 1
ATOM 5560 C C . LYS B 1 262 ? 40.959 26.263 35.288 1.00 21.90 274 LYS B C 1
ATOM 5561 O O . LYS B 1 262 ? 41.193 27.127 36.123 1.00 19.41 274 LYS B O 1
ATOM 5567 N N . ILE B 1 263 ? 39.776 26.123 34.699 1.00 21.05 275 ILE B N 1
ATOM 5568 C CA . ILE B 1 263 ? 38.688 27.053 34.949 1.00 22.23 275 ILE B CA 1
ATOM 5569 C C . ILE B 1 263 ? 37.777 26.477 36.006 1.00 23.03 275 ILE B C 1
ATOM 5570 O O . ILE B 1 263 ? 37.341 25.333 35.914 1.00 23.05 275 ILE B O 1
ATOM 5575 N N . HIS B 1 264 ? 37.457 27.293 36.994 1.00 23.81 276 HIS B N 1
ATOM 5576 C CA . HIS B 1 264 ? 36.597 26.863 38.083 1.00 23.14 276 HIS B CA 1
ATOM 5577 C C . HIS B 1 264 ? 35.250 27.551 38.000 1.00 23.69 276 HIS B C 1
ATOM 5578 O O . HIS B 1 264 ? 35.167 28.774 38.017 1.00 24.74 276 HIS B O 1
ATOM 5585 N N . MET B 1 265 ? 34.199 26.753 37.929 1.00 23.18 277 MET B N 1
ATOM 5586 C CA . MET B 1 265 ? 32.847 27.259 37.781 1.00 27.27 277 MET B CA 1
ATOM 5587 C C . MET B 1 265 ? 32.118 27.314 39.114 1.00 25.51 277 MET B C 1
ATOM 5588 O O . MET B 1 265 ? 32.531 26.683 40.090 1.00 25.16 277 MET B O 1
ATOM 5593 N N . ASN B 1 266 ? 31.009 28.048 39.135 1.00 26.86 278 ASN B N 1
ATOM 5594 C CA . ASN B 1 266 ? 30.236 28.241 40.390 1.00 28.20 278 ASN B CA 1
ATOM 5595 C C . ASN B 1 266 ? 29.307 27.095 40.765 1.00 30.63 278 ASN B C 1
ATOM 5596 O O . ASN B 1 266 ? 28.813 27.019 41.886 1.00 31.20 278 ASN B O 1
ATOM 5601 N N . ASP B 1 267 ? 29.089 26.172 39.802 1.00 30.73 279 ASP B N 1
ATOM 5602 C CA . ASP B 1 267 ? 28.281 24.938 39.941 1.00 32.79 279 ASP B CA 1
ATOM 5603 C C . ASP B 1 267 ? 29.187 23.785 40.409 1.00 34.62 279 ASP B C 1
ATOM 5604 O O . ASP B 1 267 ? 28.753 22.655 40.554 1.00 33.97 279 ASP B O 1
ATOM 5609 N N . SER B 1 268 ? 30.468 24.165 40.638 1.00 35.00 280 SER B N 1
ATOM 5610 C CA . SER B 1 268 ? 31.563 23.312 41.158 1.00 34.71 280 SER B CA 1
ATOM 5611 C C . SER B 1 268 ? 32.221 22.452 40.077 1.00 34.25 280 SER B C 1
ATOM 5612 O O . SER B 1 268 ? 33.095 21.618 40.345 1.00 34.37 280 SER B O 1
ATOM 5615 N N . LYS B 1 269 ? 31.757 22.662 38.894 1.00 31.58 281 LYS B N 1
ATOM 5616 C CA . LYS B 1 269 ? 32.382 21.953 37.817 1.00 31.89 281 LYS B CA 1
ATOM 5617 C C . LYS B 1 269 ? 33.587 22.744 37.357 1.00 28.98 281 LYS B C 1
ATOM 5618 O O . LYS B 1 269 ? 33.771 23.919 37.710 1.00 28.76 281 LYS B O 1
ATOM 5624 N N . SER B 1 270 ? 34.419 22.108 36.552 1.00 25.17 282 SER B N 1
ATOM 5625 C CA . SER B 1 270 ? 35.599 22.756 36.007 1.00 25.70 282 SER B CA 1
ATOM 5626 C C . SER B 1 270 ? 35.921 22.294 34.569 1.00 24.74 282 SER B C 1
ATOM 5627 O O . SER B 1 270 ? 35.401 21.287 34.076 1.00 23.35 282 SER B O 1
ATOM 5630 N N . ILE B 1 271 ? 36.786 23.065 33.927 1.00 23.60 283 ILE B N 1
ATOM 5631 C CA . ILE B 1 271 ? 37.334 22.744 32.620 1.00 22.57 283 ILE B CA 1
ATOM 5632 C C . ILE B 1 271 ? 38.840 22.758 32.824 1.00 24.92 283 ILE B C 1
ATOM 5633 O O . ILE B 1 271 ? 39.398 23.788 33.176 1.00 24.64 283 ILE B O 1
ATOM 5638 N N . ASP B 1 272 ? 39.483 21.611 32.612 1.00 27.50 284 ASP B N 1
ATOM 5639 C CA . ASP B 1 272 ? 40.914 21.440 32.851 1.00 30.34 284 ASP B CA 1
ATOM 5640 C C . ASP B 1 272 ? 41.683 21.491 31.522 1.00 28.76 284 ASP B C 1
ATOM 5641 O O . ASP B 1 272 ? 41.093 21.518 30.448 1.00 28.22 284 ASP B O 1
ATOM 5646 N N . ASP B 1 273 ? 43.005 21.489 31.608 1.00 29.18 285 ASP B N 1
ATOM 5647 C CA . ASP B 1 273 ? 43.875 21.456 30.441 1.00 29.20 285 ASP B CA 1
ATOM 5648 C C . ASP B 1 273 ? 43.501 22.467 29.352 1.00 25.60 285 ASP B C 1
ATOM 5649 O O . ASP B 1 273 ? 43.493 22.142 28.173 1.00 25.60 285 ASP B O 1
ATOM 5654 N N . VAL B 1 274 ? 43.201 23.687 29.748 1.00 24.01 286 VAL B N 1
ATOM 5655 C CA . VAL B 1 274 ? 42.794 24.712 28.809 1.00 24.25 286 VAL B CA 1
ATOM 5656 C C . VAL B 1 274 ? 44.014 25.474 28.335 1.00 23.13 286 VAL B C 1
ATOM 5657 O O . VAL B 1 274 ? 44.806 25.919 29.130 1.00 23.05 286 VAL B O 1
ATOM 5661 N N . ASP B 1 275 ? 44.184 25.578 27.025 1.00 21.54 287 ASP B N 1
ATOM 5662 C CA . ASP B 1 275 ? 45.324 26.291 26.450 1.00 22.90 287 ASP B CA 1
ATOM 5663 C C . ASP B 1 275 ? 45.059 27.777 26.318 1.00 21.51 287 ASP B C 1
ATOM 5664 O O . ASP B 1 275 ? 45.987 28.566 26.223 1.00 23.46 287 ASP B O 1
ATOM 5669 N N . GLU B 1 276 ? 43.797 28.169 26.267 1.00 22.29 288 GLU B N 1
ATOM 5670 C CA . GLU B 1 276 ? 43.474 29.567 26.004 1.00 24.03 288 GLU B CA 1
ATOM 5671 C C . GLU B 1 276 ? 42.117 29.925 26.556 1.00 21.91 288 GLU B C 1
ATOM 5672 O O . GLU B 1 276 ? 41.148 29.176 26.382 1.00 22.95 288 GLU B O 1
ATOM 5678 N N . LEU B 1 277 ? 42.053 31.085 27.196 1.00 22.25 289 LEU B N 1
ATOM 5679 C CA . LEU B 1 277 ? 40.815 31.600 27.762 1.00 20.35 289 LEU B CA 1
ATOM 5680 C C . LEU B 1 277 ? 40.565 32.990 27.217 1.00 20.55 289 LEU B C 1
ATOM 5681 O O . LEU B 1 277 ? 41.412 33.850 27.339 1.00 22.37 289 LEU B O 1
ATOM 5686 N N . ILE B 1 278 ? 39.391 33.219 26.640 1.00 21.56 290 ILE B N 1
ATOM 5687 C CA . ILE B 1 278 ? 39.070 34.519 26.100 1.00 22.61 290 ILE B CA 1
ATOM 5688 C C . ILE B 1 278 ? 37.791 35.068 26.725 1.00 19.59 290 ILE B C 1
ATOM 5689 O O . ILE B 1 278 ? 36.732 34.445 26.639 1.00 19.41 290 ILE B O 1
ATOM 5694 N N . TRP B 1 279 ? 37.896 36.261 27.313 1.00 18.07 291 TRP B N 1
ATOM 5695 C CA . TRP B 1 279 ? 36.748 36.947 27.855 1.00 19.12 291 TRP B CA 1
ATOM 5696 C C . TRP B 1 279 ? 36.127 37.798 26.773 1.00 19.47 291 TRP B C 1
ATOM 5697 O O . TRP B 1 279 ? 36.787 38.669 26.230 1.00 17.50 291 TRP B O 1
ATOM 5708 N N . THR B 1 280 ? 34.852 37.555 26.491 1.00 15.87 292 THR B N 1
ATOM 5709 C CA . THR B 1 280 ? 34.072 38.370 25.573 1.00 17.90 292 THR B CA 1
ATOM 5710 C C . THR B 1 280 ? 32.768 38.695 26.288 1.00 18.08 292 THR B C 1
ATOM 5711 O O . THR B 1 280 ? 31.686 38.262 25.900 1.00 19.10 292 THR B O 1
ATOM 5715 N N . ILE B 1 281 ? 32.903 39.472 27.356 1.00 19.25 293 ILE B N 1
ATOM 5716 C CA . ILE B 1 281 ? 31.788 39.783 28.224 1.00 20.48 293 ILE B CA 1
ATOM 5717 C C . ILE B 1 281 ? 31.342 41.232 28.135 1.00 20.69 293 ILE B C 1
ATOM 5718 O O . ILE B 1 281 ? 30.756 41.752 29.073 1.00 22.13 293 ILE B O 1
ATOM 5723 N N . GLY B 1 282 ? 31.605 41.878 27.006 1.00 19.72 294 GLY B N 1
ATOM 5724 C CA . GLY B 1 282 ? 31.133 43.224 26.765 1.00 19.04 294 GLY B CA 1
ATOM 5725 C C . GLY B 1 282 ? 32.283 44.160 26.514 1.00 18.96 294 GLY B C 1
ATOM 5726 O O . GLY B 1 282 ? 33.435 43.819 26.750 1.00 18.87 294 GLY B O 1
ATOM 5727 N N . ARG B 1 283 ? 31.962 45.344 26.020 1.00 19.55 295 ARG B N 1
ATOM 5728 C CA . ARG B 1 283 ? 32.957 46.386 25.804 1.00 20.99 295 ARG B CA 1
ATOM 5729 C C . ARG B 1 283 ? 32.504 47.660 26.478 1.00 21.05 295 ARG B C 1
ATOM 5730 O O . ARG B 1 283 ? 31.316 47.867 26.681 1.00 23.46 295 ARG B O 1
ATOM 5738 N N . LYS B 1 284 ? 33.451 48.509 26.842 1.00 21.47 296 LYS B N 1
ATOM 5739 C CA . LYS B 1 284 ? 33.149 49.776 27.503 1.00 22.61 296 LYS B CA 1
ATOM 5740 C C . LYS B 1 284 ? 33.765 50.895 26.684 1.00 21.14 296 LYS B C 1
ATOM 5741 O O . LYS B 1 284 ? 34.588 50.647 25.807 1.00 23.63 296 LYS B O 1
ATOM 5747 N N . SER B 1 285 ? 33.385 52.127 26.990 1.00 22.26 297 SER B N 1
ATOM 5748 C CA . SER B 1 285 ? 33.837 53.267 26.224 1.00 21.88 297 SER B CA 1
ATOM 5749 C C . SER B 1 285 ? 35.309 53.490 26.468 1.00 23.50 297 SER B C 1
ATOM 5750 O O . SER B 1 285 ? 35.792 53.378 27.588 1.00 24.77 297 SER B O 1
ATOM 5753 N N . HIS B 1 286 ? 36.023 53.762 25.396 1.00 26.75 298 HIS B N 1
ATOM 5754 C CA . HIS B 1 286 ? 37.449 54.030 25.447 1.00 27.55 298 HIS B CA 1
ATOM 5755 C C . HIS B 1 286 ? 37.623 55.510 25.770 1.00 29.33 298 HIS B C 1
ATOM 5756 O O . HIS B 1 286 ? 37.617 56.357 24.881 1.00 30.88 298 HIS B O 1
ATOM 5763 N N . LEU B 1 287 ? 37.724 55.806 27.062 1.00 33.11 299 LEU B N 1
ATOM 5764 C CA . LEU B 1 287 ? 37.910 57.163 27.545 1.00 36.62 299 LEU B CA 1
ATOM 5765 C C . LEU B 1 287 ? 39.343 57.329 27.934 1.00 40.46 299 LEU B C 1
ATOM 5766 O O . LEU B 1 287 ? 39.734 56.899 29.004 1.00 44.01 299 LEU B O 1
ATOM 5771 N N . GLY B 1 288 ? 40.137 57.942 27.088 1.00 43.56 300 GLY B N 1
ATOM 5772 C CA . GLY B 1 288 ? 41.491 58.288 27.473 1.00 45.13 300 GLY B CA 1
ATOM 5773 C C . GLY B 1 288 ? 41.817 59.770 27.370 1.00 46.88 300 GLY B C 1
ATOM 5774 O O . GLY B 1 288 ? 42.838 60.200 27.883 1.00 47.53 300 GLY B O 1
ATOM 5775 N N . MET B 1 289 ? 40.996 60.511 26.633 1.00 46.92 301 MET B N 1
ATOM 5776 C CA . MET B 1 289 ? 41.272 61.939 26.425 1.00 48.27 301 MET B CA 1
ATOM 5777 C C . MET B 1 289 ? 41.194 62.702 27.731 1.00 47.48 301 MET B C 1
ATOM 5778 O O . MET B 1 289 ? 40.928 62.129 28.790 1.00 49.58 301 MET B O 1
ATOM 5783 N N . GLY B 1 290 ? 41.422 63.997 27.672 1.00 45.47 302 GLY B N 1
ATOM 5784 C CA . GLY B 1 290 ? 41.261 64.812 28.860 1.00 44.21 302 GLY B CA 1
ATOM 5785 C C . GLY B 1 290 ? 39.843 65.333 28.880 1.00 41.73 302 GLY B C 1
ATOM 5786 O O . GLY B 1 290 ? 39.643 66.522 29.031 1.00 42.25 302 GLY B O 1
ATOM 5787 N N . SER B 1 291 ? 38.863 64.448 28.709 1.00 39.52 303 SER B N 1
ATOM 5788 C CA . SER B 1 291 ? 37.481 64.870 28.519 1.00 37.87 303 SER B CA 1
ATOM 5789 C C . SER B 1 291 ? 36.983 65.693 29.691 1.00 38.45 303 SER B C 1
ATOM 5790 O O . SER B 1 291 ? 36.147 66.576 29.523 1.00 38.14 303 SER B O 1
ATOM 5793 N N . GLU B 1 292 ? 37.507 65.387 30.871 1.00 40.97 304 GLU B N 1
ATOM 5794 C CA . GLU B 1 292 ? 37.171 66.102 32.111 1.00 43.11 304 GLU B CA 1
ATOM 5795 C C . GLU B 1 292 ? 37.620 67.564 32.061 1.00 42.50 304 GLU B C 1
ATOM 5796 O O . GLU B 1 292 ? 36.992 68.438 32.658 1.00 43.01 304 GLU B O 1
ATOM 5802 N N . ASN B 1 293 ? 38.702 67.816 31.335 1.00 40.12 305 ASN B N 1
ATOM 5803 C CA . ASN B 1 293 ? 39.216 69.170 31.140 1.00 37.82 305 ASN B CA 1
ATOM 5804 C C . ASN B 1 293 ? 38.339 70.101 30.311 1.00 36.30 305 ASN B C 1
ATOM 5805 O O . ASN B 1 293 ? 38.598 71.304 30.274 1.00 37.65 305 ASN B O 1
ATOM 5810 N N . VAL B 1 294 ? 37.330 69.553 29.634 1.00 34.51 306 VAL B N 1
ATOM 5811 C CA . VAL B 1 294 ? 36.421 70.372 28.832 1.00 30.39 306 VAL B CA 1
ATOM 5812 C C . VAL B 1 294 ? 34.985 70.260 29.299 1.00 29.02 306 VAL B C 1
ATOM 5813 O O . VAL B 1 294 ? 34.125 70.962 28.788 1.00 29.47 306 VAL B O 1
ATOM 5817 N N . GLY B 1 295 ? 34.734 69.399 30.284 1.00 27.34 307 GLY B N 1
ATOM 5818 C CA . GLY B 1 295 ? 33.407 69.265 30.873 1.00 26.31 307 GLY B CA 1
ATOM 5819 C C . GLY B 1 295 ? 32.428 68.329 30.184 1.00 26.87 307 GLY B C 1
ATOM 5820 O O . GLY B 1 295 ? 31.207 68.439 30.383 1.00 24.88 307 GLY B O 1
ATOM 5821 N N . ILE B 1 296 ? 32.945 67.402 29.382 1.00 27.20 308 ILE B N 1
ATOM 5822 C CA . ILE B 1 296 ? 32.089 66.437 28.698 1.00 27.72 308 ILE B CA 1
ATOM 5823 C C . ILE B 1 296 ? 31.421 65.520 29.702 1.00 28.05 308 ILE B C 1
ATOM 5824 O O . ILE B 1 296 ? 32.104 64.823 30.430 1.00 27.19 308 ILE B O 1
ATOM 5829 N N . LYS B 1 297 ? 30.089 65.508 29.698 1.00 28.95 309 LYS B N 1
ATOM 5830 C CA . LYS B 1 297 ? 29.309 64.660 30.574 1.00 30.64 309 LYS B CA 1
ATOM 5831 C C . LYS B 1 297 ? 29.303 63.185 30.135 1.00 29.65 309 LYS B C 1
ATOM 5832 O O . LYS B 1 297 ? 29.113 62.868 28.963 1.00 29.76 309 LYS B O 1
ATOM 5838 N N . LEU B 1 298 ? 29.529 62.309 31.111 1.00 28.82 310 LEU B N 1
ATOM 5839 C CA . LEU B 1 298 ? 29.512 60.859 30.942 1.00 30.49 310 LEU B CA 1
ATOM 5840 C C . LEU B 1 298 ? 28.257 60.321 31.608 1.00 29.15 310 LEU B C 1
ATOM 5841 O O . LEU B 1 298 ? 27.746 60.936 32.536 1.00 30.16 310 LEU B O 1
ATOM 5846 N N . ASN B 1 299 ? 27.742 59.184 31.147 1.00 28.68 311 ASN B N 1
ATOM 5847 C CA . ASN B 1 299 ? 26.608 58.561 31.843 1.00 30.69 311 ASN B CA 1
ATOM 5848 C C . ASN B 1 299 ? 27.093 57.652 32.974 1.00 32.43 311 ASN B C 1
ATOM 5849 O O . ASN B 1 299 ? 28.291 57.604 33.266 1.00 30.71 311 ASN B O 1
ATOM 5854 N N . SER B 1 300 ? 26.178 56.920 33.588 1.00 35.05 312 SER B N 1
ATOM 5855 C CA . SER B 1 300 ? 26.541 56.011 34.670 1.00 37.45 312 SER B CA 1
ATOM 5856 C C . SER B 1 300 ? 27.254 54.711 34.234 1.00 38.74 312 SER B C 1
ATOM 5857 O O . SER B 1 300 ? 27.485 53.834 35.065 1.00 39.99 312 SER B O 1
ATOM 5860 N N . HIS B 1 301 ? 27.574 54.580 32.947 1.00 41.09 313 HIS B N 1
ATOM 5861 C CA . HIS B 1 301 ? 28.313 53.428 32.424 1.00 41.86 313 HIS B CA 1
ATOM 5862 C C . HIS B 1 301 ? 29.633 53.910 31.828 1.00 41.09 313 HIS B C 1
ATOM 5863 O O . HIS B 1 301 ? 30.257 53.207 31.038 1.00 41.61 313 HIS B O 1
ATOM 5870 N N . ASP B 1 302 ? 30.056 55.110 32.228 1.00 39.68 314 ASP B N 1
ATOM 5871 C CA . ASP B 1 302 ? 31.248 55.771 31.688 1.00 38.24 314 ASP B CA 1
ATOM 5872 C C . ASP B 1 302 ? 31.278 55.832 30.170 1.00 34.24 314 ASP B C 1
ATOM 5873 O O . ASP B 1 302 ? 32.322 55.636 29.557 1.00 34.26 314 ASP B O 1
ATOM 5878 N N . GLN B 1 303 ? 30.123 56.128 29.589 1.00 30.95 315 GLN B N 1
ATOM 5879 C CA . GLN B 1 303 ? 30.005 56.379 28.163 1.00 29.40 315 GLN B CA 1
ATOM 5880 C C . GLN B 1 303 ? 29.755 57.879 27.951 1.00 28.61 315 GLN B C 1
ATOM 5881 O O . GLN B 1 303 ? 29.103 58.528 28.762 1.00 27.32 315 GLN B O 1
ATOM 5887 N N . ILE B 1 304 ? 30.276 58.429 26.867 1.00 28.12 316 ILE B N 1
ATOM 5888 C CA . ILE B 1 304 ? 30.007 59.823 26.536 1.00 26.73 316 ILE B CA 1
ATOM 5889 C C . ILE B 1 304 ? 28.539 59.984 26.106 1.00 26.04 316 ILE B C 1
ATOM 5890 O O . ILE B 1 304 ? 28.027 59.197 25.312 1.00 25.53 316 ILE B O 1
ATOM 5895 N N . ILE B 1 305 ? 27.870 61.000 26.647 1.00 25.89 317 ILE B N 1
ATOM 5896 C CA . ILE B 1 305 ? 26.482 61.269 26.291 1.00 22.65 317 ILE B CA 1
ATOM 5897 C C . ILE B 1 305 ? 26.460 62.126 25.046 1.00 24.09 317 ILE B C 1
ATOM 5898 O O . ILE B 1 305 ? 27.302 63.013 24.874 1.00 22.38 317 ILE B O 1
ATOM 5903 N N . ALA B 1 306 ? 25.515 61.820 24.163 1.00 22.35 318 ALA B N 1
ATOM 5904 C CA . ALA B 1 306 ? 25.356 62.570 22.930 1.00 22.24 318 ALA B CA 1
ATOM 5905 C C . ALA B 1 306 ? 23.887 62.618 22.607 1.00 20.64 318 ALA B C 1
ATOM 5906 O O . ALA B 1 306 ? 23.174 61.663 22.866 1.00 22.27 318 ALA B O 1
ATOM 5908 N N . ASP B 1 307 ? 23.433 63.737 22.061 1.00 20.98 319 ASP B N 1
ATOM 5909 C CA . ASP B 1 307 ? 22.039 63.874 21.683 1.00 18.82 319 ASP B CA 1
ATOM 5910 C C . ASP B 1 307 ? 21.846 63.262 20.301 1.00 19.10 319 ASP B C 1
ATOM 5911 O O . ASP B 1 307 ? 22.786 62.704 19.740 1.00 19.11 319 ASP B O 1
ATOM 5916 N N . GLU B 1 308 ? 20.641 63.391 19.743 1.00 19.16 320 GLU B N 1
ATOM 5917 C CA . GLU B 1 308 ? 20.316 62.864 18.419 1.00 21.62 320 GLU B CA 1
ATOM 5918 C C . GLU B 1 308 ? 21.173 63.409 17.250 1.00 19.87 320 GLU B C 1
ATOM 5919 O O . GLU B 1 308 ? 21.216 62.793 16.197 1.00 18.86 320 GLU B O 1
ATOM 5925 N N . TYR B 1 309 ? 21.828 64.555 17.445 1.00 18.62 321 TYR B N 1
ATOM 5926 C CA . TYR B 1 309 ? 22.744 65.157 16.486 1.00 19.83 321 TYR B CA 1
ATOM 5927 C C . TYR B 1 309 ? 24.214 64.911 16.841 1.00 16.64 321 TYR B C 1
ATOM 5928 O O . TYR B 1 309 ? 25.126 65.549 16.289 1.00 19.45 321 TYR B O 1
ATOM 5937 N N . GLN B 1 310 ? 24.445 63.977 17.759 1.00 18.34 322 GLN B N 1
ATOM 5938 C CA . GLN B 1 310 ? 25.794 63.661 18.218 1.00 18.44 322 GLN B CA 1
ATOM 5939 C C . GLN B 1 310 ? 26.449 64.806 18.969 1.00 18.23 322 GLN B C 1
ATOM 5940 O O . GLN B 1 310 ? 27.665 64.835 19.076 1.00 21.17 322 GLN B O 1
ATOM 5946 N N . ASN B 1 311 ? 25.662 65.722 19.512 1.00 19.59 323 ASN B N 1
ATOM 5947 C CA . ASN B 1 311 ? 26.212 66.791 20.283 1.00 19.53 323 ASN B CA 1
ATOM 5948 C C . ASN B 1 311 ? 26.476 66.333 21.715 1.00 20.48 323 ASN B C 1
ATOM 5949 O O . ASN B 1 311 ? 25.601 65.753 22.365 1.00 22.17 323 ASN B O 1
ATOM 5954 N N . THR B 1 312 ? 27.661 66.597 22.224 1.00 21.51 324 THR B N 1
ATOM 5955 C CA . THR B 1 312 ? 27.917 66.343 23.652 1.00 22.22 324 THR B CA 1
ATOM 5956 C C . THR B 1 312 ? 27.288 67.577 24.307 1.00 23.67 324 THR B C 1
ATOM 5957 O O . THR B 1 312 ? 26.716 68.412 23.611 1.00 24.55 324 THR B O 1
ATOM 5961 N N . ASN B 1 313 ? 27.442 67.723 25.617 1.00 25.00 325 ASN B N 1
ATOM 5962 C CA . ASN B 1 313 ? 26.920 68.883 26.324 1.00 26.18 325 ASN B CA 1
ATOM 5963 C C . ASN B 1 313 ? 27.809 70.114 26.097 1.00 24.24 325 ASN B C 1
ATOM 5964 O O . ASN B 1 313 ? 27.394 71.225 26.421 1.00 26.84 325 ASN B O 1
ATOM 5969 N N . VAL B 1 314 ? 29.008 69.908 25.552 1.00 23.95 326 VAL B N 1
ATOM 5970 C CA . VAL B 1 314 ? 29.949 70.987 25.303 1.00 25.96 326 VAL B CA 1
ATOM 5971 C C . VAL B 1 314 ? 29.869 71.550 23.877 1.00 24.80 326 VAL B C 1
ATOM 5972 O O . VAL B 1 314 ? 30.032 70.809 22.906 1.00 24.67 326 VAL B O 1
ATOM 5976 N N . PRO B 1 315 ? 29.694 72.873 23.754 1.00 23.73 327 PRO B N 1
ATOM 5977 C CA . PRO B 1 315 ? 29.589 73.519 22.445 1.00 23.80 327 PRO B CA 1
ATOM 5978 C C . PRO B 1 315 ? 30.773 73.170 21.556 1.00 24.58 327 PRO B C 1
ATOM 5979 O O . PRO B 1 315 ? 31.927 73.197 22.019 1.00 24.32 327 PRO B O 1
ATOM 5983 N N . ASN B 1 316 ? 30.477 72.822 20.307 1.00 23.53 328 ASN B N 1
ATOM 5984 C CA . ASN B 1 316 ? 31.482 72.471 19.306 1.00 22.50 328 ASN B CA 1
ATOM 5985 C C . ASN B 1 316 ? 32.239 71.165 19.570 1.00 24.07 328 ASN B C 1
ATOM 5986 O O . ASN B 1 316 ? 33.273 70.914 18.969 1.00 23.51 328 ASN B O 1
ATOM 5991 N N . ILE B 1 317 ? 31.701 70.317 20.429 1.00 23.86 329 ILE B N 1
ATOM 5992 C CA . ILE B 1 317 ? 32.279 68.995 20.666 1.00 27.57 329 ILE B CA 1
ATOM 5993 C C . ILE B 1 317 ? 31.204 67.943 20.424 1.00 26.31 329 ILE B C 1
ATOM 5994 O O . ILE B 1 317 ? 30.152 67.957 21.055 1.00 23.25 329 ILE B O 1
ATOM 5999 N N . TYR B 1 318 ? 31.490 67.019 19.528 1.00 24.87 330 TYR B N 1
ATOM 6000 C CA . TYR B 1 318 ? 30.543 65.969 19.171 1.00 23.68 330 TYR B CA 1
ATOM 6001 C C . TYR B 1 318 ? 31.127 64.581 19.463 1.00 22.65 330 TYR B C 1
ATOM 6002 O O . TYR B 1 318 ? 32.349 64.403 19.606 1.00 22.33 330 TYR B O 1
ATOM 6011 N N . SER B 1 319 ? 30.247 63.597 19.566 1.00 21.04 331 SER B N 1
ATOM 6012 C CA . SER B 1 319 ? 30.700 62.243 19.787 1.00 18.83 331 SER B CA 1
ATOM 6013 C C . SER B 1 319 ? 29.734 61.245 19.190 1.00 19.56 331 SER B C 1
ATOM 6014 O O . SER B 1 319 ? 28.524 61.492 19.093 1.00 16.31 331 SER B O 1
ATOM 6017 N N . LEU B 1 320 ? 30.288 60.121 18.763 1.00 19.34 332 LEU B N 1
ATOM 6018 C CA . LEU B 1 320 ? 29.512 59.079 18.091 1.00 17.97 332 LEU B CA 1
ATOM 6019 C C . LEU B 1 320 ? 30.264 57.759 18.102 1.00 18.50 332 LEU B C 1
ATOM 6020 O O . LEU B 1 320 ? 31.449 57.707 18.464 1.00 16.65 332 LEU B O 1
ATOM 6025 N N . GLY B 1 321 ? 29.571 56.699 17.689 1.00 19.10 333 GLY B N 1
ATOM 6026 C CA . GLY B 1 321 ? 30.167 55.377 17.629 1.00 17.84 333 GLY B CA 1
ATOM 6027 C C . GLY B 1 321 ? 30.159 54.679 18.967 1.00 17.43 333 GLY B C 1
ATOM 6028 O O . GLY B 1 321 ? 29.324 54.978 19.838 1.00 16.84 333 GLY B O 1
ATOM 6029 N N . ASP B 1 322 ? 31.093 53.739 19.132 1.00 19.82 334 ASP B N 1
ATOM 6030 C CA . ASP B 1 322 ? 31.156 52.936 20.337 1.00 19.93 334 ASP B CA 1
ATOM 6031 C C . ASP B 1 322 ? 31.372 53.736 21.610 1.00 21.94 334 ASP B C 1
ATOM 6032 O O . ASP B 1 322 ? 30.828 53.373 22.652 1.00 22.71 334 ASP B O 1
ATOM 6037 N N . VAL B 1 323 ? 32.151 54.813 21.546 1.00 21.10 335 VAL B N 1
ATOM 6038 C CA . VAL B 1 323 ? 32.359 55.636 22.739 1.00 23.33 335 VAL B CA 1
ATOM 6039 C C . VAL B 1 323 ? 31.047 56.144 23.337 1.00 22.89 335 VAL B C 1
ATOM 6040 O O . VAL B 1 323 ? 30.956 56.326 24.544 1.00 22.85 335 VAL B O 1
ATOM 6044 N N . VAL B 1 324 ? 30.038 56.379 22.510 1.00 21.93 336 VAL B N 1
ATOM 6045 C CA . VAL B 1 324 ? 28.703 56.704 23.006 1.00 21.22 336 VAL B CA 1
ATOM 6046 C C . VAL B 1 324 ? 28.005 55.386 23.359 1.00 20.06 336 VAL B C 1
ATOM 6047 O O . VAL B 1 324 ? 27.343 55.280 24.393 1.00 20.95 336 VAL B O 1
ATOM 6051 N N . GLY B 1 325 ? 28.171 54.376 22.513 1.00 22.93 337 GLY B N 1
ATOM 6052 C CA . GLY B 1 325 ? 27.668 53.043 22.800 1.00 21.95 337 GLY B CA 1
ATOM 6053 C C . GLY B 1 325 ? 26.263 52.736 22.319 1.00 21.40 337 GLY B C 1
ATOM 6054 O O . GLY B 1 325 ? 25.688 51.767 22.767 1.00 20.43 337 GLY B O 1
ATOM 6055 N N . LYS B 1 326 ? 25.704 53.562 21.434 1.00 20.86 338 LYS B N 1
ATOM 6056 C CA . LYS B 1 326 ? 24.393 53.298 20.853 1.00 19.76 338 LYS B CA 1
ATOM 6057 C C . LYS B 1 326 ? 24.498 52.595 19.498 1.00 19.42 338 LYS B C 1
ATOM 6058 O O . LYS B 1 326 ? 24.948 53.184 18.531 1.00 20.59 338 LYS B O 1
ATOM 6064 N N . VAL B 1 327 ? 24.058 51.337 19.451 1.00 17.22 339 VAL B N 1
ATOM 6065 C CA . VAL B 1 327 ? 24.148 50.470 18.277 1.00 20.26 339 VAL B CA 1
ATOM 6066 C C . VAL B 1 327 ? 25.584 50.384 17.795 1.00 18.84 339 VAL B C 1
ATOM 6067 O O . VAL B 1 327 ? 25.956 51.042 16.842 1.00 19.61 339 VAL B O 1
ATOM 6071 N N . GLU B 1 328 ? 26.364 49.540 18.455 1.00 15.21 340 GLU B N 1
ATOM 6072 C CA . GLU B 1 328 ? 27.799 49.415 18.226 1.00 20.01 340 GLU B CA 1
ATOM 6073 C C . GLU B 1 328 ? 28.122 48.579 16.982 1.00 21.34 340 GLU B C 1
ATOM 6074 O O . GLU B 1 328 ? 28.462 47.416 17.074 1.00 19.16 340 GLU B O 1
ATOM 6080 N N . LEU B 1 329 ? 28.012 49.217 15.819 1.00 20.05 341 LEU B N 1
ATOM 6081 C CA . LEU B 1 329 ? 28.307 48.584 14.543 1.00 19.33 341 LEU B CA 1
ATOM 6082 C C . LEU B 1 329 ? 29.063 49.587 13.711 1.00 17.86 341 LEU B C 1
ATOM 6083 O O . LEU B 1 329 ? 28.918 50.787 13.888 1.00 20.36 341 LEU B O 1
ATOM 6088 N N . THR B 1 330 ? 29.891 49.092 12.805 1.00 18.11 342 THR B N 1
ATOM 6089 C CA . THR B 1 330 ? 30.702 49.956 11.963 1.00 16.68 342 THR B CA 1
ATOM 6090 C C . THR B 1 330 ? 29.895 50.860 11.016 1.00 16.47 342 THR B C 1
ATOM 6091 O O . THR B 1 330 ? 30.189 52.048 10.927 1.00 15.76 342 THR B O 1
ATOM 6095 N N . PRO B 1 331 ? 28.899 50.320 10.297 1.00 16.20 343 PRO B N 1
ATOM 6096 C CA . PRO B 1 331 ? 28.083 51.143 9.375 1.00 16.60 343 PRO B CA 1
ATOM 6097 C C . PRO B 1 331 ? 27.336 52.274 10.055 1.00 15.98 343 PRO B C 1
ATOM 6098 O O . PRO B 1 331 ? 27.068 53.301 9.438 1.00 15.66 343 PRO B O 1
ATOM 6102 N N . VAL B 1 332 ? 26.988 52.059 11.316 1.00 13.95 344 VAL B N 1
ATOM 6103 C CA . VAL B 1 332 ? 26.261 53.039 12.111 1.00 16.63 344 VAL B CA 1
ATOM 6104 C C . VAL B 1 332 ? 27.147 54.236 12.415 1.00 16.60 344 VAL B C 1
ATOM 6105 O O . VAL B 1 332 ? 26.736 55.373 12.264 1.00 15.54 344 VAL B O 1
ATOM 6109 N N . ALA B 1 333 ? 28.376 53.971 12.838 1.00 16.53 345 ALA B N 1
ATOM 6110 C CA . ALA B 1 333 ? 29.323 55.034 13.139 1.00 15.82 345 ALA B CA 1
ATOM 6111 C C . ALA B 1 333 ? 29.658 55.821 11.883 1.00 15.39 345 ALA B C 1
ATOM 6112 O O . ALA B 1 333 ? 29.761 57.047 11.914 1.00 16.00 345 ALA B O 1
ATOM 6114 N N . ILE B 1 334 ? 29.867 55.091 10.795 1.00 16.40 346 ILE B N 1
ATOM 6115 C CA . ILE B 1 334 ? 30.157 55.687 9.510 1.00 17.70 346 ILE B CA 1
ATOM 6116 C C . ILE B 1 334 ? 29.027 56.628 9.120 1.00 16.79 346 ILE B C 1
ATOM 6117 O O . ILE B 1 334 ? 29.272 57.784 8.778 1.00 19.24 346 ILE B O 1
ATOM 6122 N N . ALA B 1 335 ? 27.794 56.132 9.195 1.00 18.63 347 ALA B N 1
ATOM 6123 C CA . ALA B 1 335 ? 26.648 56.923 8.822 1.00 20.42 347 ALA B CA 1
ATOM 6124 C C . ALA B 1 335 ? 26.479 58.147 9.727 1.00 19.00 347 ALA B C 1
ATOM 6125 O O . ALA B 1 335 ? 26.223 59.252 9.241 1.00 21.52 347 ALA B O 1
ATOM 6127 N N . ALA B 1 336 ? 26.602 57.963 11.038 1.00 19.04 348 ALA B N 1
ATOM 6128 C CA . ALA B 1 336 ? 26.479 59.089 11.957 1.00 20.04 348 ALA B CA 1
ATOM 6129 C C . ALA B 1 336 ? 27.609 60.094 11.708 1.00 18.42 348 ALA B C 1
ATOM 6130 O O . ALA B 1 336 ? 27.416 61.302 11.777 1.00 20.41 348 ALA B O 1
ATOM 6132 N N . GLY B 1 337 ? 28.783 59.573 11.404 1.00 17.85 349 GLY B N 1
ATOM 6133 C CA . GLY B 1 337 ? 29.943 60.392 11.119 1.00 16.17 349 GLY B CA 1
ATOM 6134 C C . GLY B 1 337 ? 29.715 61.262 9.899 1.00 16.57 349 GLY B C 1
ATOM 6135 O O . GLY B 1 337 ? 30.014 62.456 9.922 1.00 17.94 349 GLY B O 1
ATOM 6136 N N . ARG B 1 338 ? 29.152 60.661 8.856 1.00 15.97 350 ARG B N 1
ATOM 6137 C CA . ARG B 1 338 ? 28.880 61.360 7.612 1.00 18.68 350 ARG B CA 1
ATOM 6138 C C . ARG B 1 338 ? 27.773 62.385 7.784 1.00 16.26 350 ARG B C 1
ATOM 6139 O O . ARG B 1 338 ? 27.862 63.498 7.265 1.00 18.41 350 ARG B O 1
ATOM 6147 N N . LYS B 1 339 ? 26.726 62.007 8.492 1.00 17.52 351 LYS B N 1
ATOM 6148 C CA . LYS B 1 339 ? 25.606 62.906 8.655 1.00 17.35 351 LYS B CA 1
ATOM 6149 C C . LYS B 1 339 ? 25.975 64.107 9.528 1.00 18.94 351 LYS B C 1
ATOM 6150 O O . LYS B 1 339 ? 25.486 65.207 9.309 1.00 22.46 351 LYS B O 1
ATOM 6156 N N . LEU B 1 340 ? 26.875 63.905 10.479 1.00 20.90 352 LEU B N 1
ATOM 6157 C CA . LEU B 1 340 ? 27.324 65.001 11.325 1.00 21.31 352 LEU B CA 1
ATOM 6158 C C . LEU B 1 340 ? 28.105 66.005 10.488 1.00 20.34 352 LEU B C 1
ATOM 6159 O O . LEU B 1 340 ? 27.967 67.205 10.669 1.00 22.78 352 LEU B O 1
ATOM 6164 N N . SER B 1 341 ? 28.933 65.496 9.577 1.00 21.25 353 SER B N 1
ATOM 6165 C CA . SER B 1 341 ? 29.714 66.341 8.690 1.00 21.89 353 SER B CA 1
ATOM 6166 C C . SER B 1 341 ? 28.833 67.052 7.660 1.00 22.52 353 SER B C 1
ATOM 6167 O O . SER B 1 341 ? 29.114 68.196 7.295 1.00 21.74 353 SER B O 1
ATOM 6170 N N . ASN B 1 342 ? 27.762 66.384 7.212 1.00 20.67 354 ASN B N 1
ATOM 6171 C CA . ASN B 1 342 ? 26.809 67.035 6.314 1.00 21.35 354 ASN B CA 1
ATOM 6172 C C . ASN B 1 342 ? 26.226 68.267 7.010 1.00 23.74 354 ASN B C 1
ATOM 6173 O O . ASN B 1 342 ? 26.091 69.328 6.397 1.00 22.69 354 ASN B O 1
ATOM 6178 N N . ARG B 1 343 ? 25.844 68.086 8.268 1.00 23.98 355 ARG B N 1
ATOM 6179 C CA . ARG B 1 343 ? 25.208 69.109 9.066 1.00 24.16 355 ARG B CA 1
ATOM 6180 C C . ARG B 1 343 ? 26.118 70.280 9.405 1.00 23.67 355 ARG B C 1
ATOM 6181 O O . ARG B 1 343 ? 25.684 71.428 9.349 1.00 25.80 355 ARG B O 1
ATOM 6189 N N . LEU B 1 344 ? 27.358 69.988 9.759 1.00 24.06 356 LEU B N 1
ATOM 6190 C CA . LEU B 1 344 ? 28.287 71.032 10.166 1.00 24.42 356 LEU B CA 1
ATOM 6191 C C . LEU B 1 344 ? 28.927 71.762 8.995 1.00 24.50 356 LEU B C 1
ATOM 6192 O O . LEU B 1 344 ? 29.195 72.952 9.098 1.00 25.77 356 LEU B O 1
ATOM 6197 N N . PHE B 1 345 ? 29.192 71.025 7.901 1.00 22.40 357 PHE B N 1
ATOM 6198 C CA . PHE B 1 345 ? 29.941 71.621 6.798 1.00 22.34 357 PHE B CA 1
ATOM 6199 C C . PHE B 1 345 ? 29.302 71.524 5.432 1.00 23.74 357 PHE B C 1
ATOM 6200 O O . PHE B 1 345 ? 29.852 72.046 4.463 1.00 23.57 357 PHE B O 1
ATOM 6208 N N . GLY B 1 346 ? 28.158 70.850 5.339 1.00 24.83 358 GLY B N 1
ATOM 6209 C CA . GLY B 1 346 ? 27.522 70.622 4.052 1.00 26.71 358 GLY B CA 1
ATOM 6210 C C . GLY B 1 346 ? 26.568 71.730 3.643 1.00 29.67 358 GLY B C 1
ATOM 6211 O O . GLY B 1 346 ? 26.452 72.753 4.317 1.00 29.12 358 GLY B O 1
ATOM 6212 N N . PRO B 1 347 ? 25.879 71.520 2.529 1.00 31.18 359 PRO B N 1
ATOM 6213 C CA . PRO B 1 347 ? 24.800 72.402 2.092 1.00 32.96 359 PRO B CA 1
ATOM 6214 C C . PRO B 1 347 ? 23.730 72.642 3.159 1.00 33.33 359 PRO B C 1
ATOM 6215 O O . PRO B 1 347 ? 23.508 71.809 4.056 1.00 33.79 359 PRO B O 1
ATOM 6219 N N . GLU B 1 348 ? 23.054 73.778 3.020 1.00 35.05 360 GLU B N 1
ATOM 6220 C CA . GLU B 1 348 ? 21.981 74.171 3.915 1.00 38.53 360 GLU B CA 1
ATOM 6221 C C . GLU B 1 348 ? 20.921 73.086 4.096 1.00 35.40 360 GLU B C 1
ATOM 6222 O O . GLU B 1 348 ? 20.350 72.970 5.152 1.00 33.36 360 GLU B O 1
ATOM 6228 N N . LYS B 1 349 ? 20.651 72.291 3.073 1.00 34.38 361 LYS B N 1
ATOM 6229 C CA . LYS B 1 349 ? 19.624 71.246 3.193 1.00 34.32 361 LYS B CA 1
ATOM 6230 C C . LYS B 1 349 ? 19.942 70.137 4.219 1.00 32.60 361 LYS B C 1
ATOM 6231 O O . LYS B 1 349 ? 19.067 69.363 4.572 1.00 29.60 361 LYS B O 1
ATOM 6237 N N . PHE B 1 350 ? 21.179 70.084 4.697 1.00 30.85 362 PHE B N 1
ATOM 6238 C CA . PHE B 1 350 ? 21.583 69.109 5.701 1.00 29.47 362 PHE B CA 1
ATOM 6239 C C . PHE B 1 350 ? 21.690 69.693 7.131 1.00 29.18 362 PHE B C 1
ATOM 6240 O O . PHE B 1 350 ? 22.385 69.117 7.959 1.00 28.63 362 PHE B O 1
ATOM 6248 N N . ARG B 1 351 ? 21.014 70.813 7.420 1.00 31.95 363 ARG B N 1
ATOM 6249 C CA . ARG B 1 351 ? 21.091 71.437 8.755 1.00 35.30 363 ARG B CA 1
ATOM 6250 C C . ARG B 1 351 ? 20.621 70.534 9.877 1.00 33.24 363 ARG B C 1
ATOM 6251 O O . ARG B 1 351 ? 21.068 70.677 11.007 1.00 32.56 363 ARG B O 1
ATOM 6259 N N . ASN B 1 352 ? 19.632 69.698 9.577 1.00 33.35 364 ASN B N 1
ATOM 6260 C CA . ASN B 1 352 ? 19.018 68.828 10.584 1.00 35.40 364 ASN B CA 1
ATOM 6261 C C . ASN B 1 352 ? 19.274 67.354 10.316 1.00 33.35 364 ASN B C 1
ATOM 6262 O O . ASN B 1 352 ? 18.497 66.486 10.740 1.00 33.43 364 ASN B O 1
ATOM 6267 N N . ASP B 1 353 ? 20.371 67.075 9.622 1.00 30.77 365 ASP B N 1
ATOM 6268 C CA . ASP B 1 353 ? 20.692 65.709 9.253 1.00 28.99 365 ASP B CA 1
ATOM 6269 C C . ASP B 1 353 ? 21.144 64.967 10.490 1.00 25.90 365 ASP B C 1
ATOM 6270 O O . ASP B 1 353 ? 21.925 65.490 11.289 1.00 26.53 365 ASP B O 1
ATOM 6275 N N . LYS B 1 354 ? 20.603 63.762 10.644 1.00 24.46 366 LYS B N 1
ATOM 6276 C CA . LYS B 1 354 ? 20.908 62.880 11.767 1.00 25.30 366 LYS B CA 1
ATOM 6277 C C . LYS B 1 354 ? 20.587 61.429 11.390 1.00 22.43 366 LYS B C 1
ATOM 6278 O O . LYS B 1 354 ? 19.837 61.172 10.443 1.00 20.24 366 LYS B O 1
ATOM 6284 N N . LEU B 1 355 ? 21.179 60.493 12.114 1.00 20.74 367 LEU B N 1
ATOM 6285 C CA . LEU B 1 355 ? 20.995 59.083 11.812 1.00 17.70 367 LEU B CA 1
ATOM 6286 C C . LEU B 1 355 ? 19.786 58.524 12.523 1.00 18.64 367 LEU B C 1
ATOM 6287 O O . LEU B 1 355 ? 19.578 58.756 13.709 1.00 17.82 367 LEU B O 1
ATOM 6292 N N . ASP B 1 356 ? 18.983 57.768 11.788 1.00 19.30 368 ASP B N 1
ATOM 6293 C CA . ASP B 1 356 ? 17.870 57.037 12.379 1.00 19.71 368 ASP B CA 1
ATOM 6294 C C . ASP B 1 356 ? 18.489 55.728 12.911 1.00 20.71 368 ASP B C 1
ATOM 6295 O O . ASP B 1 356 ? 19.013 54.941 12.145 1.00 20.28 368 ASP B O 1
ATOM 6300 N N . TYR B 1 357 ? 18.477 55.540 14.229 1.00 20.29 369 TYR B N 1
ATOM 6301 C CA . TYR B 1 357 ? 19.090 54.367 14.858 1.00 17.88 369 TYR B CA 1
ATOM 6302 C C . TYR B 1 357 ? 18.139 53.170 14.994 1.00 18.02 369 TYR B C 1
ATOM 6303 O O . TYR B 1 357 ? 18.537 52.117 15.444 1.00 17.01 369 TYR B O 1
ATOM 6312 N N . GLU B 1 358 ? 16.884 53.327 14.606 1.00 20.44 370 GLU B N 1
ATOM 6313 C CA . GLU B 1 358 ? 15.948 52.217 14.682 1.00 23.70 370 GLU B CA 1
ATOM 6314 C C . GLU B 1 358 ? 15.959 51.421 13.400 1.00 20.86 370 GLU B C 1
ATOM 6315 O O . GLU B 1 358 ? 16.197 51.951 12.313 1.00 19.29 370 GLU B O 1
ATOM 6321 N N . ASN B 1 359 ? 15.698 50.132 13.547 1.00 18.80 371 ASN B N 1
ATOM 6322 C CA . ASN B 1 359 ? 15.623 49.211 12.426 1.00 18.90 371 ASN B CA 1
ATOM 6323 C C . ASN B 1 359 ? 16.917 49.162 11.637 1.00 19.89 371 ASN B C 1
ATOM 6324 O O . ASN B 1 359 ? 16.899 49.112 10.425 1.00 17.59 371 ASN B O 1
ATOM 6329 N N . VAL B 1 360 ? 18.033 49.198 12.345 1.00 16.70 372 VAL B N 1
ATOM 6330 C CA . VAL B 1 360 ? 19.332 48.959 11.743 1.00 17.27 372 VAL B CA 1
ATOM 6331 C C . VAL B 1 360 ? 19.458 47.449 11.699 1.00 16.06 372 VAL B C 1
ATOM 6332 O O . VAL B 1 360 ? 19.263 46.786 12.722 1.00 15.96 372 VAL B O 1
ATOM 6336 N N . PRO B 1 361 ? 19.755 46.881 10.539 1.00 15.87 373 PRO B N 1
ATOM 6337 C CA . PRO B 1 361 ? 19.949 45.434 10.494 1.00 15.84 373 PRO B CA 1
ATOM 6338 C C . PRO B 1 361 ? 21.339 45.087 11.016 1.00 13.86 373 PRO B C 1
ATOM 6339 O O . PRO B 1 361 ? 22.246 45.930 10.950 1.00 16.09 373 PRO B O 1
ATOM 6343 N N . SER B 1 362 ? 21.476 43.879 11.559 1.00 16.93 374 SER B N 1
ATOM 6344 C CA . SER B 1 362 ? 22.745 43.356 12.037 1.00 18.30 374 SER B CA 1
ATOM 6345 C C . SER B 1 362 ? 22.801 41.861 11.843 1.00 18.31 374 SER B C 1
ATOM 6346 O O . SER B 1 362 ? 21.768 41.181 11.796 1.00 20.24 374 SER B O 1
ATOM 6349 N N . VAL B 1 363 ? 24.026 41.355 11.778 1.00 19.66 375 VAL B N 1
ATOM 6350 C CA . VAL B 1 363 ? 24.305 39.957 11.501 1.00 17.97 375 VAL B CA 1
ATOM 6351 C C . VAL B 1 363 ? 25.273 39.346 12.517 1.00 16.83 375 VAL B C 1
ATOM 6352 O O . VAL B 1 363 ? 26.132 40.029 13.071 1.00 17.57 375 VAL B O 1
ATOM 6356 N N . ILE B 1 364 ? 25.122 38.043 12.745 1.00 18.39 376 ILE B N 1
ATOM 6357 C CA . ILE B 1 364 ? 26.026 37.276 13.570 1.00 14.74 376 ILE B CA 1
ATOM 6358 C C . ILE B 1 364 ? 26.682 36.233 12.661 1.00 14.60 376 ILE B C 1
ATOM 6359 O O . ILE B 1 364 ? 26.007 35.363 12.103 1.00 16.72 376 ILE B O 1
ATOM 6364 N N . PHE B 1 365 ? 28.003 36.308 12.519 1.00 14.67 377 PHE B N 1
ATOM 6365 C CA . PHE B 1 365 ? 28.720 35.342 11.721 1.00 13.42 377 PHE B CA 1
ATOM 6366 C C . PHE B 1 365 ? 29.051 34.081 12.540 1.00 12.72 377 PHE B C 1
ATOM 6367 O O . PHE B 1 365 ? 30.209 33.645 12.677 1.00 14.69 377 PHE B O 1
ATOM 6375 N N . SER B 1 366 ? 27.992 33.515 13.093 1.00 16.26 378 SER B N 1
ATOM 6376 C CA . SER B 1 366 ? 28.030 32.253 13.755 1.00 18.03 378 SER B CA 1
ATOM 6377 C C . SER B 1 366 ? 28.001 31.168 12.694 1.00 18.09 378 SER B C 1
ATOM 6378 O O . SER B 1 366 ? 28.045 31.451 11.481 1.00 20.76 378 SER B O 1
ATOM 6381 N N . HIS B 1 367 ? 27.926 29.927 13.142 1.00 20.47 379 HIS B N 1
ATOM 6382 C CA . HIS B 1 367 ? 27.798 28.816 12.237 1.00 26.22 379 HIS B CA 1
ATOM 6383 C C . HIS B 1 367 ? 26.608 27.964 12.624 1.00 22.41 379 HIS B C 1
ATOM 6384 O O . HIS B 1 367 ? 26.718 27.224 13.580 1.00 22.99 379 HIS B O 1
ATOM 6391 N N . PRO B 1 368 ? 25.466 28.053 11.925 1.00 20.00 380 PRO B N 1
ATOM 6392 C CA . PRO B 1 368 ? 25.223 28.911 10.770 1.00 17.80 380 PRO B CA 1
ATOM 6393 C C . PRO B 1 368 ? 25.046 30.392 11.150 1.00 19.38 380 PRO B C 1
ATOM 6394 O O . PRO B 1 368 ? 24.749 30.712 12.298 1.00 18.16 380 PRO B O 1
ATOM 6398 N N . GLU B 1 369 ? 25.218 31.258 10.161 1.00 17.69 381 GLU B N 1
ATOM 6399 C CA . GLU B 1 369 ? 25.048 32.693 10.312 1.00 20.93 381 GLU B CA 1
ATOM 6400 C C . GLU B 1 369 ? 23.607 33.040 10.688 1.00 20.37 381 GLU B C 1
ATOM 6401 O O . GLU B 1 369 ? 22.700 32.257 10.498 1.00 18.20 381 GLU B O 1
ATOM 6407 N N . ALA B 1 370 ? 23.429 34.210 11.277 1.00 19.89 382 ALA B N 1
ATOM 6408 C CA . ALA B 1 370 ? 22.121 34.685 11.678 1.00 18.05 382 ALA B CA 1
ATOM 6409 C C . ALA B 1 370 ? 22.028 36.178 11.369 1.00 17.75 382 ALA B C 1
ATOM 6410 O O . ALA B 1 370 ? 23.033 36.858 11.211 1.00 20.46 382 ALA B O 1
ATOM 6412 N N . GLY B 1 371 ? 20.812 36.660 11.238 1.00 16.30 383 GLY B N 1
ATOM 6413 C CA . GLY B 1 371 ? 20.580 38.063 10.987 1.00 16.60 383 GLY B CA 1
ATOM 6414 C C . GLY B 1 371 ? 19.316 38.514 11.679 1.00 14.93 383 GLY B C 1
ATOM 6415 O O . GLY B 1 371 ? 18.429 37.714 11.895 1.00 13.64 383 GLY B O 1
ATOM 6416 N N . SER B 1 372 ? 19.228 39.809 11.967 1.00 16.70 384 SER B N 1
ATOM 6417 C CA . SER B 1 372 ? 18.095 40.371 12.662 1.00 16.03 384 SER B CA 1
ATOM 6418 C C . SER B 1 372 ? 17.925 41.865 12.391 1.00 16.65 384 SER B C 1
ATOM 6419 O O . SER B 1 372 ? 18.896 42.625 12.262 1.00 17.32 384 SER B O 1
ATOM 6422 N N . ILE B 1 373 ? 16.674 42.287 12.293 1.00 15.33 385 ILE B N 1
ATOM 6423 C CA . ILE B 1 373 ? 16.361 43.698 12.195 1.00 16.87 385 ILE B CA 1
ATOM 6424 C C . ILE B 1 373 ? 15.038 43.898 12.869 1.00 16.96 385 ILE B C 1
ATOM 6425 O O . ILE B 1 373 ? 14.162 43.067 12.757 1.00 17.42 385 ILE B O 1
ATOM 6430 N N . GLY B 1 374 ? 14.885 45.012 13.575 1.00 17.77 386 GLY B N 1
ATOM 6431 C CA . GLY B 1 374 ? 13.628 45.289 14.257 1.00 15.25 386 GLY B CA 1
ATOM 6432 C C . GLY B 1 374 ? 13.584 44.666 15.636 1.00 17.71 386 GLY B C 1
ATOM 6433 O O . GLY B 1 374 ? 14.620 44.318 16.203 1.00 17.93 386 GLY B O 1
ATOM 6434 N N . ILE B 1 375 ? 12.376 44.517 16.169 1.00 18.41 387 ILE B N 1
ATOM 6435 C CA . ILE B 1 375 ? 12.189 44.016 17.527 1.00 19.20 387 ILE B CA 1
ATOM 6436 C C . ILE B 1 375 ? 11.817 42.543 17.562 1.00 17.73 387 ILE B C 1
ATOM 6437 O O . ILE B 1 375 ? 11.299 41.989 16.586 1.00 19.57 387 ILE B O 1
ATOM 6442 N N . SER B 1 376 ? 12.079 41.917 18.701 1.00 20.45 388 SER B N 1
ATOM 6443 C CA . SER B 1 376 ? 11.747 40.520 18.894 1.00 19.85 388 SER B CA 1
ATOM 6444 C C . SER B 1 376 ? 10.258 40.353 19.128 1.00 20.42 388 SER B C 1
ATOM 6445 O O . SER B 1 376 ? 9.538 41.313 19.319 1.00 21.29 388 SER B O 1
ATOM 6448 N N . GLU B 1 377 ? 9.798 39.120 19.076 1.00 22.59 389 GLU B N 1
ATOM 6449 C CA . GLU B 1 377 ? 8.397 38.803 19.337 1.00 26.32 389 GLU B CA 1
ATOM 6450 C C . GLU B 1 377 ? 7.983 39.321 20.711 1.00 27.93 389 GLU B C 1
ATOM 6451 O O . GLU B 1 377 ? 6.904 39.908 20.858 1.00 26.69 389 GLU B O 1
ATOM 6457 N N . LYS B 1 378 ? 8.858 39.115 21.694 1.00 32.15 390 LYS B N 1
ATOM 6458 C CA . LYS B 1 378 ? 8.602 39.540 23.065 1.00 35.91 390 LYS B CA 1
ATOM 6459 C C . LYS B 1 378 ? 8.495 41.052 23.184 1.00 33.16 390 LYS B C 1
ATOM 6460 O O . LYS B 1 378 ? 7.621 41.559 23.867 1.00 33.12 390 LYS B O 1
ATOM 6466 N N . GLU B 1 379 ? 9.399 41.766 22.535 1.00 31.23 391 GLU B N 1
ATOM 6467 C CA . GLU B 1 379 ? 9.335 43.220 22.533 1.00 30.38 391 GLU B CA 1
ATOM 6468 C C . GLU B 1 379 ? 8.056 43.699 21.824 1.00 28.67 391 GLU B C 1
ATOM 6469 O O . GLU B 1 379 ? 7.450 44.670 22.233 1.00 28.73 391 GLU B O 1
ATOM 6475 N N . ALA B 1 380 ? 7.648 43.020 20.759 1.00 27.49 392 ALA B N 1
ATOM 6476 C CA . ALA B 1 380 ? 6.471 43.442 19.990 1.00 28.45 392 ALA B CA 1
ATOM 6477 C C . ALA B 1 380 ? 5.195 43.272 20.810 1.00 29.30 392 ALA B C 1
ATOM 6478 O O . ALA B 1 380 ? 4.317 44.110 20.762 1.00 29.10 392 ALA B O 1
ATOM 6480 N N . ILE B 1 381 ? 5.112 42.185 21.571 1.00 31.52 393 ILE B N 1
ATOM 6481 C CA . ILE B 1 381 ? 3.978 41.929 22.472 1.00 33.13 393 ILE B CA 1
ATOM 6482 C C . ILE B 1 381 ? 3.904 42.981 23.557 1.00 35.92 393 ILE B C 1
ATOM 6483 O O . ILE B 1 381 ? 2.822 43.439 23.896 1.00 36.17 393 ILE B O 1
ATOM 6488 N N . GLU B 1 382 ? 5.057 43.366 24.085 1.00 39.10 394 GLU B N 1
ATOM 6489 C CA . GLU B 1 382 ? 5.131 44.396 25.114 1.00 41.78 394 GLU B CA 1
ATOM 6490 C C . GLU B 1 382 ? 4.693 45.765 24.584 1.00 41.11 394 GLU B C 1
ATOM 6491 O O . GLU B 1 382 ? 4.005 46.504 25.273 1.00 40.38 394 GLU B O 1
ATOM 6497 N N . LYS B 1 383 ? 5.113 46.092 23.358 1.00 40.88 395 LYS B N 1
ATOM 6498 C CA . LYS B 1 383 ? 4.842 47.424 22.812 1.00 39.12 395 LYS B CA 1
ATOM 6499 C C . LYS B 1 383 ? 3.438 47.586 22.232 1.00 38.09 395 LYS B C 1
ATOM 6500 O O . LYS B 1 383 ? 2.842 48.652 22.349 1.00 37.75 395 LYS B O 1
ATOM 6506 N N . TYR B 1 384 ? 2.952 46.532 21.577 1.00 36.94 396 TYR B N 1
ATOM 6507 C CA . TYR B 1 384 ? 1.668 46.609 20.866 1.00 36.48 396 TYR B CA 1
ATOM 6508 C C . TYR B 1 384 ? 0.555 45.744 21.462 1.00 35.18 396 TYR B C 1
ATOM 6509 O O . TYR B 1 384 ? -0.611 45.897 21.102 1.00 35.84 396 TYR B O 1
ATOM 6518 N N . GLY B 1 385 ? 0.911 44.849 22.375 1.00 35.96 397 GLY B N 1
ATOM 6519 C CA . GLY B 1 385 ? -0.061 43.935 22.946 1.00 37.28 397 GLY B CA 1
ATOM 6520 C C . GLY B 1 385 ? -0.264 42.677 22.112 1.00 38.90 397 GLY B C 1
ATOM 6521 O O . GLY B 1 385 ? -0.306 42.737 20.883 1.00 38.73 397 GLY B O 1
ATOM 6522 N N . LYS B 1 386 ? -0.400 41.542 22.799 1.00 40.19 398 LYS B N 1
ATOM 6523 C CA . LYS B 1 386 ? -0.553 40.234 22.176 1.00 40.79 398 LYS B CA 1
ATOM 6524 C C . LYS B 1 386 ? -1.533 40.217 21.032 1.00 40.70 398 LYS B C 1
ATOM 6525 O O . LYS B 1 386 ? -1.252 39.690 19.963 1.00 40.45 398 LYS B O 1
ATOM 6531 N N . GLU B 1 387 ? -2.702 40.773 21.309 1.00 40.56 399 GLU B N 1
ATOM 6532 C CA . GLU B 1 387 ? -3.837 40.811 20.391 1.00 40.40 399 GLU B CA 1
ATOM 6533 C C . GLU B 1 387 ? -3.470 41.350 19.019 1.00 38.51 399 GLU B C 1
ATOM 6534 O O . GLU B 1 387 ? -4.056 40.948 18.029 1.00 36.94 399 GLU B O 1
ATOM 6540 N N . ASN B 1 388 ? -2.508 42.265 18.973 1.00 37.67 400 ASN B N 1
ATOM 6541 C CA . ASN B 1 388 ? -2.094 42.904 17.726 1.00 37.56 400 ASN B CA 1
ATOM 6542 C C . ASN B 1 388 ? -0.798 42.377 17.089 1.00 36.35 400 ASN B C 1
ATOM 6543 O O . ASN B 1 388 ? -0.314 42.950 16.116 1.00 37.25 400 ASN B O 1
ATOM 6548 N N . ILE B 1 389 ? -0.237 41.297 17.622 1.00 37.16 401 ILE B N 1
ATOM 6549 C CA . ILE B 1 389 ? 0.973 40.719 17.047 1.00 36.92 401 ILE B CA 1
ATOM 6550 C C . ILE B 1 389 ? 0.658 39.439 16.308 1.00 36.92 401 ILE B C 1
ATOM 6551 O O . ILE B 1 389 ? 0.042 38.533 16.857 1.00 37.30 401 ILE B O 1
ATOM 6556 N N . LYS B 1 390 ? 1.091 39.378 15.066 1.00 35.55 402 LYS B N 1
ATOM 6557 C CA . LYS B 1 390 ? 0.989 38.181 14.265 1.00 35.84 402 LYS B CA 1
ATOM 6558 C C . LYS B 1 390 ? 2.404 37.746 13.900 1.00 31.12 402 LYS B C 1
ATOM 6559 O O . LYS B 1 390 ? 3.209 38.542 13.397 1.00 31.18 402 LYS B O 1
ATOM 6565 N N . VAL B 1 391 ? 2.704 36.474 14.138 1.00 28.45 403 VAL B N 1
ATOM 6566 C CA . VAL B 1 391 ? 4.026 35.938 13.829 1.00 25.29 403 VAL B CA 1
ATOM 6567 C C . VAL B 1 391 ? 3.962 34.830 12.801 1.00 24.85 403 VAL B C 1
ATOM 6568 O O . VAL B 1 391 ? 3.115 33.948 12.871 1.00 22.24 403 VAL B O 1
ATOM 6572 N N . TYR B 1 392 ? 4.890 34.892 11.855 1.00 24.71 404 TYR B N 1
ATOM 6573 C CA . TYR B 1 392 ? 5.055 33.890 10.819 1.00 25.07 404 TYR B CA 1
ATOM 6574 C C . TYR B 1 392 ? 6.404 33.226 11.013 1.00 26.26 404 TYR B C 1
ATOM 6575 O O . TYR B 1 392 ? 7.406 33.902 11.220 1.00 27.28 404 TYR B O 1
ATOM 6584 N N . ASN B 1 393 ? 6.404 31.896 10.957 1.00 29.05 405 ASN B N 1
ATOM 6585 C CA . ASN B 1 393 ? 7.611 31.084 11.088 1.00 31.38 405 ASN B CA 1
ATOM 6586 C C . ASN B 1 393 ? 7.750 30.120 9.940 1.00 31.78 405 ASN B C 1
ATOM 6587 O O . ASN B 1 393 ? 6.766 29.727 9.316 1.00 32.42 405 ASN B O 1
ATOM 6592 N N . SER B 1 394 ? 8.997 29.742 9.681 1.00 31.57 406 SER B N 1
ATOM 6593 C CA . SER B 1 394 ? 9.328 28.764 8.659 1.00 30.86 406 SER B CA 1
ATOM 6594 C C . SER B 1 394 ? 10.592 28.021 9.101 1.00 29.08 406 SER B C 1
ATOM 6595 O O . SER B 1 394 ? 11.584 28.656 9.477 1.00 27.12 406 SER B O 1
ATOM 6598 N N . LYS B 1 395 ? 10.513 26.691 9.092 1.00 29.48 407 LYS B N 1
ATOM 6599 C CA . LYS B 1 395 ? 11.604 25.808 9.503 1.00 31.09 407 LYS B CA 1
ATOM 6600 C C . LYS B 1 395 ? 11.897 24.857 8.363 1.00 26.42 407 LYS B C 1
ATOM 6601 O O . LYS B 1 395 ? 10.998 24.134 7.892 1.00 26.02 407 LYS B O 1
ATOM 6607 N N . PHE B 1 396 ? 13.150 24.841 7.926 1.00 22.37 408 PHE B N 1
ATOM 6608 C CA . PHE B 1 396 ? 13.561 23.947 6.874 1.00 20.74 408 PHE B CA 1
ATOM 6609 C C . PHE B 1 396 ? 15.076 23.756 6.820 1.00 19.86 408 PHE B C 1
ATOM 6610 O O . PHE B 1 396 ? 15.843 24.450 7.487 1.00 20.83 408 PHE B O 1
ATOM 6618 N N . THR B 1 397 ? 15.480 22.792 6.007 1.00 22.58 409 THR B N 1
ATOM 6619 C CA . THR B 1 397 ? 16.887 22.493 5.747 1.00 22.38 409 THR B CA 1
ATOM 6620 C C . THR B 1 397 ? 17.171 22.855 4.298 1.00 22.20 409 THR B C 1
ATOM 6621 O O . THR B 1 397 ? 16.505 22.350 3.387 1.00 21.15 409 THR B O 1
ATOM 6625 N N . ALA B 1 398 ? 18.160 23.709 4.083 1.00 20.62 410 ALA B N 1
ATOM 6626 C CA . ALA B 1 398 ? 18.513 24.130 2.742 1.00 18.63 410 ALA B CA 1
ATOM 6627 C C . ALA B 1 398 ? 18.784 22.944 1.831 1.00 18.61 410 ALA B C 1
ATOM 6628 O O . ALA B 1 398 ? 19.284 21.925 2.250 1.00 18.31 410 ALA B O 1
ATOM 6630 N N . MET B 1 399 ? 18.467 23.114 0.568 1.00 19.68 411 MET B N 1
ATOM 6631 C CA . MET B 1 399 ? 18.686 22.083 -0.428 1.00 19.72 411 MET B CA 1
ATOM 6632 C C . MET B 1 399 ? 20.149 21.565 -0.497 1.00 20.61 411 MET B C 1
ATOM 6633 O O . MET B 1 399 ? 20.391 20.396 -0.844 1.00 20.62 411 MET B O 1
ATOM 6638 N N . TYR B 1 400 ? 21.101 22.426 -0.174 1.00 18.70 412 TYR B N 1
ATOM 6639 C CA . TYR B 1 400 ? 22.517 22.033 -0.148 1.00 17.00 412 TYR B CA 1
ATOM 6640 C C . TYR B 1 400 ? 22.776 20.771 0.684 1.00 18.32 412 TYR B C 1
ATOM 6641 O O . TYR B 1 400 ? 23.638 19.990 0.333 1.00 17.26 412 TYR B O 1
ATOM 6650 N N . TYR B 1 401 ? 22.009 20.569 1.750 1.00 16.99 413 TYR B N 1
ATOM 6651 C CA . TYR B 1 401 ? 22.180 19.401 2.648 1.00 18.65 413 TYR B CA 1
ATOM 6652 C C . TYR B 1 401 ? 21.546 18.095 2.164 1.00 18.24 413 TYR B C 1
ATOM 6653 O O . TYR B 1 401 ? 21.770 17.034 2.762 1.00 20.07 413 TYR B O 1
ATOM 6662 N N . ALA B 1 402 ? 20.775 18.154 1.089 1.00 19.70 414 ALA B N 1
ATOM 6663 C CA . ALA B 1 402 ? 20.088 16.965 0.563 1.00 19.52 414 ALA B CA 1
ATOM 6664 C C . ALA B 1 402 ? 21.054 15.832 0.238 1.00 16.29 414 ALA B C 1
ATOM 6665 O O . ALA B 1 402 ? 20.732 14.660 0.459 1.00 16.74 414 ALA B O 1
ATOM 6667 N N . MET B 1 403 ? 22.234 16.194 -0.277 1.00 17.21 415 MET B N 1
ATOM 6668 C CA . MET B 1 403 ? 23.274 15.235 -0.632 1.00 17.19 415 MET B CA 1
ATOM 6669 C C . MET B 1 403 ? 24.144 14.807 0.542 1.00 17.86 415 MET B C 1
ATOM 6670 O O . MET B 1 403 ? 25.116 14.061 0.370 1.00 17.73 415 MET B O 1
ATOM 6675 N N . LEU B 1 404 ? 23.832 15.304 1.729 1.00 18.79 416 LEU B N 1
ATOM 6676 C CA . LEU B 1 404 ? 24.704 15.096 2.871 1.00 20.17 416 LEU B CA 1
ATOM 6677 C C . LEU B 1 404 ? 23.998 14.425 4.038 1.00 23.35 416 LEU B C 1
ATOM 6678 O O . LEU B 1 404 ? 22.787 14.544 4.184 1.00 23.79 416 LEU B O 1
ATOM 6683 N N . SER B 1 405 ? 24.776 13.747 4.884 1.00 24.24 417 SER B N 1
ATOM 6684 C CA . SER B 1 405 ? 24.249 13.191 6.119 1.00 26.07 417 SER B CA 1
ATOM 6685 C C . SER B 1 405 ? 24.227 14.332 7.144 1.00 27.18 417 SER B C 1
ATOM 6686 O O . SER B 1 405 ? 23.375 14.384 8.034 1.00 27.37 417 SER B O 1
ATOM 6689 N N . GLU B 1 406 ? 25.209 15.215 7.068 1.00 28.71 418 GLU B N 1
ATOM 6690 C CA . GLU B 1 406 ? 25.091 16.283 8.032 1.00 31.08 418 GLU B CA 1
ATOM 6691 C C . GLU B 1 406 ? 24.122 17.322 7.542 1.00 29.18 418 GLU B C 1
ATOM 6692 O O . GLU B 1 406 ? 23.906 17.508 6.342 1.00 29.81 418 GLU B O 1
ATOM 6698 N N . LYS B 1 407 ? 23.537 17.989 8.501 1.00 27.38 419 LYS B N 1
ATOM 6699 C CA . LYS B 1 407 ? 22.444 18.939 8.287 1.00 26.87 419 LYS B CA 1
ATOM 6700 C C . LYS B 1 407 ? 22.681 20.248 9.060 1.00 25.19 419 LYS B C 1
ATOM 6701 O O . LYS B 1 407 ? 23.448 20.291 10.028 1.00 23.21 419 LYS B O 1
ATOM 6707 N N . SER B 1 408 ? 22.023 21.307 8.604 1.00 24.28 420 SER B N 1
ATOM 6708 C CA . SER B 1 408 ? 22.060 22.605 9.266 1.00 22.25 420 SER B CA 1
ATOM 6709 C C . SER B 1 408 ? 20.663 23.207 9.149 1.00 20.65 420 SER B C 1
ATOM 6710 O O . SER B 1 408 ? 20.004 23.044 8.125 1.00 21.52 420 SER B O 1
ATOM 6713 N N . PRO B 1 409 ? 20.214 23.908 10.192 1.00 19.05 421 PRO B N 1
ATOM 6714 C CA . PRO B 1 409 ? 18.873 24.488 10.213 1.00 17.29 421 PRO B CA 1
ATOM 6715 C C . PRO B 1 409 ? 18.774 25.861 9.591 1.00 17.76 421 PRO B C 1
ATOM 6716 O O . PRO B 1 409 ? 19.707 26.643 9.653 1.00 16.32 421 PRO B O 1
ATOM 6720 N N . THR B 1 410 ? 17.616 26.126 8.991 1.00 17.24 422 THR B N 1
ATOM 6721 C CA . THR B 1 410 ? 17.230 27.466 8.549 1.00 16.54 422 THR B CA 1
ATOM 6722 C C . THR B 1 410 ? 15.922 27.804 9.262 1.00 15.58 422 THR B C 1
ATOM 6723 O O . THR B 1 410 ? 14.987 27.014 9.260 1.00 14.84 422 THR B O 1
ATOM 6727 N N . ARG B 1 411 ? 15.874 28.969 9.892 1.00 15.28 423 ARG B N 1
ATOM 6728 C CA . ARG B 1 411 ? 14.728 29.400 10.692 1.00 15.77 423 ARG B CA 1
ATOM 6729 C C . ARG B 1 411 ? 14.426 30.866 10.443 1.00 15.14 423 ARG B C 1
ATOM 6730 O O . ARG B 1 411 ? 15.218 31.736 10.781 1.00 15.51 423 ARG B O 1
ATOM 6738 N N . TYR B 1 412 ? 13.257 31.129 9.860 1.00 15.66 424 TYR B N 1
ATOM 6739 C CA . TYR B 1 412 ? 12.862 32.478 9.506 1.00 16.95 424 TYR B CA 1
ATOM 6740 C C . TYR B 1 412 ? 11.685 32.860 10.361 1.00 15.62 424 TYR B C 1
ATOM 6741 O O . TYR B 1 412 ? 10.749 32.091 10.507 1.00 15.96 424 TYR B O 1
ATOM 6750 N N . LYS B 1 413 ? 11.719 34.069 10.915 1.00 17.24 425 LYS B N 1
ATOM 6751 C CA . LYS B 1 413 ? 10.616 34.556 11.728 1.00 16.65 425 LYS B CA 1
ATOM 6752 C C . LYS B 1 413 ? 10.274 36.005 11.369 1.00 17.68 425 LYS B C 1
ATOM 6753 O O . LYS B 1 413 ? 11.114 36.887 11.476 1.00 18.77 425 LYS B O 1
ATOM 6759 N N . ILE B 1 414 ? 9.036 36.230 10.926 1.00 18.97 426 ILE B N 1
ATOM 6760 C CA . ILE B 1 414 ? 8.532 37.563 10.641 1.00 19.48 426 ILE B CA 1
ATOM 6761 C C . ILE B 1 414 ? 7.555 37.986 11.734 1.00 19.74 426 ILE B C 1
ATOM 6762 O O . ILE B 1 414 ? 6.562 37.327 11.971 1.00 20.71 426 ILE B O 1
ATOM 6767 N N . VAL B 1 415 ? 7.838 39.091 12.395 1.00 20.44 427 VAL B N 1
ATOM 6768 C CA . VAL B 1 415 ? 6.965 39.598 13.443 1.00 19.92 427 VAL B CA 1
ATOM 6769 C C . VAL B 1 415 ? 6.176 40.802 12.925 1.00 20.81 427 VAL B C 1
ATOM 6770 O O . VAL B 1 415 ? 6.748 41.813 12.512 1.00 18.79 427 VAL B O 1
ATOM 6774 N N . CYS B 1 416 ? 4.857 40.674 12.954 1.00 23.12 428 CYS B N 1
ATOM 6775 C CA . CYS B 1 416 ? 3.960 41.690 12.422 1.00 24.84 428 CYS B CA 1
ATOM 6776 C C . CYS B 1 416 ? 3.080 42.337 13.510 1.00 25.96 428 CYS B C 1
ATOM 6777 O O . CYS B 1 416 ? 2.695 41.683 14.481 1.00 26.91 428 CYS B O 1
ATOM 6780 N N . ALA B 1 417 ? 2.783 43.626 13.330 1.00 28.55 429 ALA B N 1
ATOM 6781 C CA . ALA B 1 417 ? 1.973 44.387 14.273 1.00 28.18 429 ALA B CA 1
ATOM 6782 C C . ALA B 1 417 ? 0.846 45.127 13.569 1.00 29.61 429 ALA B C 1
ATOM 6783 O O . ALA B 1 417 ? 1.027 45.668 12.479 1.00 29.51 429 ALA B O 1
ATOM 6785 N N . GLY B 1 418 ? -0.316 45.165 14.213 1.00 31.92 430 GLY B N 1
ATOM 6786 C CA . GLY B 1 418 ? -1.440 45.935 13.729 1.00 32.64 430 GLY B CA 1
ATOM 6787 C C . GLY B 1 418 ? -2.273 45.175 12.726 1.00 34.42 430 GLY B C 1
ATOM 6788 O O . GLY B 1 418 ? -1.946 44.057 12.332 1.00 33.79 430 GLY B O 1
ATOM 6789 N N . PRO B 1 419 ? -3.369 45.789 12.297 1.00 37.53 431 PRO B N 1
ATOM 6790 C CA . PRO B 1 419 ? -4.307 45.137 11.381 1.00 37.52 431 PRO B CA 1
ATOM 6791 C C . PRO B 1 419 ? -3.797 45.055 9.940 1.00 36.52 431 PRO B C 1
ATOM 6792 O O . PRO B 1 419 ? -4.335 44.263 9.166 1.00 35.89 431 PRO B O 1
ATOM 6796 N N . ASN B 1 420 ? -2.781 45.854 9.602 1.00 35.48 432 ASN B N 1
ATOM 6797 C CA . ASN B 1 420 ? -2.118 45.802 8.304 1.00 35.18 432 ASN B CA 1
ATOM 6798 C C . ASN B 1 420 ? -0.883 44.899 8.303 1.00 32.19 432 ASN B C 1
ATOM 6799 O O . ASN B 1 420 ? -0.210 44.765 7.283 1.00 30.66 432 ASN B O 1
ATOM 6804 N N . GLU B 1 421 ? -0.598 44.292 9.449 1.00 31.44 433 GLU B N 1
ATOM 6805 C CA . GLU B 1 421 ? 0.511 43.347 9.608 1.00 28.72 433 GLU B CA 1
ATOM 6806 C C . GLU B 1 421 ? 1.837 43.976 9.178 1.00 28.63 433 GLU B C 1
ATOM 6807 O O . GLU B 1 421 ? 2.605 43.404 8.408 1.00 27.41 433 GLU B O 1
ATOM 6813 N N . LYS B 1 422 ? 2.077 45.180 9.667 1.00 27.96 434 LYS B N 1
ATOM 6814 C CA . LYS B 1 422 ? 3.340 45.868 9.448 1.00 27.55 434 LYS B CA 1
ATOM 6815 C C . LYS B 1 422 ? 4.476 45.023 10.048 1.00 26.43 434 LYS B C 1
ATOM 6816 O O . LYS B 1 422 ? 4.379 44.560 11.193 1.00 27.52 434 LYS B O 1
ATOM 6822 N N . VAL B 1 423 ? 5.526 44.799 9.263 1.00 22.70 435 VAL B N 1
ATOM 6823 C CA . VAL B 1 423 ? 6.678 44.018 9.716 1.00 20.98 435 VAL B CA 1
ATOM 6824 C C . VAL B 1 423 ? 7.480 44.885 10.672 1.00 19.34 435 VAL B C 1
ATOM 6825 O O . VAL B 1 423 ? 8.037 45.910 10.283 1.00 18.79 435 VAL B O 1
ATOM 6829 N N . VAL B 1 424 ? 7.513 44.495 11.931 1.00 16.00 436 VAL B N 1
ATOM 6830 C CA . VAL B 1 424 ? 8.259 45.233 12.943 1.00 16.91 436 VAL B CA 1
ATOM 6831 C C . VAL B 1 424 ? 9.487 44.465 13.403 1.00 15.82 436 VAL B C 1
ATOM 6832 O O . VAL B 1 424 ? 10.313 45.019 14.129 1.00 18.36 436 VAL B O 1
ATOM 6836 N N . GLY B 1 425 ? 9.588 43.190 12.996 1.00 17.75 437 GLY B N 1
ATOM 6837 C CA . GLY B 1 425 ? 10.768 42.370 13.249 1.00 17.01 437 GLY B CA 1
ATOM 6838 C C . GLY B 1 425 ? 10.967 41.261 12.208 1.00 17.65 437 GLY B C 1
ATOM 6839 O O . GLY B 1 425 ? 10.008 40.600 11.804 1.00 17.97 437 GLY B O 1
ATOM 6840 N N . LEU B 1 426 ? 12.222 41.059 11.787 1.00 18.09 438 LEU B N 1
ATOM 6841 C CA . LEU B 1 426 ? 12.592 39.989 10.886 1.00 16.14 438 LEU B CA 1
ATOM 6842 C C . LEU B 1 426 ? 13.853 39.354 11.436 1.00 16.47 438 LEU B C 1
ATOM 6843 O O . LEU B 1 426 ? 14.885 40.029 11.555 1.00 18.08 438 LEU B O 1
ATOM 6848 N N . HIS B 1 427 ? 13.776 38.057 11.752 1.00 14.86 439 HIS B N 1
ATOM 6849 C CA . HIS B 1 427 ? 14.866 37.358 12.415 1.00 13.02 439 HIS B CA 1
ATOM 6850 C C . HIS B 1 427 ? 15.117 36.040 11.717 1.00 15.16 439 HIS B C 1
ATOM 6851 O O . HIS B 1 427 ? 14.232 35.217 11.564 1.00 12.00 439 HIS B O 1
ATOM 6858 N N . ILE B 1 428 ? 16.348 35.841 11.279 1.00 13.70 440 ILE B N 1
ATOM 6859 C CA . ILE B 1 428 ? 16.668 34.678 10.486 1.00 12.98 440 ILE B CA 1
ATOM 6860 C C . ILE B 1 428 ? 17.947 34.001 10.915 1.00 12.25 440 ILE B C 1
ATOM 6861 O O . ILE B 1 428 ? 18.886 34.646 11.409 1.00 15.31 440 ILE B O 1
ATOM 6866 N N . VAL B 1 429 ? 17.953 32.685 10.700 1.00 13.84 441 VAL B N 1
ATOM 6867 C CA . VAL B 1 429 ? 19.055 31.802 11.019 1.00 14.52 441 VAL B CA 1
ATOM 6868 C C . VAL B 1 429 ? 19.207 30.830 9.869 1.00 13.65 441 VAL B C 1
ATOM 6869 O O . VAL B 1 429 ? 18.241 30.231 9.425 1.00 14.06 441 VAL B O 1
ATOM 6873 N N . GLY B 1 430 ? 20.431 30.653 9.410 1.00 15.85 442 GLY B N 1
ATOM 6874 C CA . GLY B 1 430 ? 20.700 29.715 8.341 1.00 16.58 442 GLY B CA 1
ATOM 6875 C C . GLY B 1 430 ? 21.740 30.237 7.369 1.00 18.35 442 GLY B C 1
ATOM 6876 O O . GLY B 1 430 ? 22.057 31.430 7.342 1.00 16.64 442 GLY B O 1
ATOM 6877 N N . ASP B 1 431 ? 22.261 29.337 6.545 1.00 18.90 443 ASP B N 1
ATOM 6878 C CA . ASP B 1 431 ? 23.229 29.742 5.508 1.00 18.77 443 ASP B CA 1
ATOM 6879 C C . ASP B 1 431 ? 22.675 30.874 4.647 1.00 17.86 443 ASP B C 1
ATOM 6880 O O . ASP B 1 431 ? 21.473 30.919 4.348 1.00 17.70 443 ASP B O 1
ATOM 6885 N N . SER B 1 432 ? 23.563 31.796 4.300 1.00 18.21 444 SER B N 1
ATOM 6886 C CA . SER B 1 432 ? 23.262 32.970 3.473 1.00 18.19 444 SER B CA 1
ATOM 6887 C C . SER B 1 432 ? 22.498 34.116 4.143 1.00 17.75 444 SER B C 1
ATOM 6888 O O . SER B 1 432 ? 22.255 35.127 3.504 1.00 18.85 444 SER B O 1
ATOM 6891 N N . SER B 1 433 ? 22.143 33.977 5.417 1.00 15.72 445 SER B N 1
ATOM 6892 C CA . SER B 1 433 ? 21.371 34.994 6.137 1.00 15.86 445 SER B CA 1
ATOM 6893 C C . SER B 1 433 ? 22.012 36.387 6.084 1.00 16.27 445 SER B C 1
ATOM 6894 O O . SER B 1 433 ? 21.329 37.387 5.965 1.00 16.62 445 SER B O 1
ATOM 6897 N N . ALA B 1 434 ? 23.332 36.418 6.196 1.00 16.27 446 ALA B N 1
ATOM 6898 C CA . ALA B 1 434 ? 24.106 37.643 6.187 1.00 15.76 446 ALA B CA 1
ATOM 6899 C C . ALA B 1 434 ? 23.840 38.450 4.950 1.00 15.67 446 ALA B C 1
ATOM 6900 O O . ALA B 1 434 ? 23.708 39.670 5.025 1.00 15.83 446 ALA B O 1
ATOM 6902 N N . GLU B 1 435 ? 23.796 37.767 3.814 1.00 15.23 447 GLU B N 1
ATOM 6903 C CA . GLU B 1 435 ? 23.594 38.399 2.509 1.00 14.92 447 GLU B CA 1
ATOM 6904 C C . GLU B 1 435 ? 22.115 38.594 2.148 1.00 14.78 447 GLU B C 1
ATOM 6905 O O . GLU B 1 435 ? 21.752 39.540 1.443 1.00 14.95 447 GLU B O 1
ATOM 6911 N N . ILE B 1 436 ? 21.260 37.744 2.680 1.00 15.93 448 ILE B N 1
ATOM 6912 C CA . ILE B 1 436 ? 19.824 37.841 2.444 1.00 15.42 448 ILE B CA 1
ATOM 6913 C C . ILE B 1 436 ? 19.135 39.070 3.054 1.00 15.77 448 ILE B C 1
ATOM 6914 O O . ILE B 1 436 ? 18.225 39.638 2.451 1.00 15.88 448 ILE B O 1
ATOM 6919 N N . LEU B 1 437 ? 19.580 39.454 4.245 1.00 16.66 449 LEU B N 1
ATOM 6920 C CA . LEU B 1 437 ? 18.914 40.443 5.068 1.00 14.25 449 LEU B CA 1
ATOM 6921 C C . LEU B 1 437 ? 18.866 41.863 4.467 1.00 14.65 449 LEU B C 1
ATOM 6922 O O . LEU B 1 437 ? 17.846 42.514 4.549 1.00 17.87 449 LEU B O 1
ATOM 6927 N N . GLN B 1 438 ? 19.959 42.323 3.884 1.00 13.13 450 GLN B N 1
ATOM 6928 C CA . GLN B 1 438 ? 20.055 43.709 3.396 1.00 12.50 450 GLN B CA 1
ATOM 6929 C C . GLN B 1 438 ? 18.809 44.189 2.642 1.00 14.14 450 GLN B C 1
ATOM 6930 O O . GLN B 1 438 ? 18.249 45.208 2.959 1.00 12.63 450 GLN B O 1
ATOM 6936 N N . GLY B 1 439 ? 18.405 43.458 1.620 1.00 12.63 451 GLY B N 1
ATOM 6937 C CA . GLY B 1 439 ? 17.273 43.873 0.802 1.00 12.84 451 GLY B CA 1
ATOM 6938 C C . GLY B 1 439 ? 15.994 43.995 1.625 1.00 14.43 451 GLY B C 1
ATOM 6939 O O . GLY B 1 439 ? 15.246 44.947 1.484 1.00 13.36 451 GLY B O 1
ATOM 6940 N N . PHE B 1 440 ? 15.753 43.022 2.485 1.00 15.94 452 PHE B N 1
ATOM 6941 C CA . PHE B 1 440 ? 14.590 43.061 3.352 1.00 13.82 452 PHE B CA 1
ATOM 6942 C C . PHE B 1 440 ? 14.670 44.250 4.294 1.00 13.92 452 PHE B C 1
ATOM 6943 O O . PHE B 1 440 ? 13.646 44.833 4.648 1.00 15.13 452 PHE B O 1
ATOM 6951 N N . GLY B 1 441 ? 15.890 44.619 4.672 1.00 14.62 453 GLY B N 1
ATOM 6952 C CA . GLY B 1 441 ? 16.108 45.796 5.485 1.00 14.12 453 GLY B CA 1
ATOM 6953 C C . GLY B 1 441 ? 15.601 47.035 4.775 1.00 15.98 453 GLY B C 1
ATOM 6954 O O . GLY B 1 441 ? 14.942 47.869 5.395 1.00 17.96 453 GLY B O 1
ATOM 6955 N N . VAL B 1 442 ? 15.896 47.148 3.479 1.00 14.81 454 VAL B N 1
ATOM 6956 C CA . VAL B 1 442 ? 15.449 48.285 2.687 1.00 15.63 454 VAL B CA 1
ATOM 6957 C C . VAL B 1 442 ? 13.927 48.354 2.640 1.00 16.98 454 VAL B C 1
ATOM 6958 O O . VAL B 1 442 ? 13.349 49.458 2.688 1.00 18.09 454 VAL B O 1
ATOM 6962 N N . ALA B 1 443 ? 13.284 47.197 2.529 1.00 16.70 455 ALA B N 1
ATOM 6963 C CA . ALA B 1 443 ? 11.825 47.136 2.444 1.00 16.11 455 ALA B CA 1
ATOM 6964 C C . ALA B 1 443 ? 11.163 47.523 3.775 1.00 16.57 455 ALA B C 1
ATOM 6965 O O . ALA B 1 443 ? 10.131 48.180 3.809 1.00 17.05 455 ALA B O 1
ATOM 6967 N N . ILE B 1 444 ? 11.768 47.089 4.869 1.00 16.95 456 ILE B N 1
ATOM 6968 C CA . ILE B 1 444 ? 11.261 47.376 6.197 1.00 19.53 456 ILE B CA 1
ATOM 6969 C C . ILE B 1 444 ? 11.396 48.877 6.508 1.00 21.15 456 ILE B C 1
ATOM 6970 O O . ILE B 1 444 ? 10.487 49.480 7.090 1.00 20.53 456 ILE B O 1
ATOM 6975 N N . LYS B 1 445 ? 12.498 49.484 6.066 1.00 20.56 457 LYS B N 1
ATOM 6976 C CA . LYS B 1 445 ? 12.664 50.926 6.197 1.00 21.00 457 LYS B CA 1
ATOM 6977 C C . LYS B 1 445 ? 11.691 51.711 5.319 1.00 19.56 457 LYS B C 1
ATOM 6978 O O . LYS B 1 445 ? 11.481 52.913 5.531 1.00 22.01 457 LYS B O 1
ATOM 6984 N N . MET B 1 446 ? 11.075 51.022 4.362 1.00 20.10 458 MET B N 1
ATOM 6985 C CA . MET B 1 446 ? 10.018 51.589 3.541 1.00 20.31 458 MET B CA 1
ATOM 6986 C C . MET B 1 446 ? 8.615 51.384 4.140 1.00 20.26 458 MET B C 1
ATOM 6987 O O . MET B 1 446 ? 7.616 51.797 3.560 1.00 18.88 458 MET B O 1
ATOM 6992 N N . GLY B 1 447 ? 8.543 50.728 5.290 1.00 19.96 459 GLY B N 1
ATOM 6993 C CA . GLY B 1 447 ? 7.282 50.475 5.990 1.00 20.08 459 GLY B CA 1
ATOM 6994 C C . GLY B 1 447 ? 6.577 49.228 5.464 1.00 18.58 459 GLY B C 1
ATOM 6995 O O . GLY B 1 447 ? 5.340 49.159 5.448 1.00 21.51 459 GLY B O 1
ATOM 6996 N N . ALA B 1 448 ? 7.353 48.240 5.040 1.00 19.81 460 ALA B N 1
ATOM 6997 C CA . ALA B 1 448 ? 6.800 47.018 4.494 1.00 18.62 460 ALA B CA 1
ATOM 6998 C C . ALA B 1 448 ? 5.885 46.283 5.453 1.00 20.47 460 ALA B C 1
ATOM 6999 O O . ALA B 1 448 ? 6.150 46.203 6.647 1.00 21.14 460 ALA B O 1
ATOM 7001 N N . THR B 1 449 ? 4.812 45.740 4.897 1.00 19.33 461 THR B N 1
ATOM 7002 C CA . THR B 1 449 ? 3.833 44.930 5.587 1.00 19.75 461 THR B CA 1
ATOM 7003 C C . THR B 1 449 ? 4.065 43.497 5.080 1.00 20.10 461 THR B C 1
ATOM 7004 O O . THR B 1 449 ? 4.836 43.274 4.154 1.00 21.09 461 THR B O 1
ATOM 7008 N N . LYS B 1 450 ? 3.375 42.544 5.693 1.00 20.67 462 LYS B N 1
ATOM 7009 C CA . LYS B 1 450 ? 3.435 41.155 5.257 1.00 21.69 462 LYS B CA 1
ATOM 7010 C C . LYS B 1 450 ? 2.983 41.063 3.796 1.00 22.00 462 LYS B C 1
ATOM 7011 O O . LYS B 1 450 ? 3.593 40.370 3.002 1.00 21.00 462 LYS B O 1
ATOM 7017 N N . ALA B 1 451 ? 1.931 41.804 3.446 1.00 21.69 463 ALA B N 1
ATOM 7018 C CA . ALA B 1 451 ? 1.419 41.829 2.075 1.00 20.81 463 ALA B CA 1
ATOM 7019 C C . ALA B 1 451 ? 2.493 42.298 1.076 1.00 21.66 463 ALA B C 1
ATOM 7020 O O . ALA B 1 451 ? 2.521 41.868 -0.066 1.00 22.41 463 ALA B O 1
ATOM 7022 N N . ASP B 1 452 ? 3.367 43.180 1.513 1.00 21.08 464 ASP B N 1
ATOM 7023 C CA . ASP B 1 452 ? 4.467 43.637 0.679 1.00 20.25 464 ASP B CA 1
ATOM 7024 C C . ASP B 1 452 ? 5.494 42.520 0.433 1.00 20.04 464 ASP B C 1
ATOM 7025 O O . ASP B 1 452 ? 5.963 42.346 -0.682 1.00 18.76 464 ASP B O 1
ATOM 7030 N N . PHE B 1 453 ? 5.836 41.775 1.479 1.00 19.37 465 PHE B N 1
ATOM 7031 C CA . PHE B 1 453 ? 6.742 40.632 1.348 1.00 20.09 465 PHE B CA 1
ATOM 7032 C C . PHE B 1 453 ? 6.165 39.671 0.331 1.00 20.57 465 PHE B C 1
ATOM 7033 O O . PHE B 1 453 ? 6.875 39.208 -0.577 1.00 18.78 465 PHE B O 1
ATOM 7041 N N . ASP B 1 454 ? 4.855 39.426 0.454 1.00 21.03 466 ASP B N 1
ATOM 7042 C CA . ASP B 1 454 ? 4.142 38.520 -0.445 1.00 19.09 466 ASP B CA 1
ATOM 7043 C C . ASP B 1 454 ? 3.987 39.057 -1.847 1.00 19.96 466 ASP B C 1
ATOM 7044 O O . ASP B 1 454 ? 3.629 38.301 -2.737 1.00 19.55 466 ASP B O 1
ATOM 7049 N N . ASN B 1 455 ? 4.218 40.354 -2.054 1.00 19.65 467 ASN B N 1
ATOM 7050 C CA . ASN B 1 455 ? 3.983 40.977 -3.361 1.00 17.46 467 ASN B CA 1
ATOM 7051 C C . ASN B 1 455 ? 5.141 40.929 -4.325 1.00 18.90 467 ASN B C 1
ATOM 7052 O O . ASN B 1 455 ? 5.132 41.597 -5.356 1.00 19.68 467 ASN B O 1
ATOM 7057 N N . CYS B 1 456 ? 6.176 40.142 -4.021 1.00 17.16 468 CYS B N 1
ATOM 7058 C CA . CYS B 1 456 ? 7.289 39.931 -4.928 1.00 15.99 468 CYS B CA 1
ATOM 7059 C C . CYS B 1 456 ? 7.302 38.439 -5.179 1.00 15.84 468 CYS B C 1
ATOM 7060 O O . CYS B 1 456 ? 7.280 37.636 -4.258 1.00 11.27 468 CYS B O 1
ATOM 7063 N N . VAL B 1 457 ? 7.346 38.074 -6.457 1.00 14.04 469 VAL B N 1
ATOM 7064 C CA . VAL B 1 457 ? 7.464 36.690 -6.840 1.00 12.57 469 VAL B CA 1
ATOM 7065 C C . VAL B 1 457 ? 8.773 36.109 -6.302 1.00 12.68 469 VAL B C 1
ATOM 7066 O O . VAL B 1 457 ? 9.780 36.793 -6.186 1.00 14.21 469 VAL B O 1
ATOM 7070 N N . ALA B 1 458 ? 8.743 34.828 -5.987 1.00 11.87 470 ALA B N 1
ATOM 7071 C CA . ALA B 1 458 ? 9.869 34.145 -5.402 1.00 12.69 470 ALA B CA 1
ATOM 7072 C C . ALA B 1 458 ? 10.937 33.856 -6.423 1.00 14.80 470 ALA B C 1
ATOM 7073 O O . ALA B 1 458 ? 10.656 33.774 -7.607 1.00 14.93 470 ALA B O 1
ATOM 7075 N N . ILE B 1 459 ? 12.164 33.684 -5.944 1.00 15.98 471 ILE B N 1
ATOM 7076 C CA . ILE B 1 459 ? 13.291 33.204 -6.738 1.00 15.58 471 ILE B CA 1
ATOM 7077 C C . ILE B 1 459 ? 13.560 31.756 -6.333 1.00 17.28 471 ILE B C 1
ATOM 7078 O O . ILE B 1 459 ? 13.830 31.461 -5.162 1.00 15.23 471 ILE B O 1
ATOM 7083 N N . HIS B 1 460 ? 13.477 30.845 -7.284 1.00 15.63 472 HIS B N 1
ATOM 7084 C CA . HIS B 1 460 ? 13.643 29.424 -6.975 1.00 14.56 472 HIS B CA 1
ATOM 7085 C C . HIS B 1 460 ? 14.801 28.833 -7.787 1.00 15.94 472 HIS B C 1
ATOM 7086 O O . HIS B 1 460 ? 14.956 29.155 -8.952 1.00 14.23 472 HIS B O 1
ATOM 7093 N N . PRO B 1 461 ? 15.623 27.972 -7.205 1.00 16.75 473 PRO B N 1
ATOM 7094 C CA . PRO B 1 461 ? 15.627 27.565 -5.799 1.00 17.18 473 PRO B CA 1
ATOM 7095 C C . PRO B 1 461 ? 16.601 28.410 -4.962 1.00 16.16 473 PRO B C 1
ATOM 7096 O O . PRO B 1 461 ? 17.793 28.531 -5.294 1.00 15.59 473 PRO B O 1
ATOM 7100 N N . THR B 1 462 ? 16.097 28.949 -3.871 1.00 15.19 474 THR B N 1
ATOM 7101 C CA . THR B 1 462 ? 16.931 29.732 -2.930 1.00 14.47 474 THR B CA 1
ATOM 7102 C C . THR B 1 462 ? 16.377 29.557 -1.538 1.00 14.21 474 THR B C 1
ATOM 7103 O O . THR B 1 462 ? 15.333 28.954 -1.354 1.00 13.72 474 THR B O 1
ATOM 7107 N N . SER B 1 463 ? 17.054 30.073 -0.529 1.00 14.41 475 SER B N 1
ATOM 7108 C CA . SER B 1 463 ? 16.544 30.075 0.827 1.00 14.82 475 SER B CA 1
ATOM 7109 C C . SER B 1 463 ? 15.648 31.282 0.997 1.00 13.82 475 SER B C 1
ATOM 7110 O O . SER B 1 463 ? 14.557 31.166 1.528 1.00 14.42 475 SER B O 1
ATOM 7113 N N . ALA B 1 464 ? 16.123 32.446 0.530 1.00 13.25 476 ALA B N 1
ATOM 7114 C CA . ALA B 1 464 ? 15.438 33.731 0.675 1.00 13.09 476 ALA B CA 1
ATOM 7115 C C . ALA B 1 464 ? 13.952 33.650 0.285 1.00 14.74 476 ALA B C 1
ATOM 7116 O O . ALA B 1 464 ? 13.086 34.233 0.902 1.00 15.87 476 ALA B O 1
ATOM 7118 N N . GLU B 1 465 ? 13.718 32.922 -0.779 1.00 15.86 477 GLU B N 1
ATOM 7119 C CA . GLU B 1 465 ? 12.408 32.624 -1.337 1.00 18.33 477 GLU B CA 1
ATOM 7120 C C . GLU B 1 465 ? 11.339 32.334 -0.281 1.00 17.87 477 GLU B C 1
ATOM 7121 O O . GLU B 1 465 ? 10.175 32.717 -0.431 1.00 16.98 477 GLU B O 1
ATOM 7127 N N . GLU B 1 466 ? 11.734 31.636 0.776 1.00 19.83 478 GLU B N 1
ATOM 7128 C CA . GLU B 1 466 ? 10.809 31.304 1.847 1.00 20.82 478 GLU B CA 1
ATOM 7129 C C . GLU B 1 466 ? 10.207 32.530 2.524 1.00 18.39 478 GLU B C 1
ATOM 7130 O O . GLU B 1 466 ? 9.072 32.467 3.021 1.00 19.76 478 GLU B O 1
ATOM 7136 N N . LEU B 1 467 ? 10.944 33.642 2.520 1.00 18.40 479 LEU B N 1
ATOM 7137 C CA . LEU B 1 467 ? 10.480 34.887 3.150 1.00 17.68 479 LEU B CA 1
ATOM 7138 C C . LEU B 1 467 ? 9.302 35.564 2.442 1.0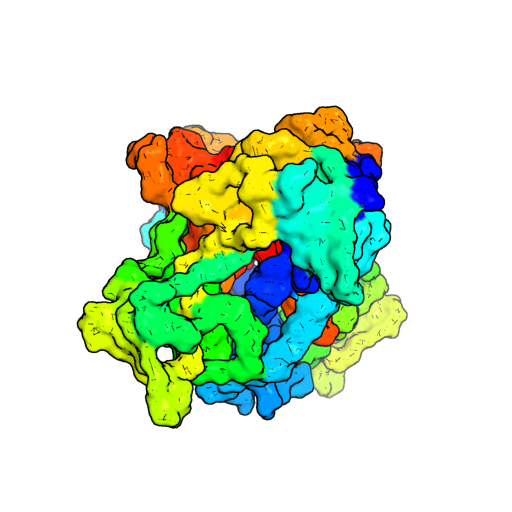0 18.00 479 LEU B C 1
ATOM 7139 O O . LEU B 1 467 ? 8.586 36.325 3.046 1.00 16.89 479 LEU B O 1
ATOM 7144 N N . VAL B 1 468 ? 9.105 35.275 1.168 1.00 17.66 480 VAL B N 1
ATOM 7145 C CA . VAL B 1 468 ? 8.019 35.890 0.411 1.00 19.07 480 VAL B CA 1
ATOM 7146 C C . VAL B 1 468 ? 6.854 34.946 0.154 1.00 20.37 480 VAL B C 1
ATOM 7147 O O . VAL B 1 468 ? 5.931 35.278 -0.569 1.00 19.64 480 VAL B O 1
ATOM 7151 N N . THR B 1 469 ? 6.852 33.764 0.838 1.00 21.36 481 THR B N 1
ATOM 7152 C CA . THR B 1 469 ? 5.777 32.731 0.738 1.00 25.98 481 THR B CA 1
ATOM 7153 C C . THR B 1 469 ? 5.419 31.958 2.052 1.00 28.05 481 THR B C 1
ATOM 7154 O O . THR B 1 469 ? 5.269 30.746 1.958 1.00 29.46 481 THR B O 1
ATOM 7158 N N . MET B 1 470 ? 5.321 32.700 3.176 1.00 33.82 482 MET B N 1
ATOM 7159 C CA . MET B 1 470 ? 5.076 32.117 4.561 1.00 31.02 482 MET B CA 1
ATOM 7160 C C . MET B 1 470 ? 3.498 31.958 4.969 1.00 26.39 482 MET B C 1
ATOM 7161 O O . MET B 1 470 ? 2.645 32.598 4.358 1.00 34.95 482 MET B O 1
ATOM 7166 N N . ARG B 1 471 ? 3.138 31.063 6.063 1.00 39.27 483 ARG B N 1
ATOM 7167 C CA . ARG B 1 471 ? 1.791 30.572 6.636 1.00 26.56 483 ARG B CA 1
ATOM 7168 C C . ARG B 1 471 ? 0.747 30.776 5.552 1.00 27.41 483 ARG B C 1
ATOM 7169 O O . ARG B 1 471 ? -0.368 30.266 5.648 1.00 26.89 483 ARG B O 1
#

GO terms:
  GO:0005634 nucleus (C, IDA)
  GO:0005777 peroxisome (C, IDA)
  GO:0005829 cytosol (C, IDA)
  GO:0004362 glutathione-disulfide reductase (NADPH) activity (F, IDA)
  GO:0010731 protein glutathionylation (P, IGI)
  GO:0034599 cellular response to oxidative stress (P, IMP)
  GO:0005634 nucleus (C, HDA)
  GO:0005737 cytoplasm (C, HDA)
  GO:0005739 mitochondrion (C, HDA)
  GO:0045454 cell redox homeostasis (P, IMP)
  GO:0006749 glutathione metabolic process (P, IMP)
  GO:0005737 cytoplasm (C, EXP)

Secondary structure (DSSP, 8-state):
-EEEEEEE--SHHHHHHHHHHHHTS--EEEEESS-TTHHHHHHSHHHHHHHHHHHHHHHHHTTTTTTTBSTTS--SGGG--B-HHHHHHHHHHHHHHHHHHHHHHHHHTTEEEEEEEEEE-TTS-EEEEESSS--EEEEEEEEEE---EEE---TTSTTGGGSB-HHHHHH-SS--SEEEEE-SSHHHHHHHHHHHHTT-EEEEE-SSSSS-TTS-HHHHHHHHHHHHHHT-EEE-S--EEEEEE-----EEEEETTS-EEEEESEEEE-S-EEE---SSGGGGT--B-TTS-B---TT-B-SSTTEEE-GGGTTSS--HHHHHHHHHHHHHHHHS-GGGTT-----TT--EEE--SS-EEEEE--HHHHHHHH-GGGEEEEEEEE--GGGGG-SS---EEEEEEEETTTTEEEEEEEESTTHHHHHHHHHHHHHTT-BHHHHHTS---SS-SGGGGGS--/-EEEEEEE--SHHHHHHHHHHHHT---EEEEESS-TTHHHHHHSHHHHHHHHHHHHHHHHHHHHTTTTBSTTS--SGGG--B-HHHHHHHHHHHHHHHHHHHHHHHHHTTEEEEEEEEEE-TTS-EEEEETTS--EEEEEEEEEE---EEE---TTSTTGGGSB-HHHHHH--S--SEEEEE-SSHHHHHHHHHHHHTT-EEEEE-SSSSS-TTS-HHHHHHHHHHHHHHT-EEETT--EEEEEE-----EEEEETTS-EEEEESEEEE-S-EEE---S-GGGTT--B-TTS-B---TT-B-SSTTEEE-GGGTTSS--HHHHHHHHHHHHHHHHS-GGGTT-----TT--EEE--SS-EEEEE--HHHHHHHH-GGGEEEEEEEE--GGGGG-SS---EEEEEEEETTTTEEEEEEEESTTHHHHHHHHHHHHHTT-BHHHHHTS---SS-SGGGGGS--

Solvent-accessible surface area: 38362 Å² total; per-residue (Å²): 140,81,15,49,0,0,0,8,10,0,12,26,6,0,6,8,0,0,73,70,0,13,79,70,64,11,115,2,0,0,3,19,29,151,26,2,2,14,53,8,6,34,41,15,20,9,2,27,7,1,2,30,33,0,8,24,3,3,34,51,0,31,7,0,39,46,1,1,0,4,74,131,36,53,3,50,152,145,87,38,61,23,46,4,49,75,1,27,95,62,4,51,46,34,16,138,121,32,31,37,72,57,75,125,43,0,113,170,60,162,4,68,36,28,48,7,94,8,121,0,23,182,125,21,44,1,72,0,120,43,154,116,141,63,64,68,54,9,19,20,72,38,10,0,0,12,28,19,10,93,15,60,62,11,125,128,24,73,11,45,109,57,6,39,17,12,48,4,0,15,148,28,103,112,52,9,160,34,0,0,0,14,12,22,32,74,48,0,0,6,5,0,5,5,0,34,13,4,42,4,80,0,16,0,2,3,163,10,97,16,0,3,148,188,36,3,66,22,0,16,62,18,0,1,86,20,0,73,170,49,36,2,55,22,42,78,110,5,85,6,61,86,4,62,111,71,158,83,103,64,11,63,0,52,9,73,63,108,139,55,6,46,72,0,52,30,1,0,3,16,61,39,53,91,8,51,40,42,8,0,7,133,56,29,40,11,127,67,55,113,136,80,41,2,84,24,68,106,49,10,43,12,74,23,108,78,6,10,0,1,17,33,0,25,22,120,52,63,50,22,12,3,9,43,20,2,0,94,59,3,0,10,50,38,40,20,62,148,162,60,161,84,27,86,18,67,35,128,48,18,1,23,19,0,7,0,43,2,15,0,0,10,2,28,40,14,53,152,88,0,47,150,140,80,21,145,149,70,23,86,15,12,69,16,160,52,67,11,34,16,14,24,6,10,95,68,103,8,22,3,64,1,14,0,0,0,6,29,135,110,38,94,3,12,0,0,3,0,0,0,35,34,0,2,20,0,0,0,0,0,0,0,0,7,42,49,27,0,29,10,69,34,0,70,76,3,21,8,5,66,7,19,11,0,31,53,0,6,73,19,194,139,84,15,48,0,0,0,7,10,0,12,24,4,0,5,9,0,0,74,73,0,15,80,69,60,13,121,2,0,0,3,18,29,158,28,2,2,16,56,7,6,33,41,15,19,8,1,26,7,1,2,31,33,0,7,27,2,4,38,57,0,31,9,0,38,48,0,1,0,4,74,133,35,52,2,48,167,139,89,38,58,23,46,4,53,75,1,24,101,65,3,52,44,34,16,137,126,29,27,39,71,58,72,128,42,0,111,167,67,165,4,66,35,26,43,5,110,7,99,0,20,184,125,28,38,0,58,0,126,42,150,101,140,83,68,74,52,8,20,21,69,38,10,0,0,11,30,20,9,85,19,60,60,14,125,133,21,83,12,42,110,61,7,36,17,15,48,4,0,15,152,31,106,116,54,9,166,35,0,0,0,14,10,20,32,73,48,0,0,6,5,0,5,4,0,47,14,4,50,4,81,0,16,0,1,4,170,11,104,16,0,2,141,185,36,3,55,24,0,7,78,18,0,3,87,18,0,73,170,42,38,1,56,22,44,80,108,4,86,5,73,89,6,54,105,83,152,92,91,69,12,65,0,50,10,76,64,105,142,46,6,58,78,0,53,28,1,0,3,16,62,38,55,87,5,52,54,22,11,0,7,120,55,28,41,11,127,65,50,110,134,83,38,2,85,24,69,105,49,11,42,11,70,23,110,77,9,10,0,1,15,33,0,25,23,121,52,66,49,20,14,4,9,43,20,1,0,91,61,3,0,11,52,39,40,22,65,138,160,56,146,99,28,87,15,76,33,128,51,19,1,23,18,0,7,0,45,2,17,0,0,11,2,29,42,14,55,134,91,0,56,153,140,82,20,150,153,66,27,99,17,22,72,19,153,50,68,11,33,24,16,25,6,9,95,70,103,9,23,3,55,1,12,0,0,0,6,26,134,112,39,90,2,14,0,0,3,0,0,0,34,34,0,2,18,0,0,0,0,0,0,0,0,8,40,47,29,0,27,9,69,33,0,71,76,3,18,9,5,66,6,18,10,0,24,54,0,5,70,19,191

InterPro domains:
  IPR001100 Pyridine nucleotide-disulphide oxidoreductase, class I [PIRSF000350] (14-477)
  IPR004099 Pyridine nucleotide-disulphide oxidoreductase, dimerisation domain [PF02852] (372-482)
  IPR006322 Glutathione reductase, eukaryote/bacterial [TIGR01421] (22-483)
  IPR012999 Pyridine nucleotide-disulphide oxidoreductase, class I, active site [PS00076] (58-68)
  IPR016156 FAD/NAD-linked reductase, dimerisation domain superfamily [G3DSA:3.30.390.30] (371-483)
  IPR016156 FAD/NAD-linked reductase, dimerisation domain superfamily [SSF55424] (369-483)
  IPR023753 FAD/NAD(P)-binding domain [PF07992] (24-349)
  IPR036188 FAD/NAD(P)-binding domain superfamily [G3DSA:3.50.50.60] (24-350)
  IPR036188 FAD/NAD(P)-binding domain superfamily [G3DSA:3.50.50.60] (173-293)
  IPR036188 FAD/NAD(P)-binding domain superfamily [SSF51905] (16-392)
  IPR046952 Glutathione reductase/thioredoxin reductase-like [PTHR42737] (17-483)

Sequence (922 aa):
KHYDYLVIGGGSGGVASARRAASYGAKTLLVEAKALGGTCVNVGCVPKKVMWYASDLATRVSHANEYGLYQNLPLDKEHLTFNWPEFKQKRDAYVHRLNGIYQKNLEKEKVDVVFGWARFNKDGNVEVQKRDNTTEVYSANHILVATGGKAIFPENIPGFELGTDSDGFFRLEEQPKKVVVVGAGYIGIELAGVFHGLGSETHLVIRGETVLRKFDECIQNTITDHYVKEGINVHKLSKIVKVEKNVTDKLKIHMNDSKSIDDVDELIWTIGRKSHLGMGSENVGIKLNSHDQIIADEYQNTNVPNIYSLGDVVGKVELTPVAIAAGRKLSNRLFGPEKFRNDKLDYENVPSVIFSHPEAGSIGISEKEAIEKYGKENIKVYNSKFTAMYYAMLSEKSPTRYKIVCAGPNEKVVGLHIVGDSSAEILQGFGVAIKMGATKADFDNCVAIHPTSAEELVTMRKHYDYLVIGGGSGGVASARRAASYGAKTLLVEAKALGGTCVNVGCVPKKVMWYASDLATRVSHANEYGLYQNLPLDKEHLTFNWPEFKQKRDAYVHRLNGIYQKNLEKEKVDVVFGWARFNKDGNVEVQKRDNTTEVYSANHILVATGGKAIFPENIPGFELGTDSDGFFRLEEQPKKVVVVGAGYIGIELAGVFHGLGSETHLVIRGETVLRKFDECIQNTITDHYVKEGINVHKLSKIVKVEKNVTDKLKIHMNDSKSIDDVDELIWTIGRKSHLGMGSENVGIKLNSHDQIIADEYQNTNVPNIYSLGDVVGKVELTPVAIAAGRKLSNRLFGPEKFRNDKLDYENVPSVIFSHPEAGSIGISEKEAIEKYGKENIKVYNSKFTAMYYAMLSEKSPTRYKIVCAGPNEKVVGLHIVGDSSAEILQGFGVAIKMGATKADFDNCVAIHPTSAEELVTMR

Radius of gyration: 30.39 Å; Cα contacts (8 Å, |Δi|>4): 2233; chains: 2; bounding box: 75×76×82 Å

CATH classification: 3.50.50.60 (+2 more: 3.50.50.60, 3.30.390.30)

Nearest PDB structures (foldseek):
  2hqm-assembly1_B  TM=1.002E+00  e=1.831E-95  Saccharomyces cerevisiae
  5vdn-assembly1_B  TM=9.781E-01  e=1.694E-61  Yersinia pestis KIM10+
  5v36-assembly1_A  TM=9.794E-01  e=2.089E-60  Streptococcus mutans UA159
  5u1o-assembly2_D  TM=9.717E-01  e=2.469E-60  Vibrio parahaemolyticus RIMD 2210633
  7kmy-assembly2_D  TM=9.042E-01  e=5.970E-39  Mycobacterium tuberculosis